Protein AF-A0AA88YFH2-F1 (afdb_monomer_lite)

Sequence (1171 aa):
MARSVYSRKFVILAFVIFAIILFFCYKTILQNSKHDLVVNEEIPFDSRKERIKQSVGRNDPLIPPPKRTNIILFHGIKWWENSLVKKYDPFKNCPVRCEIITDVKKSVTADVVIMQADMVTNRKLPIKQANQIWVLSEYESPHNMKDARRPLVLKDVLDQYKRKFNWTMGYRRDSDFVVTHGRFVLRDTMDNKYLNRLGLLMKTKKKTSTWFNSHCPTLSFREKYGNMLKKHTQLDIFGTCGKVLKECNPEVRHRESFGFSKDGHGRCMDFIDEQYKFFMSFENSLCWDYVTEKSLQRIMPHYIVPVVRTYANHTLFHPPGSIVDTSQFDSIESLGNFLSSIEEESYKAFYSWRKHYIHENLNNMWMENMCRICERSYHREKYTRVYEDIHKWIWAPNGRPVCKRIKDNTDYKNLLPLGSGSEDEDDFEEPQSNQENTTVSFSEILSNGKQYKSNGVGYKFSNSKKKEEKCCTPTRAALIFAVTLMCFGVGYMAGFFTPISIKQNRVDTKRLARKTAPWRTKISDYGTESCIRLVDIDGDGGQDIIIGLALGKDVSSMVTEESMGQFCRSLGMDVPCAGAVIALRGTDGKLLWKVRSYSEVFALNCHTIDINKDGTKDCIATGRLATIQAINPLNGEVFWEGSSDFLNFGWNIYSPSVIPDLDYDGVGEVLISHGGDPTVPAEIHVRHAGQLLVISGRTGRPIGRPVWMPNDRETYFSPIFHERRDGSLYVLYGCGGETVDGSFLAISLPDLYRYINNLPKDHHVPNLPGKYNQWGSKKPDSNGTIEIFKSKNKGVMVPPVLADVTKDGVKDILMSSFDGTMILYDGETLNVLWTVKFEDRESYSSPSPGHFNNDEIIDFMVHWSKGAWPFYNTTDTIVLDGKDGAVLWNLTSHRYDVTSDLTVKTTSWNRDMFMFRVQGRNGEDITHSGAIHGATGIQRVINRRGLDNEDTLLDGDDKEDGLILPESHLKSKRRVIDANYIECETDQTVFTAELFAIDRTTLRNPIKLWEKGSEKFYYKLTNSDRKLVDDVKKKYGENHTMTENEVPWSRGKREAGKPFCILTQPDERTTGAFGDVDGDGELDVIVNLVSVGVLRDEYANFVKMKFDTDIYKFSLSDALRHGAQTPINATVHRRLKYLDNENDIRTLKFLSMDKQSWGGYMGTFGDSIFS

InterPro domains:
  IPR028994 Integrin alpha, N-terminal [SSF69318] (533-1088)
  IPR031481 Fucosyltransferase, N-terminal [PF17039] (87-181)
  IPR038577 GT10-like, C-terminal domain superfamily [G3DSA:3.40.50.11660] (142-368)
  IPR045232 Protein FAM234 [PTHR21419] (437-923)
  IPR055270 Fucosyltransferase, C-terminal [PF00852] (203-393)
  IPR055409 FAM234A/B, beta-propeller [PF23727] (519-916)

Organism: Pinctada imbricata (NCBI:txid66713)

Foldseek 3Di:
DPDPPPVVVVVVVVVVVVVVVVVVVVVCVVVVPADDDDDDDDDDDDDDDDDPDDDDGDDDDDPPAPPDAAEEAEAEPPVCCVPFVVPDDLCPRFPGHYDYDDPQVCVVVHQEYEHELLDLLPDDHDDDDPRHAYEYEYADACCPRPCSVPLVSSQVSQVVCFQPHQFYEYLAPPGPAHFAQWAKDWDPAFDPPVVVVLVVLLVQAPAQEEEEDQDPDAQLNVVVLLVVLVVQAPYQYDYPSHHDDVQQDDDDPDGDDPDDDPDDRPRPLVVCLNYYAEYEQEDSFAFESNRHCSVQVRPQVGNHAYEYAHNYPCVRGDPPLQHHYQLLDLFSNRVSCCSHPDDPVLSVSNCSCVRTIDMGGSSVSVSVSVSVVSVCSSVVVVRVGTHRGVSCVNAPVVHHGRTDGDDPDPDCVSSGRPNNDDPDDDDDDDDDDDDDDDDDDPVVPPPDDDDDDDSGPRDDDDDDDDDDDDDDDDPVVVVVVVVVVVVVVVVVVVVPPDPDDDDDPPPDVVPLLDDAFWAKFWFWQKDALAFWFWDPQPPSQFTKIKTKIFRWDQCLQVLDPVSCVVVQVVLVHDPNFGMKIWIAFLRYRATDDMDGWNHTFNYKFFFDWDQPPPPGGWIWTFWAQGITWIARSNYRDTQDTADPVPARSQWGKAYWDWACDPPPPRITKIKIKTFDGLNDDPVPAQDAWIWIWIARSNYRHTQADTHTFPPRFTALEGWFWFAAPQQWIKIWGKTFAQFGKIFTKIATPVLVSCLRNVHAPPDDDPPGTDDLQAQAPFGADRSRMTTLDIDDTGIQHYAWFWDPQVVPPGTWTWGDTQQQKTFIADRRHRDTQEIDGDHQWGAPAYWEWAQFAPDQGIKTWDWTFHHGPQKGFWIKTFIADRRYRDTFKIFIARGDFHYYKYWFAFPDRSWIKIKDKGALRPPDDPDGIDGAPSPDDDADTDHSDGPPPSQPSDDHDDDDGFDWDFPVNCVVVVPDPDLQKDWWDDPQSRQKMWMWMDHLQQRFFTFTLDIDTKGIIITGQDPVLVVLQVVLCVVPHLPQQQDCNNPVDFPTDDDQPDWDDWIWGWHSSWAWEWARSSSVQAIKIKTKTKTKIFGHGNSRGGRHMIIMIMIIIDTPLVSLVPTGRHGGDMDGDPSSDNDPPDDDPSPTHTDTRVPAAIEDSRYNNDNSYGD

Secondary structure (DSSP, 8-state):
---SSHHHHHHHHHHHHHHHHHHHHHHHHHHSSS-------------------------S--PPP-S-PEEEEEE--HHHIIIIITT--TTTT-SS-EEEE--GGGGGG-SEEEEEHHHHHHS-PPPPPTT-EEEEEE-S-GGGSTTTTSHHHHHHHHHTTTTT--EEEESSTTSSEE--SEEEEE-SS---THHHHHHHHHTT--EEEEEE----S-TT-HHHHHHHHTTTS-EEEESTTSB--GGG-SS----SSS---TT--HHHHHHHHHHEEEEEEE-SS-BTT---IIIIIIITTTTSEEEEE-SS-GGGTS-TTS-EEGGG-SSHHHHHHHHHH--HHHHHGGGGGGGTEEEEEHHHHHHHHHHHHHHHHHTGGG-----S-HHHHHH-GGG--SBPPPP-SS-GGGGS-TTSS-S--S---------------TTSTTSS-------S-PPP-------------THHHHHHHHHHHHHHHHHHHHTTS------------------PPPEEEEEET-B--PPPEEE-SSSSSSPEEEEEEES-S-GGG--SHHHHHHHHHHHT-PSS-SEEEEEE-TTT--EEEEEEESS-EEEEEEEEE-SS-SSSPEEEEEESTT-EEEE-TTT--EEEE--TTTS-TTSEE---EEEPPSSSSSS-EEEEEEE--TTS-TT----PPPEEEEE-TTT--EEEEEEEPGGG----PPPEEEE-TT--EEEEEE---SSS-EEEEEEEHHHHHHHHTT--TT---TT--S--S-BTTBPP-TTSEEEEEEESSS---SPPEEE-SS-SSS-EEEEE-TTSEEEEE-TTT--EEEEEE-TTEE--PPPEEE--SSSSSPEEEEEEEEEETTEEEEEEEEEE-TTT--EEEEEE-SS---PPPEEE-BSSTT--EEEEEEESTT---SS--EEPTTSS----BS-S--TT-GGGSS-----SSS-EEEHHHHTTSTT---TTEE-----GGGG-EEEEEE-TTSTTSPEEEEEE--EEEEEE--HHHHHHHHHHHHHH-TT----TTT-TT--PPPPTTS-B--EEEE-S--EEEEE-SSSSSSPEEEEEEEEEEEEE-TT--EEEEEEEEEEEEEEHHHHHHHPPB-----EE-TT----TTSPPGGGPPBPPGGG----STTSSS-SSEE-

pLDDT: mean 74.93, std 20.39, range [24.03, 98.25]

Structure (mmCIF, N/CA/C/O backbone):
data_AF-A0AA88YFH2-F1
#
_entry.id   AF-A0AA88YFH2-F1
#
loop_
_atom_site.group_PDB
_atom_site.id
_atom_site.type_symbol
_atom_s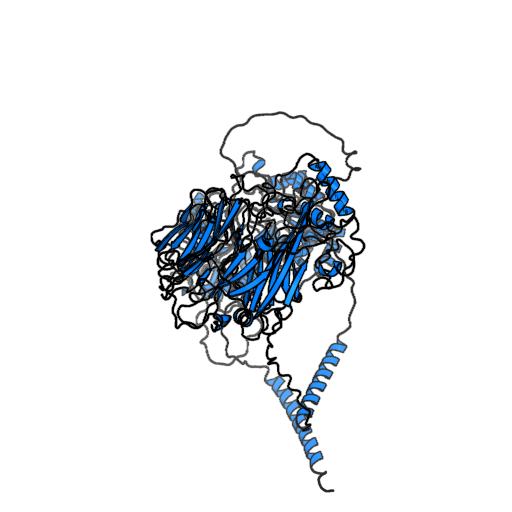ite.label_atom_id
_atom_site.label_alt_id
_atom_site.label_comp_id
_atom_site.label_asym_id
_atom_site.label_entity_id
_atom_site.label_seq_id
_atom_site.pdbx_PDB_ins_code
_atom_site.Cartn_x
_atom_site.Cartn_y
_atom_site.Cartn_z
_atom_site.occupancy
_atom_site.B_iso_or_equiv
_atom_site.auth_seq_id
_atom_site.auth_comp_id
_atom_site.auth_asym_id
_atom_site.auth_atom_id
_atom_site.pdbx_PDB_model_num
ATOM 1 N N . MET A 1 1 ? 20.585 -76.563 30.943 1.00 49.81 1 MET A N 1
ATOM 2 C CA . MET A 1 1 ? 21.744 -77.296 30.379 1.00 49.81 1 MET A CA 1
ATOM 3 C C . MET A 1 1 ? 21.420 -77.671 28.939 1.00 49.81 1 MET A C 1
ATOM 5 O O . MET A 1 1 ? 20.264 -77.947 28.669 1.00 49.81 1 MET A O 1
ATOM 9 N N . ALA A 1 2 ? 22.420 -77.632 28.051 1.00 45.50 2 ALA A N 1
ATOM 10 C CA . ALA A 1 2 ? 22.349 -77.873 26.599 1.00 45.50 2 ALA A CA 1
ATOM 11 C C . ALA A 1 2 ? 21.685 -76.777 25.732 1.00 45.50 2 ALA A C 1
ATOM 13 O O . ALA A 1 2 ? 20.613 -76.975 25.178 1.00 45.50 2 ALA A O 1
ATOM 14 N N . ARG A 1 3 ? 22.375 -75.633 25.562 1.00 35.94 3 ARG A N 1
ATOM 15 C CA . ARG A 1 3 ? 22.400 -74.857 24.290 1.00 35.94 3 ARG A CA 1
ATOM 16 C C . ARG A 1 3 ? 23.465 -73.737 24.234 1.00 35.94 3 ARG A C 1
ATOM 18 O O . ARG A 1 3 ? 23.407 -72.889 23.355 1.00 35.94 3 ARG A O 1
ATOM 25 N N . SER A 1 4 ? 24.479 -73.727 25.113 1.00 42.03 4 SER A N 1
ATOM 26 C CA . SER A 1 4 ? 25.458 -72.618 25.206 1.00 42.03 4 SER A CA 1
ATOM 27 C C . SER A 1 4 ? 26.801 -72.841 24.491 1.00 42.03 4 SER A C 1
ATOM 29 O O . SER A 1 4 ? 27.782 -72.175 24.814 1.00 42.03 4 SER A O 1
ATOM 31 N N . VAL A 1 5 ? 26.876 -73.759 23.523 1.00 44.75 5 VAL A N 1
ATOM 32 C CA . VAL A 1 5 ? 28.098 -73.951 22.707 1.00 44.75 5 VAL A CA 1
ATOM 33 C C . VAL A 1 5 ? 27.905 -73.471 21.262 1.00 44.75 5 VAL A C 1
ATOM 35 O O . VAL A 1 5 ? 28.879 -73.159 20.582 1.00 44.75 5 VAL A O 1
ATOM 38 N N . TYR A 1 6 ? 26.658 -73.280 20.817 1.00 43.72 6 TYR A N 1
ATOM 39 C CA . TYR A 1 6 ? 26.371 -72.790 19.467 1.00 43.72 6 TYR A CA 1
ATOM 40 C C . TYR A 1 6 ? 26.347 -71.258 19.335 1.00 43.72 6 TYR A C 1
ATOM 42 O O . TYR A 1 6 ? 26.550 -70.770 18.229 1.00 43.72 6 TYR A O 1
ATOM 50 N N . SER A 1 7 ? 26.204 -70.477 20.418 1.00 49.53 7 SER A N 1
ATOM 51 C CA . SER A 1 7 ? 26.126 -69.007 20.288 1.00 49.53 7 SER A CA 1
ATOM 52 C C . SER A 1 7 ? 27.491 -68.311 20.218 1.00 49.53 7 SER A C 1
ATOM 54 O O . SER A 1 7 ? 27.630 -67.336 19.489 1.00 49.53 7 SER A O 1
ATOM 56 N N . ARG A 1 8 ? 28.543 -68.825 20.877 1.00 46.94 8 ARG A N 1
ATOM 57 C CA . ARG A 1 8 ? 29.880 -68.191 20.825 1.00 46.94 8 ARG A CA 1
ATOM 58 C C . ARG A 1 8 ? 30.548 -68.322 19.459 1.00 46.94 8 ARG A C 1
ATOM 60 O O . ARG A 1 8 ? 31.172 -67.370 19.007 1.00 46.94 8 ARG A O 1
ATOM 67 N N . LYS A 1 9 ? 30.372 -69.456 18.772 1.00 50.53 9 LYS A N 1
ATOM 68 C CA . LYS A 1 9 ? 30.849 -69.604 17.389 1.00 50.53 9 LYS A CA 1
ATOM 69 C C . LYS A 1 9 ? 30.049 -68.728 16.426 1.00 50.53 9 LYS A C 1
ATOM 71 O O . LYS A 1 9 ? 30.652 -68.161 15.530 1.00 50.53 9 LYS A O 1
ATOM 76 N N . PHE A 1 10 ? 28.747 -68.537 16.657 1.00 52.31 10 PHE A N 1
ATOM 77 C CA . PHE A 1 10 ? 27.913 -67.651 15.838 1.00 52.31 10 PHE A CA 1
ATOM 78 C C . PHE A 1 10 ? 28.242 -66.168 16.040 1.00 52.31 10 PHE A C 1
ATOM 80 O O . PHE A 1 10 ? 28.272 -65.420 15.075 1.00 52.31 10 PHE A O 1
ATOM 87 N N . VAL A 1 11 ? 28.551 -65.748 17.270 1.00 56.03 11 VAL A N 1
ATOM 88 C CA . VAL A 1 11 ? 28.919 -64.356 17.578 1.00 56.03 11 VAL A CA 1
ATOM 89 C C . VAL A 1 11 ? 30.325 -64.026 17.078 1.00 56.03 11 VAL A C 1
ATOM 91 O O . VAL A 1 11 ? 30.526 -62.953 16.522 1.00 56.03 11 VAL A O 1
ATOM 94 N N . ILE A 1 12 ? 31.287 -64.949 17.201 1.00 62.19 12 ILE A N 1
ATOM 95 C CA . ILE A 1 12 ? 32.631 -64.760 16.629 1.00 62.19 12 ILE A CA 1
ATOM 96 C C . ILE A 1 12 ? 32.560 -64.780 15.099 1.00 62.19 12 ILE A C 1
ATOM 98 O O . ILE A 1 12 ? 33.183 -63.942 14.456 1.00 62.19 12 ILE A O 1
ATOM 102 N N . LEU A 1 13 ? 31.754 -65.670 14.509 1.00 60.09 13 LEU A N 1
ATOM 103 C CA . LEU A 1 13 ? 31.517 -65.690 13.067 1.00 60.09 13 LEU A CA 1
ATOM 104 C C . LEU A 1 13 ? 30.824 -64.402 12.601 1.00 60.09 13 LEU A C 1
ATOM 106 O O . LEU A 1 13 ? 31.241 -63.836 11.603 1.00 60.09 13 LEU A O 1
ATOM 110 N N . ALA A 1 14 ? 29.847 -63.882 13.350 1.00 59.88 14 ALA A N 1
ATOM 111 C CA . ALA A 1 14 ? 29.194 -62.608 13.056 1.00 59.88 14 ALA A CA 1
ATOM 112 C C . ALA A 1 14 ? 30.162 -61.422 13.171 1.00 59.88 14 ALA A C 1
ATOM 114 O O . ALA A 1 14 ? 30.130 -60.545 12.319 1.00 59.88 14 ALA A O 1
ATOM 115 N N . PHE A 1 15 ? 31.070 -61.415 14.153 1.00 64.50 15 PHE A N 1
ATOM 116 C CA . PHE A 1 15 ? 32.092 -60.370 14.289 1.00 64.50 15 PHE A CA 1
ATOM 117 C C . PHE A 1 15 ? 33.148 -60.432 13.184 1.00 64.50 15 PHE A C 1
ATOM 119 O O . PHE A 1 15 ? 33.554 -59.394 12.669 1.00 64.50 15 PHE A O 1
ATOM 126 N N . VAL A 1 16 ? 33.572 -61.633 12.788 1.00 70.69 16 VAL A N 1
ATOM 127 C CA . VAL A 1 16 ? 34.507 -61.825 11.671 1.00 70.69 16 VAL A CA 1
ATOM 128 C C . VAL A 1 16 ? 33.835 -61.449 10.352 1.00 70.69 16 VAL A C 1
ATOM 130 O O . VAL A 1 16 ? 34.432 -60.728 9.562 1.00 70.69 16 VAL A O 1
ATOM 133 N N . ILE A 1 17 ? 32.575 -61.837 10.141 1.00 69.38 17 ILE A N 1
ATOM 134 C CA . ILE A 1 17 ? 31.780 -61.424 8.978 1.00 69.38 17 ILE A CA 1
ATOM 135 C C . ILE A 1 17 ? 31.597 -59.902 8.975 1.00 69.38 17 ILE A C 1
ATOM 137 O O . ILE A 1 17 ? 31.799 -59.281 7.941 1.00 69.38 17 ILE A O 1
ATOM 141 N N . PHE A 1 18 ? 31.311 -59.274 10.116 1.00 63.69 18 PHE A N 1
ATOM 142 C CA . PHE A 1 18 ? 31.141 -57.823 10.218 1.00 63.69 18 PHE A CA 1
ATOM 143 C C . PHE A 1 18 ? 32.453 -57.056 9.996 1.00 63.69 18 PHE A C 1
ATOM 145 O O . PHE A 1 18 ? 32.456 -56.026 9.328 1.00 63.69 18 PHE A O 1
ATOM 152 N N . ALA A 1 19 ? 33.587 -57.577 10.473 1.00 67.38 19 ALA A N 1
ATOM 153 C CA . ALA A 1 19 ? 34.911 -57.007 10.218 1.00 67.38 19 ALA A CA 1
ATOM 154 C C . ALA A 1 19 ? 35.349 -57.185 8.753 1.00 67.38 19 ALA A C 1
ATOM 156 O O . ALA A 1 19 ? 35.943 -56.275 8.179 1.00 67.38 19 ALA A O 1
ATOM 157 N N . ILE A 1 20 ? 35.013 -58.318 8.124 1.00 69.06 20 ILE A N 1
ATOM 158 C CA . ILE A 1 20 ? 35.217 -58.551 6.688 1.00 69.06 20 ILE A CA 1
ATOM 159 C C . ILE A 1 20 ? 34.320 -57.610 5.877 1.00 69.06 20 ILE A C 1
ATOM 161 O O . ILE A 1 20 ? 34.807 -56.987 4.940 1.00 69.06 20 ILE A O 1
ATOM 165 N N . ILE A 1 21 ? 33.055 -57.430 6.267 1.00 68.50 21 ILE A N 1
ATOM 166 C CA . ILE A 1 21 ? 32.134 -56.473 5.640 1.00 68.50 21 ILE A CA 1
ATOM 167 C C . ILE A 1 21 ? 32.661 -55.049 5.798 1.00 68.50 21 ILE A C 1
ATOM 169 O O . ILE A 1 21 ? 32.677 -54.325 4.820 1.00 68.50 21 ILE A O 1
ATOM 173 N N . LEU A 1 22 ? 33.173 -54.644 6.962 1.00 58.38 22 LEU A N 1
ATOM 174 C CA . LEU A 1 22 ? 33.783 -53.322 7.149 1.00 58.38 22 LEU A CA 1
ATOM 175 C C . LEU A 1 22 ? 35.068 -53.148 6.338 1.00 58.38 22 LEU A C 1
ATOM 177 O O . LEU A 1 22 ? 35.281 -52.079 5.775 1.00 58.38 22 LEU A O 1
ATOM 181 N N . PHE A 1 23 ? 35.902 -54.183 6.226 1.00 66.56 23 PHE A N 1
ATOM 182 C CA . PHE A 1 23 ? 37.107 -54.151 5.398 1.00 66.56 23 PHE A CA 1
ATOM 183 C C . PHE A 1 23 ? 36.759 -54.050 3.908 1.00 66.56 23 PHE A C 1
ATOM 185 O O . PHE A 1 23 ? 37.356 -53.247 3.194 1.00 66.56 23 PHE A O 1
ATOM 192 N N . PHE A 1 24 ? 35.754 -54.797 3.441 1.00 56.47 24 PHE A N 1
ATOM 193 C CA . PHE A 1 24 ? 35.252 -54.695 2.073 1.00 56.47 24 PHE A CA 1
ATOM 194 C C . PHE A 1 24 ? 34.484 -53.397 1.837 1.00 56.47 24 PHE A C 1
ATOM 196 O O . PHE A 1 24 ? 34.689 -52.809 0.790 1.00 56.47 24 PHE A O 1
ATOM 203 N N . CYS A 1 25 ? 33.702 -52.877 2.782 1.00 53.03 25 CYS A N 1
ATOM 204 C CA . CYS A 1 25 ? 33.042 -51.573 2.684 1.00 53.03 25 CYS A CA 1
ATOM 205 C C . CYS A 1 25 ? 34.071 -50.446 2.657 1.00 53.03 25 CYS A C 1
ATOM 207 O O . CYS A 1 25 ? 33.975 -49.579 1.807 1.00 53.03 25 CYS A O 1
ATOM 209 N N . TYR A 1 26 ? 35.109 -50.482 3.493 1.00 55.50 26 TYR A N 1
ATOM 210 C CA . TYR A 1 26 ? 36.204 -49.510 3.463 1.00 55.50 26 TYR A CA 1
ATOM 211 C C . TYR A 1 26 ? 36.975 -49.568 2.136 1.00 55.50 26 TYR A C 1
ATOM 213 O O . TYR A 1 26 ? 37.256 -48.535 1.530 1.00 55.50 26 TYR A O 1
ATOM 221 N N . LYS A 1 27 ? 37.243 -50.777 1.625 1.00 50.66 27 LYS A N 1
ATOM 222 C CA . LYS A 1 27 ? 37.899 -50.983 0.325 1.00 50.66 27 LYS A CA 1
ATOM 223 C C . LYS A 1 27 ? 36.995 -50.601 -0.858 1.00 50.66 27 LYS A C 1
ATOM 225 O O . LYS A 1 27 ? 37.491 -50.053 -1.833 1.00 50.66 27 LYS A O 1
ATOM 230 N N . THR A 1 28 ? 35.682 -50.808 -0.739 1.00 44.78 28 THR A N 1
ATOM 231 C CA . THR A 1 28 ? 34.650 -50.454 -1.731 1.00 44.78 28 THR A CA 1
ATOM 232 C C . THR A 1 28 ? 34.366 -48.956 -1.716 1.00 44.78 28 THR A C 1
ATOM 234 O O . THR A 1 28 ? 34.212 -48.373 -2.773 1.00 44.78 28 THR A O 1
ATOM 237 N N . ILE A 1 29 ? 34.402 -48.287 -0.562 1.00 47.78 29 ILE A N 1
ATOM 238 C CA . ILE A 1 29 ? 34.308 -46.823 -0.439 1.00 47.78 29 ILE A CA 1
ATOM 239 C C . ILE A 1 29 ? 35.571 -46.159 -1.014 1.00 47.78 29 ILE A C 1
ATOM 241 O O . ILE A 1 29 ? 35.471 -45.134 -1.683 1.00 47.78 29 ILE A O 1
ATOM 245 N N . LEU A 1 30 ? 36.750 -46.778 -0.847 1.00 41.88 30 LEU A N 1
ATOM 246 C CA . LEU A 1 30 ? 37.994 -46.347 -1.503 1.00 41.88 30 LEU A CA 1
ATOM 247 C C . LEU A 1 30 ? 38.032 -46.641 -3.016 1.00 41.88 30 LEU A C 1
ATOM 249 O O . LEU A 1 30 ? 38.775 -45.973 -3.733 1.00 41.88 30 LEU A O 1
ATOM 253 N N . GLN A 1 31 ? 37.259 -47.616 -3.513 1.00 41.34 31 GLN A N 1
ATOM 254 C CA . GLN A 1 31 ? 37.208 -47.984 -4.939 1.00 41.34 31 GLN A CA 1
ATOM 255 C C . GLN A 1 31 ? 36.020 -47.370 -5.707 1.00 41.34 31 GLN A C 1
ATOM 257 O O . GLN A 1 31 ? 36.159 -47.139 -6.905 1.00 41.34 31 GLN A O 1
ATOM 262 N N . ASN A 1 32 ? 34.916 -47.021 -5.036 1.00 37.69 32 ASN A N 1
ATOM 263 C CA . ASN A 1 32 ? 33.695 -46.453 -5.629 1.00 37.69 32 ASN A CA 1
ATOM 264 C C . ASN A 1 32 ? 33.597 -44.925 -5.504 1.00 37.69 32 ASN A C 1
ATOM 266 O O . ASN A 1 32 ? 32.576 -44.349 -5.862 1.00 37.69 32 ASN A O 1
ATOM 270 N N . SER A 1 33 ? 34.658 -44.222 -5.089 1.00 37.12 33 SER A N 1
ATOM 271 C CA . SER A 1 33 ? 34.715 -42.752 -5.180 1.00 37.12 33 SER A CA 1
ATOM 272 C C . SER A 1 33 ? 34.913 -42.235 -6.626 1.00 37.12 33 SER A C 1
ATOM 274 O O . SER A 1 33 ? 35.453 -41.145 -6.830 1.00 37.12 33 SER A O 1
ATOM 276 N N . LYS A 1 34 ? 34.541 -43.022 -7.644 1.00 36.69 34 LYS A N 1
ATOM 277 C CA . LYS A 1 34 ? 34.538 -42.644 -9.061 1.00 36.69 34 LYS A CA 1
ATOM 278 C C . LYS A 1 34 ? 33.266 -43.175 -9.731 1.00 36.69 34 LYS A C 1
ATOM 280 O O . LYS A 1 34 ? 33.086 -44.386 -9.789 1.00 36.69 34 LYS A O 1
ATOM 285 N N . HIS A 1 35 ? 32.513 -42.236 -10.308 1.00 30.61 35 HIS A N 1
ATOM 286 C CA . HIS A 1 35 ? 31.359 -42.351 -11.212 1.00 30.61 35 HIS A CA 1
ATOM 287 C C . HIS A 1 35 ? 29.955 -42.097 -10.625 1.00 30.61 35 HIS A C 1
ATOM 289 O O . HIS A 1 35 ? 29.598 -42.589 -9.561 1.00 30.61 35 HIS A O 1
ATOM 295 N N . ASP A 1 36 ? 29.247 -41.224 -11.357 1.00 29.77 36 ASP A N 1
ATOM 296 C CA . ASP A 1 36 ? 28.099 -40.373 -11.017 1.00 29.77 36 ASP A CA 1
ATOM 297 C C . ASP A 1 36 ? 26.750 -41.105 -10.844 1.00 29.77 36 ASP A C 1
ATOM 299 O O . ASP A 1 36 ? 26.502 -42.135 -11.464 1.00 29.77 36 ASP A O 1
ATOM 303 N N . LEU A 1 37 ? 25.847 -40.476 -10.077 1.00 25.67 37 LEU A N 1
ATOM 304 C CA . LEU A 1 37 ? 24.386 -40.636 -10.107 1.00 25.67 37 LEU A CA 1
ATOM 305 C C . LEU A 1 37 ? 23.783 -39.321 -10.643 1.00 25.67 37 LEU A C 1
ATOM 307 O O . LEU A 1 37 ? 24.090 -38.252 -10.117 1.00 25.67 37 LEU A O 1
ATOM 311 N N . VAL A 1 38 ? 22.925 -39.404 -11.665 1.00 28.14 38 VAL A N 1
ATOM 312 C CA . VAL A 1 38 ? 22.018 -38.335 -12.135 1.00 28.14 38 VAL A CA 1
ATOM 313 C C . VAL A 1 38 ? 20.599 -38.900 -12.208 1.00 28.14 38 VAL A C 1
ATOM 315 O O . VAL A 1 38 ? 20.450 -40.072 -12.544 1.00 28.14 38 VAL A O 1
ATOM 318 N N . VAL A 1 39 ? 19.615 -38.034 -11.910 1.00 25.66 39 VAL A N 1
ATOM 319 C CA . VAL A 1 39 ? 18.184 -37.932 -12.321 1.00 25.66 39 VAL A CA 1
ATOM 320 C C . VAL A 1 39 ? 17.433 -37.358 -11.105 1.00 25.66 39 VAL A C 1
ATOM 322 O O . VAL A 1 39 ? 17.636 -37.864 -10.009 1.00 25.66 39 VAL A O 1
ATOM 325 N N . ASN A 1 40 ? 16.543 -36.362 -11.144 1.00 26.72 40 ASN A N 1
ATOM 326 C CA . ASN A 1 40 ? 16.070 -35.341 -12.093 1.00 26.72 40 ASN A CA 1
ATOM 327 C C . ASN A 1 40 ? 15.318 -34.316 -11.214 1.00 26.72 40 ASN A C 1
ATOM 329 O O . ASN A 1 40 ? 14.568 -34.758 -10.351 1.00 26.72 40 ASN A O 1
ATOM 333 N N . GLU A 1 41 ? 15.435 -33.008 -11.463 1.00 24.67 41 GLU A N 1
ATOM 334 C CA . GLU A 1 41 ? 14.446 -32.017 -11.001 1.00 24.67 41 GLU A CA 1
ATOM 335 C C . GLU A 1 41 ? 14.525 -30.720 -11.828 1.00 24.67 41 GLU A C 1
ATOM 337 O O . GLU A 1 41 ? 15.581 -30.346 -12.345 1.00 24.67 41 GLU A O 1
ATOM 342 N N . GLU A 1 42 ? 13.356 -30.109 -12.015 1.00 26.78 42 GLU A N 1
ATOM 343 C CA . GLU A 1 42 ? 13.034 -28.956 -12.860 1.00 26.78 42 GLU A CA 1
ATOM 344 C C . GLU A 1 42 ? 13.514 -27.629 -12.231 1.00 26.78 42 GLU A C 1
ATOM 346 O O . GLU A 1 42 ? 13.500 -27.474 -11.014 1.00 26.78 42 GLU A O 1
ATOM 351 N N . ILE A 1 43 ? 13.953 -26.659 -13.050 1.00 26.69 43 ILE A N 1
ATOM 352 C CA . ILE A 1 43 ? 14.637 -25.427 -12.595 1.00 26.69 43 ILE A CA 1
ATOM 353 C C . ILE A 1 43 ? 13.891 -24.154 -13.046 1.00 26.69 43 ILE A C 1
ATOM 355 O O . ILE A 1 43 ? 13.802 -23.912 -14.254 1.00 26.69 43 ILE A O 1
ATOM 359 N N . PRO A 1 44 ? 13.505 -23.261 -12.111 1.00 25.77 44 PRO A N 1
ATOM 360 C CA . PRO A 1 44 ? 13.525 -21.804 -12.263 1.00 25.77 44 PRO A CA 1
ATOM 361 C C . PRO A 1 44 ? 14.896 -21.231 -11.836 1.00 25.77 44 PRO A C 1
ATOM 363 O O . PRO A 1 44 ? 15.514 -21.690 -10.880 1.00 25.77 44 PRO A O 1
ATOM 366 N N . PHE A 1 45 ? 15.394 -20.240 -12.579 1.00 29.52 45 PHE A N 1
ATOM 367 C CA . PHE A 1 45 ? 16.781 -19.753 -12.545 1.00 29.52 45 PHE A CA 1
ATOM 368 C C . PHE A 1 45 ? 16.958 -18.567 -11.568 1.00 29.52 45 PHE A C 1
ATOM 370 O O . PHE A 1 45 ? 16.530 -17.457 -11.873 1.00 29.52 45 PHE A O 1
ATOM 377 N N . ASP A 1 46 ? 17.637 -18.786 -10.435 1.00 29.73 46 ASP A N 1
ATOM 378 C CA . ASP A 1 46 ? 18.283 -17.751 -9.605 1.00 29.73 46 ASP A CA 1
ATOM 379 C C . ASP A 1 46 ? 19.804 -17.787 -9.852 1.00 29.73 46 ASP A C 1
ATOM 381 O O . ASP A 1 46 ? 20.408 -18.848 -10.031 1.00 29.73 46 ASP A O 1
ATOM 385 N N . SER A 1 47 ? 20.442 -16.618 -9.883 1.00 33.25 47 SER A N 1
ATOM 386 C CA . SER A 1 47 ? 21.879 -16.462 -10.071 1.00 33.25 47 SER A CA 1
ATOM 387 C C . SER A 1 47 ? 22.540 -15.898 -8.815 1.00 33.25 47 SER A C 1
ATOM 389 O O . SER A 1 47 ? 22.658 -14.682 -8.655 1.00 33.25 47 SER A O 1
ATOM 391 N N . ARG A 1 48 ? 23.120 -16.772 -7.987 1.00 35.03 48 ARG A N 1
ATOM 392 C CA . ARG A 1 48 ? 24.314 -16.440 -7.199 1.00 35.03 48 ARG A CA 1
ATOM 393 C C . ARG A 1 48 ? 25.223 -17.661 -7.053 1.00 35.03 48 ARG A C 1
ATOM 395 O O . ARG A 1 48 ? 24.804 -18.770 -6.752 1.00 35.03 48 ARG A O 1
ATOM 402 N N . LYS A 1 49 ? 26.493 -17.440 -7.389 1.00 35.50 49 LYS A N 1
ATOM 403 C CA . LYS A 1 49 ? 27.541 -18.440 -7.597 1.00 35.50 49 LYS A CA 1
ATOM 404 C C . LYS A 1 49 ? 27.884 -19.215 -6.322 1.00 35.50 49 LYS A C 1
ATOM 406 O O . LYS A 1 49 ? 28.621 -18.698 -5.491 1.00 35.50 49 LYS A O 1
ATOM 411 N N . GLU A 1 50 ? 27.606 -20.513 -6.320 1.00 28.94 50 GLU A N 1
ATOM 412 C CA . GLU A 1 50 ? 28.537 -21.485 -5.750 1.00 28.94 50 GLU A CA 1
ATOM 413 C C . GLU A 1 50 ? 28.874 -22.612 -6.743 1.00 28.94 50 GLU A C 1
ATOM 415 O O . GLU A 1 50 ? 28.057 -23.435 -7.128 1.00 28.94 50 GLU A O 1
ATOM 420 N N . ARG A 1 51 ? 30.167 -22.626 -7.090 1.00 30.09 51 ARG A N 1
ATOM 421 C CA . ARG A 1 51 ? 31.012 -23.772 -7.464 1.00 30.09 51 ARG A CA 1
ATOM 422 C C . ARG A 1 51 ? 30.735 -24.506 -8.776 1.00 30.09 51 ARG A C 1
ATOM 424 O O . ARG A 1 51 ? 30.392 -25.681 -8.826 1.00 30.09 51 ARG A O 1
ATOM 431 N N . ILE A 1 52 ? 31.338 -23.916 -9.807 1.00 30.20 52 ILE A N 1
ATOM 432 C CA . ILE A 1 52 ? 32.227 -24.679 -10.688 1.00 30.20 52 ILE A CA 1
ATOM 433 C C . ILE A 1 52 ? 33.352 -25.313 -9.856 1.00 30.20 52 ILE A C 1
ATOM 435 O O . ILE A 1 52 ? 34.356 -24.664 -9.562 1.00 30.20 52 ILE A O 1
ATOM 439 N N . LYS A 1 53 ? 33.163 -26.570 -9.445 1.00 29.42 53 LYS A N 1
ATOM 440 C CA . LYS A 1 53 ? 34.224 -27.531 -9.100 1.00 29.42 53 LYS A CA 1
ATOM 441 C C . LYS A 1 53 ? 33.625 -28.938 -8.930 1.00 29.42 53 LYS A C 1
ATOM 443 O O . LYS A 1 53 ? 33.613 -29.452 -7.824 1.00 29.42 53 LYS A O 1
ATOM 448 N N . GLN A 1 54 ? 33.176 -29.562 -10.022 1.00 27.67 54 GLN A N 1
ATOM 449 C CA . GLN A 1 54 ? 33.206 -31.024 -10.229 1.00 27.67 54 GLN A CA 1
ATOM 450 C C . GLN A 1 54 ? 32.615 -31.375 -11.603 1.00 27.67 54 GLN A C 1
ATOM 452 O O . GLN A 1 54 ? 31.409 -31.360 -11.786 1.00 27.67 54 GLN A O 1
ATOM 457 N N . SER A 1 55 ? 33.472 -31.702 -12.573 1.00 26.44 55 SER A N 1
ATOM 458 C CA . SER A 1 55 ? 33.069 -32.499 -13.739 1.00 26.44 55 SER A CA 1
ATOM 459 C C . SER A 1 55 ? 34.302 -33.060 -14.454 1.00 26.44 55 SER A C 1
ATOM 461 O O . SER A 1 55 ? 34.747 -32.489 -15.443 1.00 26.44 55 SER A O 1
ATOM 463 N N . VAL A 1 56 ? 34.866 -34.175 -13.979 1.00 30.77 56 VAL A N 1
ATOM 464 C CA . VAL A 1 56 ? 35.448 -35.185 -14.886 1.00 30.77 56 VAL A CA 1
ATOM 465 C C . VAL A 1 56 ? 35.322 -36.570 -14.241 1.00 30.77 56 VAL A C 1
ATOM 467 O O . VAL A 1 56 ? 36.124 -36.936 -13.384 1.00 30.77 56 VAL A O 1
ATOM 470 N N . GLY A 1 57 ? 34.345 -37.343 -14.725 1.00 27.81 57 GLY A N 1
ATOM 471 C CA . GLY A 1 57 ? 34.221 -38.791 -14.538 1.00 27.81 57 GLY A CA 1
ATOM 472 C C . GLY A 1 57 ? 32.763 -39.235 -14.345 1.00 27.81 57 GLY A C 1
ATOM 473 O O . GLY A 1 57 ? 32.436 -39.563 -13.217 1.00 27.81 57 GLY A O 1
ATOM 474 N N . ARG A 1 58 ? 31.839 -39.144 -15.319 1.00 42.16 58 ARG A N 1
ATOM 475 C CA . ARG A 1 58 ? 31.520 -40.042 -16.481 1.00 42.16 58 ARG A CA 1
ATOM 476 C C . ARG A 1 58 ? 30.855 -41.398 -16.158 1.00 42.16 58 ARG A C 1
ATOM 478 O O . ARG A 1 58 ? 31.564 -42.370 -15.955 1.00 42.16 58 ARG A O 1
ATOM 485 N N . ASN A 1 59 ? 29.539 -41.510 -16.332 1.00 38.78 59 ASN A N 1
ATOM 486 C CA . ASN A 1 59 ? 28.913 -42.357 -17.369 1.00 38.78 59 ASN A CA 1
ATOM 487 C C . ASN A 1 59 ? 27.403 -42.478 -17.120 1.00 38.78 59 ASN A C 1
ATOM 489 O O . ASN A 1 59 ? 26.990 -43.317 -16.333 1.00 38.78 59 ASN A O 1
ATOM 493 N N . ASP A 1 60 ? 26.611 -41.697 -17.855 1.00 29.78 60 ASP A N 1
ATOM 494 C CA . ASP A 1 60 ? 25.338 -42.159 -18.420 1.00 29.78 60 ASP A CA 1
ATOM 495 C C . ASP A 1 60 ? 24.960 -41.280 -19.643 1.00 29.78 60 ASP A C 1
ATOM 497 O O . ASP A 1 60 ? 25.681 -40.317 -19.933 1.00 29.78 60 ASP A O 1
ATOM 501 N N . PRO A 1 61 ? 23.992 -41.685 -20.486 1.00 40.97 61 PRO A N 1
ATOM 502 C CA . PRO A 1 61 ? 24.169 -41.832 -21.932 1.00 40.97 61 PRO A CA 1
ATOM 503 C C . PRO A 1 61 ? 24.177 -40.527 -22.743 1.00 40.97 61 PRO A C 1
ATOM 505 O O . PRO A 1 61 ? 23.596 -39.509 -22.389 1.00 40.97 61 PRO A O 1
ATOM 508 N N . LEU A 1 62 ? 24.860 -40.617 -23.889 1.00 43.81 62 LEU A N 1
ATOM 509 C CA . LEU A 1 62 ? 25.148 -39.586 -24.889 1.00 43.81 62 LEU A CA 1
ATOM 510 C C . LEU A 1 62 ? 23.971 -38.637 -25.203 1.00 43.81 62 LEU A C 1
ATOM 512 O O . LEU A 1 62 ? 23.243 -38.842 -26.174 1.00 43.81 62 LEU A O 1
ATOM 516 N N . ILE A 1 63 ? 23.916 -37.490 -24.520 1.00 39.72 63 ILE A N 1
ATOM 517 C CA . ILE A 1 63 ? 23.645 -36.241 -25.239 1.00 39.72 63 ILE A CA 1
ATOM 518 C C . ILE A 1 63 ? 24.844 -36.073 -26.182 1.00 39.72 63 ILE A C 1
ATOM 520 O O . ILE A 1 63 ? 25.986 -36.033 -25.705 1.00 39.72 63 ILE A O 1
ATOM 524 N N . PRO A 1 64 ? 24.652 -36.049 -27.514 1.00 41.69 64 PRO A N 1
ATOM 525 C CA . PRO A 1 64 ? 25.766 -35.828 -28.418 1.00 41.69 64 PRO A CA 1
ATOM 526 C C . PRO A 1 64 ? 26.440 -34.512 -28.012 1.00 41.69 64 PRO A C 1
ATOM 528 O O . PRO A 1 64 ? 25.736 -33.531 -27.758 1.00 41.69 64 PRO A O 1
ATOM 531 N N . PRO A 1 65 ? 27.782 -34.471 -27.911 1.00 43.97 65 PRO A N 1
ATOM 532 C CA . PRO A 1 65 ? 28.479 -33.248 -27.541 1.00 43.97 65 PRO A CA 1
ATOM 533 C C . PRO A 1 65 ? 27.989 -32.119 -28.453 1.00 43.97 65 PRO A C 1
ATOM 535 O O . PRO A 1 65 ? 27.769 -32.388 -29.642 1.00 43.97 65 PRO A O 1
ATOM 538 N N . PRO A 1 66 ? 27.798 -30.888 -27.938 1.00 47.38 66 PRO A N 1
ATOM 539 C CA . PRO A 1 66 ? 27.358 -29.776 -28.766 1.00 47.38 66 PRO A CA 1
ATOM 540 C C . PRO A 1 66 ? 28.278 -29.724 -29.986 1.00 47.38 66 PRO A C 1
ATOM 542 O O . PRO A 1 66 ? 29.484 -29.523 -29.857 1.00 47.38 66 PRO A O 1
ATOM 545 N N . LYS A 1 67 ? 27.722 -30.002 -31.173 1.00 53.97 67 LYS A N 1
ATOM 546 C CA . LYS A 1 67 ? 28.497 -30.215 -32.410 1.00 53.97 67 LYS A CA 1
ATOM 547 C C . LYS A 1 67 ? 29.268 -28.966 -32.859 1.00 53.97 67 LYS A C 1
ATOM 549 O O . LYS A 1 67 ? 30.010 -29.034 -33.833 1.00 53.97 67 LYS A O 1
ATOM 554 N N . ARG A 1 68 ? 29.086 -27.830 -32.180 1.00 70.19 68 ARG A N 1
ATOM 555 C CA . ARG A 1 68 ? 29.593 -26.523 -32.578 1.00 70.19 68 ARG A CA 1
ATOM 556 C C . ARG A 1 68 ? 30.216 -25.789 -31.393 1.00 70.19 68 ARG A C 1
ATOM 558 O O . ARG A 1 68 ? 29.548 -25.556 -30.390 1.00 70.19 68 ARG A O 1
ATOM 565 N N . THR A 1 69 ? 31.483 -25.423 -31.547 1.00 80.12 69 THR A N 1
ATOM 566 C CA . THR A 1 69 ? 32.179 -24.441 -30.708 1.00 80.12 69 THR A CA 1
ATOM 567 C C . THR A 1 69 ? 31.971 -23.072 -31.338 1.00 80.12 69 THR A C 1
ATOM 569 O O . THR A 1 69 ? 32.248 -22.926 -32.528 1.00 80.12 69 THR A O 1
ATOM 572 N N . ASN A 1 70 ? 31.504 -22.086 -30.571 1.00 85.25 70 ASN A N 1
ATOM 573 C CA . ASN A 1 70 ? 31.377 -20.725 -31.087 1.00 85.25 70 ASN A CA 1
ATOM 574 C C . ASN A 1 70 ? 32.722 -19.990 -31.011 1.00 85.25 70 ASN A C 1
ATOM 576 O O . ASN A 1 70 ? 33.365 -19.936 -29.963 1.00 85.25 70 ASN A O 1
ATOM 580 N N . ILE A 1 71 ? 33.146 -19.398 -32.121 1.00 87.75 71 ILE A N 1
ATOM 581 C CA . ILE A 1 71 ? 34.387 -18.628 -32.205 1.00 87.75 71 ILE A CA 1
ATOM 582 C C . ILE A 1 71 ? 34.068 -17.155 -31.935 1.00 87.75 71 ILE A C 1
ATOM 584 O O . ILE A 1 71 ? 33.332 -16.515 -32.687 1.00 87.75 71 ILE A O 1
ATOM 588 N N . ILE A 1 72 ? 34.640 -16.600 -30.871 1.00 89.12 72 ILE A N 1
ATOM 589 C CA . ILE A 1 72 ? 34.493 -15.196 -30.485 1.00 89.12 72 ILE A CA 1
ATOM 590 C C . ILE A 1 72 ? 35.766 -14.449 -30.879 1.00 89.12 72 ILE A C 1
ATOM 592 O O . ILE A 1 72 ? 36.823 -14.616 -30.278 1.00 89.12 72 ILE A O 1
ATOM 596 N N . LEU A 1 73 ? 35.678 -13.590 -31.887 1.00 87.00 73 LEU A N 1
ATOM 597 C CA . LEU A 1 73 ? 36.738 -12.643 -32.197 1.00 87.00 73 LEU A CA 1
ATOM 598 C C . LEU A 1 73 ? 36.622 -11.437 -31.271 1.00 87.00 73 LEU A C 1
ATOM 600 O O . LEU A 1 73 ? 35.684 -10.651 -31.388 1.00 87.00 73 LEU A O 1
ATOM 604 N N . PHE A 1 74 ? 37.596 -11.268 -30.382 1.00 83.12 74 PHE A N 1
ATOM 605 C CA . PHE A 1 74 ? 37.753 -10.034 -29.623 1.00 83.12 74 PHE A CA 1
ATOM 606 C C . PHE A 1 74 ? 38.745 -9.127 -30.350 1.00 83.12 74 PHE A C 1
ATOM 608 O O . PHE A 1 74 ? 39.930 -9.446 -30.447 1.00 83.12 74 PHE A O 1
ATOM 615 N N . HIS A 1 75 ? 38.246 -8.009 -30.876 1.00 77.69 75 HIS A N 1
ATOM 616 C CA . HIS A 1 75 ? 39.035 -6.987 -31.545 1.00 77.69 75 HIS A CA 1
ATOM 617 C C . HIS A 1 75 ? 39.027 -5.691 -30.723 1.00 77.69 75 HIS A C 1
ATOM 619 O O . HIS A 1 75 ? 38.094 -4.891 -30.801 1.00 77.69 75 HIS A O 1
ATOM 625 N N . GLY A 1 76 ? 40.077 -5.482 -29.927 1.00 69.50 76 GLY A N 1
ATOM 626 C CA . GLY A 1 76 ? 40.180 -4.351 -29.000 1.00 69.50 76 GLY A CA 1
ATOM 627 C C . GLY A 1 76 ? 41.575 -3.732 -28.983 1.00 69.50 76 GLY A C 1
ATOM 628 O O . GLY A 1 76 ? 42.419 -4.012 -29.837 1.00 69.50 76 GLY A O 1
ATOM 629 N N . ILE A 1 77 ? 41.862 -2.863 -28.012 1.00 64.62 77 ILE A N 1
ATOM 630 C CA . ILE A 1 77 ? 43.209 -2.293 -27.884 1.00 64.62 77 ILE A CA 1
ATOM 631 C C . ILE A 1 77 ? 44.219 -3.391 -27.479 1.00 64.62 77 ILE A C 1
ATOM 633 O O . ILE A 1 77 ? 44.016 -4.130 -26.515 1.00 64.62 77 ILE A O 1
ATOM 637 N N . LYS A 1 78 ? 45.365 -3.450 -28.182 1.00 61.94 78 LYS A N 1
ATOM 638 C CA . LYS A 1 78 ? 46.425 -4.478 -28.040 1.00 61.94 78 LYS A CA 1
ATOM 639 C C . LYS A 1 78 ? 46.858 -4.787 -26.598 1.00 61.94 78 LYS A C 1
ATOM 641 O O . LYS A 1 78 ? 47.245 -5.917 -26.307 1.00 61.94 78 LYS A O 1
ATOM 646 N N . TRP A 1 79 ? 46.863 -3.803 -25.696 1.00 58.44 79 TRP A N 1
ATOM 647 C CA . TRP A 1 79 ? 47.264 -4.034 -24.302 1.00 58.44 79 TRP A CA 1
ATOM 648 C C . TRP A 1 79 ? 46.229 -4.877 -23.544 1.00 58.44 79 TRP A C 1
ATOM 650 O O . TRP A 1 79 ? 46.613 -5.714 -22.728 1.00 58.44 79 TRP A O 1
ATOM 660 N N . TRP A 1 80 ? 44.941 -4.723 -23.855 1.00 62.44 80 TRP A N 1
ATOM 661 C CA . TRP A 1 80 ? 43.847 -5.455 -23.223 1.00 62.44 80 TRP A CA 1
ATOM 662 C C . TRP A 1 80 ? 43.732 -6.881 -23.765 1.00 62.44 80 TRP A C 1
ATOM 664 O O . TRP A 1 80 ? 43.638 -7.833 -22.987 1.00 62.44 80 TRP A O 1
ATOM 674 N N . GLU A 1 81 ? 43.919 -7.039 -25.081 1.00 63.06 81 GLU A N 1
ATOM 675 C CA . GLU A 1 81 ? 44.098 -8.341 -25.743 1.00 63.06 81 GLU A CA 1
ATOM 676 C C . GLU A 1 81 ? 45.250 -9.145 -25.109 1.00 63.06 81 GLU A C 1
ATOM 678 O O . GLU A 1 81 ? 45.144 -10.349 -24.887 1.00 63.06 81 GLU A O 1
ATOM 683 N N . ASN A 1 82 ? 46.359 -8.485 -24.761 1.00 59.41 82 ASN A N 1
ATOM 684 C CA . ASN A 1 82 ? 47.503 -9.149 -24.133 1.00 59.41 82 ASN A CA 1
ATOM 685 C C . ASN A 1 82 ? 47.342 -9.384 -22.618 1.00 59.41 82 ASN A C 1
ATOM 687 O O . ASN A 1 82 ? 47.969 -10.303 -22.094 1.00 59.41 82 ASN A O 1
ATOM 691 N N . SER A 1 83 ? 46.541 -8.578 -21.910 1.00 63.19 83 SER A N 1
ATOM 692 C CA . SER A 1 83 ? 46.462 -8.603 -20.437 1.00 63.19 83 SER A CA 1
ATOM 693 C C . SER A 1 83 ? 45.311 -9.442 -19.880 1.00 63.19 83 SER A C 1
ATOM 695 O O . SER A 1 83 ? 45.484 -10.053 -18.825 1.00 63.19 83 SER A O 1
ATOM 697 N N . LEU A 1 84 ? 44.159 -9.478 -20.560 1.00 66.00 84 LEU A N 1
ATOM 698 C CA . LEU A 1 84 ? 42.987 -10.251 -20.132 1.00 66.00 84 LEU A CA 1
ATOM 699 C C . LEU A 1 84 ? 42.839 -11.541 -20.934 1.00 66.00 84 LEU A C 1
ATOM 701 O O . LEU A 1 84 ? 42.911 -12.622 -20.357 1.00 66.00 84 LEU A O 1
ATOM 705 N N . VAL A 1 85 ? 42.735 -11.427 -22.260 1.00 68.56 85 VAL A N 1
ATOM 706 C CA . VAL A 1 85 ? 42.418 -12.554 -23.156 1.00 68.56 85 VAL A CA 1
ATOM 707 C C . VAL A 1 85 ? 43.522 -13.618 -23.176 1.00 68.56 85 VAL A C 1
ATOM 709 O O . VAL A 1 85 ? 43.235 -14.807 -23.173 1.00 68.56 85 VAL A O 1
ATOM 712 N N . LYS A 1 86 ? 44.801 -13.216 -23.174 1.00 66.38 86 LYS A N 1
ATOM 713 C CA . LYS A 1 86 ? 45.932 -14.169 -23.179 1.00 66.38 86 LYS A CA 1
ATOM 714 C C . LYS A 1 86 ? 46.298 -14.726 -21.800 1.00 66.38 86 LYS A C 1
ATOM 716 O O . LYS A 1 86 ? 47.059 -15.687 -21.729 1.00 66.38 86 LYS A O 1
ATOM 721 N N . LYS A 1 87 ? 45.828 -14.103 -20.712 1.00 67.12 87 LYS A N 1
ATOM 722 C CA . LYS A 1 87 ? 46.211 -14.460 -19.333 1.00 67.12 87 LYS A CA 1
ATOM 723 C C . LYS A 1 87 ? 45.138 -15.279 -18.615 1.00 67.12 87 LYS A C 1
ATOM 725 O O . LYS A 1 87 ? 45.480 -16.060 -17.729 1.00 67.12 87 LYS A O 1
ATOM 730 N N . TYR A 1 88 ? 43.872 -15.108 -18.990 1.00 71.19 88 TYR A N 1
ATOM 731 C CA . TYR A 1 88 ? 42.736 -15.775 -18.367 1.00 71.19 88 TYR A CA 1
ATOM 732 C C . TYR A 1 88 ? 41.820 -16.382 -19.431 1.00 71.19 88 TYR A C 1
ATOM 734 O O . TYR A 1 88 ? 41.539 -15.746 -20.441 1.00 71.19 88 TYR A O 1
ATOM 742 N N . ASP A 1 89 ? 41.338 -17.598 -19.177 1.00 80.25 89 ASP A N 1
ATOM 743 C CA . ASP A 1 89 ? 40.320 -18.253 -20.001 1.00 80.25 89 ASP A CA 1
ATOM 744 C C . ASP A 1 89 ? 38.922 -17.983 -19.407 1.00 80.25 89 ASP A C 1
ATOM 746 O O . ASP A 1 89 ? 38.604 -18.551 -18.352 1.00 80.25 89 ASP A O 1
ATOM 750 N N . PRO A 1 90 ? 38.094 -17.110 -20.023 1.00 79.62 90 PRO A N 1
ATOM 751 C CA . PRO A 1 90 ? 36.751 -16.800 -19.532 1.00 79.62 90 PRO A CA 1
ATOM 752 C C . PRO A 1 90 ? 35.777 -17.967 -19.643 1.00 79.62 90 PRO A C 1
ATOM 754 O O . PRO A 1 90 ? 34.757 -17.944 -18.958 1.00 79.62 90 PRO A O 1
ATOM 757 N N . PHE A 1 91 ? 36.075 -18.988 -20.454 1.00 85.69 91 PHE A N 1
ATOM 758 C CA . PHE A 1 91 ? 35.139 -20.077 -20.730 1.00 85.69 91 PHE A CA 1
ATOM 759 C C . PHE A 1 91 ? 35.401 -21.350 -19.947 1.00 85.69 91 PHE A C 1
ATOM 761 O O . PHE A 1 91 ? 34.598 -22.278 -20.024 1.00 85.69 91 PHE A O 1
ATOM 768 N N . LYS A 1 92 ? 36.469 -21.382 -19.140 1.00 79.56 92 LYS A N 1
ATOM 769 C CA . LYS A 1 92 ? 36.866 -22.543 -18.327 1.00 79.56 92 LYS A CA 1
ATOM 770 C C . LYS A 1 92 ? 35.712 -23.154 -17.520 1.00 79.56 92 LYS A C 1
ATOM 772 O O . LYS A 1 92 ? 35.715 -24.347 -17.234 1.00 79.56 92 LYS A O 1
ATOM 777 N N . ASN A 1 93 ? 34.748 -22.315 -17.158 1.00 78.00 93 ASN A N 1
ATOM 778 C CA . ASN A 1 93 ? 33.646 -22.597 -16.256 1.00 78.00 93 ASN A CA 1
ATOM 779 C C . ASN A 1 93 ? 32.262 -22.364 -16.903 1.00 78.00 93 ASN A C 1
ATOM 781 O O . ASN A 1 93 ? 31.266 -22.281 -16.189 1.00 78.00 93 ASN A O 1
ATOM 785 N N . CYS A 1 94 ? 32.201 -22.198 -18.227 1.00 82.69 94 CYS A N 1
ATOM 786 C CA . CYS A 1 94 ? 30.964 -21.877 -18.936 1.00 82.69 94 CYS A CA 1
ATOM 787 C C . CYS A 1 94 ? 30.183 -23.128 -19.359 1.00 82.69 94 CYS A C 1
ATOM 789 O O . CYS A 1 94 ? 30.796 -24.138 -19.708 1.00 82.69 94 CYS A O 1
ATOM 791 N N . PRO A 1 95 ? 28.840 -23.051 -19.401 1.00 80.88 95 PRO A N 1
ATOM 792 C CA . PRO A 1 95 ? 27.984 -24.178 -19.784 1.00 80.88 95 PRO A CA 1
ATOM 793 C C . PRO A 1 95 ? 28.116 -24.567 -21.269 1.00 80.88 95 PRO A C 1
ATOM 795 O O . PRO A 1 95 ? 27.808 -25.695 -21.649 1.00 80.88 95 PRO A O 1
ATOM 798 N N . VAL A 1 96 ? 28.609 -23.658 -22.115 1.00 84.44 96 VAL A N 1
ATOM 799 C CA . VAL A 1 96 ? 28.785 -23.845 -23.563 1.00 84.44 96 VAL A CA 1
ATOM 800 C C . VAL A 1 96 ? 30.244 -23.640 -23.989 1.00 84.44 96 VAL A C 1
ATOM 802 O O . VAL A 1 96 ? 31.009 -22.933 -23.332 1.00 84.44 96 VAL A O 1
ATOM 805 N N . ARG A 1 97 ? 30.646 -24.260 -25.109 1.00 84.38 97 ARG A N 1
ATOM 806 C CA . ARG A 1 97 ? 32.021 -24.175 -25.630 1.00 84.38 97 ARG A CA 1
ATOM 807 C C . ARG A 1 97 ? 32.202 -22.965 -26.544 1.00 84.38 97 ARG A C 1
ATOM 809 O O . ARG A 1 97 ? 31.626 -22.929 -27.633 1.00 84.38 97 ARG A O 1
ATOM 816 N N . CYS A 1 98 ? 33.090 -22.058 -26.148 1.00 88.69 98 CYS A N 1
ATOM 817 C CA . CYS A 1 98 ? 33.603 -21.000 -27.013 1.00 88.69 98 CYS A CA 1
ATOM 818 C C . CYS A 1 98 ? 35.128 -20.946 -27.018 1.00 88.69 98 CYS A C 1
ATOM 820 O O . CYS A 1 98 ? 35.785 -21.374 -26.072 1.00 88.69 98 CYS A O 1
ATOM 822 N N . GLU A 1 99 ? 35.675 -20.376 -28.085 1.00 88.50 99 GLU A N 1
ATOM 823 C CA . GLU A 1 99 ? 37.092 -20.040 -28.214 1.00 88.50 99 GLU A CA 1
ATOM 824 C C . GLU A 1 99 ? 37.218 -18.545 -28.509 1.00 88.50 99 GLU A C 1
ATOM 826 O O . GLU A 1 99 ? 36.515 -18.037 -29.383 1.00 88.50 99 GLU A O 1
ATOM 831 N N . ILE A 1 100 ? 38.110 -17.833 -27.807 1.00 87.31 100 ILE A N 1
ATOM 832 C CA . ILE A 1 100 ? 38.458 -16.461 -28.193 1.00 87.31 100 ILE A CA 1
ATOM 833 C C . ILE A 1 100 ? 39.649 -16.474 -29.141 1.00 87.31 100 ILE A C 1
ATOM 835 O O . ILE A 1 100 ? 40.719 -16.987 -28.820 1.00 87.31 100 ILE A O 1
ATOM 839 N N . ILE A 1 101 ? 39.483 -15.794 -30.268 1.00 86.94 101 ILE A N 1
ATOM 840 C CA . ILE A 1 101 ? 40.561 -15.433 -31.184 1.00 86.94 101 ILE A CA 1
ATOM 841 C C . ILE A 1 101 ? 40.761 -13.913 -31.161 1.00 86.94 101 ILE A C 1
ATOM 843 O O . ILE A 1 101 ? 39.827 -13.154 -30.914 1.00 86.94 101 ILE A O 1
ATOM 847 N N . THR A 1 102 ? 41.982 -13.455 -31.434 1.00 83.06 102 THR A N 1
ATOM 848 C CA . THR A 1 102 ? 42.310 -12.018 -31.555 1.00 83.06 102 THR A CA 1
ATOM 849 C C . THR A 1 102 ? 42.866 -11.648 -32.933 1.00 83.06 102 THR A C 1
ATOM 851 O O . THR A 1 102 ? 43.067 -10.475 -33.242 1.00 83.06 102 THR A O 1
ATOM 854 N N . ASP A 1 103 ? 43.104 -12.638 -33.800 1.00 81.88 103 ASP A N 1
ATOM 855 C CA . ASP A 1 103 ? 43.552 -12.398 -35.171 1.00 81.88 103 ASP A CA 1
ATOM 856 C C . ASP A 1 103 ? 42.369 -11.995 -36.061 1.00 81.88 103 ASP A C 1
ATOM 858 O O . ASP A 1 103 ? 41.559 -12.826 -36.475 1.00 81.88 103 ASP A O 1
ATOM 862 N N . VAL A 1 104 ? 42.300 -10.707 -36.396 1.00 78.69 104 VAL A N 1
ATOM 863 C CA . VAL A 1 104 ? 41.256 -10.114 -37.248 1.00 78.69 104 VAL A CA 1
ATOM 864 C C . VAL A 1 104 ? 41.179 -10.777 -38.630 1.00 78.69 104 VAL A C 1
ATOM 866 O O . VAL A 1 104 ? 40.108 -10.788 -39.244 1.00 78.69 104 VAL A O 1
ATOM 869 N N . LYS A 1 105 ? 42.265 -11.395 -39.125 1.00 82.25 105 LYS A N 1
ATOM 870 C CA . LYS A 1 105 ? 42.247 -12.143 -40.396 1.00 82.25 105 LYS A CA 1
ATOM 871 C C . LYS A 1 105 ? 41.310 -13.354 -40.351 1.00 82.25 105 LYS A C 1
ATOM 873 O O . LYS A 1 105 ? 40.811 -13.768 -41.391 1.00 82.25 105 LYS A O 1
ATOM 878 N N . LYS A 1 106 ? 41.019 -13.879 -39.158 1.00 81.44 106 LYS A N 1
ATOM 879 C CA . LYS A 1 106 ? 40.073 -14.981 -38.915 1.00 81.44 106 LYS A CA 1
ATOM 880 C C . LYS A 1 106 ? 38.643 -14.501 -38.623 1.00 81.44 106 LYS A C 1
ATOM 882 O O . LYS A 1 106 ? 37.795 -15.286 -38.210 1.00 81.44 106 LYS A O 1
ATOM 887 N N . SER A 1 107 ? 38.343 -13.222 -38.858 1.00 83.38 107 SER A N 1
ATOM 888 C CA . SER A 1 107 ? 36.997 -12.660 -38.671 1.00 83.38 107 SER A CA 1
ATOM 889 C C . SER A 1 107 ? 35.918 -13.369 -39.484 1.00 83.38 107 SER A C 1
ATOM 891 O O . SER A 1 107 ? 34.805 -13.488 -38.999 1.00 83.38 107 SER A O 1
ATOM 893 N N . VAL A 1 108 ? 36.220 -13.897 -40.674 1.00 84.56 108 VAL A N 1
ATOM 894 C CA . VAL A 1 108 ? 35.231 -14.612 -41.507 1.00 84.56 108 VAL A CA 1
ATOM 895 C C . VAL A 1 108 ? 34.735 -15.900 -40.836 1.00 84.56 108 VAL A C 1
ATOM 897 O O . VAL A 1 108 ? 33.592 -16.296 -41.037 1.00 84.56 108 VAL A O 1
ATOM 900 N N . THR A 1 109 ? 35.573 -16.531 -40.011 1.00 84.06 109 THR A N 1
ATOM 901 C CA . THR A 1 109 ? 35.250 -17.776 -39.298 1.00 84.06 109 THR A CA 1
ATOM 902 C C . THR A 1 109 ? 34.666 -17.546 -37.902 1.00 84.06 109 THR A C 1
ATOM 904 O O . THR A 1 109 ? 34.341 -18.514 -37.228 1.00 84.06 109 THR A O 1
ATOM 907 N N . ALA A 1 110 ? 34.552 -16.294 -37.446 1.00 89.81 110 ALA A N 1
ATOM 908 C CA . ALA A 1 110 ? 34.027 -15.976 -36.121 1.00 89.81 110 ALA A CA 1
ATOM 909 C C . ALA A 1 110 ? 32.490 -15.953 -36.101 1.00 89.81 110 ALA A C 1
ATOM 911 O O . ALA A 1 110 ? 31.859 -15.371 -36.985 1.00 89.81 110 ALA A O 1
ATOM 912 N N . ASP A 1 111 ? 31.886 -16.510 -35.056 1.00 90.44 111 ASP A N 1
ATOM 913 C CA . ASP A 1 111 ? 30.445 -16.444 -34.797 1.00 90.44 111 ASP A CA 1
ATOM 914 C C . ASP A 1 111 ? 30.051 -15.122 -34.133 1.00 90.44 111 ASP A C 1
ATOM 916 O O . ASP A 1 111 ? 28.998 -14.558 -34.438 1.00 90.44 111 ASP A O 1
ATOM 920 N N . VAL A 1 112 ? 30.920 -14.600 -33.264 1.00 92.62 112 VAL A N 1
ATOM 921 C CA . VAL A 1 112 ? 30.756 -13.304 -32.595 1.00 92.62 112 VAL A CA 1
ATOM 922 C C . VAL A 1 112 ? 31.993 -12.452 -32.840 1.00 92.62 112 VAL A C 1
ATOM 924 O O . VAL A 1 112 ? 33.113 -12.934 -32.715 1.00 92.62 112 VAL A O 1
ATOM 927 N N . VAL A 1 113 ? 31.806 -11.175 -33.162 1.00 91.06 113 VAL A N 1
ATOM 928 C CA . VAL A 1 113 ? 32.878 -10.188 -33.317 1.00 91.06 113 VAL A CA 1
ATOM 929 C C . VAL A 1 113 ? 32.617 -9.042 -32.351 1.00 91.06 113 VAL A C 1
ATOM 931 O O . VAL A 1 113 ? 31.692 -8.255 -32.542 1.00 91.06 113 VAL A O 1
ATOM 934 N N . ILE A 1 114 ? 33.427 -8.961 -31.302 1.00 90.31 114 ILE A N 1
ATOM 935 C CA . ILE A 1 114 ? 33.401 -7.879 -30.319 1.00 90.31 114 ILE A CA 1
ATOM 936 C C . ILE A 1 114 ? 34.397 -6.818 -30.777 1.00 90.31 114 ILE A C 1
ATOM 938 O O . ILE A 1 114 ? 35.573 -7.124 -30.963 1.00 90.31 114 ILE A O 1
ATOM 942 N N . MET A 1 115 ? 33.936 -5.584 -30.968 1.00 85.56 115 MET A N 1
ATOM 943 C CA . MET A 1 115 ? 34.764 -4.470 -31.431 1.00 85.56 115 MET A CA 1
ATOM 944 C C . MET A 1 115 ? 34.676 -3.309 -30.464 1.00 85.56 115 MET A C 1
ATOM 946 O O . MET A 1 115 ? 33.580 -2.844 -30.158 1.00 85.56 115 MET A O 1
ATOM 950 N N . GLN A 1 116 ? 35.828 -2.809 -30.034 1.00 79.81 116 GLN A N 1
ATOM 951 C CA . GLN A 1 116 ? 35.872 -1.580 -29.257 1.00 79.81 116 GLN A CA 1
ATOM 952 C C . GLN A 1 116 ? 35.536 -0.367 -30.139 1.00 79.81 116 GLN A C 1
ATOM 954 O O . GLN A 1 116 ? 35.981 -0.304 -31.289 1.00 79.81 116 GLN A O 1
ATOM 959 N N . ALA A 1 117 ? 34.735 0.581 -29.645 1.00 75.19 117 ALA A N 1
ATOM 960 C CA . ALA A 1 117 ? 34.233 1.670 -30.487 1.00 75.19 117 ALA A CA 1
ATOM 961 C C . ALA A 1 117 ? 35.355 2.570 -31.040 1.00 75.19 117 ALA A C 1
ATOM 963 O O . ALA A 1 117 ? 35.272 3.007 -32.183 1.00 75.19 117 ALA A O 1
ATOM 964 N N . ASP A 1 118 ? 36.459 2.760 -30.313 1.00 68.19 118 ASP A N 1
ATOM 965 C CA . ASP A 1 118 ? 37.638 3.508 -30.778 1.00 68.19 118 ASP A CA 1
ATOM 966 C C . ASP A 1 118 ? 38.336 2.888 -32.011 1.00 68.19 118 ASP A C 1
ATOM 968 O O . ASP A 1 118 ? 38.988 3.590 -32.793 1.00 68.19 118 ASP A O 1
ATOM 972 N N . MET A 1 119 ? 38.191 1.576 -32.210 1.00 67.06 119 MET A N 1
ATOM 973 C CA . MET A 1 119 ? 38.714 0.839 -33.364 1.00 67.06 119 MET A CA 1
ATOM 974 C C . MET A 1 119 ? 37.787 0.925 -34.577 1.00 67.06 119 MET A C 1
ATOM 976 O O . MET A 1 119 ? 38.271 0.922 -35.710 1.00 67.06 119 MET A O 1
ATOM 980 N N . VAL A 1 120 ? 36.477 1.052 -34.342 1.00 68.94 120 VAL A N 1
ATOM 981 C CA . VAL A 1 120 ? 35.447 1.247 -35.379 1.00 68.94 120 VAL A CA 1
ATOM 982 C C . VAL A 1 120 ? 35.666 2.568 -36.121 1.00 68.94 120 VAL A C 1
ATOM 984 O O . VAL A 1 120 ? 35.395 2.644 -37.318 1.00 68.94 120 VAL A O 1
ATOM 987 N N . THR A 1 121 ? 36.213 3.585 -35.445 1.00 63.47 121 THR A N 1
ATOM 988 C CA . THR A 1 121 ? 36.414 4.917 -36.036 1.00 63.47 121 THR A CA 1
ATOM 989 C C . THR A 1 121 ? 37.738 5.077 -36.785 1.00 63.47 121 THR A C 1
ATOM 991 O O . THR A 1 121 ? 37.858 5.939 -37.648 1.00 63.47 121 THR A O 1
ATOM 994 N N . ASN A 1 122 ? 38.728 4.220 -36.504 1.00 59.59 122 ASN A N 1
ATOM 995 C CA . ASN A 1 122 ? 40.116 4.414 -36.940 1.00 59.59 122 ASN A CA 1
ATOM 996 C C . ASN A 1 122 ? 40.656 3.338 -37.899 1.00 59.59 122 ASN A C 1
ATOM 998 O O . ASN A 1 122 ? 41.809 3.428 -38.331 1.00 59.59 122 ASN A O 1
ATOM 1002 N N . ARG A 1 123 ? 39.893 2.277 -38.204 1.00 65.88 123 ARG A N 1
ATOM 1003 C CA . ARG A 1 123 ? 40.370 1.141 -39.016 1.00 65.88 123 ARG A CA 1
ATOM 1004 C C . ARG A 1 123 ? 39.301 0.598 -39.959 1.00 65.88 123 ARG A C 1
ATOM 1006 O O . ARG A 1 123 ? 38.109 0.678 -39.692 1.00 65.88 123 ARG A O 1
ATOM 1013 N N . LYS A 1 124 ? 39.750 -0.030 -41.052 1.00 65.25 124 LYS A N 1
ATOM 1014 C CA . LYS A 1 124 ? 38.881 -0.803 -41.948 1.00 65.25 124 LYS A CA 1
ATOM 1015 C C . LYS A 1 124 ? 38.415 -2.068 -41.220 1.00 65.25 124 LYS A C 1
ATOM 1017 O O . LYS A 1 124 ? 39.224 -2.962 -40.971 1.00 65.25 124 LYS A O 1
ATOM 1022 N N . LEU A 1 125 ? 37.133 -2.115 -40.863 1.00 71.75 125 LEU A N 1
ATOM 1023 C CA . LEU A 1 125 ? 36.522 -3.255 -40.180 1.00 71.75 125 LEU A CA 1
ATOM 1024 C C . LEU A 1 125 ? 36.361 -4.466 -41.113 1.00 71.75 125 LEU A C 1
ATOM 1026 O O . LEU A 1 125 ? 36.289 -4.301 -42.337 1.00 71.75 125 LEU A O 1
ATOM 1030 N N . PRO A 1 126 ? 36.303 -5.692 -40.559 1.00 75.88 126 PRO A N 1
ATOM 1031 C CA . PRO A 1 126 ? 36.010 -6.884 -41.344 1.00 75.88 126 PRO A CA 1
ATOM 1032 C C . PRO A 1 126 ? 34.594 -6.837 -41.939 1.00 75.88 126 PRO A C 1
ATOM 1034 O O . PRO A 1 126 ? 33.706 -6.156 -41.433 1.00 75.88 126 PRO A O 1
ATOM 1037 N N . ILE A 1 127 ? 34.361 -7.582 -43.021 1.00 81.56 127 ILE A N 1
ATOM 1038 C CA . ILE A 1 127 ? 33.034 -7.672 -43.646 1.00 81.56 127 ILE A CA 1
ATOM 1039 C C . ILE A 1 127 ? 32.143 -8.596 -42.803 1.00 81.56 127 ILE A C 1
ATOM 1041 O O . ILE A 1 127 ? 32.464 -9.777 -42.639 1.00 81.56 127 ILE A O 1
ATOM 1045 N N . LYS A 1 128 ? 31.013 -8.070 -42.303 1.00 87.19 128 LYS A N 1
ATOM 1046 C CA . LYS A 1 128 ? 30.030 -8.834 -41.515 1.00 87.19 128 LYS A CA 1
ATOM 1047 C C . LYS A 1 128 ? 29.430 -9.978 -42.337 1.00 87.19 128 LYS A C 1
ATOM 1049 O O . LYS A 1 128 ? 28.827 -9.732 -43.380 1.00 87.19 128 LYS A O 1
ATOM 1054 N N . GLN A 1 129 ? 29.541 -11.205 -41.832 1.00 87.44 129 GLN A N 1
ATOM 1055 C CA . GLN A 1 129 ? 28.922 -12.391 -42.434 1.00 87.44 129 GLN A CA 1
ATOM 1056 C C . GLN A 1 129 ? 27.442 -12.523 -42.032 1.00 87.44 129 GLN A C 1
ATOM 1058 O O . GLN A 1 129 ? 27.044 -12.060 -40.963 1.00 87.44 129 GLN A O 1
ATOM 1063 N N . ALA A 1 130 ? 26.627 -13.190 -42.859 1.00 78.25 130 ALA A N 1
ATOM 1064 C CA . ALA A 1 130 ? 25.162 -13.261 -42.707 1.00 78.25 130 ALA A CA 1
ATOM 1065 C C . ALA A 1 130 ? 24.667 -13.879 -41.378 1.00 78.25 130 ALA A C 1
ATOM 1067 O O . ALA A 1 130 ? 23.533 -13.643 -40.984 1.00 78.25 130 ALA A O 1
ATOM 1068 N N . ASN A 1 131 ? 25.525 -14.617 -40.665 1.00 79.75 131 ASN A N 1
ATOM 1069 C CA . ASN A 1 131 ? 25.205 -15.307 -39.409 1.00 79.75 131 ASN A CA 1
ATOM 1070 C C . ASN A 1 131 ? 26.118 -14.908 -38.238 1.00 79.75 131 ASN A C 1
ATOM 1072 O O . ASN A 1 131 ? 26.193 -15.627 -37.238 1.00 79.75 131 ASN A O 1
ATOM 1076 N N . GLN A 1 132 ? 26.843 -13.801 -38.393 1.00 88.56 132 GLN A N 1
ATOM 1077 C CA . GLN A 1 132 ? 27.809 -13.312 -37.422 1.00 88.56 132 GLN A CA 1
ATOM 1078 C C . GLN A 1 132 ? 27.188 -12.228 -36.541 1.00 88.56 132 GLN A C 1
ATOM 1080 O O . GLN A 1 132 ? 26.555 -11.295 -37.036 1.00 88.56 132 GLN A O 1
ATOM 1085 N N . ILE A 1 133 ? 27.403 -12.329 -35.235 1.00 91.81 133 ILE A N 1
ATOM 1086 C CA . ILE A 1 133 ? 26.918 -11.373 -34.241 1.00 91.81 133 ILE A CA 1
ATOM 1087 C C . ILE A 1 133 ? 27.995 -10.321 -34.019 1.00 91.81 133 ILE A C 1
ATOM 1089 O O . ILE A 1 133 ? 29.142 -10.660 -33.746 1.00 91.81 133 ILE A O 1
ATOM 1093 N N . TRP A 1 134 ? 27.654 -9.043 -34.139 1.00 92.38 134 TRP A N 1
ATOM 1094 C CA . TRP A 1 134 ? 28.589 -7.956 -33.836 1.00 92.38 134 TRP A CA 1
ATOM 1095 C C . TRP A 1 134 ? 28.237 -7.316 -32.501 1.00 92.38 134 TRP A C 1
ATOM 1097 O O . TRP A 1 134 ? 27.085 -6.943 -32.285 1.00 92.38 134 TRP A O 1
ATOM 1107 N N . VAL A 1 135 ? 29.223 -7.164 -31.624 1.00 92.50 135 VAL A N 1
ATOM 1108 C CA . VAL A 1 135 ? 29.065 -6.525 -30.315 1.00 92.50 135 VAL A CA 1
ATOM 1109 C C . VAL A 1 135 ? 29.898 -5.254 -30.300 1.00 92.50 135 VAL A C 1
ATOM 1111 O O . VAL A 1 135 ? 31.111 -5.318 -30.508 1.00 92.50 135 VAL A O 1
ATOM 1114 N N . LEU A 1 136 ? 29.264 -4.105 -30.074 1.00 90.00 136 LEU A N 1
ATOM 1115 C CA . LEU A 1 136 ? 29.999 -2.867 -29.837 1.00 90.00 136 LEU A CA 1
ATOM 1116 C C . LEU A 1 136 ? 30.423 -2.834 -28.374 1.00 90.00 136 LEU A C 1
ATOM 1118 O O . LEU A 1 136 ? 29.582 -2.963 -27.490 1.00 90.00 136 LEU A O 1
ATOM 1122 N N . SER A 1 137 ? 31.707 -2.632 -28.123 1.00 88.50 137 SER A N 1
ATOM 1123 C CA . SER A 1 137 ? 32.252 -2.549 -26.781 1.00 88.50 137 SER A CA 1
ATOM 1124 C C . SER A 1 137 ? 32.755 -1.139 -26.473 1.00 88.50 137 SER A C 1
ATOM 1126 O O . SER A 1 137 ? 33.563 -0.603 -27.228 1.00 88.50 137 SER A O 1
ATOM 1128 N N . GLU A 1 138 ? 32.285 -0.522 -25.388 1.00 83.25 138 GLU A N 1
ATOM 1129 C CA . GLU A 1 138 ? 32.716 0.824 -24.992 1.00 83.25 138 GLU A CA 1
ATOM 1130 C C . GLU A 1 138 ? 32.791 0.993 -23.468 1.00 83.25 138 GLU A C 1
ATOM 1132 O O . GLU A 1 138 ? 31.826 0.780 -22.737 1.00 83.25 138 GLU A O 1
ATOM 1137 N N . TYR A 1 139 ? 33.961 1.412 -22.999 1.00 83.44 139 TYR A N 1
ATOM 1138 C CA . TYR A 1 139 ? 34.296 1.613 -21.588 1.00 83.44 139 TYR A CA 1
ATOM 1139 C C . TYR A 1 139 ? 34.642 3.068 -21.268 1.00 83.44 139 TYR A C 1
ATOM 1141 O O . TYR A 1 139 ? 34.762 3.434 -20.101 1.00 83.44 139 TYR A O 1
ATOM 1149 N N . GLU A 1 140 ? 34.782 3.895 -22.298 1.00 83.69 140 GLU A N 1
ATOM 1150 C CA . GLU A 1 140 ? 35.074 5.315 -22.233 1.00 83.69 140 GLU A CA 1
ATOM 1151 C C . GLU A 1 140 ? 33.862 6.159 -22.619 1.00 83.69 140 GLU A C 1
ATOM 1153 O O . GLU A 1 140 ? 32.979 5.736 -23.364 1.00 83.69 140 GLU A O 1
ATOM 1158 N N . SER A 1 141 ? 33.809 7.387 -22.103 1.00 86.31 141 SER A N 1
ATOM 1159 C CA . SER A 1 141 ? 32.708 8.289 -22.427 1.00 86.31 141 SER A CA 1
ATOM 1160 C C . SER A 1 141 ? 32.710 8.632 -23.926 1.00 86.31 141 SER A C 1
ATOM 1162 O O . SER A 1 141 ? 33.782 8.748 -24.530 1.00 86.31 141 SER A O 1
ATOM 1164 N N . PRO A 1 142 ? 31.539 8.910 -24.531 1.00 82.06 142 PRO A N 1
ATOM 1165 C CA . PRO A 1 142 ? 31.461 9.406 -25.906 1.00 82.06 142 PRO A CA 1
ATOM 1166 C C . PRO A 1 142 ? 32.376 10.610 -26.152 1.00 82.06 142 PRO A C 1
ATOM 1168 O O . PRO A 1 142 ? 33.024 10.703 -27.185 1.00 82.06 142 PRO A O 1
ATOM 1171 N N . HIS A 1 143 ? 32.505 11.490 -25.157 1.00 78.69 143 HIS A N 1
ATOM 1172 C CA . HIS A 1 143 ? 33.380 12.662 -25.167 1.00 78.69 143 HIS A CA 1
ATOM 1173 C C . HIS A 1 143 ? 34.888 12.352 -25.204 1.00 78.69 143 HIS A C 1
ATOM 1175 O O . HIS A 1 143 ? 35.668 13.226 -25.585 1.00 78.69 143 HIS A O 1
ATOM 1181 N N . ASN A 1 144 ? 35.303 11.142 -24.828 1.00 74.62 144 ASN A N 1
ATOM 1182 C CA . ASN A 1 144 ? 36.703 10.721 -24.786 1.00 74.62 144 ASN A CA 1
ATOM 1183 C C . ASN A 1 144 ? 37.105 9.821 -25.976 1.00 74.62 144 ASN A C 1
ATOM 1185 O O . ASN A 1 144 ? 38.262 9.412 -26.083 1.00 74.62 144 ASN A O 1
ATOM 1189 N N . MET A 1 145 ? 36.189 9.545 -26.914 1.00 72.81 145 MET A N 1
ATOM 1190 C CA . MET A 1 145 ? 36.528 8.870 -28.174 1.00 72.81 145 MET A CA 1
ATOM 1191 C C . MET A 1 145 ? 37.447 9.766 -29.027 1.00 72.81 145 MET A C 1
ATOM 1193 O O . MET A 1 145 ? 37.293 10.986 -29.055 1.00 72.81 145 MET A O 1
ATOM 1197 N N . LYS A 1 146 ? 38.417 9.197 -29.759 1.00 59.31 146 LYS A N 1
ATOM 1198 C CA . LYS A 1 146 ? 39.437 9.989 -30.491 1.00 59.31 146 LYS A CA 1
ATOM 1199 C C . LYS A 1 146 ? 38.847 11.021 -31.468 1.00 59.31 146 LYS A C 1
ATOM 1201 O O . LYS A 1 146 ? 39.395 12.118 -31.575 1.00 59.31 146 LYS A O 1
ATOM 1206 N N . ASP A 1 147 ? 37.706 10.706 -32.080 1.00 57.16 147 ASP A N 1
ATOM 1207 C CA . ASP A 1 147 ? 36.980 11.573 -33.021 1.00 57.16 147 ASP A CA 1
ATOM 1208 C C . ASP A 1 147 ? 35.829 12.370 -32.376 1.00 57.16 147 ASP A C 1
ATOM 1210 O O . ASP A 1 147 ? 35.182 13.174 -33.040 1.00 57.16 147 ASP A O 1
ATOM 1214 N N . ALA A 1 148 ? 35.604 12.233 -31.063 1.00 53.78 148 ALA A N 1
ATOM 1215 C CA . ALA A 1 148 ? 34.570 12.937 -30.291 1.00 53.78 148 ALA A CA 1
ATOM 1216 C C . ALA A 1 148 ? 34.665 14.465 -30.364 1.00 53.78 148 ALA A C 1
ATOM 1218 O O . ALA A 1 148 ? 33.674 15.181 -30.241 1.00 53.78 148 ALA A O 1
ATOM 1219 N N . ARG A 1 149 ? 35.881 14.977 -30.584 1.00 52.88 149 ARG A N 1
ATOM 1220 C CA . ARG A 1 149 ? 36.146 16.408 -30.791 1.00 52.88 149 ARG A CA 1
ATOM 1221 C C . ARG A 1 149 ? 35.689 16.904 -32.169 1.00 52.88 149 ARG A C 1
ATOM 1223 O O . ARG A 1 149 ? 35.702 18.107 -32.410 1.00 52.88 149 ARG A O 1
ATOM 1230 N N . ARG A 1 150 ? 35.278 15.996 -33.063 1.00 59.41 150 ARG A N 1
ATOM 1231 C CA . ARG A 1 150 ? 34.699 16.257 -34.389 1.00 59.41 150 ARG A CA 1
ATOM 1232 C C . ARG A 1 150 ? 33.445 15.381 -34.592 1.00 59.41 150 ARG A C 1
ATOM 1234 O O . ARG A 1 150 ? 33.474 14.463 -35.410 1.00 59.41 150 ARG A O 1
ATOM 1241 N N . PRO A 1 151 ? 32.330 15.673 -33.890 1.00 59.94 151 PRO A N 1
ATOM 1242 C CA . PRO A 1 151 ? 31.133 14.820 -33.865 1.00 59.94 151 PRO A CA 1
ATOM 1243 C C . PRO A 1 151 ? 30.563 14.494 -35.251 1.00 59.94 151 PRO A C 1
ATOM 1245 O O . PRO A 1 151 ? 30.056 13.400 -35.472 1.00 59.94 151 PRO A O 1
ATOM 1248 N N . LEU A 1 152 ? 30.686 15.429 -36.199 1.00 57.19 152 LEU A N 1
ATOM 1249 C CA . LEU A 1 152 ? 30.232 15.251 -37.580 1.00 57.19 152 LEU A CA 1
ATOM 1250 C C . LEU A 1 152 ? 30.998 14.132 -38.305 1.00 57.19 152 LEU A C 1
ATOM 1252 O O . LEU A 1 152 ? 30.381 13.293 -38.946 1.00 57.19 152 LEU A O 1
ATOM 1256 N N . VAL A 1 153 ? 32.320 14.052 -38.120 1.00 59.97 153 VAL A N 1
ATOM 1257 C CA . VAL A 1 153 ? 33.163 13.008 -38.731 1.00 59.97 153 VAL A CA 1
ATOM 1258 C C . VAL A 1 153 ? 32.850 11.640 -38.125 1.00 59.97 153 VAL A C 1
ATOM 1260 O O . VAL A 1 153 ? 32.771 10.639 -38.830 1.00 59.97 153 VAL A O 1
ATOM 1263 N N . LEU A 1 154 ? 32.627 11.594 -36.810 1.00 66.12 154 LEU A N 1
ATOM 1264 C CA . LEU A 1 154 ? 32.286 10.359 -36.111 1.00 66.12 154 LEU A CA 1
ATOM 1265 C C . LEU A 1 154 ? 30.912 9.812 -36.528 1.00 66.12 154 LEU A C 1
ATOM 1267 O O . LEU A 1 154 ? 30.751 8.599 -36.671 1.00 66.12 154 LEU A O 1
ATOM 1271 N N . LYS A 1 155 ? 29.940 10.700 -36.759 1.00 69.81 155 LYS A N 1
ATOM 1272 C CA . LYS A 1 155 ? 28.625 10.342 -37.294 1.00 69.81 155 LYS A CA 1
ATOM 1273 C C . LYS A 1 155 ? 28.742 9.683 -38.664 1.00 69.81 155 LYS A C 1
ATOM 1275 O O . LYS A 1 155 ? 28.226 8.584 -38.835 1.00 69.81 155 LYS A O 1
ATOM 1280 N N . ASP A 1 156 ? 29.477 10.288 -39.593 1.00 70.62 156 ASP A N 1
ATOM 1281 C CA . ASP A 1 156 ? 29.647 9.748 -40.948 1.00 70.62 156 ASP A CA 1
ATOM 1282 C C . ASP A 1 156 ? 30.323 8.362 -40.934 1.00 70.62 156 ASP A C 1
ATOM 1284 O O . ASP A 1 156 ? 29.942 7.453 -41.675 1.00 70.62 156 ASP A O 1
ATOM 1288 N N . VAL A 1 157 ? 31.289 8.163 -40.029 1.00 72.50 157 VAL A N 1
ATOM 1289 C CA . VAL A 1 157 ? 32.016 6.893 -39.874 1.00 72.50 157 VAL A CA 1
ATOM 1290 C C . VAL A 1 157 ? 31.186 5.808 -39.184 1.00 72.50 157 VAL A C 1
ATOM 1292 O O . VAL A 1 157 ? 31.389 4.630 -39.467 1.00 72.50 157 VAL A O 1
ATOM 1295 N N . LEU A 1 158 ? 30.256 6.146 -38.290 1.00 75.81 158 LEU A N 1
ATOM 1296 C CA . LEU A 1 158 ? 29.379 5.162 -37.644 1.00 75.81 158 LEU A CA 1
ATOM 1297 C C . LEU A 1 158 ? 28.104 4.879 -38.451 1.00 75.81 158 LEU A C 1
ATOM 1299 O O . LEU A 1 158 ? 27.578 3.764 -38.386 1.00 75.81 158 LEU A O 1
ATOM 1303 N N . ASP A 1 159 ? 27.654 5.829 -39.272 1.00 77.12 159 ASP A N 1
ATOM 1304 C CA . ASP A 1 159 ? 26.492 5.685 -40.151 1.00 77.12 159 ASP A CA 1
ATOM 1305 C C . ASP A 1 159 ? 26.672 4.554 -41.176 1.00 77.12 159 ASP A C 1
ATOM 1307 O O . ASP A 1 159 ? 25.720 3.824 -41.463 1.00 77.12 159 ASP A O 1
ATOM 1311 N N . GLN A 1 160 ? 27.901 4.314 -41.653 1.00 77.94 160 GLN A N 1
ATOM 1312 C CA . GLN A 1 160 ? 28.213 3.176 -42.536 1.00 77.94 160 GLN A CA 1
ATOM 1313 C C . GLN A 1 160 ? 27.999 1.801 -41.863 1.00 77.94 160 GLN A C 1
ATOM 1315 O O . GLN A 1 160 ? 27.944 0.771 -42.540 1.00 77.94 160 GLN A O 1
ATOM 1320 N N . TYR A 1 161 ? 27.854 1.773 -40.534 1.00 80.31 161 TYR A N 1
ATOM 1321 C CA . TYR A 1 161 ? 27.612 0.573 -39.733 1.00 80.31 161 TYR A CA 1
ATOM 1322 C C . TYR A 1 161 ? 26.190 0.507 -39.150 1.00 80.31 161 TYR A C 1
ATOM 1324 O O . TYR A 1 161 ? 25.913 -0.324 -38.277 1.00 80.31 161 TYR A O 1
ATOM 1332 N N . LYS A 1 162 ? 25.255 1.323 -39.658 1.00 86.38 162 LYS A N 1
ATOM 1333 C CA . LYS A 1 162 ? 23.820 1.199 -39.355 1.00 86.38 162 LYS A CA 1
ATOM 1334 C C . LYS A 1 162 ? 23.324 -0.219 -39.622 1.00 86.38 162 LYS A C 1
ATOM 1336 O O . LYS A 1 162 ? 23.658 -0.835 -40.637 1.00 86.38 162 LYS A O 1
ATOM 1341 N N . ARG A 1 163 ? 22.525 -0.751 -38.694 1.00 88.44 163 ARG A N 1
ATOM 1342 C CA . ARG A 1 163 ? 22.015 -2.133 -38.730 1.00 88.44 163 ARG A CA 1
ATOM 1343 C C . ARG A 1 163 ? 23.114 -3.207 -38.833 1.00 88.44 163 ARG A C 1
ATOM 1345 O O . ARG A 1 163 ? 22.891 -4.277 -39.401 1.00 88.44 163 ARG A O 1
ATOM 1352 N N . LYS A 1 164 ? 24.319 -2.949 -38.301 1.00 88.94 164 LYS A N 1
ATOM 1353 C CA . LYS A 1 164 ? 25.402 -3.951 -38.228 1.00 88.94 164 LYS A CA 1
ATOM 1354 C C . LYS A 1 164 ? 25.621 -4.515 -36.831 1.00 88.94 164 LYS A C 1
ATOM 1356 O O . LYS A 1 164 ? 25.948 -5.692 -36.747 1.00 88.94 164 LYS A O 1
ATOM 1361 N N . PHE A 1 165 ? 25.429 -3.753 -35.760 1.00 91.31 165 PHE A N 1
ATOM 1362 C CA . PHE A 1 165 ? 25.663 -4.232 -34.392 1.00 91.31 165 PHE A CA 1
ATOM 1363 C C . PHE A 1 165 ? 24.429 -4.916 -33.810 1.00 91.31 165 PHE A C 1
ATOM 1365 O O . PHE A 1 165 ? 23.321 -4.410 -33.933 1.00 91.31 165 PHE A O 1
ATOM 1372 N N . ASN A 1 166 ? 24.619 -6.072 -33.187 1.00 93.31 166 ASN A N 1
ATOM 1373 C CA . ASN A 1 166 ? 23.570 -6.838 -32.523 1.00 93.31 166 ASN A CA 1
ATOM 1374 C C . ASN A 1 166 ? 23.462 -6.471 -31.046 1.00 93.31 166 ASN A C 1
ATOM 1376 O O . ASN A 1 166 ? 22.356 -6.238 -30.571 1.00 93.31 166 ASN A O 1
ATOM 1380 N N . TRP A 1 167 ? 24.602 -6.404 -30.354 1.00 94.69 167 TRP A N 1
ATOM 1381 C CA . TRP A 1 167 ? 24.670 -6.189 -28.908 1.00 94.69 167 TRP A CA 1
ATOM 1382 C C . TRP A 1 167 ? 25.640 -5.066 -28.543 1.00 94.69 167 TRP A C 1
ATOM 1384 O O . TRP A 1 167 ? 26.525 -4.714 -29.328 1.00 94.69 167 TRP A O 1
ATOM 1394 N N . THR A 1 168 ? 25.506 -4.544 -27.330 1.00 92.62 168 THR A N 1
ATOM 1395 C CA . THR A 1 168 ? 26.424 -3.569 -26.727 1.00 92.62 168 THR A CA 1
ATOM 1396 C C . THR A 1 168 ? 27.037 -4.111 -25.434 1.00 92.62 168 THR A C 1
ATOM 1398 O O . THR A 1 168 ? 26.393 -4.829 -24.676 1.00 92.62 168 THR A O 1
ATOM 1401 N N . MET A 1 169 ? 28.301 -3.793 -25.164 1.00 92.31 169 MET A N 1
ATOM 1402 C CA . MET A 1 169 ? 29.000 -4.191 -23.941 1.00 92.31 169 MET A CA 1
ATOM 1403 C C . MET A 1 169 ? 29.780 -3.009 -23.370 1.00 92.31 169 MET A C 1
ATOM 1405 O O . MET A 1 169 ? 30.701 -2.518 -24.018 1.00 92.31 169 MET A O 1
ATOM 1409 N N . GLY A 1 170 ? 29.457 -2.554 -22.163 1.00 89.62 170 GLY A N 1
ATOM 1410 C CA . GLY A 1 170 ? 30.069 -1.331 -21.650 1.00 89.62 170 GLY A CA 1
ATOM 1411 C C . GLY A 1 170 ? 29.590 -0.877 -20.282 1.00 89.62 170 GLY A C 1
ATOM 1412 O O . GLY A 1 170 ? 28.837 -1.577 -19.609 1.00 89.62 170 GLY A O 1
ATOM 1413 N N . TYR A 1 171 ? 30.037 0.312 -19.876 1.00 88.56 171 TYR A N 1
ATOM 1414 C CA . TYR A 1 171 ? 29.761 0.863 -18.544 1.00 88.56 171 TYR A CA 1
ATOM 1415 C C . TYR A 1 171 ? 28.303 1.313 -18.348 1.00 88.56 171 TYR A C 1
ATOM 1417 O O . TYR A 1 171 ? 27.835 1.384 -17.214 1.00 88.56 171 TYR A O 1
ATOM 1425 N N . ARG A 1 172 ? 27.586 1.635 -19.431 1.00 89.19 172 ARG A N 1
ATOM 1426 C CA . ARG A 1 172 ? 26.193 2.088 -19.358 1.00 89.19 172 ARG A CA 1
ATOM 1427 C C . ARG A 1 172 ? 25.270 0.945 -18.977 1.00 89.19 172 ARG A C 1
ATOM 1429 O O . ARG A 1 172 ? 25.386 -0.145 -19.544 1.00 89.19 172 ARG A O 1
ATOM 1436 N N . ARG A 1 173 ? 24.316 1.211 -18.083 1.00 89.31 173 ARG A N 1
ATOM 1437 C CA . ARG A 1 173 ? 23.391 0.186 -17.580 1.00 89.31 173 ARG A CA 1
ATOM 1438 C C . ARG A 1 173 ? 22.387 -0.293 -18.627 1.00 89.31 173 ARG A C 1
ATOM 1440 O O . ARG A 1 173 ? 21.862 -1.388 -18.487 1.00 89.31 173 ARG A O 1
ATOM 1447 N N . ASP A 1 174 ? 22.177 0.474 -19.697 1.00 88.31 174 ASP A N 1
ATOM 1448 C CA . ASP A 1 174 ? 21.350 0.092 -20.848 1.00 88.31 174 ASP A CA 1
ATOM 1449 C C . ASP A 1 174 ? 22.119 -0.686 -21.940 1.00 88.31 174 ASP A C 1
ATOM 1451 O O . ASP A 1 174 ? 21.634 -0.827 -23.064 1.00 88.31 174 ASP A O 1
ATOM 1455 N N . SER A 1 175 ? 23.322 -1.187 -21.631 1.00 90.69 175 SER A N 1
ATOM 1456 C CA . SER A 1 175 ? 24.069 -2.091 -22.516 1.00 90.69 175 SER A CA 1
ATOM 1457 C C . SER A 1 175 ? 23.553 -3.529 -22.406 1.00 90.69 175 SER A C 1
ATOM 1459 O O . SER A 1 175 ? 23.214 -3.979 -21.314 1.00 90.69 175 SER A O 1
ATOM 1461 N N . ASP A 1 176 ? 23.594 -4.304 -23.495 1.00 92.75 176 ASP A N 1
ATOM 1462 C CA . ASP A 1 176 ? 23.249 -5.739 -23.459 1.00 92.75 176 ASP A CA 1
ATOM 1463 C C . ASP A 1 176 ? 24.114 -6.537 -22.465 1.00 92.75 176 ASP A C 1
ATOM 1465 O O . ASP A 1 176 ? 23.658 -7.521 -21.879 1.00 92.75 176 ASP A O 1
ATOM 1469 N N . PHE A 1 177 ? 25.366 -6.111 -22.283 1.00 93.62 177 PHE A N 1
ATOM 1470 C CA . PHE A 1 177 ? 26.320 -6.680 -21.337 1.00 93.62 177 PHE A CA 1
ATOM 1471 C C . PHE A 1 177 ? 26.979 -5.562 -20.526 1.00 93.62 177 PHE A C 1
ATOM 1473 O O . PHE A 1 177 ? 27.952 -4.938 -20.957 1.00 93.62 177 PHE A O 1
ATOM 1480 N N . VAL A 1 178 ? 26.434 -5.293 -19.340 1.00 91.38 178 VAL A N 1
ATOM 1481 C CA . VAL A 1 178 ? 26.944 -4.240 -18.457 1.00 91.38 178 VAL A CA 1
ATOM 1482 C C . VAL A 1 178 ? 28.258 -4.682 -17.818 1.00 91.38 178 VAL A C 1
ATOM 1484 O O . VAL A 1 178 ? 28.337 -5.696 -17.119 1.00 91.38 178 VAL A O 1
ATOM 1487 N N . VAL A 1 179 ? 29.300 -3.893 -18.054 1.00 88.50 179 VAL A N 1
ATOM 1488 C CA . VAL A 1 179 ? 30.637 -4.087 -17.505 1.00 88.50 179 VAL A CA 1
ATOM 1489 C C . VAL A 1 179 ? 31.156 -2.728 -17.030 1.00 88.50 179 VAL A C 1
ATOM 1491 O O . VAL A 1 179 ? 31.700 -1.938 -17.801 1.00 88.50 179 VAL A O 1
ATOM 1494 N N . THR A 1 180 ? 30.971 -2.451 -15.742 1.00 88.25 180 THR A N 1
ATOM 1495 C CA . THR A 1 180 ? 31.531 -1.278 -15.060 1.00 88.25 180 THR A CA 1
ATOM 1496 C C . THR A 1 180 ? 32.962 -1.560 -14.594 1.00 88.25 180 THR A C 1
ATOM 1498 O O . THR A 1 180 ? 33.433 -2.697 -14.604 1.00 88.25 180 THR A O 1
ATOM 1501 N N . HIS A 1 181 ? 33.675 -0.526 -14.143 1.00 85.69 181 HIS A N 1
ATOM 1502 C CA . HIS A 1 181 ? 35.054 -0.665 -13.657 1.00 85.69 181 HIS A CA 1
ATOM 1503 C C . HIS A 1 181 ? 35.177 -1.385 -12.293 1.00 85.69 181 HIS A C 1
ATOM 1505 O O . HIS A 1 181 ? 36.278 -1.740 -11.866 1.00 85.69 181 HIS A O 1
ATOM 1511 N N . GLY A 1 182 ? 34.051 -1.651 -11.631 1.00 87.81 182 GLY A N 1
ATOM 1512 C CA . GLY A 1 182 ? 33.935 -2.455 -10.417 1.00 87.81 182 GLY A CA 1
ATOM 1513 C C . GLY A 1 182 ? 32.479 -2.537 -9.956 1.00 87.81 182 GLY A C 1
ATOM 1514 O O . GLY A 1 182 ? 31.638 -1.755 -10.411 1.00 87.81 182 GLY A O 1
ATOM 1515 N N . ARG A 1 183 ? 32.181 -3.482 -9.063 1.00 89.19 183 ARG A N 1
ATOM 1516 C CA . ARG A 1 183 ? 30.868 -3.627 -8.415 1.00 89.19 183 ARG A CA 1
ATOM 1517 C C . ARG A 1 183 ? 31.006 -4.090 -6.971 1.00 89.19 183 ARG A C 1
ATOM 1519 O O . ARG A 1 183 ? 32.075 -4.529 -6.547 1.00 89.19 183 ARG A O 1
ATOM 1526 N N . PHE A 1 184 ? 29.906 -4.033 -6.234 1.00 90.44 184 PHE A N 1
ATOM 1527 C CA . PHE A 1 184 ? 29.829 -4.495 -4.854 1.00 90.44 184 PHE A CA 1
ATOM 1528 C C . PHE A 1 184 ? 28.814 -5.624 -4.757 1.00 90.44 184 PHE A C 1
ATOM 1530 O O . PHE A 1 184 ? 27.686 -5.483 -5.218 1.00 90.44 184 PHE A O 1
ATOM 1537 N N . VAL A 1 185 ? 29.228 -6.744 -4.173 1.00 86.44 185 VAL A N 1
ATOM 1538 C CA . VAL A 1 185 ? 28.368 -7.905 -3.920 1.00 86.44 185 VAL A CA 1
ATOM 1539 C C . VAL A 1 185 ? 28.216 -8.097 -2.422 1.00 86.44 185 VAL A C 1
ATOM 1541 O O . VAL A 1 185 ? 29.145 -7.814 -1.663 1.00 86.44 185 VAL A O 1
ATOM 1544 N N . LEU A 1 186 ? 27.045 -8.551 -1.988 1.00 82.69 186 LEU A N 1
ATOM 1545 C CA . LEU A 1 186 ? 26.811 -8.854 -0.581 1.00 82.69 186 LEU A CA 1
ATOM 1546 C C . LEU A 1 186 ? 27.686 -10.029 -0.136 1.00 82.69 186 LEU A C 1
ATOM 1548 O O . LEU A 1 186 ? 27.924 -10.970 -0.890 1.00 82.69 186 LEU A O 1
ATOM 1552 N N . ARG A 1 187 ? 28.176 -9.944 1.096 1.00 82.62 187 ARG A N 1
ATOM 1553 C CA . ARG A 1 187 ? 28.870 -11.031 1.780 1.00 82.62 187 ARG A CA 1
ATOM 1554 C C . ARG A 1 187 ? 27.860 -12.012 2.350 1.00 82.62 187 ARG A C 1
ATOM 1556 O O . ARG A 1 187 ? 26.900 -11.584 2.979 1.00 82.62 187 ARG A O 1
ATOM 1563 N N . ASP A 1 188 ? 28.184 -13.296 2.272 1.00 77.31 188 ASP A N 1
ATOM 1564 C CA . ASP A 1 188 ? 27.417 -14.345 2.955 1.00 77.31 188 ASP A CA 1
ATOM 1565 C C . ASP A 1 188 ? 27.546 -14.237 4.485 1.00 77.31 188 ASP A C 1
ATOM 1567 O O . ASP A 1 188 ? 26.640 -14.592 5.231 1.00 77.31 188 ASP A O 1
ATOM 1571 N N . THR A 1 189 ? 28.673 -13.703 4.974 1.00 76.69 189 THR A N 1
ATOM 1572 C CA . THR A 1 189 ? 28.931 -13.489 6.407 1.00 76.69 189 THR A CA 1
ATOM 1573 C C . THR A 1 189 ? 29.557 -12.122 6.670 1.00 76.69 189 THR A C 1
ATOM 1575 O O . THR A 1 189 ? 30.511 -11.732 5.989 1.00 76.69 189 THR A O 1
ATOM 1578 N N . MET A 1 190 ? 29.080 -11.425 7.706 1.00 81.19 190 MET A N 1
ATOM 1579 C CA . MET A 1 190 ? 29.618 -10.122 8.118 1.00 81.19 190 MET A CA 1
ATOM 1580 C C . MET A 1 190 ? 31.103 -10.203 8.518 1.00 81.19 190 MET A C 1
ATOM 1582 O O . MET A 1 190 ? 31.511 -11.120 9.230 1.00 81.19 190 MET A O 1
ATOM 1586 N N . ASP A 1 191 ? 31.910 -9.218 8.102 1.00 79.88 191 ASP A N 1
ATOM 1587 C CA . ASP A 1 191 ? 33.362 -9.198 8.344 1.00 79.88 191 ASP A CA 1
ATOM 1588 C C . ASP A 1 191 ? 33.853 -7.857 8.911 1.00 79.88 191 ASP A C 1
ATOM 1590 O O . ASP A 1 191 ? 33.874 -6.838 8.225 1.00 79.88 191 ASP A O 1
ATOM 1594 N N . ASN A 1 192 ? 34.325 -7.871 10.159 1.00 85.69 192 ASN A N 1
ATOM 1595 C CA . ASN A 1 192 ? 34.860 -6.688 10.840 1.00 85.69 192 ASN A CA 1
ATOM 1596 C C . ASN A 1 192 ? 36.396 -6.579 10.772 1.00 85.69 192 ASN A C 1
ATOM 1598 O O . ASN A 1 192 ? 36.969 -5.655 11.353 1.00 85.69 192 ASN A O 1
ATOM 1602 N N . LYS A 1 193 ? 37.099 -7.481 10.063 1.00 83.69 193 LYS A N 1
ATOM 1603 C CA . LYS A 1 193 ? 38.579 -7.493 10.004 1.00 83.69 193 LYS A CA 1
ATOM 1604 C C . LYS A 1 193 ? 39.175 -6.188 9.476 1.00 83.69 193 LYS A C 1
ATOM 1606 O O . LYS A 1 193 ? 40.324 -5.868 9.784 1.00 83.69 193 LYS A O 1
ATOM 1611 N N . TYR A 1 194 ? 38.404 -5.417 8.707 1.00 84.75 194 TYR A N 1
ATOM 1612 C CA . TYR A 1 194 ? 38.858 -4.152 8.141 1.00 84.75 194 TYR A CA 1
ATOM 1613 C C . TYR A 1 194 ? 39.163 -3.080 9.204 1.00 84.75 194 TYR A C 1
ATOM 1615 O O . TYR A 1 194 ? 40.011 -2.224 8.943 1.00 84.75 194 TYR A O 1
ATOM 1623 N N . LEU A 1 195 ? 38.526 -3.139 10.384 1.00 85.44 195 LEU A N 1
ATOM 1624 C CA . LEU A 1 195 ? 38.685 -2.153 11.462 1.00 85.44 195 LEU A CA 1
ATOM 1625 C C . LEU A 1 195 ? 40.111 -2.125 12.027 1.00 85.44 195 LEU A C 1
ATOM 1627 O O . LEU A 1 195 ? 40.630 -1.052 12.326 1.00 85.44 195 LEU A O 1
ATOM 1631 N N . ASN A 1 196 ? 40.776 -3.283 12.100 1.00 86.31 196 ASN A N 1
ATOM 1632 C CA . ASN A 1 196 ? 42.147 -3.388 12.611 1.00 86.31 196 ASN A CA 1
ATOM 1633 C C . ASN A 1 196 ? 43.132 -2.601 11.740 1.00 86.31 196 ASN A C 1
ATOM 1635 O O . ASN A 1 196 ? 43.940 -1.821 12.243 1.00 86.31 196 ASN A O 1
ATOM 1639 N N . ARG A 1 197 ? 43.039 -2.777 10.416 1.00 85.69 197 ARG A N 1
ATOM 1640 C CA . ARG A 1 197 ? 43.891 -2.058 9.462 1.00 85.69 197 ARG A CA 1
ATOM 1641 C C . ARG A 1 197 ? 43.546 -0.570 9.417 1.00 85.69 197 ARG A C 1
ATOM 1643 O O . ARG A 1 197 ? 44.459 0.249 9.423 1.00 85.69 197 ARG A O 1
ATOM 1650 N N . LEU A 1 198 ? 42.258 -0.218 9.449 1.00 88.56 198 LEU A N 1
ATOM 1651 C CA . LEU A 1 198 ? 41.816 1.178 9.489 1.00 88.56 198 LEU A CA 1
ATOM 1652 C C . LEU A 1 198 ? 42.366 1.912 10.722 1.00 88.56 198 LEU A C 1
ATOM 1654 O O . LEU A 1 198 ? 42.925 2.994 10.582 1.00 88.56 198 LEU A O 1
ATOM 1658 N N . GLY A 1 199 ? 42.282 1.307 11.911 1.00 87.75 199 GLY A N 1
ATOM 1659 C CA . GLY A 1 199 ? 42.787 1.905 13.152 1.00 87.75 199 GLY A CA 1
ATOM 1660 C C . GLY A 1 199 ? 44.300 2.160 13.157 1.00 87.75 199 GLY A C 1
ATOM 1661 O O . GLY A 1 199 ? 44.751 3.135 13.755 1.00 87.75 199 GLY A O 1
ATOM 1662 N N . LEU A 1 200 ? 45.092 1.325 12.471 1.00 87.62 200 LEU A N 1
ATOM 1663 C CA . LEU A 1 200 ? 46.530 1.559 12.285 1.00 87.62 200 LEU A CA 1
ATOM 1664 C C . LEU A 1 200 ? 46.792 2.742 11.344 1.00 87.62 200 LEU A C 1
ATOM 1666 O O . LEU A 1 200 ? 47.584 3.620 11.679 1.00 87.62 200 LEU A O 1
ATOM 1670 N N . LEU A 1 201 ? 46.089 2.791 10.209 1.00 88.00 201 LEU A N 1
ATOM 1671 C CA . LEU A 1 201 ? 46.248 3.844 9.200 1.00 88.00 201 LEU A CA 1
ATOM 1672 C C . LEU A 1 201 ? 45.784 5.220 9.699 1.00 88.00 201 LEU A C 1
ATOM 1674 O O . LEU A 1 201 ? 46.370 6.234 9.330 1.00 88.00 201 LEU A O 1
ATOM 1678 N N . MET A 1 202 ? 44.784 5.289 10.587 1.00 89.06 202 MET A N 1
ATOM 1679 C CA . MET A 1 202 ? 44.350 6.572 11.163 1.00 89.06 202 MET A CA 1
ATOM 1680 C C . MET A 1 202 ? 45.476 7.311 11.897 1.00 89.06 202 MET A C 1
ATOM 1682 O O . MET A 1 202 ? 45.500 8.537 11.884 1.00 89.06 202 MET A O 1
ATOM 1686 N N . LYS A 1 203 ? 46.453 6.591 12.466 1.00 87.75 203 LYS A N 1
ATOM 1687 C CA . LYS A 1 203 ? 47.602 7.198 13.161 1.00 87.75 203 LYS A CA 1
ATOM 1688 C C . LYS A 1 203 ? 48.605 7.851 12.210 1.00 87.75 203 LYS A C 1
ATOM 1690 O O . LYS A 1 203 ? 49.367 8.723 12.624 1.00 87.75 203 LYS A O 1
ATOM 1695 N N . THR A 1 204 ? 48.645 7.408 10.955 1.00 89.06 204 THR A N 1
ATOM 1696 C CA . THR A 1 204 ? 49.607 7.883 9.953 1.00 89.06 204 THR A CA 1
ATOM 1697 C C . THR A 1 204 ? 49.008 8.930 9.014 1.00 89.06 204 THR A C 1
ATOM 1699 O O . THR A 1 204 ? 49.766 9.727 8.459 1.00 89.06 204 THR A O 1
ATOM 1702 N N . LYS A 1 205 ? 47.673 8.973 8.867 1.00 91.44 205 LYS A N 1
ATOM 1703 C CA . LYS A 1 205 ? 46.963 9.891 7.962 1.00 91.44 205 LYS A CA 1
ATOM 1704 C C . LYS A 1 205 ? 47.051 11.339 8.445 1.00 91.44 205 LYS A C 1
ATOM 1706 O O . LYS A 1 205 ? 46.256 11.787 9.267 1.00 91.44 205 LYS A O 1
ATOM 1711 N N . LYS A 1 206 ? 48.016 12.086 7.903 1.00 87.31 206 LYS A N 1
ATOM 1712 C CA . LYS A 1 206 ? 48.282 13.498 8.246 1.00 87.31 206 LYS A CA 1
ATOM 1713 C C . LYS A 1 206 ? 47.780 14.499 7.210 1.00 87.31 206 LYS A C 1
ATOM 1715 O O . LYS A 1 206 ? 47.723 15.689 7.501 1.00 87.31 206 LYS A O 1
ATOM 1720 N N . LYS A 1 207 ? 47.470 14.044 5.998 1.00 93.62 207 LYS A N 1
ATOM 1721 C CA . LYS A 1 207 ? 47.082 14.896 4.874 1.00 93.62 207 LYS A CA 1
ATOM 1722 C C . LYS A 1 207 ? 45.601 14.745 4.546 1.00 93.62 207 LYS A C 1
ATOM 1724 O O . LYS A 1 207 ? 45.026 13.663 4.663 1.00 93.62 207 LYS A O 1
ATOM 1729 N N . THR A 1 208 ? 44.991 15.836 4.097 1.00 94.56 208 THR A N 1
ATOM 1730 C CA . THR A 1 208 ? 43.550 15.896 3.834 1.00 94.56 208 THR A CA 1
ATOM 1731 C C . THR A 1 208 ? 43.198 15.157 2.554 1.00 94.56 208 THR A C 1
ATOM 1733 O O . THR A 1 208 ? 42.563 14.105 2.610 1.00 94.56 208 THR A O 1
ATOM 1736 N N . SER A 1 209 ? 43.641 15.657 1.398 1.00 95.38 209 SER A N 1
ATOM 1737 C CA . SER A 1 209 ? 43.229 15.090 0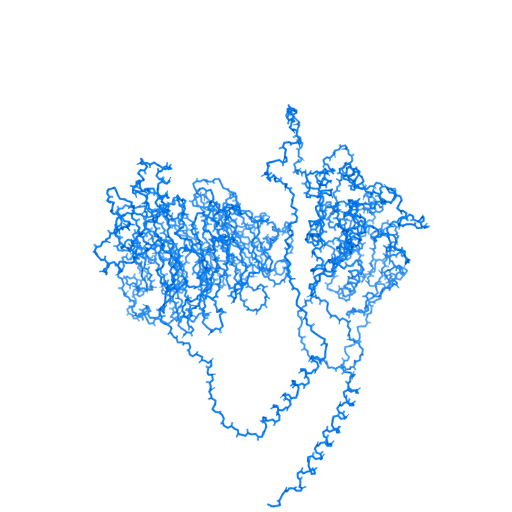.118 1.00 95.38 209 SER A CA 1
ATOM 1738 C C . SER A 1 209 ? 44.316 15.080 -0.954 1.00 95.38 209 SER A C 1
ATOM 1740 O O . SER A 1 209 ? 45.237 15.902 -0.956 1.00 95.38 209 SER A O 1
ATOM 1742 N N . THR A 1 210 ? 44.209 14.126 -1.878 1.00 93.69 210 THR A N 1
ATOM 1743 C CA . THR A 1 210 ? 45.096 14.007 -3.040 1.00 93.69 210 THR A CA 1
ATOM 1744 C C . THR A 1 210 ? 44.322 13.748 -4.328 1.00 93.69 210 THR A C 1
ATOM 1746 O O . THR A 1 210 ? 43.186 13.269 -4.310 1.00 93.69 210 THR A O 1
ATOM 1749 N N . TRP A 1 211 ? 44.941 14.069 -5.463 1.00 91.38 211 TRP A N 1
ATOM 1750 C CA . TRP A 1 211 ? 44.394 13.813 -6.784 1.00 91.38 211 TRP A CA 1
ATOM 1751 C C . TRP A 1 211 ? 45.484 13.423 -7.784 1.00 91.38 211 TRP A C 1
ATOM 1753 O O . TRP A 1 211 ? 46.393 14.209 -8.056 1.00 91.38 211 TRP A O 1
ATOM 1763 N N . PHE A 1 212 ? 45.368 12.237 -8.388 1.00 84.88 212 PHE A N 1
ATOM 1764 C CA . PHE A 1 212 ? 46.180 11.864 -9.549 1.00 84.88 212 PHE A CA 1
ATOM 1765 C C . PHE A 1 212 ? 45.491 12.297 -10.841 1.00 84.88 212 PHE A C 1
ATOM 1767 O O . PHE A 1 212 ? 44.504 11.695 -11.265 1.00 84.88 212 PHE A O 1
ATOM 1774 N N . ASN A 1 213 ? 46.044 13.319 -11.489 1.00 81.31 213 ASN A N 1
ATOM 1775 C CA . ASN A 1 213 ? 45.508 13.877 -12.719 1.00 81.31 213 ASN A CA 1
ATOM 1776 C C . ASN A 1 213 ? 46.554 13.829 -13.843 1.00 81.31 213 ASN A C 1
ATOM 1778 O O . ASN A 1 213 ? 47.624 14.437 -13.764 1.00 81.31 213 ASN A O 1
ATOM 1782 N N . SER A 1 214 ? 46.241 13.075 -14.895 1.00 72.75 214 SER A N 1
ATOM 1783 C CA . SER A 1 214 ? 47.130 12.834 -16.041 1.00 72.75 214 SER A CA 1
ATOM 1784 C C . SER A 1 214 ? 46.513 13.204 -17.390 1.00 72.75 214 SER A C 1
ATOM 1786 O O . SER A 1 214 ? 47.211 13.170 -18.400 1.00 72.75 214 SER A O 1
ATOM 1788 N N . HIS A 1 215 ? 45.233 13.588 -17.415 1.00 75.69 215 HIS A N 1
ATOM 1789 C CA . HIS A 1 215 ? 44.530 13.982 -18.632 1.00 75.69 215 HIS A CA 1
ATOM 1790 C C . HIS A 1 215 ? 43.953 15.382 -18.441 1.00 75.69 215 HIS A C 1
ATOM 1792 O O . HIS A 1 215 ? 42.992 15.546 -17.685 1.00 75.69 215 HIS A O 1
ATOM 1798 N N . CYS A 1 216 ? 44.587 16.365 -19.086 1.00 79.06 216 CYS A N 1
ATOM 1799 C CA . CYS A 1 216 ? 44.207 17.776 -19.091 1.00 79.06 216 CYS A CA 1
ATOM 1800 C C . CYS A 1 216 ? 44.569 18.398 -20.451 1.00 79.06 216 CYS A C 1
ATOM 1802 O O . CYS A 1 216 ? 45.644 18.081 -20.971 1.00 79.06 216 CYS A O 1
ATOM 1804 N N . PRO A 1 217 ? 43.747 19.304 -21.007 1.00 82.00 217 PRO A N 1
ATOM 1805 C CA . PRO A 1 217 ? 42.427 19.733 -20.520 1.00 82.00 217 PRO A CA 1
ATOM 1806 C C . PRO A 1 217 ? 41.356 18.638 -20.667 1.00 82.00 217 PRO A C 1
ATOM 1808 O O . PRO A 1 217 ? 41.544 17.685 -21.423 1.00 82.00 217 PRO A O 1
ATOM 1811 N N . THR A 1 218 ? 40.238 18.764 -19.943 1.00 83.69 218 THR A N 1
ATOM 1812 C CA . THR A 1 218 ? 39.101 17.827 -20.037 1.00 83.69 218 THR A CA 1
ATOM 1813 C C . THR A 1 218 ? 37.795 18.538 -20.367 1.00 83.69 218 THR A C 1
ATOM 1815 O O . THR A 1 218 ? 37.605 19.700 -20.024 1.00 83.69 218 THR A O 1
ATOM 1818 N N . LEU A 1 219 ? 36.848 17.819 -20.977 1.00 79.31 219 LEU A N 1
ATOM 1819 C CA . LEU A 1 219 ? 35.514 18.361 -21.268 1.00 79.31 219 LEU A CA 1
ATOM 1820 C C . LEU A 1 219 ? 34.643 18.536 -20.012 1.00 79.31 219 LEU A C 1
ATOM 1822 O O . LEU A 1 219 ? 33.639 19.240 -20.060 1.00 79.31 219 LEU A O 1
ATOM 1826 N N . SER A 1 220 ? 35.015 17.920 -18.884 1.00 83.81 220 SER A N 1
ATOM 1827 C CA . SER A 1 220 ? 34.357 18.137 -17.589 1.00 83.81 220 SER A CA 1
ATOM 1828 C C . SER A 1 220 ? 34.886 19.351 -16.817 1.00 83.81 220 SER A C 1
ATOM 1830 O O . SER A 1 220 ? 34.373 19.623 -15.726 1.00 83.81 220 SER A O 1
ATOM 1832 N N . PHE A 1 221 ? 35.922 20.034 -17.330 1.00 86.12 221 PHE A N 1
ATOM 1833 C CA . PHE A 1 221 ? 36.657 21.113 -16.657 1.00 86.12 221 PHE A CA 1
ATOM 1834 C C . PHE A 1 221 ? 37.082 20.771 -15.225 1.00 86.12 221 PHE A C 1
ATOM 1836 O O . PHE A 1 221 ? 37.235 21.651 -14.371 1.00 86.12 221 PHE A O 1
ATOM 1843 N N . ARG A 1 222 ? 37.292 19.483 -14.930 1.00 88.75 222 ARG A N 1
ATOM 1844 C CA . ARG A 1 222 ? 37.639 19.030 -13.577 1.00 88.75 222 ARG A CA 1
ATOM 1845 C C . ARG A 1 222 ? 38.936 19.661 -13.072 1.00 88.75 222 ARG A C 1
ATOM 1847 O O . ARG A 1 222 ? 39.112 19.807 -11.871 1.00 88.75 222 ARG A O 1
ATOM 1854 N N . GLU A 1 223 ? 39.846 20.043 -13.967 1.00 88.31 223 GLU A N 1
ATOM 1855 C CA . GLU A 1 223 ? 41.078 20.758 -13.639 1.00 88.31 223 GLU A CA 1
ATOM 1856 C C . GLU A 1 223 ? 40.805 22.154 -13.074 1.00 88.31 223 GLU A C 1
ATOM 1858 O O . GLU A 1 223 ? 41.452 22.544 -12.103 1.00 88.31 223 GLU A O 1
ATOM 1863 N N . LYS A 1 224 ? 39.807 22.875 -13.605 1.00 87.50 224 LYS A N 1
ATOM 1864 C CA . LYS A 1 224 ? 39.361 24.158 -13.044 1.00 87.50 224 LYS A CA 1
ATOM 1865 C C . LYS A 1 224 ? 38.718 23.928 -11.674 1.00 87.50 224 LYS A C 1
ATOM 1867 O O . LYS A 1 224 ? 39.127 24.569 -10.709 1.00 87.50 224 LYS A O 1
ATOM 1872 N N . TYR A 1 225 ? 37.818 22.944 -11.570 1.00 88.69 225 TYR A N 1
ATOM 1873 C CA . TYR A 1 225 ? 37.158 22.569 -10.311 1.00 88.69 225 TYR A CA 1
ATOM 1874 C C . TYR A 1 225 ? 38.164 22.206 -9.204 1.00 88.69 225 TYR A C 1
ATOM 1876 O O . TYR A 1 225 ? 38.120 22.752 -8.105 1.00 88.69 225 TYR A O 1
ATOM 1884 N N . GLY A 1 226 ? 39.135 21.334 -9.497 1.00 90.56 226 GLY A N 1
ATOM 1885 C CA . GLY A 1 226 ? 40.165 20.935 -8.537 1.00 90.56 226 GLY A CA 1
ATOM 1886 C C . GLY A 1 226 ? 41.095 22.084 -8.137 1.00 90.56 226 GLY A C 1
ATOM 1887 O O . GLY A 1 226 ? 41.451 22.202 -6.967 1.00 90.56 226 GLY A O 1
ATOM 1888 N N . ASN A 1 227 ? 41.446 22.980 -9.067 1.00 89.38 227 ASN A N 1
ATOM 1889 C CA . ASN A 1 227 ? 42.229 24.178 -8.743 1.00 89.38 227 ASN A CA 1
ATOM 1890 C C . ASN A 1 227 ? 41.462 25.164 -7.849 1.00 89.38 227 ASN A C 1
ATOM 1892 O O . ASN A 1 227 ? 42.088 25.842 -7.036 1.00 89.38 227 ASN A O 1
ATOM 1896 N N . MET A 1 228 ? 40.133 25.239 -7.970 1.00 89.06 228 MET A N 1
ATOM 1897 C CA . MET A 1 228 ? 39.288 26.004 -7.048 1.00 89.06 228 MET A CA 1
ATOM 1898 C C . MET A 1 228 ? 39.226 25.335 -5.675 1.00 89.06 228 MET A C 1
ATOM 1900 O O . MET A 1 228 ? 39.500 25.992 -4.677 1.00 89.06 228 MET A O 1
ATOM 1904 N N . LEU A 1 229 ? 38.974 24.023 -5.614 1.00 91.94 229 LEU A N 1
ATOM 1905 C CA . LEU A 1 229 ? 38.919 23.274 -4.353 1.00 91.94 229 LEU A CA 1
ATOM 1906 C C . LEU A 1 229 ? 40.226 23.373 -3.558 1.00 91.94 229 LEU A C 1
ATOM 1908 O O . LEU A 1 229 ? 40.205 23.542 -2.341 1.00 91.94 229 LEU A O 1
ATOM 1912 N N . LYS A 1 230 ? 41.370 23.370 -4.249 1.00 93.81 230 LYS A N 1
ATOM 1913 C CA . LYS A 1 230 ? 42.698 23.557 -3.647 1.00 93.81 230 LYS A CA 1
ATOM 1914 C C . LYS A 1 230 ? 42.851 24.871 -2.863 1.00 93.81 230 LYS A C 1
ATOM 1916 O O . LYS A 1 230 ? 43.743 24.966 -2.026 1.00 93.81 230 LYS A O 1
ATOM 1921 N N . LYS A 1 231 ? 42.018 25.885 -3.127 1.00 93.25 231 LYS A N 1
ATOM 1922 C CA . LYS A 1 231 ? 42.015 27.147 -2.368 1.00 93.25 231 LYS A CA 1
ATOM 1923 C C . LYS A 1 231 ? 41.349 27.011 -0.994 1.00 93.25 231 LYS A C 1
ATOM 1925 O O . LYS A 1 231 ? 41.671 27.791 -0.109 1.00 93.25 231 LYS A O 1
ATOM 1930 N N . HIS A 1 232 ? 40.463 26.028 -0.822 1.00 92.94 232 HIS A N 1
ATOM 1931 C CA . HIS A 1 232 ? 39.644 25.841 0.383 1.00 92.94 232 HIS A CA 1
ATOM 1932 C C . HIS A 1 232 ? 40.028 24.596 1.198 1.00 92.94 232 HIS A C 1
ATOM 1934 O O . HIS A 1 232 ? 39.590 24.435 2.330 1.00 92.94 232 HIS A O 1
ATOM 1940 N N . THR A 1 233 ? 40.849 23.694 0.651 1.00 94.25 233 THR A N 1
ATOM 1941 C CA . THR A 1 233 ? 41.387 22.540 1.386 1.00 94.25 233 THR A CA 1
ATOM 1942 C C . THR A 1 233 ? 42.764 22.133 0.868 1.00 94.25 233 THR A C 1
ATOM 1944 O O . THR A 1 233 ? 43.134 22.422 -0.274 1.00 94.25 233 THR A O 1
ATOM 1947 N N . GLN A 1 234 ? 43.535 21.419 1.693 1.00 96.12 234 GLN A N 1
ATOM 1948 C CA . GLN A 1 234 ? 44.797 20.824 1.262 1.00 96.12 234 GLN A CA 1
ATOM 1949 C C . GLN A 1 234 ? 44.529 19.745 0.201 1.00 96.12 234 GLN A C 1
ATOM 1951 O O . GLN A 1 234 ? 44.083 18.638 0.522 1.00 96.12 234 GLN A O 1
ATOM 1956 N N . LEU A 1 235 ? 44.867 20.069 -1.049 1.00 95.44 235 LEU A N 1
ATOM 1957 C CA . LEU A 1 235 ? 44.782 19.175 -2.201 1.00 95.44 235 LEU A CA 1
ATOM 1958 C C . LEU A 1 235 ? 46.140 19.047 -2.908 1.00 95.44 235 LEU A C 1
ATOM 1960 O O . LEU A 1 235 ? 46.585 19.953 -3.625 1.00 95.44 235 LEU A O 1
ATOM 1964 N N . ASP A 1 236 ? 46.780 17.890 -2.733 1.00 93.12 236 ASP A N 1
ATOM 1965 C CA . ASP A 1 236 ? 48.024 17.542 -3.423 1.00 93.12 236 ASP A CA 1
ATOM 1966 C C . ASP A 1 236 ? 47.721 16.899 -4.786 1.00 93.12 236 ASP A C 1
ATOM 1968 O O . ASP A 1 236 ? 47.210 15.779 -4.858 1.00 93.12 236 ASP A O 1
ATOM 1972 N N . ILE A 1 237 ? 48.048 17.611 -5.870 1.00 89.44 237 ILE A N 1
ATOM 1973 C CA . ILE A 1 237 ? 47.822 17.165 -7.253 1.00 89.44 237 ILE A CA 1
ATOM 1974 C C . ILE A 1 237 ? 49.111 16.570 -7.825 1.00 89.44 237 ILE A C 1
ATOM 1976 O O . ILE A 1 237 ? 50.142 17.250 -7.905 1.00 89.44 237 ILE A O 1
ATOM 1980 N N . PHE A 1 238 ? 49.031 15.322 -8.275 1.00 84.50 238 PHE A N 1
ATOM 1981 C CA . PHE A 1 238 ? 50.146 14.548 -8.811 1.00 84.50 238 PHE A CA 1
ATOM 1982 C C . PHE A 1 238 ? 49.856 14.029 -10.227 1.00 84.50 238 PHE A C 1
ATOM 1984 O O . PHE A 1 238 ? 48.701 13.890 -10.627 1.00 84.50 238 PHE A O 1
ATOM 1991 N N . GLY A 1 239 ? 50.906 13.697 -10.980 1.00 75.12 239 GLY A N 1
ATOM 1992 C CA . GLY A 1 239 ? 50.807 13.195 -12.358 1.00 75.12 239 GLY A CA 1
ATOM 1993 C C . GLY A 1 239 ? 51.152 14.257 -13.402 1.00 75.12 239 GLY A C 1
ATOM 1994 O O . GLY A 1 239 ? 51.757 15.275 -13.079 1.00 75.12 239 GLY A O 1
ATOM 1995 N N . THR A 1 240 ? 50.787 14.026 -14.665 1.00 72.31 240 THR A N 1
ATOM 1996 C CA . THR A 1 240 ? 51.145 14.911 -15.793 1.00 72.31 240 THR A CA 1
ATOM 1997 C C . THR A 1 240 ? 50.599 16.333 -15.639 1.00 72.31 240 THR A C 1
ATOM 1999 O O . THR A 1 240 ? 51.213 17.269 -16.141 1.00 72.31 240 THR A O 1
ATOM 2002 N N . CYS A 1 241 ? 49.486 16.509 -14.918 1.00 80.56 241 CYS A N 1
ATOM 2003 C CA . CYS A 1 241 ? 48.901 17.820 -14.633 1.00 80.56 241 CYS A CA 1
ATOM 2004 C C . CYS A 1 241 ? 49.319 18.401 -13.266 1.00 80.56 241 CYS A C 1
ATOM 2006 O O . CYS A 1 241 ? 48.725 19.374 -12.808 1.00 80.56 241 CYS A O 1
ATOM 2008 N N . GLY A 1 242 ? 50.287 17.789 -12.576 1.00 80.69 242 GLY A N 1
ATOM 2009 C CA . GLY A 1 242 ? 50.674 18.144 -11.213 1.00 80.69 242 GLY A CA 1
ATOM 2010 C C . GLY A 1 242 ? 52.149 17.874 -10.923 1.00 80.69 242 GLY A C 1
ATOM 2011 O O . GLY A 1 242 ? 53.000 17.929 -11.807 1.00 80.69 242 GLY A O 1
ATOM 2012 N N . LYS A 1 243 ? 52.472 17.608 -9.654 1.00 81.88 243 LYS A N 1
ATOM 2013 C CA . LYS A 1 243 ? 53.844 17.289 -9.233 1.00 81.88 243 LYS A CA 1
ATOM 2014 C C . LYS A 1 243 ? 54.163 15.807 -9.460 1.00 81.88 243 LYS A C 1
ATOM 2016 O O . LYS A 1 243 ? 53.280 14.950 -9.461 1.00 81.88 243 LYS A O 1
ATOM 2021 N N . VAL A 1 244 ? 55.448 15.490 -9.597 1.00 71.81 244 VAL A N 1
ATOM 2022 C CA . VAL A 1 244 ? 55.925 14.099 -9.584 1.00 71.81 244 VAL A CA 1
ATOM 2023 C C . VAL A 1 244 ? 56.023 13.624 -8.134 1.00 71.81 244 VAL A C 1
ATOM 2025 O O . VAL A 1 244 ? 56.666 14.285 -7.319 1.00 71.81 244 VAL A O 1
ATOM 2028 N N . LEU A 1 245 ? 55.402 12.485 -7.820 1.00 73.19 245 LEU A N 1
ATOM 2029 C CA . LEU A 1 245 ? 55.492 11.840 -6.509 1.00 73.19 245 LEU A CA 1
ATOM 2030 C C . LEU A 1 245 ? 56.615 10.791 -6.532 1.00 73.19 245 LEU A C 1
ATOM 2032 O O . LEU A 1 245 ? 56.548 9.833 -7.305 1.00 73.19 245 LEU A O 1
ATOM 2036 N N . LYS A 1 246 ? 57.665 10.995 -5.727 1.00 68.62 246 LYS A N 1
ATOM 2037 C CA . LYS A 1 246 ? 58.892 10.173 -5.750 1.00 68.62 246 LYS A CA 1
ATOM 2038 C C . LYS A 1 246 ? 58.643 8.756 -5.228 1.00 68.62 246 LYS A C 1
ATOM 2040 O O . LYS A 1 246 ? 59.181 7.797 -5.758 1.00 68.62 246 LYS A O 1
ATOM 2045 N N . GLU A 1 247 ? 57.757 8.619 -4.252 1.00 69.88 247 GLU A N 1
ATOM 2046 C CA . GLU A 1 247 ? 57.308 7.363 -3.641 1.00 69.88 247 GLU A CA 1
ATOM 2047 C C . GLU A 1 247 ? 56.588 6.456 -4.651 1.00 69.88 247 GLU A C 1
ATOM 2049 O O . GLU A 1 247 ? 56.509 5.240 -4.473 1.00 69.88 247 GLU A O 1
ATOM 2054 N N . CYS A 1 248 ? 56.112 7.044 -5.750 1.00 66.31 248 CYS A N 1
ATOM 2055 C CA . CYS A 1 248 ? 55.470 6.345 -6.850 1.00 66.31 248 CYS A CA 1
ATOM 2056 C C . CYS A 1 248 ? 56.400 6.113 -8.055 1.00 66.31 248 CYS A C 1
ATOM 2058 O O . CYS A 1 248 ? 55.926 5.579 -9.058 1.00 66.31 248 CYS A O 1
ATOM 2060 N N . ASN A 1 249 ? 57.698 6.472 -7.991 1.00 57.22 249 ASN A N 1
ATOM 2061 C CA . ASN A 1 249 ? 58.612 6.349 -9.133 1.00 57.22 249 ASN A CA 1
ATOM 2062 C C . ASN A 1 249 ? 60.080 6.051 -8.765 1.00 57.22 249 ASN A C 1
ATOM 2064 O O . ASN A 1 249 ? 60.714 6.876 -8.108 1.00 57.22 249 ASN A O 1
ATOM 2068 N N . PRO A 1 250 ? 60.670 4.967 -9.308 1.00 49.47 250 PRO A N 1
ATOM 2069 C CA . PRO A 1 250 ? 62.116 4.956 -9.527 1.00 49.47 250 PRO A CA 1
ATOM 2070 C C . PRO A 1 250 ? 62.535 5.320 -10.964 1.00 49.47 250 PRO A C 1
ATOM 2072 O O . PRO A 1 250 ? 63.372 6.201 -11.098 1.00 49.47 250 PRO A O 1
ATOM 2075 N N . GLU A 1 251 ? 61.990 4.738 -12.047 1.00 45.91 251 GLU A N 1
ATOM 2076 C CA . GLU A 1 251 ? 62.627 4.886 -13.385 1.00 45.91 251 GLU A CA 1
ATOM 2077 C C . GLU A 1 251 ? 61.714 4.888 -14.637 1.00 45.91 251 GLU A C 1
ATOM 2079 O O . GLU A 1 251 ? 62.220 4.936 -15.759 1.00 45.91 251 GLU A O 1
ATOM 2084 N N . VAL A 1 252 ? 60.379 4.910 -14.539 1.00 45.41 252 VAL A N 1
ATOM 2085 C CA . VAL A 1 252 ? 59.531 4.752 -15.746 1.00 45.41 252 VAL A CA 1
ATOM 2086 C C . VAL A 1 252 ? 59.005 6.095 -16.265 1.00 45.41 252 VAL A C 1
ATOM 2088 O O . VAL A 1 252 ? 57.954 6.586 -15.871 1.00 45.41 252 VAL A O 1
ATOM 2091 N N . ARG A 1 253 ? 59.738 6.681 -17.222 1.00 38.34 253 ARG A N 1
ATOM 2092 C CA . ARG A 1 253 ? 59.353 7.853 -18.043 1.00 38.34 253 ARG A CA 1
ATOM 2093 C C . ARG A 1 253 ? 58.314 7.546 -19.141 1.00 38.34 253 ARG A C 1
ATOM 2095 O O . ARG A 1 253 ? 58.277 8.247 -20.152 1.00 38.34 253 ARG A O 1
ATOM 2102 N N . HIS A 1 254 ? 57.454 6.542 -18.985 1.00 38.22 254 HIS A N 1
ATOM 2103 C CA . HIS A 1 254 ? 56.378 6.332 -19.956 1.00 38.22 254 HIS A CA 1
ATOM 2104 C C . HIS A 1 254 ? 55.102 7.045 -19.522 1.00 38.22 254 HIS A C 1
ATOM 2106 O O . HIS A 1 254 ? 54.499 6.760 -18.494 1.00 38.22 254 HIS A O 1
ATOM 2112 N N . ARG A 1 255 ? 54.756 8.035 -20.349 1.00 39.97 255 ARG A N 1
ATOM 2113 C CA . ARG A 1 255 ? 53.458 8.692 -20.429 1.00 39.97 255 ARG A CA 1
ATOM 2114 C C . ARG A 1 255 ? 52.336 7.649 -20.409 1.00 39.97 255 ARG A C 1
ATOM 2116 O O . ARG A 1 255 ? 52.475 6.591 -21.009 1.00 39.97 255 ARG A O 1
ATOM 2123 N N . GLU A 1 256 ? 51.222 8.070 -19.824 1.00 35.44 256 GLU A N 1
ATOM 2124 C CA . GLU A 1 256 ? 49.902 7.435 -19.834 1.00 35.44 256 GLU A CA 1
ATOM 2125 C C . GLU A 1 256 ? 49.638 6.402 -18.731 1.00 35.44 256 GLU A C 1
ATOM 2127 O O . GLU A 1 256 ? 50.142 5.283 -18.722 1.00 35.44 256 GLU A O 1
ATOM 2132 N N . SER A 1 257 ? 48.678 6.795 -17.890 1.00 39.78 257 SER A N 1
ATOM 2133 C CA . SER A 1 257 ? 47.855 5.932 -17.047 1.00 39.78 257 SER A CA 1
ATOM 2134 C C . SER A 1 257 ? 48.530 5.402 -15.788 1.00 39.78 257 SER A C 1
ATOM 2136 O O . SER A 1 257 ? 49.741 5.242 -15.701 1.00 39.78 257 SER A O 1
ATOM 2138 N N . PHE A 1 258 ? 47.710 5.085 -14.790 1.00 44.72 258 PHE A N 1
ATOM 2139 C CA . PHE A 1 258 ? 48.075 4.104 -13.779 1.00 44.72 258 PHE A CA 1
ATOM 2140 C C . PHE A 1 258 ? 48.345 2.766 -14.502 1.00 44.72 258 PHE A C 1
ATOM 2142 O O . PHE A 1 258 ? 47.455 1.927 -14.648 1.00 44.72 258 PHE A O 1
ATOM 2149 N N . GLY A 1 259 ? 49.539 2.622 -15.071 1.00 36.78 259 GLY A N 1
ATOM 2150 C CA . GLY A 1 259 ? 49.926 1.499 -15.904 1.00 36.78 259 GLY A CA 1
ATOM 2151 C C . GLY A 1 259 ? 50.359 0.323 -15.043 1.00 36.78 259 GLY A C 1
ATOM 2152 O O . GLY A 1 259 ? 51.259 0.439 -14.216 1.00 36.78 259 GLY A O 1
ATOM 2153 N N . PHE A 1 260 ? 49.715 -0.818 -15.267 1.00 45.38 260 PHE A N 1
ATOM 2154 C CA . PHE A 1 260 ? 50.111 -2.132 -14.777 1.00 45.38 260 PHE A CA 1
ATOM 2155 C C . PHE A 1 260 ? 51.604 -2.396 -15.043 1.00 45.38 260 PHE A C 1
ATOM 2157 O O . PHE A 1 260 ? 51.982 -2.776 -16.150 1.00 45.38 260 PHE A O 1
ATOM 2164 N N . SER A 1 261 ? 52.450 -2.250 -14.024 1.00 36.47 261 SER A N 1
ATOM 2165 C CA . SER A 1 261 ? 53.782 -2.856 -13.992 1.00 36.47 261 SER A CA 1
ATOM 2166 C C . SER A 1 261 ? 53.749 -4.028 -13.011 1.00 36.47 261 SER A C 1
ATOM 2168 O O . SER A 1 261 ? 53.136 -3.953 -11.943 1.00 36.47 261 SER A O 1
ATOM 2170 N N . LYS A 1 262 ? 54.330 -5.151 -13.442 1.00 38.84 262 LYS A N 1
ATOM 2171 C CA . LYS A 1 262 ? 54.166 -6.479 -12.845 1.00 38.84 262 LYS A CA 1
ATOM 2172 C C . LYS A 1 262 ? 54.792 -6.633 -11.455 1.00 38.84 262 LYS A C 1
ATOM 2174 O O . LYS A 1 262 ? 54.407 -7.577 -10.781 1.00 38.84 262 LYS A O 1
ATOM 2179 N N . ASP A 1 263 ? 55.652 -5.717 -10.994 1.00 38.09 263 ASP A N 1
ATOM 2180 C CA . ASP A 1 263 ? 56.581 -6.051 -9.903 1.00 38.09 263 ASP A CA 1
ATOM 2181 C C . ASP A 1 263 ? 56.840 -4.949 -8.838 1.00 38.09 263 ASP A C 1
ATOM 2183 O O . ASP A 1 263 ? 57.839 -5.045 -8.127 1.00 38.09 263 ASP A O 1
ATOM 2187 N N . GLY A 1 264 ? 56.002 -3.906 -8.633 1.00 44.47 264 GLY A N 1
ATOM 2188 C CA . GLY A 1 264 ? 56.396 -2.923 -7.590 1.00 44.47 264 GLY A CA 1
ATOM 2189 C C . GLY A 1 264 ? 55.561 -1.702 -7.178 1.00 44.47 264 GLY A C 1
ATOM 2190 O O . GLY A 1 264 ? 56.172 -0.759 -6.678 1.00 44.47 264 GLY A O 1
ATOM 2191 N N . HIS A 1 265 ? 54.226 -1.667 -7.304 1.00 51.94 265 HIS A N 1
ATOM 2192 C CA . HIS A 1 265 ? 53.437 -0.463 -6.943 1.00 51.94 265 HIS A CA 1
ATOM 2193 C C . HIS A 1 265 ? 52.635 -0.498 -5.630 1.00 51.94 265 HIS A C 1
ATOM 2195 O O . HIS A 1 265 ? 52.009 0.515 -5.318 1.00 51.94 265 HIS A O 1
ATOM 2201 N N . GLY A 1 266 ? 52.710 -1.568 -4.820 1.00 55.25 266 GLY A N 1
ATOM 2202 C CA . GLY A 1 266 ? 52.122 -1.571 -3.464 1.00 55.25 266 GLY A CA 1
ATOM 2203 C C . GLY A 1 266 ? 52.514 -0.313 -2.681 1.00 55.25 266 GLY A C 1
ATOM 2204 O O . GLY A 1 266 ? 51.653 0.449 -2.267 1.00 55.25 266 GLY A O 1
ATOM 2205 N N . ARG A 1 267 ? 53.809 0.037 -2.711 1.00 63.69 267 ARG A N 1
ATOM 2206 C CA . ARG A 1 267 ? 54.376 1.212 -2.025 1.00 63.69 267 ARG A CA 1
ATOM 2207 C C . ARG A 1 267 ? 53.703 2.557 -2.331 1.00 63.69 267 ARG A C 1
ATOM 2209 O O . ARG A 1 267 ? 53.662 3.403 -1.449 1.00 63.69 267 ARG A O 1
ATOM 2216 N N . CYS A 1 268 ? 53.189 2.777 -3.544 1.00 75.69 268 CYS A N 1
ATOM 2217 C CA . CYS A 1 268 ? 52.568 4.056 -3.909 1.00 75.69 268 CYS A CA 1
ATOM 2218 C C . CYS A 1 268 ? 51.166 4.187 -3.304 1.00 75.69 268 CYS A C 1
ATOM 2220 O O . CYS A 1 268 ? 50.873 5.173 -2.637 1.00 75.69 268 CYS A O 1
ATOM 2222 N N . MET A 1 269 ? 50.307 3.183 -3.504 1.00 79.62 269 MET A N 1
ATOM 2223 C CA . MET A 1 269 ? 48.962 3.203 -2.924 1.00 79.62 269 MET A CA 1
ATOM 2224 C C . MET A 1 269 ? 48.988 2.980 -1.413 1.00 79.62 269 MET A C 1
ATOM 2226 O O . MET A 1 269 ? 48.176 3.584 -0.727 1.00 79.62 269 MET A O 1
ATOM 2230 N N . ASP A 1 270 ? 49.948 2.210 -0.893 1.00 80.69 270 ASP A N 1
ATOM 2231 C CA . ASP A 1 270 ? 50.196 2.087 0.545 1.00 80.69 270 ASP A CA 1
ATOM 2232 C C . ASP A 1 270 ? 50.583 3.451 1.137 1.00 80.69 270 ASP A C 1
ATOM 2234 O O . ASP A 1 270 ? 50.001 3.868 2.130 1.00 80.69 270 ASP A O 1
ATOM 2238 N N . PHE A 1 271 ? 51.465 4.217 0.478 1.00 84.62 271 PHE A N 1
ATOM 2239 C CA . PHE A 1 271 ? 51.772 5.592 0.892 1.00 84.62 271 PHE A CA 1
ATOM 2240 C C . PHE A 1 271 ? 50.528 6.494 0.873 1.00 84.62 271 PHE A C 1
ATOM 2242 O O . PHE A 1 271 ? 50.311 7.272 1.801 1.00 84.62 271 PHE A O 1
ATOM 2249 N N . ILE A 1 272 ? 49.684 6.399 -0.158 1.00 87.38 272 ILE A N 1
ATOM 2250 C CA . ILE A 1 272 ? 48.445 7.186 -0.229 1.00 87.38 272 ILE A CA 1
ATOM 2251 C C . ILE A 1 272 ? 47.458 6.782 0.880 1.00 87.38 272 ILE A C 1
ATOM 2253 O O . ILE A 1 272 ? 46.924 7.661 1.561 1.00 87.38 272 ILE A O 1
ATOM 2257 N N . ASP A 1 273 ? 47.279 5.481 1.115 1.00 86.44 273 ASP A N 1
ATOM 2258 C CA . ASP A 1 273 ? 46.480 4.919 2.209 1.00 86.44 273 ASP A CA 1
ATOM 2259 C C . ASP A 1 273 ? 47.016 5.317 3.583 1.00 86.44 273 ASP A C 1
ATOM 2261 O O . ASP A 1 273 ? 46.245 5.536 4.512 1.00 86.44 273 ASP A O 1
ATOM 2265 N N . GLU A 1 274 ? 48.324 5.442 3.741 1.00 88.50 274 GLU A N 1
ATOM 2266 C CA . GLU A 1 274 ? 48.922 5.840 5.006 1.00 88.50 274 GLU A CA 1
ATOM 2267 C C . GLU A 1 274 ? 48.826 7.342 5.244 1.00 88.50 274 GLU A C 1
ATOM 2269 O O . GLU A 1 274 ? 48.687 7.738 6.395 1.00 88.50 274 GLU A O 1
ATOM 2274 N N . GLN A 1 275 ? 48.901 8.180 4.205 1.00 90.56 275 GLN A N 1
ATOM 2275 C CA . GLN A 1 275 ? 49.061 9.627 4.372 1.00 90.56 275 GLN A CA 1
ATOM 2276 C C . GLN A 1 275 ? 47.775 10.438 4.202 1.00 90.56 275 GLN A C 1
ATOM 2278 O O . GLN A 1 275 ? 47.631 11.445 4.895 1.00 90.56 275 GLN A O 1
ATOM 2283 N N . TYR A 1 276 ? 46.855 10.049 3.312 1.00 94.50 276 TYR A N 1
ATOM 2284 C CA . TYR A 1 276 ? 45.723 10.896 2.904 1.00 94.50 276 TYR A CA 1
ATOM 2285 C C . TYR A 1 276 ? 44.366 10.366 3.372 1.00 94.50 276 TYR A C 1
ATOM 2287 O O . TYR A 1 276 ? 44.119 9.162 3.349 1.00 94.50 276 TYR A O 1
ATOM 2295 N N . LYS A 1 277 ? 43.445 11.261 3.751 1.00 94.69 277 LYS A N 1
ATOM 2296 C CA . LYS A 1 277 ? 42.055 10.896 4.085 1.00 94.69 277 LYS A CA 1
ATOM 2297 C C . LYS A 1 277 ? 41.181 10.704 2.838 1.00 94.69 277 LYS A C 1
ATOM 2299 O O . LYS A 1 277 ? 40.412 9.742 2.778 1.00 94.69 277 LYS A O 1
ATOM 2304 N N . PHE A 1 278 ? 41.324 11.581 1.848 1.00 96.88 278 PHE A N 1
ATOM 2305 C CA . PHE A 1 278 ? 40.425 11.664 0.695 1.00 96.88 278 PHE A CA 1
ATOM 2306 C C . PHE A 1 278 ? 41.148 11.595 -0.652 1.00 96.88 278 PHE A C 1
ATOM 2308 O O . PHE A 1 278 ? 42.244 12.138 -0.814 1.00 96.88 278 PHE A O 1
ATOM 2315 N N . PHE A 1 279 ? 40.502 10.984 -1.644 1.00 95.31 279 PHE A N 1
ATOM 2316 C CA . PHE A 1 279 ? 41.002 10.909 -3.016 1.00 95.31 279 PHE A CA 1
ATOM 2317 C C . PHE A 1 279 ? 40.007 11.496 -4.018 1.00 95.31 279 PHE A C 1
ATOM 2319 O O . PHE A 1 279 ? 38.875 11.026 -4.113 1.00 95.31 279 PHE A O 1
ATOM 2326 N N . MET A 1 280 ? 40.430 12.466 -4.829 1.00 95.06 280 MET A N 1
ATOM 2327 C CA . MET A 1 280 ? 39.562 13.062 -5.850 1.00 95.06 280 MET A CA 1
ATOM 2328 C C . MET A 1 280 ? 39.368 12.107 -7.032 1.00 95.06 280 MET A C 1
ATOM 2330 O O . MET A 1 280 ? 40.256 11.911 -7.865 1.00 95.06 280 MET A O 1
ATOM 2334 N N . SER A 1 281 ? 38.171 11.538 -7.129 1.00 93.50 281 SER A N 1
ATOM 2335 C CA . SER A 1 281 ? 37.730 10.646 -8.203 1.00 93.50 281 SER A CA 1
ATOM 2336 C C . SER A 1 281 ? 36.893 11.419 -9.226 1.00 93.50 281 SER A C 1
ATOM 2338 O O . SER A 1 281 ? 35.734 11.104 -9.480 1.00 93.50 281 SER A O 1
ATOM 2340 N N . PHE A 1 282 ? 37.465 12.492 -9.780 1.00 92.69 282 PHE A N 1
ATOM 2341 C CA . PHE A 1 282 ? 36.764 13.375 -10.717 1.00 92.69 282 PHE A CA 1
ATOM 2342 C C . PHE A 1 282 ? 36.807 12.839 -12.146 1.00 92.69 282 PHE A C 1
ATOM 2344 O O . PHE A 1 282 ? 37.888 12.596 -12.701 1.00 92.69 282 PHE A O 1
ATOM 2351 N N . GLU A 1 283 ? 35.639 12.713 -12.774 1.00 91.56 283 GLU A N 1
ATOM 2352 C CA . GLU A 1 283 ? 35.544 12.077 -14.081 1.00 91.56 283 GLU A CA 1
ATOM 2353 C C . GLU A 1 283 ? 36.008 12.954 -15.242 1.00 91.56 283 GLU A C 1
ATOM 2355 O O . GLU A 1 283 ? 35.884 14.180 -15.226 1.00 91.56 283 GLU A O 1
ATOM 2360 N N . ASN A 1 284 ? 36.566 12.307 -16.274 1.00 87.12 284 ASN A N 1
ATOM 2361 C CA . ASN A 1 284 ? 37.018 12.976 -17.505 1.00 87.12 284 ASN A CA 1
ATOM 2362 C C . ASN A 1 284 ? 35.852 13.655 -18.246 1.00 87.12 284 ASN A C 1
ATOM 2364 O O . ASN A 1 284 ? 36.043 14.590 -19.024 1.00 87.12 284 ASN A O 1
ATOM 2368 N N . SER A 1 285 ? 34.638 13.148 -18.046 1.00 88.12 285 SER A N 1
ATOM 2369 C CA . SER A 1 285 ? 33.403 13.619 -18.662 1.00 88.12 285 SER A CA 1
ATOM 2370 C C . SER A 1 285 ? 32.252 13.418 -17.687 1.00 88.12 285 SER A C 1
ATOM 2372 O O . SER A 1 285 ? 32.253 12.468 -16.912 1.00 88.12 285 SER A O 1
ATOM 2374 N N . LEU A 1 286 ? 31.272 14.313 -17.728 1.00 89.00 286 LEU A N 1
ATOM 2375 C CA . LEU A 1 286 ? 30.070 14.232 -16.907 1.00 89.00 286 LEU A CA 1
ATOM 2376 C C . LEU A 1 286 ? 28.965 13.563 -17.724 1.00 89.00 286 LEU A C 1
ATOM 2378 O O . LEU A 1 286 ? 28.241 14.240 -18.447 1.00 89.00 286 LEU A O 1
ATOM 2382 N N . CYS A 1 287 ? 28.890 12.235 -17.670 1.00 88.38 287 CYS A N 1
ATOM 2383 C CA . CYS A 1 287 ? 27.952 11.447 -18.469 1.00 88.38 287 CYS A CA 1
ATOM 2384 C C . CYS A 1 287 ? 27.116 10.509 -17.603 1.00 88.38 287 CYS A C 1
ATOM 2386 O O . CYS A 1 287 ? 27.547 10.126 -16.514 1.00 88.38 287 CYS A O 1
ATOM 2388 N N . TRP A 1 288 ? 25.946 10.118 -18.111 1.00 85.69 288 TRP A N 1
ATOM 2389 C CA . TRP A 1 288 ? 25.105 9.101 -17.482 1.00 85.69 288 TRP A CA 1
ATOM 2390 C C . TRP A 1 288 ? 25.891 7.819 -17.258 1.00 85.69 288 TRP A C 1
ATOM 2392 O O . TRP A 1 288 ? 26.630 7.385 -18.143 1.00 85.69 288 TRP A O 1
ATOM 2402 N N . ASP A 1 289 ? 25.727 7.234 -16.074 1.00 90.12 289 ASP A N 1
ATOM 2403 C CA . ASP A 1 289 ? 26.339 5.969 -15.659 1.00 90.12 289 ASP A CA 1
ATOM 2404 C C . ASP A 1 289 ? 27.883 5.904 -15.761 1.00 90.12 289 ASP A C 1
ATOM 2406 O O . ASP A 1 289 ? 28.477 4.864 -15.480 1.00 90.12 289 ASP A O 1
ATOM 2410 N N . TYR A 1 290 ? 28.571 6.993 -16.132 1.00 91.12 290 TYR A N 1
ATOM 2411 C CA . TYR A 1 290 ? 30.022 7.006 -16.318 1.00 91.12 290 TYR A CA 1
ATOM 2412 C C . TYR A 1 290 ? 30.728 7.158 -14.968 1.00 91.12 290 TYR A C 1
ATOM 2414 O O . TYR A 1 290 ? 31.036 8.260 -14.506 1.00 91.12 290 TYR A O 1
ATOM 2422 N N . VAL A 1 291 ? 30.958 6.009 -14.335 1.00 91.62 291 VAL A N 1
ATOM 2423 C CA . VAL A 1 291 ? 31.775 5.845 -13.131 1.00 91.62 291 VAL A CA 1
ATOM 2424 C C . VAL A 1 291 ? 32.914 4.889 -13.461 1.00 91.62 291 VAL A C 1
ATOM 2426 O O . VAL A 1 291 ? 32.706 3.757 -13.909 1.00 91.62 291 VAL A O 1
ATOM 2429 N N . THR A 1 292 ? 34.139 5.368 -13.294 1.00 88.44 292 THR A N 1
ATOM 2430 C CA . THR A 1 292 ? 35.309 4.726 -13.889 1.00 88.44 292 THR A CA 1
ATOM 2431 C C . THR A 1 292 ? 36.183 4.007 -12.873 1.00 88.44 292 THR A C 1
ATOM 2433 O O . THR A 1 292 ? 35.838 3.809 -11.706 1.00 88.44 292 THR A O 1
ATOM 2436 N N . GLU A 1 293 ? 37.368 3.612 -13.324 1.00 86.25 293 GLU A N 1
ATOM 2437 C CA . GLU A 1 293 ? 38.387 2.984 -12.514 1.00 86.25 293 GLU A CA 1
ATOM 2438 C C . GLU A 1 293 ? 38.839 3.869 -11.350 1.00 86.25 293 GLU A C 1
ATOM 2440 O O . GLU A 1 293 ? 39.394 3.350 -10.389 1.00 86.25 293 GLU A O 1
ATOM 2445 N N . LYS A 1 294 ? 38.606 5.188 -11.420 1.00 87.38 294 LYS A N 1
ATOM 2446 C CA . LYS A 1 294 ? 39.014 6.155 -10.394 1.00 87.38 294 LYS A CA 1
ATOM 2447 C C . LYS A 1 294 ? 38.406 5.820 -9.038 1.00 87.38 294 LYS A C 1
ATOM 2449 O O . LYS A 1 294 ? 39.167 5.494 -8.137 1.00 87.38 294 LYS A O 1
ATOM 2454 N N . SER A 1 295 ? 37.080 5.837 -8.891 1.00 90.88 295 SER A N 1
ATOM 2455 C CA . SER A 1 295 ? 36.457 5.454 -7.620 1.00 90.88 295 SER A CA 1
ATOM 2456 C C . SER A 1 295 ? 36.378 3.933 -7.487 1.00 90.88 295 SER A C 1
ATOM 2458 O O . SER A 1 295 ? 36.949 3.378 -6.550 1.00 90.88 295 SER A O 1
ATOM 2460 N N . LEU A 1 296 ? 35.751 3.251 -8.452 1.00 89.06 296 LEU A N 1
ATOM 2461 C CA . LEU A 1 296 ? 35.393 1.834 -8.340 1.00 89.06 296 LEU A CA 1
ATOM 2462 C C . LEU A 1 296 ? 36.624 0.932 -8.267 1.00 89.06 296 LEU A C 1
ATOM 2464 O O . LEU A 1 296 ? 36.823 0.223 -7.290 1.00 89.06 296 LEU A O 1
ATOM 2468 N N . GLN A 1 297 ? 37.502 0.978 -9.266 1.00 84.31 297 GLN A N 1
ATOM 2469 C CA . GLN A 1 297 ? 38.584 -0.004 -9.352 1.00 84.31 297 GLN A CA 1
ATOM 2470 C C . GLN A 1 297 ? 39.796 0.334 -8.479 1.00 84.31 297 GLN A C 1
ATOM 2472 O O . GLN A 1 297 ? 40.459 -0.576 -7.985 1.00 84.31 297 GLN A O 1
ATOM 2477 N N . ARG A 1 298 ? 40.144 1.618 -8.350 1.00 79.75 298 ARG A N 1
ATOM 2478 C CA . ARG A 1 298 ? 41.425 2.061 -7.781 1.00 79.75 298 ARG A CA 1
ATOM 2479 C C . ARG A 1 298 ? 41.331 2.508 -6.337 1.00 79.75 298 ARG A C 1
ATOM 2481 O O . ARG A 1 298 ? 42.308 2.334 -5.626 1.00 79.75 298 ARG A O 1
ATOM 2488 N N . ILE A 1 299 ? 40.210 3.084 -5.909 1.00 88.19 299 ILE A N 1
ATOM 2489 C CA . ILE A 1 299 ? 40.097 3.670 -4.567 1.00 88.19 299 ILE A CA 1
ATOM 2490 C C . ILE A 1 299 ? 39.268 2.805 -3.632 1.00 88.19 299 ILE A C 1
ATOM 2492 O O . ILE A 1 299 ? 39.674 2.566 -2.501 1.00 88.19 299 ILE A O 1
ATOM 2496 N N . MET A 1 300 ? 38.163 2.240 -4.102 1.00 89.44 300 MET A N 1
ATOM 2497 C CA . MET A 1 300 ? 37.314 1.405 -3.253 1.00 89.44 300 MET A CA 1
ATOM 2498 C C . MET A 1 300 ? 37.980 0.124 -2.704 1.00 89.44 300 MET A C 1
ATOM 2500 O O . MET A 1 300 ? 37.554 -0.344 -1.647 1.00 89.44 300 MET A O 1
ATOM 2504 N N . PRO A 1 301 ? 39.051 -0.455 -3.289 1.00 86.69 301 PRO A N 1
ATOM 2505 C CA . PRO A 1 301 ? 39.832 -1.503 -2.616 1.00 86.69 301 PRO A CA 1
ATOM 2506 C C . PRO A 1 301 ? 40.689 -1.016 -1.435 1.00 86.69 301 PRO A C 1
ATOM 2508 O O . PRO A 1 301 ? 41.121 -1.837 -0.628 1.00 86.69 301 PRO A O 1
ATOM 2511 N N . HIS A 1 302 ? 40.912 0.291 -1.328 1.00 87.62 302 HIS A N 1
ATOM 2512 C CA . HIS A 1 302 ? 41.878 0.941 -0.447 1.00 87.62 302 HIS A CA 1
ATOM 2513 C C . HIS A 1 302 ? 41.213 1.634 0.758 1.00 87.62 302 HIS A C 1
ATOM 2515 O O . HIS A 1 302 ? 39.986 1.747 0.846 1.00 87.62 302 HIS A O 1
ATOM 2521 N N . TYR A 1 303 ? 42.014 2.060 1.734 1.00 90.56 303 TYR A N 1
ATOM 2522 C CA . TYR A 1 303 ? 41.541 2.761 2.935 1.00 90.56 303 TYR A CA 1
ATOM 2523 C C . TYR A 1 303 ? 41.648 4.272 2.752 1.00 90.56 303 TYR A C 1
ATOM 2525 O O . TYR A 1 303 ? 42.196 4.979 3.598 1.00 90.56 303 TYR A O 1
ATOM 2533 N N . ILE A 1 304 ? 41.111 4.769 1.644 1.00 91.88 304 ILE A N 1
ATOM 2534 C CA . ILE A 1 304 ? 40.989 6.191 1.344 1.00 91.88 304 ILE A CA 1
ATOM 2535 C C . ILE A 1 304 ? 39.594 6.455 0.769 1.00 91.88 304 ILE A C 1
ATOM 2537 O O . ILE A 1 304 ? 39.107 5.683 -0.054 1.00 91.88 304 ILE A O 1
ATOM 2541 N N . VAL A 1 305 ? 38.925 7.517 1.226 1.00 95.19 305 VAL A N 1
ATOM 2542 C CA . VAL A 1 305 ? 37.532 7.795 0.842 1.00 95.19 305 VAL A CA 1
ATOM 2543 C C . VAL A 1 305 ? 37.518 8.547 -0.493 1.00 95.19 305 VAL A C 1
ATOM 2545 O O . VAL A 1 305 ? 38.164 9.598 -0.597 1.00 95.19 305 VAL A O 1
ATOM 2548 N N . PRO A 1 306 ? 36.819 8.056 -1.531 1.00 96.06 306 PRO A N 1
ATOM 2549 C CA . PRO A 1 306 ? 36.733 8.762 -2.798 1.00 96.06 306 PRO A CA 1
ATOM 2550 C C . PRO A 1 306 ? 35.783 9.961 -2.685 1.00 96.06 306 PRO A C 1
ATOM 2552 O O . PRO A 1 306 ? 34.654 9.843 -2.209 1.00 96.06 306 PRO A O 1
ATOM 2555 N N . VAL A 1 307 ? 36.237 11.108 -3.183 1.00 96.38 307 VAL A N 1
ATOM 2556 C CA . VAL A 1 307 ? 35.408 12.290 -3.433 1.00 96.38 307 VAL A CA 1
ATOM 2557 C C . VAL A 1 307 ? 35.036 12.280 -4.907 1.00 96.38 307 VAL A C 1
ATOM 2559 O O . VAL A 1 307 ? 35.909 12.427 -5.768 1.00 96.38 307 VAL A O 1
ATOM 2562 N N . VAL A 1 308 ? 33.768 12.035 -5.215 1.00 93.75 308 VAL A N 1
ATOM 2563 C CA . VAL A 1 308 ? 33.307 11.795 -6.585 1.00 93.75 308 VAL A CA 1
ATOM 2564 C C . VAL A 1 308 ? 32.721 13.059 -7.199 1.00 93.75 308 VAL A C 1
ATOM 2566 O O . VAL A 1 308 ? 31.966 13.788 -6.564 1.00 93.75 308 VAL A O 1
ATOM 2569 N N . ARG A 1 309 ? 33.069 13.303 -8.466 1.00 90.75 309 ARG A N 1
ATOM 2570 C CA . ARG A 1 309 ? 32.425 14.317 -9.309 1.00 90.75 309 ARG A CA 1
ATOM 2571 C C . ARG A 1 309 ? 32.066 13.674 -10.636 1.00 90.75 309 ARG A C 1
ATOM 2573 O O . ARG A 1 309 ? 32.927 13.522 -11.508 1.00 90.75 309 ARG A O 1
ATOM 2580 N N . THR A 1 310 ? 30.808 13.278 -10.754 1.00 87.56 310 THR A N 1
ATOM 2581 C CA . THR A 1 310 ? 30.233 12.594 -11.915 1.00 87.56 310 THR A CA 1
ATOM 2582 C C . THR A 1 310 ? 28.788 13.055 -12.119 1.00 87.56 310 THR A C 1
ATOM 2584 O O . THR A 1 310 ? 28.199 13.653 -11.228 1.00 87.56 310 THR A O 1
ATOM 2587 N N . TYR A 1 311 ? 28.233 12.804 -13.303 1.00 85.62 311 TYR A N 1
ATOM 2588 C CA . TYR A 1 311 ? 26.803 12.986 -13.585 1.00 85.62 311 TYR A CA 1
ATOM 2589 C C . TYR A 1 311 ? 26.003 11.688 -13.388 1.00 85.62 311 TYR A C 1
ATOM 2591 O O . TYR A 1 311 ? 24.786 11.666 -13.536 1.00 85.62 311 TYR A O 1
ATOM 2599 N N . ALA A 1 312 ? 26.690 10.587 -13.076 1.00 84.69 312 ALA A N 1
ATOM 2600 C CA . ALA A 1 312 ? 26.060 9.329 -12.721 1.00 84.69 312 ALA A CA 1
ATOM 2601 C C . ALA A 1 312 ? 25.476 9.395 -11.303 1.00 84.69 312 ALA A C 1
ATOM 2603 O O . ALA A 1 312 ? 26.112 9.919 -10.390 1.00 84.69 312 ALA A O 1
ATOM 2604 N N . ASN A 1 313 ? 24.301 8.797 -11.096 1.00 81.94 313 ASN A N 1
ATOM 2605 C CA . ASN A 1 313 ? 23.739 8.644 -9.757 1.00 81.94 313 ASN A CA 1
ATOM 2606 C C . ASN A 1 313 ? 24.585 7.637 -8.958 1.00 81.94 313 ASN A C 1
ATOM 2608 O O . ASN A 1 313 ? 24.544 6.431 -9.204 1.00 81.94 313 ASN A O 1
ATOM 2612 N N . HIS A 1 314 ? 25.369 8.140 -8.004 1.00 79.19 314 HIS A N 1
ATOM 2613 C CA . HIS A 1 314 ? 26.375 7.360 -7.291 1.00 79.19 314 HIS A CA 1
ATOM 2614 C C . HIS A 1 314 ? 25.796 6.246 -6.404 1.00 79.19 314 HIS A C 1
ATOM 2616 O O . HIS A 1 314 ? 26.517 5.279 -6.148 1.00 79.19 314 HIS A O 1
ATOM 2622 N N . THR A 1 315 ? 24.527 6.352 -5.982 1.00 77.50 315 THR A N 1
ATOM 2623 C CA . THR A 1 315 ? 23.835 5.358 -5.129 1.00 77.50 315 THR A CA 1
ATOM 2624 C C . THR A 1 315 ? 23.694 3.992 -5.801 1.00 77.50 315 THR A C 1
ATOM 2626 O O . THR A 1 315 ? 23.583 2.972 -5.129 1.00 77.50 315 THR A O 1
ATOM 2629 N N . LEU A 1 316 ? 23.772 3.958 -7.133 1.00 82.19 316 LEU A N 1
ATOM 2630 C CA . LEU A 1 316 ? 23.721 2.737 -7.935 1.00 82.19 316 LEU A CA 1
ATOM 2631 C C . LEU A 1 316 ? 25.084 2.046 -8.073 1.00 82.19 316 LEU A C 1
ATOM 2633 O O . LEU A 1 316 ? 25.147 0.878 -8.446 1.00 82.19 316 LEU A O 1
ATOM 2637 N N . PHE A 1 317 ? 26.180 2.771 -7.827 1.00 87.44 317 PHE A N 1
ATOM 2638 C CA . PHE A 1 317 ? 27.542 2.299 -8.096 1.00 87.44 317 PHE A CA 1
ATOM 2639 C C . PHE A 1 317 ? 28.373 2.101 -6.828 1.00 87.44 317 PHE A C 1
ATOM 2641 O O . PHE A 1 317 ? 29.329 1.328 -6.858 1.00 87.44 317 PHE A O 1
ATOM 2648 N N . HIS A 1 318 ? 28.034 2.771 -5.725 1.00 92.12 318 HIS A N 1
ATOM 2649 C CA . HIS A 1 318 ? 28.789 2.719 -4.476 1.00 92.12 318 HIS A CA 1
ATOM 2650 C C . HIS A 1 318 ? 27.884 2.333 -3.299 1.00 92.12 318 HIS A C 1
ATOM 2652 O O . HIS A 1 318 ? 26.733 2.766 -3.255 1.00 92.12 318 HIS A O 1
ATOM 2658 N N . PRO A 1 319 ? 28.387 1.575 -2.306 1.00 90.56 319 PRO A N 1
ATOM 2659 C CA . PRO A 1 319 ? 27.637 1.295 -1.091 1.00 90.56 319 PRO A CA 1
ATOM 2660 C C . PRO A 1 319 ? 27.262 2.584 -0.338 1.00 90.56 319 PRO A C 1
ATOM 2662 O O . PRO A 1 319 ? 28.045 3.545 -0.360 1.00 90.56 319 PRO A O 1
ATOM 2665 N N . PRO A 1 320 ? 26.128 2.614 0.383 1.00 82.31 320 PRO A N 1
ATOM 2666 C CA . PRO A 1 320 ? 25.759 3.757 1.214 1.00 82.31 320 PRO A CA 1
ATOM 2667 C C . PRO A 1 320 ? 26.871 4.102 2.206 1.00 82.31 320 PRO A C 1
ATOM 2669 O O . PRO A 1 320 ? 27.486 3.208 2.792 1.00 82.31 320 PRO A O 1
ATOM 2672 N N . GLY A 1 321 ? 27.160 5.391 2.388 1.00 86.62 321 GLY A N 1
ATOM 2673 C CA . GLY A 1 321 ? 28.193 5.802 3.338 1.00 86.62 321 GLY A CA 1
ATOM 2674 C C . GLY A 1 321 ? 29.613 5.524 2.901 1.00 86.62 321 GLY A C 1
ATOM 2675 O O . GLY A 1 321 ? 30.477 5.535 3.756 1.00 86.62 321 GLY A O 1
ATOM 2676 N N . SER A 1 322 ? 29.894 5.256 1.625 1.00 92.19 322 SER A N 1
ATOM 2677 C CA . SER A 1 322 ? 31.255 4.893 1.199 1.00 92.19 322 SER A CA 1
ATOM 2678 C C . SER A 1 322 ? 32.038 5.988 0.474 1.00 92.19 322 SER A C 1
ATOM 2680 O O . SER A 1 322 ? 33.245 5.837 0.275 1.00 92.19 322 SER A O 1
ATOM 2682 N N . ILE A 1 323 ? 31.382 7.085 0.091 1.00 95.12 323 ILE A N 1
ATOM 2683 C CA . ILE A 1 323 ? 31.958 8.154 -0.733 1.00 95.12 323 ILE A CA 1
ATOM 2684 C C . ILE A 1 323 ? 31.530 9.534 -0.231 1.00 95.12 323 ILE A C 1
ATOM 2686 O O . ILE A 1 323 ? 30.551 9.657 0.503 1.00 95.12 323 ILE A O 1
ATOM 2690 N N . VAL A 1 324 ? 32.213 10.571 -0.712 1.00 94.38 324 VAL A N 1
ATOM 2691 C CA . VAL A 1 324 ? 31.762 11.967 -0.620 1.00 94.38 324 VAL A CA 1
ATOM 2692 C C . VAL A 1 324 ? 31.348 12.414 -2.020 1.00 94.38 324 VAL A C 1
ATOM 2694 O O . VAL A 1 324 ? 32.203 12.481 -2.905 1.00 94.38 324 VAL A O 1
ATOM 2697 N N . ASP A 1 325 ? 30.069 12.709 -2.252 1.00 90.50 325 ASP A N 1
ATOM 2698 C CA . ASP A 1 325 ? 29.635 13.264 -3.538 1.00 90.50 325 ASP A CA 1
ATOM 2699 C C . ASP A 1 325 ? 29.723 14.787 -3.505 1.00 90.50 325 ASP A C 1
ATOM 2701 O O . ASP A 1 325 ? 29.148 15.440 -2.637 1.00 90.50 325 ASP A O 1
ATOM 2705 N N . THR A 1 326 ? 30.438 15.361 -4.472 1.00 89.88 326 THR A N 1
ATOM 2706 C CA . THR A 1 326 ? 30.488 16.813 -4.634 1.00 89.88 326 THR A CA 1
ATOM 2707 C C . THR A 1 326 ? 29.095 17.435 -4.747 1.00 89.88 326 THR A C 1
ATOM 2709 O O . THR A 1 326 ? 28.907 18.503 -4.186 1.00 89.88 326 THR A O 1
ATOM 2712 N N . SER A 1 327 ? 28.106 16.791 -5.382 1.00 82.56 327 SER A N 1
ATOM 2713 C CA . SER A 1 327 ? 26.769 17.384 -5.574 1.00 82.56 327 SER A CA 1
ATOM 2714 C C . SER A 1 327 ? 25.989 17.647 -4.280 1.00 82.56 327 SER A C 1
ATOM 2716 O O . SER A 1 327 ? 24.975 18.329 -4.335 1.00 82.56 327 SER A O 1
ATOM 2718 N N . GLN A 1 328 ? 26.439 17.114 -3.140 1.00 82.38 328 GLN A N 1
ATOM 2719 C CA . GLN A 1 328 ? 25.820 17.299 -1.820 1.00 82.38 328 GLN A CA 1
ATOM 2720 C C . GLN A 1 328 ? 26.229 18.609 -1.130 1.00 82.38 328 GLN A C 1
ATOM 2722 O O . GLN A 1 328 ? 25.882 18.829 0.028 1.00 82.38 328 GLN A O 1
ATOM 2727 N N . PHE A 1 329 ? 27.017 19.444 -1.805 1.00 84.94 329 PHE A N 1
ATOM 2728 C CA . PHE A 1 329 ? 27.566 20.677 -1.262 1.00 84.94 329 PHE A CA 1
ATOM 2729 C C . PHE A 1 329 ? 27.079 21.867 -2.082 1.00 84.94 329 PHE A C 1
ATOM 2731 O O . PHE A 1 329 ? 27.137 21.843 -3.310 1.00 84.94 329 PHE A O 1
ATOM 2738 N N . ASP A 1 330 ? 26.676 22.938 -1.406 1.00 78.94 330 ASP A N 1
ATOM 2739 C CA . ASP A 1 330 ? 26.186 24.155 -2.067 1.00 78.94 330 ASP A CA 1
ATOM 2740 C C . ASP A 1 330 ? 27.322 24.946 -2.733 1.00 78.94 330 ASP A C 1
ATOM 2742 O O . ASP A 1 330 ? 27.116 25.732 -3.657 1.00 78.94 330 ASP A O 1
ATOM 2746 N N . SER A 1 331 ? 28.559 24.749 -2.267 1.00 84.62 331 SER A N 1
ATOM 2747 C CA . SER A 1 331 ? 29.732 25.437 -2.798 1.00 84.62 331 SER A CA 1
ATOM 2748 C C . SER A 1 331 ? 31.014 24.621 -2.660 1.00 84.62 331 SER A C 1
ATOM 2750 O O . SER A 1 331 ? 31.165 23.780 -1.771 1.00 84.62 331 SER A O 1
ATOM 2752 N N . ILE A 1 332 ? 31.998 24.925 -3.511 1.00 86.25 332 ILE A N 1
ATOM 2753 C CA . ILE A 1 332 ? 33.347 24.344 -3.420 1.00 86.25 332 ILE A CA 1
ATOM 2754 C C . ILE A 1 332 ? 34.002 24.654 -2.061 1.00 86.25 332 ILE A C 1
ATOM 2756 O O . ILE A 1 332 ? 34.763 23.835 -1.545 1.00 86.25 332 ILE A O 1
ATOM 2760 N N . GLU A 1 333 ? 33.694 25.809 -1.470 1.00 87.62 333 GLU A N 1
ATOM 2761 C CA . GLU A 1 333 ? 34.172 26.190 -0.140 1.00 87.62 333 GLU A CA 1
ATOM 2762 C C . GLU A 1 333 ? 33.594 25.284 0.951 1.00 87.62 333 GLU A C 1
ATOM 2764 O O . GLU A 1 333 ? 34.352 24.760 1.766 1.00 87.62 333 GLU A O 1
ATOM 2769 N N . SER A 1 334 ? 32.282 25.024 0.926 1.00 88.12 334 SER A N 1
ATOM 2770 C CA . SER A 1 334 ? 31.636 24.125 1.892 1.00 88.12 334 SER A CA 1
ATOM 2771 C C . SER A 1 334 ? 32.196 22.697 1.815 1.00 88.12 334 SER A C 1
ATOM 2773 O O . SER A 1 334 ? 32.489 22.094 2.850 1.00 88.12 334 SER A O 1
ATOM 2775 N N . LEU A 1 335 ? 32.476 22.199 0.603 1.00 93.31 335 LEU A N 1
ATOM 2776 C CA . LEU A 1 335 ? 33.184 20.935 0.393 1.00 93.31 335 LEU A CA 1
ATOM 2777 C C . LEU A 1 335 ? 34.604 20.979 0.982 1.00 93.31 335 LEU A C 1
ATOM 2779 O O . LEU A 1 335 ? 35.015 20.054 1.679 1.00 93.31 335 LEU A O 1
ATOM 2783 N N . GLY A 1 336 ? 35.365 22.046 0.726 1.00 93.56 336 GLY A N 1
ATOM 2784 C CA . GLY A 1 336 ? 36.722 22.205 1.258 1.00 93.56 336 GLY A CA 1
ATOM 2785 C C . GLY A 1 336 ? 36.768 22.230 2.791 1.00 93.56 336 GLY A C 1
ATOM 2786 O O . GLY A 1 336 ? 37.614 21.567 3.403 1.00 93.56 336 GLY A O 1
ATOM 2787 N N . ASN A 1 337 ? 35.810 22.919 3.410 1.00 91.06 337 ASN A N 1
ATOM 2788 C CA . ASN A 1 337 ? 35.655 22.983 4.860 1.00 91.06 337 ASN A CA 1
ATOM 2789 C C . ASN A 1 337 ? 35.298 21.613 5.442 1.00 91.06 337 ASN A C 1
ATOM 2791 O O . ASN A 1 337 ? 35.932 21.183 6.407 1.00 91.06 337 ASN A O 1
ATOM 2795 N N . PHE A 1 338 ? 34.367 20.882 4.824 1.00 94.31 338 PHE A N 1
ATOM 2796 C CA . PHE A 1 338 ? 34.016 19.519 5.231 1.00 94.31 338 PHE A CA 1
ATOM 2797 C C . PHE A 1 338 ? 35.225 18.574 5.197 1.00 94.31 338 PHE A C 1
ATOM 2799 O O . PHE A 1 338 ? 35.524 17.905 6.188 1.00 94.31 338 PHE A O 1
ATOM 2806 N N . LEU A 1 339 ? 35.978 18.564 4.090 1.00 95.19 339 LEU A N 1
ATOM 2807 C CA . LEU A 1 339 ? 37.145 17.688 3.945 1.00 95.19 339 LEU A CA 1
ATOM 2808 C C . LEU A 1 339 ? 38.219 17.979 5.005 1.00 95.19 339 LEU A C 1
ATOM 2810 O O . LEU A 1 339 ? 38.897 17.060 5.466 1.00 95.19 339 LEU A O 1
ATOM 2814 N N . SER A 1 340 ? 38.360 19.243 5.407 1.00 92.88 340 SER A N 1
ATOM 2815 C CA . SER A 1 340 ? 39.384 19.686 6.361 1.00 92.88 340 SER A CA 1
ATOM 2816 C C . SER A 1 340 ? 38.974 19.501 7.828 1.00 92.88 340 SER A C 1
ATOM 2818 O O . SER A 1 340 ? 39.845 19.295 8.672 1.00 92.88 340 SER A O 1
ATOM 2820 N N . SER A 1 341 ? 37.675 19.562 8.138 1.00 87.88 341 SER A N 1
ATOM 2821 C CA . SER A 1 341 ? 37.148 19.584 9.515 1.00 87.88 341 SER A CA 1
ATOM 2822 C C . SER A 1 341 ? 36.590 18.248 10.010 1.00 87.88 341 SER A C 1
ATOM 2824 O O . SER A 1 341 ? 36.232 18.140 11.180 1.00 87.88 341 SER A O 1
ATOM 2826 N N . ILE A 1 342 ? 36.536 17.214 9.163 1.00 88.31 342 ILE A N 1
ATOM 2827 C CA . ILE A 1 342 ? 35.954 15.928 9.553 1.00 88.31 342 ILE A CA 1
ATOM 2828 C C . ILE A 1 342 ? 36.706 15.244 10.711 1.00 88.31 342 ILE A C 1
ATOM 2830 O O . ILE A 1 342 ? 37.924 15.001 10.657 1.00 88.31 342 ILE A O 1
ATOM 2834 N N . GLU A 1 343 ? 35.941 14.873 11.738 1.00 84.81 343 GLU A N 1
ATOM 2835 C CA . GLU A 1 343 ? 36.418 14.129 12.903 1.00 84.81 343 GLU A CA 1
ATOM 2836 C C . GLU A 1 343 ? 36.800 12.682 12.559 1.00 84.81 343 GLU A C 1
ATOM 2838 O O . GLU A 1 343 ? 36.298 12.078 11.610 1.00 84.81 343 GLU A O 1
ATOM 2843 N N . GLU A 1 344 ? 37.698 12.098 13.357 1.00 83.94 344 GLU A N 1
ATOM 2844 C CA . GLU A 1 344 ? 38.206 10.740 13.137 1.00 83.94 344 GLU A CA 1
ATOM 2845 C C . GLU A 1 344 ? 37.090 9.681 13.124 1.00 83.94 344 GLU A C 1
ATOM 2847 O O . GLU A 1 344 ? 37.119 8.773 12.291 1.00 83.94 344 GLU A O 1
ATOM 2852 N N . GLU A 1 345 ? 36.099 9.795 14.008 1.00 80.44 345 GLU A N 1
ATOM 2853 C CA . GLU A 1 345 ? 35.030 8.798 14.115 1.00 80.44 345 GLU A CA 1
ATOM 2854 C C . GLU A 1 345 ? 34.059 8.876 12.928 1.00 80.44 345 GLU A C 1
ATOM 2856 O O . GLU A 1 345 ? 33.774 7.863 12.284 1.00 80.44 345 GLU A O 1
ATOM 2861 N N . SER A 1 346 ? 33.679 10.098 12.545 1.00 81.31 346 SER A N 1
ATOM 2862 C CA . SER A 1 346 ? 32.906 10.400 11.332 1.00 81.31 346 SER A CA 1
ATOM 2863 C C . SER A 1 346 ? 33.657 10.074 10.040 1.00 81.31 346 SER A C 1
ATOM 2865 O O . SER A 1 346 ? 33.042 9.946 8.986 1.00 81.31 346 SER A O 1
ATOM 2867 N N . TYR A 1 347 ? 34.980 9.905 10.091 1.00 89.50 347 TYR A N 1
ATOM 2868 C CA . TYR A 1 347 ? 35.756 9.384 8.970 1.00 89.50 347 TYR A CA 1
ATOM 2869 C C . TYR A 1 347 ? 35.749 7.844 8.919 1.00 89.50 347 TYR A C 1
ATOM 2871 O O . TYR A 1 347 ? 35.617 7.262 7.843 1.00 89.50 347 TYR A O 1
ATOM 2879 N N . LYS A 1 348 ? 35.866 7.153 10.064 1.00 88.94 348 LYS A N 1
ATOM 2880 C CA . LYS A 1 348 ? 35.882 5.672 10.124 1.00 88.94 348 LYS A CA 1
ATOM 2881 C C . LYS A 1 348 ? 34.573 5.042 9.651 1.00 88.94 348 LYS A C 1
ATOM 2883 O O . LYS A 1 348 ? 34.582 4.031 8.948 1.00 88.94 348 LYS A O 1
ATOM 2888 N N . ALA A 1 349 ? 33.476 5.681 10.022 1.00 87.25 349 ALA A N 1
ATOM 2889 C CA . ALA A 1 349 ? 32.164 5.653 9.395 1.00 87.25 349 ALA A CA 1
ATOM 2890 C C . ALA A 1 349 ? 32.140 5.261 7.901 1.00 87.25 349 ALA A C 1
ATOM 2892 O O . ALA A 1 349 ? 31.418 4.333 7.519 1.00 87.25 349 ALA A O 1
ATOM 2893 N N . PHE A 1 350 ? 32.994 5.882 7.072 1.00 91.81 350 PHE A N 1
ATOM 2894 C CA . PHE A 1 350 ? 33.000 5.659 5.622 1.00 91.81 350 PHE A CA 1
ATOM 2895 C C . PHE A 1 350 ? 33.385 4.239 5.181 1.00 91.81 350 PHE A C 1
ATOM 2897 O O . PHE A 1 350 ? 33.276 3.885 4.009 1.00 91.81 350 PHE A O 1
ATOM 2904 N N . TYR A 1 351 ? 33.864 3.403 6.104 1.00 93.38 351 TYR A N 1
ATOM 2905 C CA . TYR A 1 351 ? 34.300 2.035 5.827 1.00 93.38 351 TYR A CA 1
ATOM 2906 C C . TYR A 1 351 ? 33.331 0.971 6.347 1.00 93.38 351 TYR A C 1
ATOM 2908 O O . TYR A 1 351 ? 33.589 -0.217 6.158 1.00 93.38 351 TYR A O 1
ATOM 2916 N N . SER A 1 352 ? 32.218 1.372 6.968 1.00 88.00 352 SER A N 1
ATOM 2917 C CA . SER A 1 352 ? 31.178 0.470 7.492 1.00 88.00 352 SER A CA 1
ATOM 2918 C C . SER A 1 352 ? 30.633 -0.504 6.444 1.00 88.00 352 SER A C 1
ATOM 2920 O O . SER A 1 352 ? 30.391 -1.671 6.748 1.00 88.00 352 SER A O 1
ATOM 2922 N N . TRP A 1 353 ? 30.541 -0.075 5.184 1.00 90.81 353 TRP A N 1
ATOM 2923 C CA . TRP A 1 353 ? 30.112 -0.917 4.068 1.00 90.81 353 TRP A CA 1
ATOM 2924 C C . TRP A 1 353 ? 30.962 -2.186 3.899 1.00 90.81 353 TRP A C 1
ATOM 2926 O O . TRP A 1 353 ? 30.453 -3.217 3.461 1.00 90.81 353 TRP A O 1
ATOM 2936 N N . ARG A 1 354 ? 32.245 -2.173 4.290 1.00 91.38 354 ARG A N 1
ATOM 2937 C CA . ARG A 1 354 ? 33.132 -3.346 4.168 1.00 91.38 354 ARG A CA 1
ATOM 2938 C C . ARG A 1 354 ? 32.679 -4.531 5.027 1.00 91.38 354 ARG A C 1
ATOM 2940 O O . ARG A 1 354 ? 33.101 -5.654 4.751 1.00 91.38 354 ARG A O 1
ATOM 2947 N N . LYS A 1 355 ? 31.804 -4.287 6.011 1.00 88.62 355 LYS A N 1
ATOM 2948 C CA . LYS A 1 355 ? 31.134 -5.313 6.817 1.00 88.62 355 LYS A CA 1
ATOM 2949 C C . LYS A 1 355 ? 30.181 -6.174 5.991 1.00 88.62 355 LYS A C 1
ATOM 2951 O O . LYS A 1 355 ? 30.109 -7.376 6.225 1.00 88.62 355 LYS A O 1
ATOM 2956 N N . HIS A 1 356 ? 29.484 -5.563 5.035 1.00 85.56 356 HIS A N 1
ATOM 2957 C CA . HIS A 1 356 ? 28.378 -6.178 4.299 1.00 85.56 356 HIS A CA 1
ATOM 2958 C C . HIS A 1 356 ? 28.718 -6.487 2.844 1.00 85.56 356 HIS A C 1
ATOM 2960 O O . HIS A 1 356 ? 28.110 -7.379 2.266 1.00 85.56 356 HIS A O 1
ATOM 2966 N N . TYR A 1 357 ? 29.700 -5.798 2.259 1.00 88.00 357 TYR A N 1
ATOM 2967 C CA . TYR A 1 357 ? 30.002 -5.922 0.836 1.00 88.00 357 TYR A CA 1
ATOM 2968 C C . TYR A 1 357 ? 31.440 -6.386 0.565 1.00 88.00 357 TYR A C 1
ATOM 2970 O O . TYR A 1 357 ? 32.386 -6.096 1.309 1.00 88.00 357 TYR A O 1
ATOM 2978 N N . ILE A 1 358 ? 31.610 -7.101 -0.545 1.00 88.12 358 ILE A N 1
ATOM 2979 C CA . ILE A 1 358 ? 32.890 -7.378 -1.199 1.00 88.12 358 ILE A CA 1
ATOM 2980 C C . ILE A 1 358 ? 32.942 -6.553 -2.477 1.00 88.12 358 ILE A C 1
ATOM 2982 O O . ILE A 1 358 ? 31.995 -6.528 -3.257 1.00 88.12 358 ILE A O 1
ATOM 2986 N N . HIS A 1 359 ? 34.070 -5.883 -2.693 1.00 89.00 359 HIS A N 1
ATOM 2987 C CA . HIS A 1 359 ? 34.344 -5.222 -3.958 1.00 89.00 359 HIS A CA 1
ATOM 2988 C C . HIS A 1 359 ? 34.866 -6.241 -4.978 1.00 89.00 359 HIS A C 1
ATOM 2990 O O . HIS A 1 359 ? 35.893 -6.887 -4.750 1.00 89.00 359 HIS A O 1
ATOM 2996 N N . GLU A 1 360 ? 34.191 -6.344 -6.116 1.00 85.81 360 GLU A N 1
ATOM 2997 C CA . GLU A 1 360 ? 34.625 -7.122 -7.269 1.00 85.81 360 GLU A CA 1
ATOM 2998 C C . GLU A 1 360 ? 35.136 -6.197 -8.373 1.00 85.81 360 GLU A C 1
ATOM 3000 O O . GLU A 1 360 ? 34.524 -5.183 -8.702 1.00 85.81 360 GLU A O 1
ATOM 3005 N N . ASN A 1 361 ? 36.276 -6.554 -8.962 1.00 80.56 361 ASN A N 1
ATOM 3006 C CA . ASN A 1 361 ? 36.924 -5.729 -9.976 1.00 80.56 361 ASN A CA 1
ATOM 3007 C C . ASN A 1 361 ? 36.356 -5.966 -11.389 1.00 80.56 361 ASN A C 1
ATOM 3009 O O . ASN A 1 361 ? 35.711 -6.979 -11.668 1.00 80.56 361 ASN A O 1
ATOM 3013 N N . LEU A 1 362 ? 36.698 -5.052 -12.303 1.00 82.75 362 LEU A N 1
ATOM 3014 C CA . LEU A 1 362 ? 36.401 -5.128 -13.737 1.00 82.75 362 LEU A CA 1
ATOM 3015 C C . LEU A 1 362 ? 36.692 -6.503 -14.365 1.00 82.75 362 LEU A C 1
ATOM 3017 O O . LEU A 1 362 ? 35.932 -6.965 -15.211 1.00 82.75 362 LEU A O 1
ATOM 3021 N N . ASN A 1 363 ? 37.776 -7.176 -13.961 1.00 80.25 363 ASN A N 1
ATOM 3022 C CA . ASN A 1 363 ? 38.178 -8.443 -14.576 1.00 80.25 363 ASN A CA 1
ATOM 3023 C C . ASN A 1 363 ? 37.147 -9.543 -14.307 1.00 80.25 363 ASN A C 1
ATOM 3025 O O . ASN A 1 363 ? 36.792 -10.272 -15.227 1.00 80.25 363 ASN A O 1
ATOM 3029 N N . ASN A 1 364 ? 36.639 -9.645 -13.076 1.00 81.19 364 ASN A N 1
ATOM 3030 C CA . ASN A 1 364 ? 35.614 -10.633 -12.732 1.00 81.19 364 ASN A CA 1
ATOM 3031 C C . ASN A 1 364 ? 34.337 -10.403 -13.550 1.00 81.19 364 ASN A C 1
ATOM 3033 O O . ASN A 1 364 ? 33.801 -11.341 -14.141 1.00 81.19 364 ASN A O 1
ATOM 3037 N N . MET A 1 365 ? 33.905 -9.144 -13.647 1.00 85.19 365 MET A N 1
ATOM 3038 C CA . MET A 1 365 ? 32.719 -8.757 -14.412 1.00 85.19 365 MET A CA 1
ATOM 3039 C C . MET A 1 365 ? 32.884 -9.020 -15.910 1.00 85.19 365 MET A C 1
ATOM 3041 O O . MET A 1 365 ? 31.957 -9.494 -16.566 1.00 85.19 365 MET A O 1
ATOM 3045 N N . TRP A 1 366 ? 34.063 -8.732 -16.462 1.00 85.69 366 TRP A N 1
ATOM 3046 C CA . TRP A 1 366 ? 34.364 -8.995 -17.865 1.00 85.69 366 TRP A CA 1
ATOM 3047 C C . TRP A 1 366 ? 34.315 -10.496 -18.167 1.00 85.69 366 TRP A C 1
ATOM 3049 O O . TRP A 1 366 ? 33.662 -10.907 -19.120 1.00 85.69 366 TRP A O 1
ATOM 3059 N N . MET A 1 367 ? 34.925 -11.327 -17.318 1.00 84.31 367 MET A N 1
ATOM 3060 C CA . MET A 1 367 ? 34.936 -12.786 -17.489 1.00 84.31 367 MET A CA 1
ATOM 3061 C C . MET A 1 367 ? 33.520 -13.380 -17.449 1.00 84.31 367 MET A C 1
ATOM 3063 O O . MET A 1 367 ? 33.172 -14.205 -18.291 1.00 84.31 367 MET A O 1
ATOM 3067 N N . GLU A 1 368 ? 32.680 -12.922 -16.516 1.00 86.94 368 GLU A N 1
ATOM 3068 C CA . GLU A 1 368 ? 31.264 -13.308 -16.456 1.00 86.94 368 GLU A CA 1
ATOM 3069 C C . GLU A 1 368 ? 30.504 -12.918 -17.722 1.00 86.94 368 GLU A C 1
ATOM 3071 O O . GLU A 1 368 ? 29.789 -13.738 -18.295 1.00 86.94 368 GLU A O 1
ATOM 3076 N N . ASN A 1 369 ? 30.670 -11.682 -18.194 1.00 89.69 369 ASN A N 1
ATOM 3077 C CA . ASN A 1 369 ? 29.964 -11.219 -19.383 1.00 89.69 369 ASN A CA 1
ATOM 3078 C C . ASN A 1 369 ? 30.456 -11.906 -20.660 1.00 89.69 369 ASN A C 1
ATOM 3080 O O . ASN A 1 369 ? 29.643 -12.188 -21.534 1.00 89.69 369 ASN A O 1
ATOM 3084 N N . MET A 1 370 ? 31.734 -12.280 -20.753 1.00 88.94 370 MET A N 1
ATOM 3085 C CA . MET A 1 370 ? 32.224 -13.115 -21.853 1.00 88.94 370 MET A CA 1
ATOM 3086 C C . MET A 1 370 ? 31.542 -14.486 -21.863 1.00 88.94 370 MET A C 1
ATOM 3088 O O . MET A 1 370 ? 31.125 -14.952 -22.924 1.00 88.94 370 MET A O 1
ATOM 3092 N N . CYS A 1 371 ? 31.350 -15.098 -20.693 1.00 89.44 371 CYS A N 1
ATOM 3093 C CA . CYS A 1 371 ? 30.585 -16.337 -20.563 1.00 89.44 371 CYS A CA 1
ATOM 3094 C C . CYS A 1 371 ? 29.135 -16.174 -21.044 1.00 89.44 371 CYS A C 1
ATOM 3096 O O . CYS A 1 371 ? 28.642 -16.979 -21.833 1.00 89.44 371 CYS A O 1
ATOM 3098 N N . ARG A 1 372 ? 28.481 -15.075 -20.650 1.00 91.88 372 ARG A N 1
ATOM 3099 C CA . ARG A 1 372 ? 27.112 -14.747 -21.077 1.00 91.88 372 ARG A CA 1
ATOM 3100 C C . ARG A 1 372 ? 27.018 -14.481 -22.577 1.00 91.88 372 ARG A C 1
ATOM 3102 O O . ARG A 1 372 ? 26.059 -14.908 -23.207 1.00 91.88 372 ARG A O 1
ATOM 3109 N N . ILE A 1 373 ? 28.005 -13.810 -23.175 1.00 92.12 373 ILE A N 1
ATOM 3110 C CA . ILE A 1 373 ? 28.086 -13.620 -24.633 1.00 92.12 373 ILE A CA 1
ATOM 3111 C C . ILE A 1 373 ? 28.202 -14.976 -25.328 1.00 92.12 373 ILE A C 1
ATOM 3113 O O . ILE A 1 373 ? 27.515 -15.214 -26.321 1.00 92.12 373 ILE A O 1
ATOM 3117 N N . CYS A 1 374 ? 29.040 -15.871 -24.804 1.00 90.31 374 CYS A N 1
ATOM 3118 C CA . CYS A 1 374 ? 29.195 -17.221 -25.330 1.00 90.31 374 CYS A CA 1
ATOM 3119 C C . CYS A 1 374 ? 27.861 -17.983 -25.317 1.00 90.31 374 CYS A C 1
ATOM 3121 O O . CYS A 1 374 ? 27.414 -18.445 -26.366 1.00 90.31 374 CYS A O 1
ATOM 3123 N N . GLU A 1 375 ? 27.169 -18.011 -24.180 1.00 89.75 375 GLU A N 1
ATOM 3124 C CA . GLU A 1 375 ? 25.856 -18.648 -24.026 1.00 89.75 375 GLU A CA 1
ATOM 3125 C C . GLU A 1 375 ? 24.779 -18.019 -24.921 1.00 89.75 375 GLU A C 1
ATOM 3127 O O . GLU A 1 375 ? 24.115 -18.714 -25.693 1.00 89.75 375 GLU A O 1
ATOM 3132 N N . ARG A 1 376 ? 24.668 -16.686 -24.917 1.00 91.25 376 ARG A N 1
ATOM 3133 C CA . ARG A 1 376 ? 23.702 -15.956 -25.750 1.00 91.25 376 ARG A CA 1
ATOM 3134 C C . ARG A 1 376 ? 23.961 -16.171 -27.243 1.00 91.25 376 ARG A C 1
ATOM 3136 O O . ARG A 1 376 ? 23.022 -16.250 -28.029 1.00 91.25 376 ARG A O 1
ATOM 3143 N N . SER A 1 377 ? 25.227 -16.290 -27.647 1.00 89.25 377 SER A N 1
ATOM 3144 C CA . SER A 1 377 ? 25.607 -16.571 -29.039 1.00 89.25 377 SER A CA 1
ATOM 3145 C C . SER A 1 377 ? 25.339 -18.010 -29.455 1.00 89.25 377 SER A C 1
ATOM 3147 O O . SER A 1 377 ? 25.113 -18.279 -30.636 1.00 89.25 377 SER A O 1
ATOM 3149 N N . TYR A 1 378 ? 25.369 -18.939 -28.501 1.00 85.94 378 TYR A N 1
ATOM 3150 C CA . TYR A 1 378 ? 25.026 -20.332 -28.741 1.00 85.94 378 TYR A CA 1
ATOM 3151 C C . TYR A 1 378 ? 23.533 -20.459 -29.069 1.00 85.94 378 TYR A C 1
ATOM 3153 O O . TYR A 1 378 ? 23.177 -21.142 -30.024 1.00 85.94 378 TYR A O 1
ATOM 3161 N N . HIS A 1 379 ? 22.695 -19.688 -28.369 1.00 83.62 379 HIS A N 1
ATOM 3162 C CA . HIS A 1 379 ? 21.245 -19.595 -28.574 1.00 83.62 379 HIS A CA 1
ATOM 3163 C C . HIS A 1 379 ? 20.816 -18.423 -29.470 1.00 83.62 379 HIS A C 1
ATOM 3165 O O . HIS A 1 379 ? 19.816 -17.750 -29.212 1.00 83.62 379 HIS A O 1
ATOM 3171 N N . ARG A 1 380 ? 21.591 -18.124 -30.517 1.00 76.69 380 ARG A N 1
ATOM 3172 C CA . ARG A 1 380 ? 21.411 -16.923 -31.355 1.00 76.69 380 ARG A CA 1
ATOM 3173 C C . ARG A 1 380 ? 20.034 -16.800 -32.010 1.00 76.69 380 ARG A C 1
ATOM 3175 O O . ARG A 1 380 ? 19.593 -15.688 -32.282 1.00 76.69 380 ARG A O 1
ATOM 3182 N N . GLU A 1 381 ? 19.351 -17.914 -32.248 1.00 79.38 381 GLU A N 1
ATOM 3183 C CA . GLU A 1 381 ? 17.976 -17.959 -32.751 1.00 79.38 381 GLU A CA 1
ATOM 3184 C C . GLU A 1 381 ? 16.984 -17.237 -31.830 1.00 79.38 381 GLU A C 1
ATOM 3186 O O . GLU A 1 381 ? 16.001 -16.683 -32.314 1.00 79.38 381 GLU A O 1
ATOM 3191 N N . LYS A 1 382 ? 17.277 -17.161 -30.526 1.00 74.62 382 LYS A N 1
ATOM 3192 C CA . LYS A 1 382 ? 16.478 -16.423 -29.538 1.00 74.62 382 LYS A CA 1
ATOM 3193 C C . LYS A 1 382 ? 16.829 -14.930 -29.475 1.00 74.62 382 LYS A C 1
ATOM 3195 O O . LYS A 1 382 ? 16.120 -14.161 -28.834 1.00 74.62 382 LYS A O 1
ATOM 3200 N N . TYR A 1 383 ? 17.915 -14.499 -30.124 1.00 75.69 383 TYR A N 1
ATOM 3201 C CA . TYR A 1 383 ? 18.500 -13.163 -29.954 1.00 75.69 383 TYR A CA 1
ATOM 3202 C C . TYR A 1 383 ? 18.836 -12.500 -31.297 1.00 75.69 383 TYR A C 1
ATOM 3204 O O . TYR A 1 383 ? 19.992 -12.206 -31.601 1.00 75.69 383 TYR A O 1
ATOM 3212 N N . THR A 1 384 ? 17.801 -12.224 -32.092 1.00 76.12 384 THR A N 1
ATOM 3213 C CA . THR A 1 384 ? 17.913 -11.725 -33.478 1.00 76.12 384 THR A CA 1
ATOM 3214 C C . THR A 1 384 ? 17.981 -10.199 -33.619 1.00 76.12 384 THR A C 1
ATOM 3216 O O . THR A 1 384 ? 18.139 -9.692 -34.731 1.00 76.12 384 THR A O 1
ATOM 3219 N N . ARG A 1 385 ? 17.896 -9.443 -32.514 1.00 83.44 385 ARG A N 1
ATOM 3220 C CA . ARG A 1 385 ? 17.903 -7.969 -32.518 1.00 83.44 385 ARG A CA 1
ATOM 3221 C C . ARG A 1 385 ? 19.186 -7.387 -33.136 1.00 83.44 385 ARG A C 1
ATOM 3223 O O . ARG A 1 385 ? 20.288 -7.910 -32.954 1.00 83.44 385 ARG A O 1
ATOM 3230 N N . VAL A 1 386 ? 19.021 -6.256 -33.829 1.00 89.06 386 VAL A N 1
ATOM 3231 C CA . VAL A 1 386 ? 20.090 -5.420 -34.392 1.00 89.06 386 VAL A CA 1
ATOM 3232 C C . VAL A 1 386 ? 19.814 -3.952 -34.046 1.00 89.06 386 VAL A C 1
ATOM 3234 O O . VAL A 1 386 ? 18.680 -3.496 -34.164 1.00 89.06 386 VAL A O 1
ATOM 3237 N N . TYR A 1 387 ? 20.837 -3.203 -33.635 1.00 89.25 387 TYR A N 1
ATOM 3238 C CA . TYR A 1 387 ? 20.757 -1.757 -33.426 1.00 89.25 387 TYR A CA 1
ATOM 3239 C C . TYR A 1 387 ? 20.632 -1.036 -34.766 1.00 89.25 387 TYR A C 1
ATOM 3241 O O . TYR A 1 387 ? 21.482 -1.181 -35.648 1.00 89.25 387 TYR A O 1
ATOM 3249 N N . GLU A 1 388 ? 19.577 -0.236 -34.905 1.00 88.75 388 GLU A N 1
ATOM 3250 C CA . GLU A 1 388 ? 19.322 0.537 -36.118 1.00 88.75 388 GLU A CA 1
ATOM 3251 C C . GLU A 1 388 ? 20.424 1.573 -36.363 1.00 88.75 388 GLU A C 1
ATOM 3253 O O . GLU A 1 388 ? 21.034 1.595 -37.433 1.00 88.75 388 GLU A O 1
ATOM 3258 N N . ASP A 1 389 ? 20.729 2.363 -35.334 1.00 87.81 389 ASP A N 1
ATOM 3259 C CA . ASP A 1 389 ? 21.714 3.436 -35.367 1.00 87.81 389 ASP A CA 1
ATOM 3260 C C . ASP A 1 389 ? 22.551 3.410 -34.081 1.00 87.81 389 ASP A C 1
ATOM 3262 O O . ASP A 1 389 ? 22.129 3.860 -33.011 1.00 87.81 389 ASP A O 1
ATOM 3266 N N . ILE A 1 390 ? 23.753 2.841 -34.189 1.00 85.62 390 ILE A N 1
ATOM 3267 C CA . ILE A 1 390 ? 24.663 2.717 -33.050 1.00 85.62 390 ILE A CA 1
ATOM 3268 C C . ILE A 1 390 ? 25.260 4.072 -32.645 1.00 85.62 390 ILE A C 1
ATOM 3270 O O . ILE A 1 390 ? 25.570 4.274 -31.474 1.00 85.62 390 ILE A O 1
ATOM 3274 N N . HIS A 1 391 ? 25.364 5.030 -33.575 1.00 83.19 391 HIS A N 1
ATOM 3275 C CA . HIS A 1 391 ? 25.823 6.385 -33.274 1.00 83.19 391 HIS A CA 1
ATOM 3276 C C . HIS A 1 391 ? 24.822 7.107 -32.370 1.00 83.19 391 HIS A C 1
ATOM 3278 O O . HIS A 1 391 ? 25.221 7.694 -31.362 1.00 83.19 391 HIS A O 1
ATOM 3284 N N . LYS A 1 392 ? 23.520 7.019 -32.684 1.00 85.81 392 LYS A N 1
ATOM 3285 C CA . LYS A 1 392 ? 22.461 7.534 -31.802 1.00 85.81 392 LYS A CA 1
ATOM 3286 C C . LYS A 1 392 ? 22.546 6.902 -30.422 1.00 85.81 392 LYS A C 1
ATOM 3288 O O . LYS A 1 392 ? 22.510 7.640 -29.446 1.00 85.81 392 LYS A O 1
ATOM 3293 N N . TRP A 1 393 ? 22.715 5.578 -30.333 1.00 87.00 393 TRP A N 1
ATOM 3294 C CA . TRP A 1 393 ? 22.858 4.918 -29.034 1.00 87.00 393 TRP A CA 1
ATOM 3295 C C . TRP A 1 393 ? 24.035 5.492 -28.240 1.00 87.00 393 TRP A C 1
ATOM 3297 O O . TRP A 1 393 ? 23.825 5.860 -27.092 1.00 87.00 393 TRP A O 1
ATOM 3307 N N . ILE A 1 394 ? 25.221 5.652 -28.841 1.00 83.62 394 ILE A N 1
ATOM 3308 C CA . ILE A 1 394 ? 26.421 6.179 -28.166 1.00 83.62 394 ILE A CA 1
ATOM 3309 C C . ILE A 1 394 ? 26.225 7.614 -27.653 1.00 83.62 394 ILE A C 1
ATOM 3311 O O . ILE A 1 394 ? 26.589 7.904 -26.516 1.00 83.62 394 ILE A O 1
ATOM 3315 N N . TRP A 1 395 ? 25.686 8.512 -28.481 1.00 80.88 395 TRP A N 1
ATOM 3316 C CA . TRP A 1 395 ? 25.739 9.959 -28.230 1.00 80.88 395 TRP A CA 1
ATOM 3317 C C . TRP A 1 395 ? 24.462 10.554 -27.662 1.00 80.88 395 TRP A C 1
ATOM 3319 O O . TRP A 1 395 ? 24.522 11.424 -26.789 1.00 80.88 395 TRP A O 1
ATOM 3329 N N . ALA A 1 396 ? 23.321 10.134 -28.201 1.00 80.50 396 ALA A N 1
ATOM 3330 C CA . ALA A 1 396 ? 22.034 10.726 -27.891 1.00 80.50 396 ALA A CA 1
ATOM 3331 C C . ALA A 1 396 ? 20.892 9.716 -28.085 1.00 80.50 396 ALA A C 1
ATOM 3333 O O . ALA A 1 396 ? 20.096 9.860 -29.025 1.00 80.50 396 ALA A O 1
ATOM 3334 N N . PRO A 1 397 ? 20.811 8.664 -27.246 1.00 72.56 397 PRO A N 1
ATOM 3335 C CA . PRO A 1 397 ? 19.695 7.735 -27.297 1.00 72.56 397 PRO A CA 1
ATOM 3336 C C . PRO A 1 397 ? 18.409 8.544 -27.091 1.00 72.56 397 PRO A C 1
ATOM 3338 O O . PRO A 1 397 ? 18.313 9.363 -26.178 1.00 72.56 397 PRO A O 1
ATOM 3341 N N . ASN A 1 398 ? 17.447 8.379 -27.999 1.00 70.44 398 ASN A N 1
ATOM 3342 C CA . ASN A 1 398 ? 16.179 9.120 -27.998 1.00 70.44 398 ASN A CA 1
ATOM 3343 C C . ASN A 1 398 ? 16.333 10.657 -28.021 1.00 70.44 398 ASN A C 1
ATOM 3345 O O . ASN A 1 398 ? 15.462 11.378 -27.548 1.00 70.44 398 ASN A O 1
ATOM 3349 N N . GLY A 1 399 ? 17.443 11.173 -28.560 1.00 71.50 399 GLY A N 1
ATOM 3350 C CA . GLY A 1 399 ? 17.671 12.613 -28.714 1.00 71.50 399 GLY A CA 1
ATOM 3351 C C . GLY A 1 399 ? 18.197 13.334 -27.467 1.00 71.50 399 GLY A C 1
ATOM 3352 O O . GLY A 1 399 ? 18.480 14.526 -27.555 1.00 71.50 399 GLY A O 1
ATOM 3353 N N . ARG A 1 400 ? 18.399 12.643 -26.334 1.00 73.38 400 ARG A N 1
ATOM 3354 C CA . ARG A 1 400 ? 19.025 13.226 -25.133 1.00 73.38 400 ARG A CA 1
ATOM 3355 C C . ARG A 1 400 ? 20.535 12.980 -25.109 1.00 73.38 400 ARG A C 1
ATOM 3357 O O . ARG A 1 400 ? 20.928 11.817 -25.127 1.00 73.38 400 ARG A O 1
ATOM 3364 N N . PRO A 1 401 ? 21.386 14.018 -25.013 1.00 81.19 401 PRO A N 1
ATOM 3365 C CA . PRO A 1 401 ? 22.830 13.837 -24.911 1.00 81.19 401 PRO A CA 1
ATOM 3366 C C . PRO A 1 401 ? 23.214 12.999 -23.687 1.00 81.19 401 PRO A C 1
ATOM 3368 O O . PRO A 1 401 ? 22.845 13.330 -22.564 1.00 81.19 401 PRO A O 1
ATOM 3371 N N . VAL A 1 402 ? 24.021 11.957 -23.891 1.00 84.50 402 VAL A N 1
ATOM 3372 C CA . VAL A 1 402 ? 24.515 11.083 -22.804 1.00 84.50 402 VAL A CA 1
ATOM 3373 C C . VAL A 1 402 ? 25.422 11.840 -21.828 1.00 84.50 402 VAL A C 1
ATOM 3375 O O . VAL A 1 402 ? 25.574 11.451 -20.671 1.00 84.50 402 VAL A O 1
ATOM 3378 N N . CYS A 1 403 ? 26.047 12.920 -22.294 1.00 86.31 403 CYS A N 1
ATOM 3379 C CA . CYS A 1 403 ? 27.011 13.701 -21.537 1.00 86.31 403 CYS A CA 1
ATOM 3380 C C . CYS A 1 403 ? 26.609 15.174 -21.442 1.00 86.31 403 CYS A C 1
ATOM 3382 O O . CYS A 1 403 ? 26.318 15.809 -22.458 1.00 86.31 403 CYS A O 1
ATOM 3384 N N . LYS A 1 404 ? 26.696 15.743 -20.235 1.00 81.75 404 LYS A N 1
ATOM 3385 C CA . LYS A 1 404 ? 26.522 17.178 -19.984 1.00 81.75 404 LYS A CA 1
ATOM 3386 C C . LYS A 1 404 ? 27.685 17.947 -20.617 1.00 81.75 404 LYS A C 1
ATOM 3388 O O . LYS A 1 404 ? 28.855 17.614 -20.406 1.00 81.75 404 LYS A O 1
ATOM 3393 N N . ARG A 1 405 ? 27.368 18.973 -21.412 1.00 72.19 405 ARG A N 1
ATOM 3394 C CA . ARG A 1 405 ? 28.356 19.851 -22.054 1.00 72.19 405 ARG A CA 1
ATOM 3395 C C . ARG A 1 405 ? 28.490 21.131 -21.240 1.00 72.19 405 ARG A C 1
ATOM 3397 O O . ARG A 1 405 ? 27.526 21.870 -21.100 1.00 72.19 405 ARG A O 1
ATOM 3404 N N . ILE A 1 406 ? 29.686 21.397 -20.733 1.00 70.81 406 ILE A N 1
ATOM 3405 C CA . ILE A 1 406 ? 29.996 22.653 -20.046 1.00 70.81 406 ILE A CA 1
ATOM 3406 C C . ILE A 1 406 ? 30.466 23.654 -21.113 1.00 70.81 406 ILE A C 1
ATOM 3408 O O . ILE A 1 406 ? 31.371 23.340 -21.891 1.00 70.81 406 ILE A O 1
ATOM 3412 N N . LYS A 1 407 ? 29.822 24.825 -21.210 1.00 61.75 407 LYS A N 1
ATOM 3413 C CA . LYS A 1 407 ? 30.244 25.903 -22.122 1.00 61.75 407 LYS A CA 1
ATOM 3414 C C . LYS A 1 407 ? 31.437 26.640 -21.499 1.00 61.75 407 LYS A C 1
ATOM 3416 O O . LYS A 1 407 ? 31.387 27.015 -20.333 1.00 61.75 407 LYS A O 1
ATOM 3421 N N . ASP A 1 408 ? 32.513 26.834 -22.263 1.00 55.72 408 ASP A N 1
ATOM 3422 C CA . ASP A 1 408 ? 33.677 27.607 -21.811 1.00 55.72 408 ASP A CA 1
ATOM 3423 C C . ASP A 1 408 ? 33.431 29.092 -22.095 1.00 55.72 408 ASP A C 1
ATOM 3425 O O . ASP A 1 408 ? 33.738 29.577 -23.179 1.00 55.72 408 ASP A O 1
ATOM 3429 N N . ASN A 1 409 ? 32.789 29.792 -21.162 1.00 46.12 409 ASN A N 1
ATOM 3430 C CA . ASN A 1 409 ? 32.741 31.254 -21.146 1.00 46.12 409 ASN A CA 1
ATOM 3431 C C . ASN A 1 409 ? 32.411 31.707 -19.723 1.00 46.12 409 ASN A C 1
ATOM 3433 O O . ASN A 1 409 ? 31.254 31.652 -19.342 1.00 46.12 409 ASN A O 1
ATOM 3437 N N . THR A 1 410 ? 33.440 32.068 -18.944 1.00 48.41 410 THR A N 1
ATOM 3438 C CA . THR A 1 410 ? 33.425 32.881 -17.696 1.00 48.41 410 THR A CA 1
ATOM 3439 C C . THR A 1 410 ? 32.406 32.599 -16.575 1.00 48.41 410 THR A C 1
ATOM 3441 O O . THR A 1 410 ? 32.493 33.235 -15.528 1.00 48.41 410 THR A O 1
ATOM 3444 N N . ASP A 1 411 ? 31.502 31.640 -16.717 1.00 49.75 411 ASP A N 1
ATOM 3445 C CA . ASP A 1 411 ? 30.381 31.440 -15.814 1.00 49.75 411 ASP A CA 1
ATOM 3446 C C . ASP A 1 411 ? 30.724 30.400 -14.742 1.00 49.75 411 ASP A C 1
ATOM 3448 O O . ASP A 1 411 ? 30.756 29.184 -14.962 1.00 49.75 411 ASP A O 1
ATOM 3452 N N . TYR A 1 412 ? 31.051 30.914 -13.561 1.00 54.34 412 TYR A N 1
ATOM 3453 C CA . TYR A 1 412 ? 31.451 30.147 -12.387 1.00 54.34 412 TYR A CA 1
ATOM 3454 C C . TYR A 1 412 ? 30.329 29.234 -11.866 1.00 54.34 412 TYR A C 1
ATOM 3456 O O . TYR A 1 412 ? 30.638 28.246 -11.196 1.00 54.34 412 TYR A O 1
ATOM 3464 N N . LYS A 1 413 ? 29.057 29.502 -12.209 1.00 53.03 413 LYS A N 1
ATOM 3465 C CA . LYS A 1 413 ? 27.898 28.690 -11.802 1.00 53.03 413 LYS A CA 1
ATOM 3466 C C . LYS A 1 413 ? 27.970 27.261 -12.343 1.00 53.03 413 LYS A C 1
ATOM 3468 O O . LYS A 1 413 ? 27.704 26.307 -11.621 1.00 53.03 413 LYS A O 1
ATOM 3473 N N . ASN A 1 414 ? 28.475 27.088 -13.566 1.00 52.84 414 ASN A N 1
ATOM 3474 C CA . ASN A 1 414 ? 28.684 25.777 -14.193 1.00 52.84 414 ASN A CA 1
ATOM 3475 C C . ASN A 1 414 ? 29.843 24.956 -13.578 1.00 52.84 414 ASN A C 1
ATOM 3477 O O . ASN A 1 414 ? 30.032 23.780 -13.911 1.00 52.84 414 ASN A O 1
ATOM 3481 N N . LEU A 1 415 ? 30.641 25.573 -12.698 1.00 58.75 415 LEU A N 1
ATOM 3482 C CA . LEU A 1 415 ? 31.721 24.939 -11.940 1.00 58.75 415 LEU A CA 1
ATOM 3483 C C . LEU A 1 415 ? 31.349 24.697 -10.474 1.00 58.75 415 LEU A C 1
ATOM 3485 O O . LEU A 1 415 ? 32.163 24.122 -9.757 1.00 58.75 415 LEU A O 1
ATOM 3489 N N . LEU A 1 416 ? 30.156 25.089 -10.023 1.00 64.94 416 LEU A N 1
ATOM 3490 C CA . LEU A 1 416 ? 29.679 24.727 -8.695 1.00 64.94 416 LEU A CA 1
ATOM 3491 C C . LEU A 1 416 ? 29.424 23.210 -8.600 1.00 64.94 416 LEU A C 1
ATOM 3493 O O . LEU A 1 416 ? 29.417 22.505 -9.624 1.00 64.94 416 LEU A O 1
ATOM 3497 N N . PRO A 1 417 ? 29.299 22.658 -7.382 1.00 61.41 417 PRO A N 1
ATOM 3498 C CA . PRO A 1 417 ? 28.987 21.251 -7.248 1.00 61.41 417 PRO A CA 1
ATOM 3499 C C . PRO A 1 417 ? 27.648 20.940 -7.930 1.00 61.41 417 PRO A C 1
ATOM 3501 O O . PRO A 1 417 ? 26.753 21.775 -7.985 1.00 61.41 417 PRO A O 1
ATOM 3504 N N . LEU A 1 418 ? 27.538 19.758 -8.542 1.00 56.59 418 LEU A N 1
ATOM 3505 C CA . LEU A 1 418 ? 26.558 19.482 -9.608 1.00 56.59 418 LEU A CA 1
ATOM 3506 C C . LEU A 1 418 ? 25.071 19.551 -9.189 1.00 56.59 418 LEU A C 1
ATOM 3508 O O . LEU A 1 418 ? 24.220 19.326 -10.045 1.00 56.59 418 LEU A O 1
ATOM 3512 N N . GLY A 1 419 ? 24.774 19.869 -7.924 1.00 49.16 419 GLY A N 1
ATOM 3513 C CA . GLY A 1 419 ? 23.434 20.041 -7.357 1.00 49.16 419 GLY A CA 1
ATOM 3514 C C . GLY A 1 419 ? 23.082 21.466 -6.898 1.00 49.16 419 GLY A C 1
ATOM 3515 O O . GLY A 1 419 ? 22.019 21.643 -6.322 1.00 49.16 419 GLY A O 1
ATOM 3516 N N . SER A 1 420 ? 23.926 22.480 -7.129 1.00 39.78 420 SER A N 1
ATOM 3517 C CA . SER A 1 420 ? 23.735 23.831 -6.560 1.00 39.78 420 SER A CA 1
ATOM 3518 C C . SER A 1 420 ? 23.173 24.881 -7.539 1.00 39.78 420 SER A C 1
ATOM 3520 O O . SER A 1 420 ? 23.367 26.079 -7.332 1.00 39.78 420 SER A O 1
ATOM 3522 N N . GLY A 1 421 ? 22.563 24.468 -8.650 1.00 34.94 421 GLY A N 1
ATOM 3523 C CA . GLY A 1 421 ? 21.995 25.372 -9.653 1.00 34.94 421 GLY A CA 1
ATOM 3524 C C . GLY A 1 421 ? 20.543 25.018 -9.933 1.00 34.94 421 GLY A C 1
ATOM 3525 O O . GLY A 1 421 ? 20.266 23.896 -10.349 1.00 34.94 421 GLY A O 1
ATOM 3526 N N . SER A 1 422 ? 19.649 25.977 -9.694 1.00 36.50 422 SER A N 1
ATOM 3527 C CA . SER A 1 422 ? 18.279 26.004 -10.203 1.00 36.50 422 SER A CA 1
ATOM 3528 C C . SER A 1 422 ? 18.286 25.750 -11.710 1.00 36.50 422 SER A C 1
ATOM 3530 O O . SER A 1 422 ? 18.944 26.480 -12.451 1.00 36.50 422 SER A O 1
ATOM 3532 N N . GLU A 1 423 ? 17.561 24.738 -12.176 1.00 33.81 423 GLU A N 1
ATOM 3533 C CA . GLU A 1 423 ? 17.204 24.628 -13.592 1.00 33.81 423 GLU A CA 1
ATOM 3534 C C . GLU A 1 423 ? 15.996 25.536 -13.865 1.00 33.81 423 GLU A C 1
ATOM 3536 O O . GLU A 1 423 ? 14.915 25.060 -14.170 1.00 33.81 423 GLU A O 1
ATOM 3541 N N . ASP A 1 424 ? 16.220 26.844 -13.729 1.00 36.78 424 ASP A N 1
ATOM 3542 C CA . ASP A 1 424 ? 15.468 27.891 -14.416 1.00 36.78 424 ASP A CA 1
ATOM 3543 C C . ASP A 1 424 ? 16.510 28.703 -15.193 1.00 36.78 424 ASP A C 1
ATOM 3545 O O . ASP A 1 424 ? 17.281 29.461 -14.606 1.00 36.78 424 ASP A O 1
ATOM 3549 N N . GLU A 1 425 ? 16.569 28.515 -16.507 1.00 34.75 425 GLU A N 1
ATOM 3550 C CA . GLU A 1 425 ? 17.142 29.500 -17.427 1.00 34.75 425 GLU A CA 1
ATOM 3551 C C . GLU A 1 425 ? 16.253 29.542 -18.672 1.00 34.75 425 GLU A C 1
ATOM 3553 O O . GLU A 1 425 ? 16.526 28.872 -19.666 1.00 34.75 425 GLU A O 1
ATOM 3558 N N . ASP A 1 426 ? 15.188 30.338 -18.586 1.00 30.48 426 ASP A N 1
ATOM 3559 C CA . ASP A 1 426 ? 14.777 31.194 -19.695 1.00 30.48 426 ASP A CA 1
ATOM 3560 C C . ASP A 1 426 ? 15.121 32.640 -19.293 1.00 30.48 426 ASP A C 1
ATOM 3562 O O . ASP A 1 426 ? 14.860 33.072 -18.168 1.00 30.48 426 ASP A O 1
ATOM 3566 N N . ASP A 1 427 ? 15.796 33.339 -20.208 1.00 37.31 427 ASP A N 1
ATOM 3567 C CA . ASP A 1 427 ? 16.335 34.698 -20.099 1.00 37.31 427 ASP A CA 1
ATOM 3568 C C . ASP A 1 427 ? 15.353 35.699 -19.467 1.00 37.31 427 ASP A C 1
ATOM 3570 O O . ASP A 1 427 ? 14.259 35.828 -19.992 1.00 37.31 427 ASP A O 1
ATOM 3574 N N . PHE A 1 428 ? 15.750 36.481 -18.450 1.00 27.50 428 PHE A N 1
ATOM 3575 C CA . PHE A 1 428 ? 15.340 37.891 -18.281 1.00 27.50 428 PHE A CA 1
ATOM 3576 C C . PHE A 1 428 ? 16.208 38.621 -17.231 1.00 27.50 428 PHE A C 1
ATOM 3578 O O . PHE A 1 428 ? 16.738 38.030 -16.294 1.00 27.50 428 PHE A O 1
ATOM 3585 N N . GLU A 1 429 ? 16.397 39.918 -17.476 1.00 28.05 429 GLU A N 1
ATOM 3586 C CA . GLU A 1 429 ? 17.418 40.825 -16.935 1.00 28.05 429 GLU A CA 1
ATOM 3587 C C . GLU A 1 429 ? 17.325 41.176 -15.430 1.00 28.05 429 GLU A C 1
ATOM 3589 O O . GLU A 1 429 ? 16.281 41.099 -14.788 1.00 28.05 429 GLU A O 1
ATOM 3594 N N . GLU A 1 430 ? 18.480 41.619 -14.916 1.00 30.62 430 GLU A N 1
ATOM 3595 C CA . GLU A 1 430 ? 18.811 42.184 -13.592 1.00 30.62 430 GLU A CA 1
ATOM 3596 C C . GLU A 1 430 ? 17.865 43.308 -13.087 1.00 30.62 430 GLU A C 1
ATOM 3598 O O . GLU A 1 430 ? 17.272 44.021 -13.898 1.00 30.62 430 GLU A O 1
ATOM 3603 N N . PRO A 1 431 ? 17.792 43.569 -11.754 1.00 32.41 431 PRO A N 1
ATOM 3604 C CA . PRO A 1 431 ? 18.648 44.642 -11.213 1.00 32.41 431 PRO A CA 1
ATOM 3605 C C . PRO A 1 431 ? 19.167 44.508 -9.754 1.00 32.41 431 PRO A C 1
ATOM 3607 O O . PRO A 1 431 ? 18.465 44.124 -8.824 1.00 32.41 431 PRO A O 1
ATOM 3610 N N . GLN A 1 432 ? 20.432 44.923 -9.607 1.00 25.84 432 GLN A N 1
ATOM 3611 C CA . GLN A 1 432 ? 21.114 45.741 -8.578 1.00 25.84 432 GLN A CA 1
ATOM 3612 C C . GLN A 1 432 ? 20.678 45.823 -7.086 1.00 25.84 432 GLN A C 1
ATOM 3614 O O . GLN A 1 432 ? 19.632 46.348 -6.726 1.00 25.84 432 GLN A O 1
ATOM 3619 N N . SER A 1 433 ? 21.676 45.492 -6.244 1.00 27.52 433 SER A N 1
ATOM 3620 C CA . SER A 1 433 ? 22.222 46.179 -5.043 1.00 27.52 433 SER A CA 1
ATOM 3621 C C . SER A 1 433 ? 21.317 46.666 -3.894 1.00 27.52 433 SER A C 1
ATOM 3623 O O . SER A 1 433 ? 20.593 47.646 -4.033 1.00 27.52 433 SER A O 1
ATOM 3625 N N . ASN A 1 434 ? 21.587 46.185 -2.671 1.00 25.02 434 ASN A N 1
ATOM 3626 C CA . ASN A 1 434 ? 22.438 46.917 -1.714 1.00 25.02 434 ASN A CA 1
ATOM 3627 C C . ASN A 1 434 ? 22.822 46.061 -0.493 1.00 25.02 434 ASN A C 1
ATOM 3629 O O . ASN A 1 434 ? 22.020 45.308 0.050 1.00 25.02 434 ASN A O 1
ATOM 3633 N N . GLN A 1 435 ? 24.091 46.191 -0.102 1.00 30.42 435 GLN A N 1
ATOM 3634 C CA . GLN A 1 435 ? 24.706 45.625 1.099 1.00 30.42 435 GLN A CA 1
ATOM 3635 C C . GLN A 1 435 ? 24.270 46.390 2.352 1.00 30.42 435 GLN A C 1
ATOM 3637 O O . GLN A 1 435 ? 24.161 47.609 2.295 1.00 30.42 435 GLN A O 1
ATOM 3642 N N . GLU A 1 436 ? 24.250 45.714 3.503 1.00 25.08 436 GLU A N 1
ATOM 3643 C CA . GLU A 1 436 ? 24.921 46.260 4.687 1.00 25.08 436 GLU A CA 1
ATOM 3644 C C . GLU A 1 436 ? 25.440 45.147 5.611 1.00 25.08 436 GLU A C 1
ATOM 3646 O O . GLU A 1 436 ? 24.739 44.204 5.976 1.00 25.08 436 GLU A O 1
ATOM 3651 N N . ASN A 1 437 ? 26.730 45.261 5.929 1.00 27.56 437 ASN A N 1
ATOM 3652 C CA . ASN A 1 437 ? 27.504 44.379 6.790 1.00 27.56 437 ASN A CA 1
ATOM 3653 C C . ASN A 1 437 ? 27.244 44.706 8.265 1.00 27.56 437 ASN A C 1
ATOM 3655 O O . ASN A 1 437 ? 27.383 45.857 8.670 1.00 27.56 437 ASN A O 1
ATOM 3659 N N . THR A 1 438 ? 27.061 43.683 9.099 1.00 24.03 438 THR A N 1
ATOM 3660 C CA . THR A 1 438 ? 27.431 43.756 10.520 1.00 24.03 438 THR A CA 1
ATOM 3661 C C . THR A 1 438 ? 28.347 42.587 10.869 1.00 24.03 438 THR A C 1
ATOM 3663 O O . THR A 1 438 ? 27.956 41.426 10.931 1.00 24.03 438 THR A O 1
ATOM 3666 N N . THR A 1 439 ? 29.621 42.919 11.054 1.00 28.77 439 THR A N 1
ATOM 3667 C CA . THR A 1 439 ? 30.668 42.058 11.603 1.00 28.77 439 THR A CA 1
ATOM 3668 C C . THR A 1 439 ? 30.489 41.912 13.112 1.00 28.77 439 THR A C 1
ATOM 3670 O O . THR A 1 439 ? 30.531 42.916 13.823 1.00 28.77 439 THR A O 1
ATOM 3673 N N . VAL A 1 440 ? 30.386 40.675 13.605 1.00 26.19 440 VAL A N 1
ATOM 3674 C CA . VAL A 1 440 ? 30.590 40.337 15.023 1.00 26.19 440 VAL A CA 1
ATOM 3675 C C . VAL A 1 440 ? 31.735 39.328 15.141 1.00 26.19 440 VAL A C 1
ATOM 3677 O O . VAL A 1 440 ? 31.875 38.406 14.340 1.00 26.19 440 VAL A O 1
ATOM 3680 N N . SER A 1 441 ? 32.596 39.595 16.121 1.00 25.61 441 SER A N 1
ATOM 3681 C CA . SER A 1 441 ? 33.903 38.996 16.393 1.00 25.61 441 SER A CA 1
ATOM 3682 C C . SER A 1 441 ? 33.838 37.544 16.900 1.00 25.61 441 SER A C 1
ATOM 3684 O O . SER A 1 441 ? 32.957 37.156 17.664 1.00 25.61 441 SER A O 1
ATOM 3686 N N . PHE A 1 442 ? 34.851 36.763 16.513 1.00 29.39 442 PHE A N 1
ATOM 3687 C CA . PHE A 1 442 ? 34.999 35.311 16.688 1.00 29.39 442 PHE A CA 1
ATOM 3688 C C . PHE A 1 442 ? 35.220 34.836 18.143 1.00 29.39 442 PHE A C 1
ATOM 3690 O O . PHE A 1 442 ? 35.356 33.638 18.383 1.00 29.39 442 PHE A O 1
ATOM 3697 N N . SER A 1 443 ? 35.266 35.737 19.131 1.00 30.17 443 SER A N 1
ATOM 3698 C CA . SER A 1 443 ? 35.534 35.385 20.536 1.00 30.17 443 SER A CA 1
ATOM 3699 C C . SER A 1 443 ? 34.295 35.307 21.437 1.00 30.17 443 SER A C 1
ATOM 3701 O O . SER A 1 443 ? 34.388 34.730 22.516 1.00 30.17 443 SER A O 1
ATOM 3703 N N . GLU A 1 444 ? 33.129 35.806 21.010 1.00 29.19 444 GLU A N 1
ATOM 3704 C CA . GLU A 1 444 ? 31.858 35.652 21.756 1.00 29.19 444 GLU A CA 1
ATOM 3705 C C . GLU A 1 444 ? 31.071 34.380 21.377 1.00 29.19 444 GLU A C 1
ATOM 3707 O O . GLU A 1 444 ? 30.067 34.050 22.003 1.00 29.19 444 GLU A O 1
ATOM 3712 N N . ILE A 1 445 ? 31.554 33.607 20.397 1.00 33.81 445 ILE A N 1
ATOM 3713 C CA . ILE A 1 445 ? 30.877 32.406 19.871 1.00 33.81 445 ILE A CA 1
ATOM 3714 C C . ILE A 1 445 ? 31.150 31.144 20.717 1.00 33.81 445 ILE A C 1
ATOM 3716 O O . ILE A 1 445 ? 30.445 30.146 20.590 1.00 33.81 445 ILE A O 1
ATOM 3720 N N . LEU A 1 446 ? 32.128 31.162 21.627 1.00 30.69 446 LEU A N 1
ATOM 3721 C CA . LEU A 1 446 ? 32.552 29.950 22.347 1.00 30.69 446 LEU A CA 1
ATOM 3722 C C . LEU A 1 446 ? 31.861 29.698 23.700 1.00 30.69 446 LEU A C 1
ATOM 3724 O O . LEU A 1 446 ? 32.146 28.676 24.319 1.00 30.69 446 LEU A O 1
ATOM 3728 N N . SER A 1 447 ? 30.950 30.559 24.168 1.00 28.34 447 SER A N 1
ATOM 3729 C CA . SER A 1 447 ? 30.323 30.394 25.496 1.00 28.34 447 SER A CA 1
ATOM 3730 C C . SER A 1 447 ? 28.824 30.083 25.499 1.00 28.34 447 SER A C 1
ATOM 3732 O O . SER A 1 447 ? 28.313 29.688 26.543 1.00 28.34 447 SER A O 1
ATOM 3734 N N . ASN A 1 448 ? 28.116 30.164 24.368 1.00 27.27 448 ASN A N 1
ATOM 3735 C CA . ASN A 1 448 ? 26.688 29.838 24.314 1.00 27.27 448 ASN A CA 1
ATOM 3736 C C . ASN A 1 448 ? 26.398 28.761 23.267 1.00 27.27 448 ASN A C 1
ATOM 3738 O O . ASN A 1 448 ? 26.290 29.021 22.070 1.00 27.27 448 ASN A O 1
ATOM 3742 N N . GLY A 1 449 ? 26.256 27.528 23.756 1.00 35.31 449 GLY A N 1
ATOM 3743 C CA . GLY A 1 449 ? 25.925 26.340 22.979 1.00 35.31 449 GLY A CA 1
ATOM 3744 C C . GLY A 1 449 ? 24.521 26.399 22.379 1.00 35.31 449 GLY A C 1
ATOM 3745 O O . GLY A 1 449 ? 23.562 25.909 22.971 1.00 35.31 449 GLY A O 1
ATOM 3746 N N . LYS A 1 450 ? 24.419 26.945 21.166 1.00 28.56 450 LYS A N 1
ATOM 3747 C CA . LYS A 1 450 ? 23.316 26.684 20.238 1.00 28.56 450 LYS A CA 1
ATOM 3748 C C . LYS A 1 450 ? 23.872 26.022 18.981 1.00 28.56 450 LYS A C 1
ATOM 3750 O O . LYS A 1 450 ? 24.631 26.628 18.232 1.00 28.56 450 LYS A O 1
ATOM 3755 N N . GLN A 1 451 ? 23.470 24.769 18.767 1.00 29.41 451 GLN A N 1
ATOM 3756 C CA . GLN A 1 451 ? 23.560 24.087 17.478 1.00 29.41 451 GLN A CA 1
ATOM 3757 C C . GLN A 1 451 ? 22.849 24.938 16.421 1.00 29.41 451 GLN A C 1
ATOM 3759 O O . GLN A 1 451 ? 21.642 25.149 16.522 1.00 29.41 451 GLN A O 1
ATOM 3764 N N . TYR A 1 452 ? 23.580 25.390 15.402 1.00 24.92 452 TYR A N 1
ATOM 3765 C CA . TYR A 1 452 ? 22.973 25.761 14.130 1.00 24.92 452 TYR A CA 1
ATOM 3766 C C . TYR A 1 452 ? 23.263 24.700 13.074 1.00 24.92 452 TYR A C 1
ATOM 3768 O O . TYR A 1 452 ? 24.367 24.165 12.970 1.00 24.92 452 TYR A O 1
ATOM 3776 N N . LYS A 1 453 ? 22.186 24.407 12.343 1.00 37.28 453 LYS A N 1
ATOM 3777 C CA . LYS A 1 453 ? 22.022 23.468 11.239 1.00 37.28 453 LYS A CA 1
ATOM 3778 C C . LYS A 1 453 ? 23.118 23.640 10.184 1.00 37.28 453 LYS A C 1
ATOM 3780 O O . LYS A 1 453 ? 23.197 24.681 9.541 1.00 37.28 453 LYS A O 1
ATOM 3785 N N . SER A 1 454 ? 23.897 22.588 9.950 1.00 27.69 454 SER A N 1
ATOM 3786 C CA . SER A 1 454 ? 24.546 22.370 8.660 1.00 27.69 454 SER A CA 1
ATOM 3787 C C . SER A 1 454 ? 23.598 21.528 7.803 1.00 27.69 454 SER A C 1
ATOM 3789 O O . SER A 1 454 ? 23.395 20.350 8.103 1.00 27.69 454 SER A O 1
ATOM 3791 N N . ASN A 1 455 ? 23.018 22.117 6.756 1.00 31.12 455 ASN A N 1
ATOM 3792 C CA . ASN A 1 455 ? 22.315 21.403 5.683 1.00 31.12 455 ASN A CA 1
ATOM 3793 C C . ASN A 1 455 ? 23.321 20.627 4.812 1.00 31.12 455 ASN A C 1
ATOM 3795 O O . ASN A 1 455 ? 23.546 20.931 3.651 1.00 31.12 455 ASN A O 1
ATOM 3799 N N . GLY A 1 456 ? 23.953 19.622 5.404 1.00 27.39 456 GLY A N 1
ATOM 3800 C CA . GLY A 1 456 ? 24.725 18.606 4.708 1.00 27.39 456 GLY A CA 1
ATOM 3801 C C . GLY A 1 456 ? 24.410 17.285 5.383 1.00 27.39 456 GLY A C 1
ATOM 3802 O O . GLY A 1 456 ? 24.604 17.155 6.593 1.00 27.39 456 GLY A O 1
ATOM 3803 N N . VAL A 1 457 ? 23.877 16.329 4.626 1.00 33.50 457 VAL A N 1
ATOM 3804 C CA . VAL A 1 457 ? 23.540 14.981 5.101 1.00 33.50 457 VAL A CA 1
ATOM 3805 C C . VAL A 1 457 ? 24.845 14.247 5.437 1.00 33.50 457 VAL A C 1
ATOM 3807 O O . VAL A 1 457 ? 25.408 13.510 4.633 1.00 33.50 457 VAL A O 1
ATOM 3810 N N . GLY A 1 458 ? 25.395 14.524 6.619 1.00 25.67 458 GLY A N 1
ATOM 3811 C CA . GLY A 1 458 ? 26.579 13.873 7.164 1.00 25.67 458 GLY A CA 1
ATOM 3812 C C . GLY A 1 458 ? 26.186 12.603 7.910 1.00 25.67 458 GLY A C 1
ATOM 3813 O O . GLY A 1 458 ? 25.443 12.656 8.889 1.00 25.67 458 GLY A O 1
ATOM 3814 N N . TYR A 1 459 ? 26.695 11.462 7.447 1.00 31.12 459 TYR A N 1
ATOM 3815 C CA . TYR A 1 459 ? 26.466 10.140 8.029 1.00 31.12 459 TYR A CA 1
ATOM 3816 C C . TYR A 1 459 ? 26.701 10.104 9.555 1.00 31.12 459 TYR A C 1
ATOM 3818 O O . TYR A 1 459 ? 27.818 10.329 10.022 1.00 31.12 459 TYR A O 1
ATOM 3826 N N . LYS A 1 460 ? 25.669 9.755 10.338 1.00 27.34 460 LYS A N 1
ATOM 3827 C CA . LYS A 1 460 ? 25.786 9.458 11.777 1.00 27.34 460 LYS A CA 1
ATOM 3828 C C . LYS A 1 460 ? 26.035 7.961 11.984 1.00 27.34 460 LYS A C 1
ATOM 3830 O O . LYS A 1 460 ? 25.164 7.147 11.698 1.00 27.34 460 LYS A O 1
ATOM 3835 N N . PHE A 1 461 ? 27.195 7.594 12.532 1.00 28.81 461 PHE A N 1
ATOM 3836 C CA . PHE A 1 461 ? 27.494 6.221 12.956 1.00 28.81 461 PHE A CA 1
ATOM 3837 C C . PHE A 1 461 ? 27.458 6.118 14.484 1.00 28.81 461 PHE A C 1
ATOM 3839 O O . PHE A 1 461 ? 28.230 6.785 15.169 1.00 28.81 461 PHE A O 1
ATOM 3846 N N . SER A 1 462 ? 26.558 5.288 15.025 1.00 29.00 462 SER A N 1
ATOM 3847 C CA . SER A 1 462 ? 26.476 5.017 16.467 1.00 29.00 462 SER A CA 1
ATOM 3848 C C . SER A 1 462 ? 27.396 3.847 16.853 1.00 29.00 462 SER A C 1
ATOM 3850 O O . SER A 1 462 ? 27.365 2.787 16.226 1.00 29.00 462 SER A O 1
ATOM 3852 N N . ASN A 1 463 ? 28.232 4.048 17.874 1.00 25.95 463 ASN A N 1
ATOM 3853 C CA . ASN A 1 463 ? 29.179 3.066 18.407 1.00 25.95 463 ASN A CA 1
ATOM 3854 C C . ASN A 1 463 ? 28.594 2.373 19.645 1.00 25.95 463 ASN A C 1
ATOM 3856 O O . ASN A 1 463 ? 28.371 3.030 20.661 1.00 25.95 463 ASN A O 1
ATOM 3860 N N . SER A 1 464 ? 28.463 1.042 19.630 1.00 29.17 464 SER A N 1
ATOM 3861 C CA . SER A 1 464 ? 28.215 0.260 20.851 1.00 29.17 464 SER A CA 1
ATOM 3862 C C . SER A 1 464 ? 29.234 -0.875 21.000 1.00 29.17 464 SER A C 1
ATOM 3864 O O . SER A 1 464 ? 29.305 -1.779 20.166 1.00 29.17 464 SER A O 1
ATOM 3866 N N . LYS A 1 465 ? 30.025 -0.827 22.078 1.00 28.30 465 LYS A N 1
ATOM 3867 C CA . LYS A 1 465 ? 30.984 -1.863 22.497 1.00 28.30 465 LYS A CA 1
ATOM 3868 C C . LYS A 1 465 ? 30.249 -3.068 23.103 1.00 28.30 465 LYS A C 1
ATOM 3870 O O . LYS A 1 465 ? 29.415 -2.877 23.983 1.00 28.30 465 LYS A O 1
ATOM 3875 N N . LYS A 1 466 ? 30.637 -4.301 22.746 1.00 30.77 466 LYS A N 1
ATOM 3876 C CA . LYS A 1 466 ? 30.288 -5.523 23.502 1.00 30.77 466 LYS A CA 1
ATOM 3877 C C . LYS A 1 466 ? 31.519 -6.393 23.791 1.00 30.77 466 LYS A C 1
ATOM 3879 O O . LYS A 1 466 ? 32.429 -6.488 22.974 1.00 30.77 466 LYS A O 1
ATOM 3884 N N . LYS A 1 467 ? 31.511 -6.952 25.009 1.00 26.55 467 LYS A N 1
ATOM 3885 C CA . LYS A 1 467 ? 32.508 -7.803 25.685 1.00 26.55 467 LYS A CA 1
ATOM 3886 C C . LYS A 1 467 ? 32.749 -9.135 24.955 1.00 26.55 467 LYS A C 1
ATOM 3888 O O . LYS A 1 467 ? 31.797 -9.751 24.492 1.00 26.55 467 LYS A O 1
ATOM 3893 N N . GLU A 1 468 ? 34.003 -9.591 24.946 1.00 28.27 468 GLU A N 1
ATOM 3894 C CA . GLU A 1 468 ? 34.425 -10.932 24.511 1.00 28.27 468 GLU A CA 1
ATOM 3895 C C . GLU A 1 468 ? 34.387 -11.939 25.676 1.00 28.27 468 GLU A C 1
ATOM 3897 O O . GLU A 1 468 ? 35.026 -11.715 26.705 1.00 28.27 468 GLU A O 1
ATOM 3902 N N . GLU A 1 469 ? 33.737 -13.088 25.474 1.00 28.89 469 GLU A N 1
ATOM 3903 C CA . GLU A 1 469 ? 34.028 -14.339 26.190 1.00 28.89 469 GLU A CA 1
ATOM 3904 C C . GLU A 1 469 ? 34.551 -15.382 25.189 1.00 28.89 469 GLU A C 1
ATOM 3906 O O . GLU A 1 469 ? 33.998 -15.572 24.106 1.00 28.89 469 GLU A O 1
ATOM 3911 N N . LYS A 1 470 ? 35.671 -16.027 25.536 1.00 33.94 470 LYS A N 1
ATOM 3912 C CA . LYS A 1 470 ? 36.399 -17.000 24.705 1.00 33.94 470 LYS A CA 1
ATOM 3913 C C . LYS A 1 470 ? 35.863 -18.417 24.907 1.00 33.94 470 LYS A C 1
ATOM 3915 O O . LYS A 1 470 ? 35.652 -18.833 26.043 1.00 33.94 470 LYS A O 1
ATOM 3920 N N . CYS A 1 471 ? 35.809 -19.207 23.831 1.00 26.50 471 CYS A N 1
ATOM 3921 C CA . CYS A 1 471 ? 35.697 -20.665 23.912 1.00 26.50 471 CYS A CA 1
ATOM 3922 C C . CYS A 1 471 ? 36.791 -21.405 23.118 1.00 26.50 471 CYS A C 1
ATOM 3924 O O . CYS A 1 471 ? 37.514 -20.826 22.310 1.00 26.50 471 CYS A O 1
ATOM 3926 N N . CYS A 1 472 ? 36.918 -22.687 23.463 1.00 33.53 472 CYS A N 1
ATOM 3927 C CA . CYS A 1 472 ? 38.088 -23.564 23.421 1.00 33.53 472 CYS A CA 1
ATOM 3928 C C . CYS A 1 472 ? 38.291 -24.382 22.123 1.00 33.53 472 CYS A C 1
ATOM 3930 O O . CYS A 1 472 ? 37.473 -24.386 21.212 1.00 33.53 472 CYS A O 1
ATOM 3932 N N . THR A 1 473 ? 39.419 -25.102 22.092 1.00 47.19 473 THR A N 1
ATOM 3933 C CA . THR A 1 473 ? 40.072 -25.829 20.988 1.00 47.19 473 THR A CA 1
ATOM 3934 C C . THR A 1 473 ? 39.422 -27.160 20.530 1.00 47.19 473 THR A C 1
ATOM 3936 O O . THR A 1 473 ? 38.604 -27.744 21.246 1.00 47.19 473 THR A O 1
ATOM 3939 N N . PRO A 1 474 ? 39.809 -27.679 19.335 1.00 42.06 474 PRO A N 1
ATOM 3940 C CA . PRO A 1 474 ? 39.055 -28.647 18.510 1.00 42.06 474 PRO A CA 1
ATOM 3941 C C . PRO A 1 474 ? 38.890 -30.073 19.058 1.00 42.06 474 PRO A C 1
ATOM 3943 O O . PRO A 1 474 ? 38.237 -30.906 18.433 1.00 42.06 474 PRO A O 1
ATOM 3946 N N . THR A 1 475 ? 39.467 -30.396 20.211 1.00 45.50 475 THR A N 1
ATOM 3947 C CA . THR A 1 475 ? 39.478 -31.763 20.751 1.00 45.50 475 THR A CA 1
ATOM 3948 C C . THR A 1 475 ? 38.150 -32.184 21.387 1.00 45.50 475 THR A C 1
ATOM 3950 O O . THR A 1 475 ? 37.879 -33.379 21.474 1.00 45.50 475 THR A O 1
ATOM 3953 N N . ARG A 1 476 ? 37.273 -31.243 21.770 1.00 37.88 476 ARG A N 1
ATOM 3954 C CA . ARG A 1 476 ? 35.942 -31.575 22.324 1.00 37.88 476 ARG A CA 1
ATOM 3955 C C . ARG A 1 476 ? 34.885 -31.900 21.260 1.00 37.88 476 ARG A C 1
ATOM 3957 O O . ARG A 1 476 ? 34.026 -32.735 21.523 1.00 37.88 476 ARG A O 1
ATOM 3964 N N . ALA A 1 477 ? 34.971 -31.330 20.055 1.00 49.34 477 ALA A N 1
ATOM 3965 C CA . ALA A 1 477 ? 33.994 -31.577 18.985 1.00 49.34 477 ALA A CA 1
ATOM 3966 C C . ALA A 1 477 ? 34.062 -33.019 18.446 1.00 49.34 477 ALA A C 1
ATOM 3968 O O . ALA A 1 477 ? 33.032 -33.651 18.223 1.00 49.34 477 ALA A O 1
ATOM 3969 N N . ALA A 1 478 ? 35.271 -33.577 18.326 1.00 49.12 478 ALA A N 1
ATOM 3970 C CA . ALA A 1 478 ? 35.463 -34.966 17.910 1.00 49.12 478 ALA A CA 1
ATOM 3971 C C . ALA A 1 478 ? 34.938 -35.971 18.954 1.00 49.12 478 ALA A C 1
ATOM 3973 O O . ALA A 1 478 ? 34.385 -37.010 18.593 1.00 49.12 478 ALA A O 1
ATOM 3974 N N . LEU A 1 479 ? 35.057 -35.642 20.247 1.00 45.12 479 LEU A N 1
ATOM 3975 C CA . LEU A 1 479 ? 34.561 -36.487 21.335 1.00 45.12 479 LEU A CA 1
ATOM 3976 C C . LEU A 1 479 ? 33.024 -36.518 21.367 1.00 45.12 479 LEU A C 1
ATOM 3978 O O . LEU A 1 479 ? 32.432 -37.579 21.535 1.00 45.12 479 LEU A O 1
ATOM 3982 N N . ILE A 1 480 ? 32.378 -35.369 21.141 1.00 52.41 480 ILE A N 1
ATOM 3983 C CA . ILE A 1 480 ? 30.913 -35.262 21.091 1.00 52.41 480 ILE A CA 1
ATOM 3984 C C . ILE A 1 480 ? 30.361 -36.045 19.893 1.00 52.41 480 ILE A C 1
ATOM 3986 O O . ILE A 1 480 ? 29.390 -36.786 20.042 1.00 52.41 480 ILE A O 1
ATOM 3990 N N . PHE A 1 481 ? 31.013 -35.975 18.730 1.00 54.19 481 PHE A N 1
ATOM 3991 C CA . PHE A 1 481 ? 30.558 -36.693 17.536 1.00 54.19 481 PHE A CA 1
ATOM 3992 C C . PHE A 1 481 ? 30.656 -38.222 17.693 1.00 54.19 481 PHE A C 1
ATOM 3994 O O . PHE A 1 481 ? 29.734 -38.950 17.324 1.00 54.19 481 PHE A O 1
ATOM 4001 N N . ALA A 1 482 ? 31.734 -38.714 18.314 1.00 54.88 482 ALA A N 1
ATOM 4002 C CA . ALA A 1 482 ? 31.926 -40.142 18.571 1.00 54.88 482 ALA A CA 1
ATOM 4003 C C . ALA A 1 482 ? 30.939 -40.700 19.614 1.00 54.88 482 ALA A C 1
ATOM 4005 O O . ALA A 1 482 ? 30.397 -41.791 19.427 1.00 54.88 482 ALA A O 1
ATOM 4006 N N . VAL A 1 483 ? 30.655 -39.941 20.680 1.00 58.78 483 VAL A N 1
ATOM 4007 C CA . VAL A 1 483 ? 29.663 -40.332 21.698 1.00 58.78 483 VAL A CA 1
ATOM 4008 C C . VAL A 1 483 ? 28.251 -40.344 21.107 1.00 58.78 483 VAL A C 1
ATOM 4010 O O . VAL A 1 483 ? 27.481 -41.260 21.380 1.00 58.78 483 VAL A O 1
ATOM 4013 N N . THR A 1 484 ? 27.934 -39.396 20.222 1.00 56.72 484 THR A N 1
ATOM 4014 C CA . THR A 1 484 ? 26.619 -39.326 19.567 1.00 56.72 484 THR A CA 1
ATOM 4015 C C . THR A 1 484 ? 26.386 -40.534 18.651 1.00 56.72 484 THR A C 1
ATOM 4017 O O . THR A 1 484 ? 25.326 -41.155 18.710 1.00 56.72 484 THR A O 1
ATOM 4020 N N . LEU A 1 485 ? 27.400 -40.955 17.886 1.00 58.12 485 LEU A N 1
ATOM 4021 C CA . LEU A 1 485 ? 27.339 -42.172 17.063 1.00 58.12 485 LEU A CA 1
ATOM 4022 C C . LEU A 1 485 ? 27.211 -43.458 17.897 1.00 58.12 485 LEU A C 1
ATOM 4024 O O . LEU A 1 485 ? 26.475 -44.365 17.507 1.00 58.12 485 LEU A O 1
ATOM 4028 N N . MET A 1 486 ? 27.866 -43.531 19.063 1.00 55.03 486 MET A N 1
ATOM 4029 C CA . MET A 1 486 ? 27.686 -44.648 20.000 1.00 55.03 486 MET A CA 1
ATOM 4030 C C . MET A 1 486 ? 26.262 -44.699 20.570 1.00 55.03 486 MET A C 1
ATOM 4032 O O . MET A 1 486 ? 25.676 -45.778 20.624 1.00 55.03 486 MET A O 1
ATOM 4036 N N . CYS A 1 487 ? 25.677 -43.556 20.941 1.00 52.31 487 CYS A N 1
ATOM 4037 C CA . CYS A 1 487 ? 24.308 -43.496 21.460 1.00 52.31 487 CYS A CA 1
ATOM 4038 C C . CYS A 1 487 ? 23.269 -43.912 20.408 1.00 52.31 487 CYS A C 1
ATOM 4040 O O . CYS A 1 487 ? 22.352 -44.670 20.725 1.00 52.31 487 CYS A O 1
ATOM 4042 N N . PHE A 1 488 ? 23.445 -43.502 19.147 1.00 55.19 488 PHE A N 1
ATOM 4043 C CA . PHE A 1 488 ? 22.577 -43.941 18.049 1.00 55.19 488 PHE A CA 1
ATOM 4044 C C . PHE A 1 488 ? 22.737 -45.434 17.740 1.00 55.19 488 PHE A C 1
ATOM 4046 O O . PHE A 1 488 ? 21.740 -46.123 17.534 1.00 55.19 488 PHE A O 1
ATOM 4053 N N . GLY A 1 489 ? 23.964 -45.966 17.778 1.00 54.34 489 GLY A N 1
ATOM 4054 C CA . GLY A 1 489 ? 24.221 -47.392 17.550 1.00 54.34 489 GLY A CA 1
ATOM 4055 C C . GLY A 1 489 ? 23.633 -48.301 18.637 1.00 54.34 489 GLY A C 1
ATOM 4056 O O . GLY A 1 489 ? 23.074 -49.355 18.332 1.00 54.34 489 GLY A O 1
ATOM 4057 N N . VAL A 1 490 ? 23.700 -47.878 19.903 1.00 53.28 490 VAL A N 1
ATOM 4058 C CA . VAL A 1 490 ? 23.099 -48.616 21.028 1.00 53.28 490 VAL A CA 1
ATOM 4059 C C . VAL A 1 490 ? 21.569 -48.496 21.012 1.00 53.28 490 VAL A C 1
ATOM 4061 O O . VAL A 1 490 ? 20.886 -49.492 21.249 1.00 53.28 490 VAL A O 1
ATOM 4064 N N . GLY A 1 491 ? 21.021 -47.329 20.649 1.00 47.97 491 GLY A N 1
ATOM 4065 C CA . GLY A 1 491 ? 19.576 -47.125 20.487 1.00 47.97 491 GLY A CA 1
ATOM 4066 C C . GLY A 1 491 ? 18.966 -47.961 19.357 1.00 47.97 491 GLY A C 1
ATOM 4067 O O . GLY A 1 491 ? 17.889 -48.529 19.522 1.00 47.97 491 GLY A O 1
ATOM 4068 N N . TYR A 1 492 ? 19.690 -48.122 18.245 1.00 52.84 492 TYR A N 1
ATOM 4069 C CA . TYR A 1 492 ? 19.234 -48.917 17.102 1.00 52.84 492 TYR A CA 1
ATOM 4070 C C . TYR A 1 492 ? 19.207 -50.426 17.404 1.00 52.84 492 TYR A C 1
ATOM 4072 O O . TYR A 1 492 ? 18.313 -51.139 16.955 1.00 52.84 492 TYR A O 1
ATOM 4080 N N . MET A 1 493 ? 20.146 -50.917 18.223 1.00 46.44 493 MET A N 1
ATOM 4081 C CA . MET A 1 493 ? 20.216 -52.333 18.617 1.00 46.44 493 MET A CA 1
ATOM 4082 C C . MET A 1 493 ? 19.270 -52.692 19.775 1.00 46.44 493 MET A C 1
ATOM 4084 O O . MET A 1 493 ? 18.839 -53.841 19.873 1.00 46.44 493 MET A O 1
ATOM 4088 N N . ALA A 1 494 ? 18.907 -51.730 20.630 1.00 45.28 494 ALA A N 1
ATOM 4089 C CA . ALA A 1 494 ? 17.931 -51.934 21.703 1.00 45.28 494 ALA A CA 1
ATOM 4090 C C . ALA A 1 494 ? 16.480 -52.028 21.186 1.00 45.28 494 ALA A C 1
ATOM 4092 O O . ALA A 1 494 ? 15.654 -52.685 21.815 1.00 45.28 494 ALA A O 1
ATOM 4093 N N . GLY A 1 495 ? 16.178 -51.432 20.025 1.00 45.22 495 GLY A N 1
ATOM 4094 C CA . GLY A 1 495 ? 14.826 -51.388 19.454 1.00 45.22 495 GLY A CA 1
ATOM 4095 C C . GLY A 1 495 ? 14.298 -52.705 18.870 1.00 45.22 495 GLY A C 1
ATOM 4096 O O . GLY A 1 495 ? 13.101 -52.808 18.624 1.00 45.22 495 GLY A O 1
ATOM 4097 N N . PHE A 1 496 ? 15.148 -53.720 18.662 1.00 47.22 496 PHE A N 1
ATOM 4098 C CA . PHE A 1 496 ? 14.748 -54.956 17.970 1.00 47.22 496 PHE A CA 1
ATOM 4099 C C . PHE A 1 496 ? 14.477 -56.169 18.877 1.00 47.22 496 PHE A C 1
ATOM 4101 O O . PHE A 1 496 ? 13.935 -57.159 18.391 1.00 47.22 496 PHE A O 1
ATOM 4108 N N . PHE A 1 497 ? 14.813 -56.131 20.177 1.00 42.16 497 PHE A N 1
ATOM 4109 C CA . PHE A 1 497 ? 14.740 -57.336 21.030 1.00 42.16 497 PHE A CA 1
ATOM 4110 C C . PHE A 1 497 ? 14.119 -57.172 22.425 1.00 42.16 497 PHE A C 1
ATOM 4112 O O . PHE A 1 497 ? 14.258 -58.072 23.254 1.00 42.16 497 PHE A O 1
ATOM 4119 N N . THR A 1 498 ? 13.357 -56.110 22.695 1.00 37.34 498 THR A N 1
ATOM 4120 C CA . THR A 1 498 ? 12.545 -56.037 23.922 1.00 37.34 498 THR A CA 1
ATOM 4121 C C . THR A 1 498 ? 11.086 -55.669 23.616 1.00 37.34 498 THR A C 1
ATOM 4123 O O . THR A 1 498 ? 10.783 -54.523 23.294 1.00 37.34 498 THR A O 1
ATOM 4126 N N . PRO A 1 499 ? 10.133 -56.616 23.732 1.00 46.19 499 PRO A N 1
ATOM 4127 C CA . PRO A 1 499 ? 8.720 -56.281 23.755 1.00 46.19 499 PRO A CA 1
ATOM 4128 C C . PRO A 1 499 ? 8.405 -55.738 25.151 1.00 46.19 499 PRO A C 1
ATOM 4130 O O . PRO A 1 499 ? 8.152 -56.500 26.084 1.00 46.19 499 PRO A O 1
ATOM 4133 N N . ILE A 1 500 ? 8.474 -54.418 25.321 1.00 34.50 500 ILE A N 1
ATOM 4134 C CA . ILE A 1 500 ? 8.036 -53.756 26.552 1.00 34.50 500 ILE A CA 1
ATOM 4135 C C . ILE A 1 500 ? 6.782 -52.955 26.228 1.00 34.50 500 ILE A C 1
ATOM 4137 O O . ILE A 1 500 ? 6.813 -51.921 25.567 1.00 34.50 500 ILE A O 1
ATOM 4141 N N . SER A 1 501 ? 5.667 -53.486 26.718 1.00 43.56 501 SER A N 1
ATOM 4142 C CA . SER A 1 501 ? 4.374 -52.827 26.823 1.00 43.56 501 SER A CA 1
ATOM 4143 C C . SER A 1 501 ? 4.508 -51.580 27.702 1.00 43.56 501 SER A C 1
ATOM 4145 O O . SER A 1 501 ? 4.458 -51.668 28.928 1.00 43.56 501 SER A O 1
ATOM 4147 N N . ILE A 1 502 ? 4.680 -50.416 27.076 1.00 32.75 502 ILE A N 1
ATOM 4148 C CA . ILE A 1 502 ? 4.606 -49.104 27.723 1.00 32.75 502 ILE A CA 1
ATOM 4149 C C . ILE A 1 502 ? 3.337 -48.434 27.206 1.00 32.75 502 ILE A C 1
ATOM 4151 O O . ILE A 1 502 ? 3.151 -48.300 25.999 1.00 32.75 502 ILE A O 1
ATOM 4155 N N . LYS A 1 503 ? 2.446 -48.060 28.132 1.00 38.44 503 LYS A N 1
ATOM 4156 C CA . LYS A 1 503 ? 1.218 -47.302 27.870 1.00 38.44 503 LYS A CA 1
ATOM 4157 C C . LYS A 1 503 ? 1.514 -46.157 26.898 1.00 38.44 503 LYS A C 1
ATOM 4159 O O . LYS A 1 503 ? 2.159 -45.182 27.276 1.00 38.44 503 LYS A O 1
ATOM 4164 N N . GLN A 1 504 ? 1.003 -46.259 25.675 1.00 29.19 504 GLN A N 1
ATOM 4165 C CA . GLN A 1 504 ? 0.801 -45.084 24.844 1.00 29.19 504 GLN A CA 1
ATOM 4166 C C . GLN A 1 504 ? -0.234 -44.211 25.555 1.00 29.19 504 GLN A C 1
ATOM 4168 O O . GLN A 1 504 ? -1.433 -44.469 25.482 1.00 29.19 504 GLN A O 1
ATOM 4173 N N . ASN A 1 505 ? 0.227 -43.150 26.212 1.00 31.64 505 ASN A N 1
ATOM 4174 C CA . ASN A 1 505 ? -0.535 -41.918 26.132 1.00 31.64 505 ASN A CA 1
ATOM 4175 C C . ASN A 1 505 ? -0.474 -41.509 24.660 1.00 31.64 505 ASN A C 1
ATOM 4177 O O . ASN A 1 505 ? 0.537 -40.983 24.198 1.00 31.64 505 ASN A O 1
ATOM 4181 N N . ARG A 1 506 ? -1.540 -41.821 23.914 1.00 28.95 506 ARG A N 1
ATOM 4182 C CA . ARG A 1 506 ? -1.885 -41.051 22.722 1.00 28.95 506 ARG A CA 1
ATOM 4183 C C . ARG A 1 506 ? -1.852 -39.587 23.142 1.00 28.95 506 ARG A C 1
ATOM 4185 O O . ARG A 1 506 ? -2.668 -39.177 23.963 1.00 28.95 506 ARG A O 1
ATOM 4192 N N . VAL A 1 507 ? -0.922 -38.814 22.604 1.00 36.38 507 VAL A N 1
ATOM 4193 C CA . VAL A 1 507 ? -1.200 -37.396 22.430 1.00 36.38 507 VAL A CA 1
ATOM 4194 C C . VAL A 1 507 ? -1.974 -37.328 21.121 1.00 36.38 507 VAL A C 1
ATOM 4196 O O . VAL A 1 507 ? -1.399 -37.341 20.037 1.00 36.38 507 VAL A O 1
ATOM 4199 N N . ASP A 1 508 ? -3.299 -37.392 21.248 1.00 35.31 508 ASP A N 1
ATOM 4200 C CA . ASP A 1 508 ? -4.202 -36.841 20.247 1.00 35.31 508 ASP A CA 1
ATOM 4201 C C . ASP A 1 508 ? -3.855 -35.352 20.095 1.00 35.31 508 ASP A C 1
ATOM 4203 O O . ASP A 1 508 ? -4.052 -34.574 21.025 1.00 35.31 508 ASP A O 1
ATOM 4207 N N . THR A 1 509 ? -3.368 -34.936 18.929 1.00 38.88 509 THR A N 1
ATOM 4208 C CA . THR A 1 509 ? -3.516 -33.548 18.459 1.00 38.88 509 THR A CA 1
ATOM 4209 C C . THR A 1 509 ? -4.379 -33.504 17.200 1.00 38.88 509 THR A C 1
ATOM 4211 O O . THR A 1 509 ? -4.120 -32.771 16.261 1.00 38.88 509 THR A O 1
ATOM 4214 N N . LYS A 1 510 ? -5.496 -34.237 17.203 1.00 39.66 510 LYS A N 1
ATOM 4215 C CA . LYS A 1 510 ? -6.755 -33.504 17.067 1.00 39.66 510 LYS A CA 1
ATOM 4216 C C . LYS A 1 510 ? -7.101 -33.063 18.475 1.00 39.66 510 LYS A C 1
ATOM 4218 O O . LYS A 1 510 ? -7.815 -33.766 19.189 1.00 39.66 510 LYS A O 1
ATOM 4223 N N . ARG A 1 511 ? -6.567 -31.918 18.909 1.00 42.75 511 ARG A N 1
ATOM 4224 C CA . ARG A 1 511 ? -7.290 -31.174 19.933 1.00 42.75 511 ARG A CA 1
ATOM 4225 C C . ARG A 1 511 ? -8.623 -30.921 19.237 1.00 42.75 511 ARG A C 1
ATOM 4227 O O . ARG A 1 511 ? -8.634 -30.279 18.196 1.00 42.75 511 ARG A O 1
ATOM 4234 N N . LEU A 1 512 ? -9.703 -31.577 19.673 1.00 45.66 512 LEU A N 1
ATOM 4235 C CA . LEU A 1 512 ? -11.023 -31.097 19.289 1.00 45.66 512 LEU A CA 1
ATOM 4236 C C . LEU A 1 512 ? -10.995 -29.636 19.721 1.00 45.66 512 LEU A C 1
ATOM 4238 O O . LEU A 1 512 ? -10.942 -29.381 20.928 1.00 45.66 512 LEU A O 1
ATOM 4242 N N . ALA A 1 513 ? -10.905 -28.723 18.760 1.00 54.84 513 ALA A N 1
ATOM 4243 C CA . ALA A 1 513 ? -11.171 -27.331 19.011 1.00 54.84 513 ALA A CA 1
ATOM 4244 C C . ALA A 1 513 ? -12.525 -27.289 19.717 1.00 54.84 513 ALA A C 1
ATOM 4246 O O . ALA A 1 513 ? -13.491 -27.952 19.322 1.00 54.84 513 ALA A O 1
ATOM 4247 N N . ARG A 1 514 ? -12.514 -26.704 20.907 1.00 64.12 514 ARG A N 1
ATOM 4248 C CA . ARG A 1 514 ? -13.692 -26.630 21.755 1.00 64.12 514 ARG A CA 1
ATOM 4249 C C . ARG A 1 514 ? -14.129 -25.195 21.686 1.00 64.12 514 ARG A C 1
ATOM 4251 O O . ARG A 1 514 ? -13.381 -24.350 22.169 1.00 64.12 514 ARG A O 1
ATOM 4258 N N . LYS A 1 515 ? -15.349 -24.997 21.195 1.00 78.62 515 LYS A N 1
ATOM 4259 C CA . LYS A 1 515 ? -16.121 -23.774 21.347 1.00 78.62 515 LYS A CA 1
ATOM 4260 C C . LYS A 1 515 ? -15.767 -23.064 22.648 1.00 78.62 515 LYS A C 1
ATOM 4262 O O . LYS A 1 515 ? -15.974 -23.608 23.743 1.00 78.62 515 LYS A O 1
ATOM 4267 N N . THR A 1 516 ? -15.177 -21.888 22.518 1.00 83.94 516 THR A N 1
ATOM 4268 C CA . THR A 1 516 ? -14.743 -21.068 23.646 1.00 83.94 516 THR A CA 1
ATOM 4269 C C . THR A 1 516 ? -15.893 -20.197 24.130 1.00 83.94 516 THR A C 1
ATOM 4271 O O . THR A 1 516 ? -16.817 -19.861 23.386 1.00 83.94 516 THR A O 1
ATOM 4274 N N . ALA A 1 517 ? -15.875 -19.852 25.418 1.00 87.31 517 ALA A N 1
ATOM 4275 C CA . ALA A 1 517 ? -16.842 -18.902 25.949 1.00 87.31 517 ALA A CA 1
ATOM 4276 C C . ALA A 1 517 ? -16.607 -17.512 25.326 1.00 87.31 517 ALA A C 1
ATOM 4278 O O . ALA A 1 517 ? -15.456 -17.174 25.038 1.00 87.31 517 ALA A O 1
ATOM 4279 N N . PRO A 1 518 ? -17.659 -16.686 25.165 1.00 91.56 518 PRO A N 1
ATOM 4280 C CA . PRO A 1 518 ? -17.488 -15.292 24.788 1.00 91.56 518 PRO A CA 1
ATOM 4281 C C . PRO A 1 518 ? -16.506 -14.581 25.719 1.00 91.56 518 PRO A C 1
ATOM 4283 O O . PRO A 1 518 ? -16.554 -14.771 26.939 1.00 91.56 518 PRO A O 1
ATOM 4286 N N . TRP A 1 519 ? -15.642 -13.746 25.153 1.00 92.75 519 TRP A N 1
ATOM 4287 C CA . TRP A 1 519 ? -14.637 -13.005 25.907 1.00 92.75 519 TRP A CA 1
ATOM 4288 C C . TRP A 1 519 ? -14.561 -11.545 25.455 1.00 92.75 519 TRP A C 1
ATOM 4290 O O . TRP A 1 519 ? -15.080 -11.158 24.404 1.00 92.75 519 TRP A O 1
ATOM 4300 N N . ARG A 1 520 ? -13.939 -10.722 26.304 1.00 91.31 520 ARG A N 1
ATOM 4301 C CA . ARG A 1 520 ? -13.698 -9.299 26.068 1.00 91.31 520 ARG A CA 1
ATOM 4302 C C . ARG A 1 520 ? -12.272 -8.944 26.477 1.00 91.31 520 ARG A C 1
ATOM 4304 O O . ARG A 1 520 ? -11.895 -9.213 27.615 1.00 91.31 520 ARG A O 1
ATOM 4311 N N . THR A 1 521 ? -11.550 -8.261 25.596 1.00 89.44 521 THR A N 1
ATOM 4312 C CA . THR A 1 521 ? -10.264 -7.620 25.905 1.00 89.44 521 THR A CA 1
ATOM 4313 C C . THR A 1 521 ? -10.448 -6.108 25.892 1.00 89.44 521 THR A C 1
ATOM 4315 O O . THR A 1 521 ? -10.911 -5.551 24.898 1.00 89.44 521 THR A O 1
ATOM 4318 N N . LYS A 1 522 ? -10.098 -5.442 26.998 1.00 85.00 522 LYS A N 1
ATOM 4319 C CA . LYS A 1 522 ? -10.145 -3.980 27.127 1.00 85.00 522 LYS A CA 1
ATOM 4320 C C . LYS A 1 522 ? -8.733 -3.404 27.058 1.00 85.00 522 LYS A C 1
ATOM 4322 O O . LYS A 1 522 ? -7.888 -3.732 27.883 1.00 85.00 522 LYS A O 1
ATOM 4327 N N . ILE A 1 523 ? -8.508 -2.480 26.133 1.00 83.12 523 ILE A N 1
ATOM 4328 C CA . ILE A 1 523 ? -7.245 -1.769 25.939 1.00 83.12 523 ILE A CA 1
ATOM 4329 C C . ILE A 1 523 ? -7.472 -0.310 26.329 1.00 83.12 523 ILE A C 1
ATOM 4331 O O . ILE A 1 523 ? -8.128 0.456 25.621 1.00 83.12 523 ILE A O 1
ATOM 4335 N N . SER A 1 524 ? -6.967 0.064 27.500 1.00 76.50 524 SER A N 1
ATOM 4336 C CA . SER A 1 524 ? -7.224 1.385 28.078 1.00 76.50 524 SER A CA 1
ATOM 4337 C C . SER A 1 524 ? -6.299 2.454 27.507 1.00 76.50 524 SER A C 1
ATOM 4339 O O . SER A 1 524 ? -5.115 2.200 27.333 1.00 76.50 524 SER A O 1
ATOM 4341 N N . ASP A 1 525 ? -6.821 3.665 27.301 1.00 72.94 525 ASP A N 1
ATOM 4342 C CA . ASP A 1 525 ? -6.102 4.847 26.782 1.00 72.94 525 ASP A CA 1
ATOM 4343 C C . ASP A 1 525 ? -5.668 4.774 25.302 1.00 72.94 525 ASP A C 1
ATOM 4345 O O . ASP A 1 525 ? -5.039 5.712 24.804 1.00 72.94 525 ASP A O 1
ATOM 4349 N N . TYR A 1 526 ? -6.067 3.721 24.582 1.00 79.06 526 TYR A N 1
ATOM 4350 C CA . TYR A 1 526 ? -5.885 3.594 23.136 1.00 79.06 526 TYR A CA 1
ATOM 4351 C C . TYR A 1 526 ? -7.236 3.646 22.429 1.00 79.06 526 TYR A C 1
ATOM 4353 O O . TYR A 1 526 ? -8.195 2.989 22.840 1.00 79.06 526 TYR A O 1
ATOM 4361 N N . GLY A 1 527 ? -7.292 4.419 21.348 1.00 80.88 527 GLY A N 1
ATOM 4362 C CA . GLY A 1 527 ? -8.359 4.353 20.355 1.00 80.88 527 GLY A CA 1
ATOM 4363 C C . GLY A 1 527 ? -7.882 3.608 19.112 1.00 80.88 527 GLY A C 1
ATOM 4364 O O . GLY A 1 527 ? -6.686 3.369 18.940 1.00 80.88 527 GLY A O 1
ATOM 4365 N N . THR A 1 528 ? -8.809 3.263 18.231 1.00 82.25 528 THR A N 1
ATOM 4366 C CA . THR A 1 528 ? -8.485 2.657 16.942 1.00 82.25 528 THR A CA 1
ATOM 4367 C C . THR A 1 528 ? -9.550 2.981 15.901 1.00 82.25 528 THR A C 1
ATOM 4369 O O . THR A 1 528 ? -10.743 2.884 16.164 1.00 82.25 528 THR A O 1
ATOM 4372 N N . GLU A 1 529 ? -9.111 3.368 14.709 1.00 78.56 529 GLU A N 1
ATOM 4373 C CA . GLU A 1 529 ? -9.929 3.378 13.488 1.00 78.56 529 GLU A CA 1
ATOM 4374 C C . GLU A 1 529 ? -9.540 2.203 12.566 1.00 78.56 529 GLU A C 1
ATOM 4376 O O . GLU A 1 529 ? -9.916 2.156 11.400 1.00 78.56 529 GLU A O 1
ATOM 4381 N N . SER A 1 530 ? -8.749 1.256 13.082 1.00 84.25 530 SER A N 1
ATOM 4382 C CA . SER A 1 530 ? -8.166 0.156 12.322 1.00 84.25 530 SER A CA 1
ATOM 4383 C C . SER A 1 530 ? -9.169 -0.948 12.028 1.00 84.25 530 SER A C 1
ATOM 4385 O O . SER A 1 530 ? -9.934 -1.380 12.895 1.00 84.25 530 SER A O 1
ATOM 4387 N N . CYS A 1 531 ? -9.120 -1.463 10.806 1.00 81.94 531 CYS A N 1
ATOM 4388 C CA . CYS A 1 531 ? -9.763 -2.718 10.445 1.00 81.94 531 CYS A CA 1
ATOM 4389 C C . CYS A 1 531 ? -9.135 -3.910 11.192 1.00 81.94 531 CYS A C 1
ATOM 4391 O O . CYS A 1 531 ? -7.945 -3.900 11.506 1.00 81.94 531 CYS A O 1
ATOM 4393 N N . ILE A 1 532 ? -9.918 -4.964 11.423 1.00 87.00 532 ILE A N 1
ATOM 4394 C CA . ILE A 1 532 ? -9.432 -6.213 12.022 1.00 87.00 532 ILE A CA 1
ATOM 4395 C C . ILE A 1 532 ? -8.974 -7.173 10.917 1.00 87.00 532 ILE A C 1
ATOM 4397 O O . ILE A 1 532 ? -9.642 -7.314 9.888 1.00 87.00 532 ILE A O 1
ATOM 4401 N N . ARG A 1 533 ? -7.843 -7.853 11.128 1.00 88.50 533 ARG A N 1
ATOM 4402 C CA . ARG A 1 533 ? -7.384 -8.967 10.283 1.00 88.50 533 ARG A CA 1
ATOM 4403 C C . ARG A 1 533 ? -7.321 -10.251 11.086 1.00 88.50 533 ARG A C 1
ATOM 4405 O O . ARG A 1 533 ? -6.941 -10.215 12.253 1.00 88.50 533 ARG A O 1
ATOM 4412 N N . LEU A 1 534 ? -7.715 -11.353 10.451 1.00 89.00 534 LEU A N 1
ATOM 4413 C CA . LEU A 1 534 ? -7.725 -12.677 11.062 1.00 89.00 534 LEU A CA 1
ATOM 4414 C C . LEU A 1 534 ? -6.657 -13.556 10.404 1.00 89.00 534 LEU A C 1
ATOM 4416 O O . LEU A 1 534 ? -6.728 -13.813 9.202 1.00 89.00 534 LEU A O 1
ATOM 4420 N N . VAL A 1 535 ? -5.663 -13.990 11.177 1.00 89.00 535 VAL A N 1
ATOM 4421 C CA . VAL A 1 535 ? -4.506 -14.780 10.716 1.00 89.00 535 VAL A CA 1
ATOM 4422 C C . VAL A 1 535 ? -4.194 -15.825 11.780 1.00 89.00 535 VAL A C 1
ATOM 4424 O O . VAL A 1 535 ? -4.171 -15.473 12.945 1.00 89.00 535 VAL A O 1
ATOM 4427 N N . ASP A 1 536 ? -3.961 -17.084 11.415 1.00 88.50 536 ASP A N 1
ATOM 4428 C CA . ASP A 1 536 ? -3.477 -18.105 12.363 1.00 88.50 536 ASP A CA 1
ATOM 4429 C C . ASP A 1 536 ? -2.001 -17.811 12.696 1.00 88.50 536 ASP A C 1
ATOM 4431 O O . ASP A 1 536 ? -1.119 -18.023 11.859 1.00 88.50 536 ASP A O 1
ATOM 4435 N N . ILE A 1 537 ? -1.745 -17.211 13.864 1.00 90.12 537 ILE A N 1
ATOM 4436 C CA . ILE A 1 537 ? -0.420 -16.708 14.261 1.00 90.12 537 ILE A CA 1
ATOM 4437 C C . ILE A 1 537 ? 0.355 -17.784 15.014 1.00 90.12 537 ILE A C 1
ATOM 4439 O O . ILE A 1 537 ? 1.567 -17.918 14.819 1.00 90.12 537 ILE A O 1
ATOM 4443 N N . ASP A 1 538 ? -0.314 -18.530 15.895 1.00 85.19 538 ASP A N 1
ATOM 4444 C CA . ASP A 1 538 ? 0.330 -19.532 16.748 1.00 85.19 538 ASP A CA 1
ATOM 4445 C C . ASP A 1 538 ? 0.266 -20.973 16.200 1.00 85.19 538 ASP A C 1
ATOM 4447 O O . ASP A 1 538 ? 0.894 -21.879 16.766 1.00 85.19 538 ASP A O 1
ATOM 4451 N N . GLY A 1 539 ? -0.375 -21.171 15.043 1.00 84.12 539 GLY A N 1
ATOM 4452 C CA . GLY A 1 539 ? -0.442 -22.440 14.324 1.00 84.12 539 GLY A CA 1
ATOM 4453 C C . GLY A 1 539 ? -1.365 -23.456 14.992 1.00 84.12 539 GLY A C 1
ATOM 4454 O O . GLY A 1 539 ? -1.181 -24.666 14.799 1.00 84.12 539 GLY A O 1
ATOM 4455 N N . ASP A 1 540 ? -2.303 -23.002 15.829 1.00 81.38 540 ASP A N 1
ATOM 4456 C CA . ASP A 1 540 ? -3.258 -23.867 16.518 1.00 81.38 540 ASP A CA 1
ATOM 4457 C C . ASP A 1 540 ? -4.461 -24.273 15.645 1.00 81.38 540 ASP A C 1
ATOM 4459 O O . ASP A 1 540 ? -5.220 -25.177 16.025 1.00 81.38 540 ASP A O 1
ATOM 4463 N N . GLY A 1 541 ? -4.559 -23.702 14.439 1.00 78.94 541 GLY A N 1
ATOM 4464 C CA . GLY A 1 541 ? -5.599 -23.962 13.450 1.00 78.94 541 GLY A CA 1
ATOM 4465 C C . GLY A 1 541 ? -6.843 -23.082 13.597 1.00 78.94 541 GLY A C 1
ATOM 4466 O O . GLY A 1 541 ? -7.730 -23.185 12.747 1.00 78.94 541 GLY A O 1
ATOM 4467 N N . GLY A 1 542 ? -6.925 -22.249 14.639 1.00 84.88 542 GLY A N 1
ATOM 4468 C CA . GLY A 1 542 ? -7.870 -21.142 14.758 1.00 84.88 542 GLY A CA 1
ATOM 4469 C C . GLY A 1 542 ? -7.256 -19.834 14.251 1.00 84.88 542 GLY A C 1
ATOM 4470 O O . GLY A 1 542 ? -6.044 -19.694 14.136 1.00 84.88 542 GLY A O 1
ATOM 4471 N N . GLN A 1 543 ? -8.092 -18.860 13.895 1.00 89.31 543 GLN A N 1
ATOM 4472 C CA . GLN A 1 543 ? -7.600 -17.543 13.486 1.00 89.31 543 GLN A CA 1
ATOM 4473 C C . GLN A 1 543 ? -7.366 -16.617 14.693 1.00 89.31 543 GLN A C 1
ATOM 4475 O O . GLN A 1 543 ? -8.211 -16.501 15.576 1.00 89.31 543 GLN A O 1
ATOM 4480 N N . ASP A 1 544 ? -6.275 -15.857 14.680 1.00 92.56 544 ASP A N 1
ATOM 4481 C CA . ASP A 1 544 ? -5.952 -14.816 15.659 1.00 92.56 544 ASP A CA 1
ATOM 4482 C C . ASP A 1 544 ? -6.200 -13.410 15.107 1.00 92.56 544 ASP A C 1
ATOM 4484 O O . ASP A 1 544 ? -6.337 -13.200 13.905 1.00 92.56 544 ASP A O 1
ATOM 4488 N N . ILE A 1 545 ? -6.269 -12.419 15.992 1.00 93.31 545 ILE A N 1
ATOM 4489 C CA . ILE A 1 545 ? -6.708 -11.053 15.687 1.00 93.31 545 ILE A CA 1
ATOM 4490 C C . ILE A 1 545 ? -5.500 -10.123 15.575 1.00 93.31 545 ILE A C 1
ATOM 4492 O O . ILE A 1 545 ? -4.760 -9.962 16.540 1.00 93.31 545 ILE A O 1
ATOM 4496 N N . ILE A 1 546 ? -5.355 -9.420 14.450 1.00 94.06 546 ILE A N 1
ATOM 4497 C CA . ILE A 1 546 ? -4.395 -8.319 14.268 1.00 94.06 546 ILE A CA 1
ATOM 4498 C C . ILE A 1 546 ? -5.155 -6.999 14.125 1.00 94.06 546 ILE A C 1
ATOM 4500 O O . ILE A 1 546 ? -6.103 -6.901 13.340 1.00 94.06 546 ILE A O 1
ATOM 4504 N N . ILE A 1 547 ? -4.736 -5.976 14.877 1.00 92.31 547 ILE A N 1
ATOM 4505 C CA . ILE A 1 547 ? -5.379 -4.654 14.894 1.00 92.31 547 ILE A CA 1
ATOM 4506 C C . ILE A 1 547 ? -4.371 -3.525 15.172 1.00 92.31 547 ILE A C 1
ATOM 4508 O O . ILE A 1 547 ? -3.424 -3.685 15.947 1.00 92.31 547 ILE A O 1
ATOM 4512 N N . GLY A 1 548 ? -4.571 -2.367 14.535 1.00 91.19 548 GLY A N 1
ATOM 4513 C CA . GLY A 1 548 ? -3.835 -1.131 14.814 1.00 91.19 548 GLY A CA 1
ATOM 4514 C C . GLY A 1 548 ? -4.434 -0.330 15.975 1.00 91.19 548 GLY A C 1
ATOM 4515 O O . GLY A 1 548 ? -5.633 -0.387 16.228 1.00 91.19 548 GLY A O 1
ATOM 4516 N N . LEU A 1 549 ? -3.610 0.441 16.679 1.00 87.38 549 LEU A N 1
ATOM 4517 C CA . LEU A 1 549 ? -3.964 1.258 17.841 1.00 87.38 549 LEU A CA 1
ATOM 4518 C C . LEU A 1 549 ? -3.333 2.654 17.751 1.00 87.38 549 LEU A C 1
ATOM 4520 O O . LEU A 1 549 ? -2.293 2.840 17.115 1.00 87.38 549 LEU A O 1
ATOM 4524 N N . ALA A 1 550 ? -3.924 3.615 18.462 1.00 83.81 550 ALA A N 1
ATOM 4525 C CA . ALA A 1 550 ? -3.459 4.996 18.551 1.00 83.81 550 ALA A CA 1
ATOM 4526 C C . ALA A 1 550 ? -3.555 5.570 19.974 1.00 83.81 550 ALA A C 1
ATOM 4528 O O . ALA A 1 550 ? -4.571 5.413 20.658 1.00 83.81 550 ALA A O 1
ATOM 4529 N N . LEU A 1 551 ? -2.518 6.300 20.392 1.00 74.81 551 LEU A N 1
ATOM 4530 C CA . LEU A 1 551 ? -2.474 7.076 21.635 1.00 74.81 551 LEU A CA 1
ATOM 4531 C C . LEU A 1 551 ? -2.994 8.500 21.423 1.00 74.81 551 LEU A C 1
ATOM 4533 O O . LEU A 1 551 ? -2.218 9.441 21.253 1.00 74.81 551 LEU A O 1
ATOM 4537 N N . GLY A 1 552 ? -4.316 8.668 21.497 1.00 61.56 552 GLY A N 1
ATOM 4538 C CA . GLY A 1 552 ? -4.979 9.963 21.297 1.00 61.56 552 GLY A CA 1
ATOM 4539 C C . GLY A 1 552 ? -4.862 10.485 19.856 1.00 61.56 552 GLY A C 1
ATOM 4540 O O . GLY A 1 552 ? -3.948 10.125 19.122 1.00 61.56 552 GLY A O 1
ATOM 4541 N N . LYS A 1 553 ? -5.804 11.329 19.408 1.00 53.91 553 LYS A N 1
ATOM 4542 C CA . LYS A 1 553 ? -5.893 11.708 17.982 1.00 53.91 553 LYS A CA 1
ATOM 4543 C C . LYS A 1 553 ? -5.345 13.098 17.623 1.00 53.91 553 LYS A C 1
ATOM 4545 O O . LYS A 1 553 ? -5.553 13.523 16.491 1.00 53.91 553 LYS A O 1
ATOM 4550 N N . ASP A 1 554 ? -4.626 13.820 18.493 1.00 57.22 554 ASP A N 1
ATOM 4551 C CA . ASP A 1 554 ? -4.044 15.133 18.113 1.00 57.22 554 ASP A CA 1
ATOM 4552 C C . ASP A 1 554 ? -2.710 15.025 17.357 1.00 57.22 554 ASP A C 1
ATOM 4554 O O . ASP A 1 554 ? -1.672 15.570 17.743 1.00 57.22 554 ASP A O 1
ATOM 4558 N N . VAL A 1 555 ? -2.758 14.305 16.240 1.00 60.97 555 VAL A N 1
ATOM 4559 C CA . VAL A 1 555 ? -1.626 14.084 15.335 1.00 60.97 555 VAL A CA 1
ATOM 4560 C C . VAL A 1 555 ? -1.164 15.367 14.632 1.00 60.97 555 VAL A C 1
ATOM 4562 O O . VAL A 1 555 ? -0.009 15.450 14.223 1.00 60.97 555 VAL A O 1
ATOM 4565 N N . SER A 1 556 ? -2.022 16.395 14.550 1.00 57.91 556 SER A N 1
ATOM 4566 C CA . SER A 1 556 ? -1.731 17.676 13.881 1.00 57.91 556 SER A CA 1
ATOM 4567 C C . SER A 1 556 ? -0.553 18.430 14.509 1.00 57.91 556 SER A C 1
ATOM 4569 O O . SER A 1 556 ? 0.147 19.191 13.843 1.00 57.91 556 SER A O 1
ATOM 4571 N N . SER A 1 557 ? -0.294 18.172 15.793 1.00 64.00 557 SER A N 1
ATOM 4572 C CA . SER A 1 557 ? 0.810 18.766 16.543 1.00 64.00 557 SER A CA 1
ATOM 4573 C C . SER A 1 557 ? 2.109 17.952 16.488 1.00 64.00 557 SER A C 1
ATOM 4575 O O . SER A 1 557 ? 3.130 18.435 16.970 1.00 64.00 557 SER A O 1
ATOM 4577 N N . MET A 1 558 ? 2.093 16.741 15.908 1.00 73.62 558 MET A N 1
ATOM 4578 C CA . MET A 1 558 ? 3.180 15.748 15.988 1.00 73.62 558 MET A CA 1
ATOM 4579 C C . MET A 1 558 ? 3.840 15.434 14.636 1.00 73.62 558 MET A C 1
ATOM 4581 O O . MET A 1 558 ? 4.453 14.384 14.471 1.00 73.62 558 MET A O 1
ATOM 4585 N N . VAL A 1 559 ? 3.738 16.351 13.678 1.00 75.69 559 VAL A N 1
ATOM 4586 C CA . VAL A 1 559 ? 4.156 16.170 12.274 1.00 75.69 559 VAL A CA 1
ATOM 4587 C C . VAL A 1 559 ? 5.675 16.014 12.107 1.00 75.69 559 VAL A C 1
ATOM 4589 O O . VAL A 1 559 ? 6.154 15.486 11.107 1.00 75.69 559 VAL A O 1
ATOM 4592 N N . THR A 1 560 ? 6.457 16.487 13.080 1.00 79.50 560 THR A N 1
ATOM 4593 C CA . THR A 1 560 ? 7.925 16.404 13.062 1.00 79.50 560 THR A CA 1
ATOM 4594 C C . THR A 1 560 ? 8.447 15.425 14.110 1.00 79.50 560 THR A C 1
ATOM 4596 O O . THR A 1 560 ? 7.864 15.270 15.187 1.00 79.50 560 THR A O 1
ATOM 4599 N N . GLU A 1 561 ? 9.616 14.830 13.855 1.00 80.69 561 GLU A N 1
ATOM 4600 C CA . GLU A 1 561 ? 10.316 13.988 14.837 1.00 80.69 561 GLU A CA 1
ATOM 4601 C C . GLU A 1 561 ? 10.556 14.710 16.172 1.00 80.69 561 GLU A C 1
ATOM 4603 O O . GLU A 1 561 ? 10.463 14.102 17.239 1.00 80.69 561 GLU A O 1
ATOM 4608 N N . GLU A 1 562 ? 10.830 16.020 16.139 1.00 84.25 562 GLU A N 1
ATOM 4609 C CA . GLU A 1 562 ? 11.009 16.813 17.354 1.00 84.25 562 GLU A CA 1
ATOM 4610 C C . GLU A 1 562 ? 9.707 16.898 18.154 1.00 84.25 562 GLU A C 1
ATOM 4612 O O . GLU A 1 562 ? 9.714 16.612 19.355 1.00 84.25 562 GLU A O 1
ATOM 4617 N N . SER A 1 563 ? 8.600 17.246 17.493 1.00 81.38 563 SER A N 1
ATOM 4618 C CA . SER A 1 563 ? 7.286 17.337 18.132 1.00 81.38 563 SER A CA 1
ATOM 4619 C C . SER A 1 563 ? 6.804 15.989 18.670 1.00 81.38 563 SER A C 1
ATOM 4621 O O . SER A 1 563 ? 6.358 15.923 19.814 1.00 81.38 563 SER A O 1
ATOM 4623 N N . MET A 1 564 ? 6.991 14.900 17.914 1.00 83.25 564 MET A N 1
ATOM 4624 C CA . MET A 1 564 ? 6.706 13.537 18.373 1.00 83.25 564 MET A CA 1
ATOM 4625 C C . MET A 1 564 ? 7.569 13.184 19.591 1.00 83.25 564 MET A C 1
ATOM 4627 O O . MET A 1 564 ? 7.085 12.673 20.600 1.00 83.25 564 MET A O 1
ATOM 4631 N N . GLY A 1 565 ? 8.856 13.536 19.550 1.00 84.19 565 GLY A N 1
ATOM 4632 C CA . GLY A 1 565 ? 9.762 13.343 20.672 1.00 84.19 565 GLY A CA 1
ATOM 4633 C C . GLY A 1 565 ? 9.346 14.115 21.923 1.00 84.19 565 GLY A C 1
ATOM 4634 O O . GLY A 1 565 ? 9.445 13.588 23.030 1.00 84.19 565 GLY A O 1
ATOM 4635 N N . GLN A 1 566 ? 8.885 15.359 21.774 1.00 82.12 566 GLN A N 1
ATOM 4636 C CA . GLN A 1 566 ? 8.365 16.160 22.884 1.00 82.12 566 GLN A CA 1
ATOM 4637 C C . GLN A 1 566 ? 7.078 15.548 23.451 1.00 82.12 566 GLN A C 1
ATOM 4639 O O . GLN A 1 566 ? 6.961 15.435 24.673 1.00 82.12 566 GLN A O 1
ATOM 4644 N N . PHE A 1 567 ? 6.171 15.092 22.582 1.00 79.81 567 PHE A N 1
ATOM 4645 C CA . PHE A 1 567 ? 4.944 14.401 22.969 1.00 79.81 567 PHE A CA 1
ATOM 4646 C C . PHE A 1 567 ? 5.243 13.137 23.789 1.00 79.81 567 PHE A C 1
ATOM 4648 O O . PHE A 1 567 ? 4.839 13.064 24.951 1.00 79.81 567 PHE A O 1
ATOM 4655 N N . CYS A 1 568 ? 6.046 12.203 23.272 1.00 80.31 568 CYS A N 1
ATOM 4656 C CA . CYS A 1 568 ? 6.367 10.965 23.992 1.00 80.31 568 CYS A CA 1
ATOM 4657 C C . CYS A 1 568 ? 7.125 11.222 25.304 1.00 80.31 568 CYS A C 1
ATOM 4659 O O . CYS A 1 568 ? 6.798 10.628 26.332 1.00 80.31 568 CYS A O 1
ATOM 4661 N N . ARG A 1 569 ? 8.067 12.182 25.333 1.00 81.62 569 ARG A N 1
ATOM 4662 C CA . ARG A 1 569 ? 8.753 12.582 26.579 1.00 81.62 569 ARG A CA 1
ATOM 4663 C C . ARG A 1 569 ? 7.796 13.160 27.617 1.00 81.62 569 ARG A C 1
ATOM 4665 O O . ARG A 1 569 ? 7.992 12.919 28.805 1.00 81.62 569 ARG A O 1
ATOM 4672 N N . SER A 1 570 ? 6.768 13.897 27.193 1.00 72.88 570 SER A N 1
ATOM 4673 C CA . SER A 1 570 ? 5.749 14.434 28.105 1.00 72.88 570 SER A CA 1
ATOM 4674 C C . SER A 1 570 ? 4.918 13.331 28.777 1.00 72.88 570 SER A C 1
ATOM 4676 O O . SER A 1 570 ? 4.465 13.507 29.910 1.00 72.88 570 SER A O 1
ATOM 4678 N N . LEU A 1 571 ? 4.789 12.178 28.110 1.00 72.19 571 LEU A N 1
ATOM 4679 C CA . LEU A 1 571 ? 4.122 10.978 28.615 1.00 72.19 571 LEU A CA 1
ATOM 4680 C C . LEU A 1 571 ? 5.069 10.022 29.359 1.00 72.19 571 LEU A C 1
ATOM 4682 O O . LEU A 1 571 ? 4.598 9.115 30.038 1.00 72.19 571 LEU A O 1
ATOM 4686 N N . GLY A 1 572 ? 6.387 10.237 29.277 1.00 72.25 572 GLY A N 1
ATOM 4687 C CA . GLY A 1 572 ? 7.395 9.336 29.841 1.00 72.25 572 GLY A CA 1
ATOM 4688 C C . GLY A 1 572 ? 7.582 8.045 29.035 1.00 72.25 572 GLY A C 1
ATOM 4689 O O . GLY A 1 572 ? 7.933 7.023 29.616 1.00 72.25 572 GLY A O 1
ATOM 4690 N N . MET A 1 573 ? 7.326 8.087 27.725 1.00 78.25 573 MET A N 1
ATOM 4691 C CA . MET A 1 573 ? 7.389 6.942 26.811 1.00 78.25 573 MET A CA 1
ATOM 4692 C C . MET A 1 573 ? 8.532 7.079 25.798 1.00 78.25 573 MET A C 1
ATOM 4694 O O . MET A 1 573 ? 8.982 8.187 25.491 1.00 78.25 573 MET A O 1
ATOM 4698 N N . ASP A 1 574 ? 8.970 5.946 25.249 1.00 82.25 574 ASP A N 1
ATOM 4699 C CA . ASP A 1 574 ? 9.942 5.902 24.154 1.00 82.25 574 ASP A CA 1
ATOM 4700 C C . ASP A 1 574 ? 9.338 6.408 22.838 1.00 82.25 574 ASP A C 1
ATOM 4702 O O . ASP A 1 574 ? 8.140 6.287 22.598 1.00 82.25 574 ASP A O 1
ATOM 4706 N N . VAL A 1 575 ? 10.184 6.935 21.954 1.00 83.56 575 VAL A N 1
ATOM 4707 C CA . VAL A 1 575 ? 9.786 7.387 20.613 1.00 83.56 575 VAL A CA 1
ATOM 4708 C C . VAL A 1 575 ? 10.002 6.253 19.597 1.00 83.56 575 VAL A C 1
ATOM 4710 O O . VAL A 1 575 ? 11.085 5.662 19.625 1.00 83.56 575 VAL A O 1
ATOM 4713 N N . PRO A 1 576 ? 9.058 5.987 18.669 1.00 84.19 576 PRO A N 1
ATOM 4714 C CA . PRO A 1 576 ? 7.708 6.555 18.587 1.00 84.19 576 PRO A CA 1
ATOM 4715 C C . PRO A 1 576 ? 6.739 5.890 19.579 1.00 84.19 576 PRO A C 1
ATOM 4717 O O . PRO A 1 576 ? 6.857 4.702 19.875 1.00 84.19 576 PRO A O 1
ATOM 4720 N N . CYS A 1 577 ? 5.770 6.663 20.078 1.00 81.00 577 CYS A N 1
ATOM 4721 C CA . CYS A 1 577 ? 4.751 6.179 21.015 1.00 81.00 577 CYS A CA 1
ATOM 4722 C C . CYS A 1 577 ? 3.318 6.305 20.488 1.00 81.00 577 CYS A C 1
ATOM 4724 O O . CYS A 1 577 ? 2.424 5.698 21.064 1.00 81.00 577 CYS A O 1
ATOM 4726 N N . ALA A 1 578 ? 3.073 7.095 19.438 1.00 82.44 578 ALA A N 1
ATOM 4727 C CA . ALA A 1 578 ? 1.719 7.520 19.090 1.00 82.44 578 ALA A CA 1
ATOM 4728 C C . ALA A 1 578 ? 0.836 6.410 18.495 1.00 82.44 578 ALA A C 1
ATOM 4730 O O . ALA A 1 578 ? -0.385 6.533 18.555 1.00 82.44 578 ALA A O 1
ATOM 4731 N N . GLY A 1 579 ? 1.410 5.329 17.960 1.00 88.19 579 GLY A N 1
ATOM 4732 C CA . GLY A 1 579 ? 0.641 4.185 17.476 1.00 88.19 579 GLY A CA 1
ATOM 4733 C C . GLY A 1 579 ? 1.308 2.837 17.733 1.00 88.19 579 GLY A C 1
ATOM 4734 O O . GLY A 1 579 ? 2.477 2.750 18.125 1.00 88.19 579 GLY A O 1
ATOM 4735 N N . ALA A 1 580 ? 0.532 1.774 17.535 1.00 91.19 580 ALA A N 1
ATOM 4736 C CA . ALA A 1 580 ? 1.013 0.400 17.593 1.00 91.19 580 ALA A CA 1
ATOM 4737 C C . ALA A 1 580 ? 0.178 -0.536 16.708 1.00 91.19 580 ALA A C 1
ATOM 4739 O O . ALA A 1 580 ? -0.979 -0.250 16.417 1.00 91.19 580 ALA A O 1
ATOM 4740 N N . VAL A 1 581 ? 0.742 -1.685 16.346 1.00 95.12 581 VAL A N 1
ATOM 4741 C CA . VAL A 1 581 ? 0.025 -2.855 15.821 1.00 95.12 581 VAL A CA 1
ATOM 4742 C C . VAL A 1 581 ? 0.179 -3.981 16.833 1.00 95.12 581 VAL A C 1
ATOM 4744 O O . VAL A 1 581 ? 1.280 -4.210 17.340 1.00 95.12 581 VAL A O 1
ATOM 4747 N N . ILE A 1 582 ? -0.914 -4.664 17.156 1.00 94.75 582 ILE A N 1
ATOM 4748 C CA . ILE A 1 582 ? -0.916 -5.778 18.107 1.00 94.75 582 ILE A CA 1
ATOM 4749 C C . ILE A 1 582 ? -1.551 -7.021 17.498 1.00 94.75 582 ILE A C 1
ATOM 4751 O O . ILE A 1 582 ? -2.437 -6.917 16.648 1.00 94.75 582 ILE A O 1
ATOM 4755 N N . ALA A 1 583 ? -1.129 -8.178 18.002 1.00 95.50 583 ALA A N 1
ATOM 4756 C CA . ALA A 1 583 ? -1.781 -9.457 17.775 1.00 95.50 583 ALA A CA 1
ATOM 4757 C C . ALA A 1 583 ? -2.380 -10.001 19.074 1.00 95.50 583 ALA A C 1
ATOM 4759 O O . ALA A 1 583 ? -1.705 -10.026 20.105 1.00 95.50 583 ALA A O 1
ATOM 4760 N N . LEU A 1 584 ? -3.627 -10.459 19.020 1.00 93.88 584 LEU A N 1
ATOM 4761 C CA . LEU A 1 584 ? -4.352 -11.084 20.121 1.00 93.88 584 LEU A CA 1
ATOM 4762 C C . LEU A 1 584 ? -4.774 -12.495 19.728 1.00 93.88 584 LEU A C 1
ATOM 4764 O O . LEU A 1 584 ? -5.309 -12.694 18.642 1.00 93.88 584 LEU A O 1
ATOM 4768 N N . ARG A 1 585 ? -4.615 -13.451 20.639 1.00 92.19 585 ARG A N 1
ATOM 4769 C CA . ARG A 1 585 ? -5.037 -14.828 20.406 1.00 92.19 585 ARG A CA 1
ATOM 4770 C C . ARG A 1 585 ? -6.558 -14.943 20.318 1.00 92.19 585 ARG A C 1
ATOM 4772 O O . ARG A 1 585 ? -7.255 -14.453 21.210 1.00 92.19 585 ARG A O 1
ATOM 4779 N N . GLY A 1 586 ? -7.074 -15.639 19.311 1.00 90.81 586 GLY A N 1
ATOM 4780 C CA . GLY A 1 586 ? -8.511 -15.762 19.044 1.00 90.81 586 GLY A CA 1
ATOM 4781 C C . GLY A 1 586 ? -9.309 -16.458 20.157 1.00 90.81 586 GLY A C 1
ATOM 4782 O O . GLY A 1 586 ? -10.440 -16.075 20.469 1.00 90.81 586 GLY A O 1
ATOM 4783 N N . THR A 1 587 ? -8.695 -17.428 20.839 1.00 89.62 587 THR A N 1
ATOM 4784 C CA . THR A 1 587 ? -9.366 -18.256 21.859 1.00 89.62 587 THR A CA 1
ATOM 4785 C C . THR A 1 587 ? -9.613 -17.561 23.202 1.00 89.62 587 THR A C 1
ATOM 4787 O O . THR A 1 587 ? -10.553 -17.929 23.909 1.00 89.62 587 THR A O 1
ATOM 4790 N N . ASP A 1 588 ? -8.780 -16.590 23.596 1.00 88.69 588 ASP A N 1
ATOM 4791 C CA . ASP A 1 588 ? -8.885 -15.929 24.909 1.00 88.69 588 ASP A CA 1
ATOM 4792 C C . ASP A 1 588 ? -8.484 -14.446 24.942 1.00 88.69 588 ASP A C 1
ATOM 4794 O O . ASP A 1 588 ? -8.421 -13.855 26.022 1.00 88.69 588 ASP A O 1
ATOM 4798 N N . GLY A 1 589 ? -8.210 -13.837 23.787 1.00 90.12 589 GLY A N 1
ATOM 4799 C CA . GLY A 1 589 ? -7.938 -12.408 23.664 1.00 90.12 589 GLY A CA 1
ATOM 4800 C C . GLY A 1 589 ? -6.604 -11.948 24.256 1.00 90.12 589 GLY A C 1
ATOM 4801 O O . GLY A 1 589 ? -6.418 -10.745 24.454 1.00 90.12 589 GLY A O 1
ATOM 4802 N N . LYS A 1 590 ? -5.679 -12.869 24.569 1.00 89.81 590 LYS A N 1
ATOM 4803 C CA . LYS A 1 590 ? -4.358 -12.525 25.124 1.00 89.81 590 LYS A CA 1
ATOM 4804 C C . LYS A 1 590 ? -3.419 -11.959 24.068 1.00 89.81 590 LYS A C 1
ATOM 4806 O O . LYS A 1 590 ? -3.379 -12.461 22.952 1.00 89.81 590 LYS A O 1
ATOM 4811 N N . LEU A 1 591 ? -2.606 -10.977 24.456 1.00 91.12 591 LEU A N 1
ATOM 4812 C CA . LEU A 1 591 ? -1.565 -10.417 23.594 1.00 91.12 591 LEU A CA 1
ATOM 4813 C C . LEU A 1 591 ? -0.517 -11.477 23.224 1.00 91.12 591 LEU A C 1
ATOM 4815 O O . LEU A 1 591 ? 0.056 -12.115 24.106 1.00 91.12 591 LEU A O 1
ATOM 4819 N N . LEU A 1 592 ? -0.259 -11.617 21.924 1.00 91.75 592 LEU A N 1
ATOM 4820 C CA . LEU A 1 592 ? 0.789 -12.461 21.351 1.00 91.75 592 LEU A CA 1
ATOM 4821 C C . LEU A 1 592 ? 2.066 -11.651 21.097 1.00 91.75 592 LEU A C 1
ATOM 4823 O O . LEU A 1 592 ? 3.137 -12.007 21.583 1.00 91.75 592 LEU A O 1
ATOM 4827 N N . TRP A 1 593 ? 1.952 -10.532 20.379 1.00 94.25 593 TRP A N 1
ATOM 4828 C CA . TRP A 1 593 ? 3.059 -9.611 20.118 1.00 94.25 593 TRP A CA 1
ATOM 4829 C C . TRP A 1 593 ? 2.558 -8.186 19.862 1.00 94.25 593 TRP A C 1
ATOM 4831 O O . TRP A 1 593 ? 1.365 -7.938 19.671 1.00 94.25 593 TRP A O 1
ATOM 4841 N N . LYS A 1 594 ? 3.497 -7.234 19.873 1.00 91.81 594 LYS A N 1
ATOM 4842 C CA . LYS A 1 594 ? 3.247 -5.806 19.660 1.00 91.81 594 LYS A CA 1
ATOM 4843 C C . LYS A 1 594 ? 4.393 -5.154 18.890 1.00 91.81 594 LYS A C 1
ATOM 4845 O O . LYS A 1 594 ? 5.557 -5.325 19.245 1.00 91.81 594 LYS A O 1
ATOM 4850 N N . VAL A 1 595 ? 4.039 -4.305 17.932 1.00 93.50 595 VAL A N 1
ATOM 4851 C CA . VAL A 1 595 ? 4.950 -3.462 17.150 1.00 93.50 595 VAL A CA 1
ATOM 4852 C C . VAL A 1 595 ? 4.562 -2.001 17.348 1.00 93.50 595 VAL A C 1
ATOM 4854 O O . VAL A 1 595 ? 3.388 -1.657 17.264 1.00 93.50 595 VAL A O 1
ATOM 4857 N N . ARG A 1 596 ? 5.526 -1.123 17.645 1.00 91.50 596 ARG A N 1
ATOM 4858 C CA . ARG A 1 596 ? 5.274 0.327 17.721 1.00 91.50 596 ARG A CA 1
ATOM 4859 C C . ARG A 1 596 ? 5.269 0.912 16.306 1.00 91.50 596 ARG A C 1
ATOM 4861 O O . ARG A 1 596 ? 6.134 0.570 15.504 1.00 91.50 596 ARG A O 1
ATOM 4868 N N . SER A 1 597 ? 4.338 1.817 16.030 1.00 90.56 597 SER A N 1
ATOM 4869 C CA . SER A 1 597 ? 4.250 2.550 14.765 1.00 90.56 597 SER A CA 1
ATOM 4870 C C . SER A 1 597 ? 4.474 4.043 14.995 1.00 90.56 597 SER A C 1
ATOM 4872 O O . SER A 1 597 ? 4.343 4.546 16.116 1.00 90.56 597 SER A O 1
ATOM 4874 N N . TYR A 1 598 ? 4.843 4.769 13.935 1.00 87.06 598 TYR A N 1
ATOM 4875 C CA . TYR A 1 598 ? 5.096 6.210 14.028 1.00 87.06 598 TYR A CA 1
ATOM 4876 C C . TYR A 1 598 ? 3.861 6.973 14.530 1.00 87.06 598 TYR A C 1
ATOM 4878 O O . TYR A 1 598 ? 3.962 7.776 15.457 1.00 87.06 598 TYR A O 1
ATOM 4886 N N . SER A 1 599 ? 2.692 6.676 13.959 1.00 87.50 599 SER A N 1
ATOM 4887 C CA . SER A 1 599 ? 1.387 7.201 14.358 1.00 87.50 599 SER A CA 1
ATOM 4888 C C . SER A 1 599 ? 0.294 6.135 14.190 1.00 87.50 599 SER A C 1
ATOM 4890 O O . SER A 1 599 ? 0.589 4.951 14.016 1.00 87.50 599 SER A O 1
ATOM 4892 N N . GLU A 1 600 ? -0.968 6.550 14.285 1.00 85.88 600 GLU A N 1
ATOM 4893 C CA . GLU A 1 600 ? -2.156 5.703 14.156 1.00 85.88 600 GLU A CA 1
ATOM 4894 C C . GLU A 1 600 ? -2.141 4.860 12.876 1.00 85.88 600 GLU A C 1
ATOM 4896 O O . GLU A 1 600 ? -1.991 5.393 11.776 1.00 85.88 600 GLU A O 1
ATOM 4901 N N . VAL A 1 601 ? -2.375 3.554 13.034 1.00 89.44 601 VAL A N 1
ATOM 4902 C CA . VAL A 1 601 ? -2.594 2.598 11.942 1.00 89.44 601 VAL A CA 1
ATOM 4903 C C . VAL A 1 601 ? -4.092 2.368 11.797 1.00 89.44 601 VAL A C 1
ATOM 4905 O O . VAL A 1 601 ? -4.699 1.713 12.643 1.00 89.44 601 VAL A O 1
ATOM 4908 N N . PHE A 1 602 ? -4.688 2.874 10.721 1.00 83.88 602 PHE A N 1
ATOM 4909 C CA . PHE A 1 602 ? -6.117 2.696 10.441 1.00 83.88 602 PHE A CA 1
ATOM 4910 C C . PHE A 1 602 ? -6.388 1.700 9.301 1.00 83.88 602 PHE A C 1
ATOM 4912 O O . PHE A 1 602 ? -7.545 1.375 9.043 1.00 83.88 602 PHE A O 1
ATOM 4919 N N . ALA A 1 603 ? -5.354 1.201 8.616 1.00 86.88 603 ALA A N 1
ATOM 4920 C CA . ALA A 1 603 ? -5.489 0.178 7.583 1.00 86.88 603 ALA A CA 1
ATOM 4921 C C . ALA A 1 603 ? -4.420 -0.916 7.724 1.00 86.88 603 ALA A C 1
ATOM 4923 O O . ALA A 1 603 ? -3.254 -0.651 8.016 1.00 86.88 603 ALA A O 1
ATOM 4924 N N . LEU A 1 604 ? -4.844 -2.161 7.512 1.00 89.00 604 LEU A N 1
ATOM 4925 C CA . LEU A 1 604 ? -4.020 -3.366 7.565 1.00 89.00 604 LEU A CA 1
ATOM 4926 C C . LEU A 1 604 ? -4.338 -4.245 6.352 1.00 89.00 604 LEU A C 1
ATOM 4928 O O . LEU A 1 604 ? -5.505 -4.438 6.004 1.00 89.00 604 LEU A O 1
ATOM 4932 N N . ASN A 1 605 ? -3.319 -4.828 5.733 1.00 88.62 605 ASN A N 1
ATOM 4933 C CA . ASN A 1 605 ? -3.475 -5.843 4.694 1.00 88.62 605 ASN A CA 1
ATOM 4934 C C . ASN A 1 605 ? -2.522 -7.006 4.978 1.00 88.62 605 ASN A C 1
ATOM 4936 O O . ASN A 1 605 ? -1.319 -6.822 4.860 1.00 88.62 605 ASN A O 1
ATOM 4940 N N . CYS A 1 606 ? -3.069 -8.170 5.345 1.00 89.56 606 CYS A N 1
ATOM 4941 C CA . CYS A 1 606 ? -2.315 -9.358 5.765 1.00 89.56 606 CYS A CA 1
ATOM 4942 C C . CYS A 1 606 ? -2.541 -10.580 4.856 1.00 89.56 606 CYS A C 1
ATOM 4944 O O . CYS A 1 606 ? -2.331 -11.712 5.282 1.00 89.56 606 CYS A O 1
ATOM 4946 N N . HIS A 1 607 ? -3.041 -10.382 3.629 1.00 85.12 607 HIS A N 1
ATOM 4947 C CA . HIS A 1 607 ? -3.493 -11.495 2.775 1.00 85.12 607 HIS A CA 1
ATOM 4948 C C . HIS A 1 607 ? -2.904 -11.485 1.361 1.00 85.12 607 HIS A C 1
ATOM 4950 O O . HIS A 1 607 ? -2.950 -12.501 0.666 1.00 85.12 607 HIS A O 1
ATOM 4956 N N . THR A 1 608 ? -2.329 -10.369 0.911 1.00 84.69 608 THR A N 1
ATOM 4957 C CA . THR A 1 608 ? -1.924 -10.224 -0.494 1.00 84.69 608 THR A CA 1
ATOM 4958 C C . THR A 1 608 ? -0.446 -10.532 -0.733 1.00 84.69 608 THR A C 1
ATOM 4960 O O . THR A 1 608 ? -0.111 -11.217 -1.704 1.00 84.69 608 THR A O 1
ATOM 4963 N N . ILE A 1 609 ? 0.449 -10.090 0.153 1.00 90.69 609 ILE A N 1
ATOM 4964 C CA . ILE A 1 609 ? 1.904 -10.134 -0.062 1.00 90.69 609 ILE A CA 1
ATOM 4965 C C . ILE A 1 609 ? 2.583 -11.205 0.793 1.00 90.69 609 ILE A C 1
ATOM 4967 O O . ILE A 1 609 ? 2.134 -11.489 1.891 1.00 90.69 609 ILE A O 1
ATOM 4971 N N . ASP A 1 610 ? 3.640 -11.810 0.262 1.00 92.56 610 ASP A N 1
ATOM 4972 C CA . ASP A 1 610 ? 4.580 -12.675 0.986 1.00 92.56 610 ASP A CA 1
ATOM 4973 C C . ASP A 1 610 ? 5.981 -12.134 0.660 1.00 92.56 610 ASP A C 1
ATOM 4975 O O . ASP A 1 610 ? 6.472 -12.258 -0.469 1.00 92.56 610 ASP A O 1
ATOM 4979 N N . ILE A 1 611 ? 6.547 -11.390 1.605 1.00 94.06 611 ILE A N 1
ATOM 4980 C CA . ILE A 1 611 ? 7.770 -10.596 1.462 1.00 94.06 611 ILE A CA 1
ATOM 4981 C C . ILE A 1 611 ? 8.996 -11.490 1.603 1.00 94.06 611 ILE A C 1
ATOM 4983 O O . ILE A 1 611 ? 9.955 -11.361 0.832 1.00 94.06 611 ILE A O 1
ATOM 4987 N N . ASN A 1 612 ? 8.984 -12.383 2.592 1.00 88.69 612 ASN A N 1
ATOM 4988 C CA . ASN A 1 612 ? 10.114 -13.255 2.906 1.00 88.69 612 ASN A CA 1
ATOM 4989 C C . ASN A 1 612 ? 10.075 -14.600 2.148 1.00 88.69 612 ASN A C 1
ATOM 4991 O O . ASN A 1 612 ? 11.079 -15.318 2.152 1.00 88.69 612 ASN A O 1
ATOM 4995 N N . LYS A 1 613 ? 8.977 -14.889 1.436 1.00 89.62 613 LYS A N 1
ATOM 4996 C CA . LYS A 1 613 ? 8.721 -16.106 0.653 1.00 89.62 613 LYS A CA 1
ATOM 4997 C C . LYS A 1 613 ? 8.674 -17.373 1.497 1.00 89.62 613 LYS A C 1
ATOM 4999 O O . LYS A 1 613 ? 9.117 -18.431 1.038 1.00 89.62 613 LYS A O 1
ATOM 5004 N N . ASP A 1 614 ? 8.176 -17.271 2.725 1.00 86.00 614 ASP A N 1
ATOM 5005 C CA . ASP A 1 614 ? 8.014 -18.420 3.616 1.00 86.00 614 ASP A CA 1
ATOM 5006 C C . ASP A 1 614 ? 6.692 -19.183 3.399 1.00 86.00 614 ASP A C 1
ATOM 5008 O O . ASP A 1 614 ? 6.514 -20.271 3.951 1.00 86.00 614 ASP A O 1
ATOM 5012 N N . GLY A 1 615 ? 5.812 -18.671 2.529 1.00 85.00 615 GLY A N 1
ATOM 5013 C CA . GLY A 1 615 ? 4.506 -19.248 2.219 1.00 85.00 615 GLY A CA 1
ATOM 5014 C C . GLY A 1 615 ? 3.362 -18.692 3.071 1.00 85.00 615 GLY A C 1
ATOM 5015 O O . GLY A 1 615 ? 2.200 -18.962 2.757 1.00 85.00 615 GLY A O 1
ATOM 5016 N N . THR A 1 616 ? 3.664 -17.900 4.100 1.00 86.06 616 THR A N 1
ATOM 5017 C CA . THR A 1 616 ? 2.705 -17.145 4.914 1.00 86.06 616 THR A CA 1
ATOM 5018 C C . THR A 1 616 ? 2.550 -15.742 4.336 1.00 86.06 616 THR A C 1
ATOM 5020 O O . THR A 1 616 ? 3.491 -15.152 3.816 1.00 86.06 616 THR A O 1
ATOM 5023 N N . LYS A 1 617 ? 1.336 -15.190 4.378 1.00 91.00 617 LYS A N 1
ATOM 5024 C CA . LYS A 1 617 ? 1.104 -13.810 3.940 1.00 91.00 617 LYS A CA 1
ATOM 5025 C C . LYS A 1 617 ? 1.520 -12.834 5.032 1.00 91.00 617 LYS A C 1
ATOM 5027 O O . LYS A 1 617 ? 1.154 -13.031 6.181 1.00 91.00 617 LYS A O 1
ATOM 5032 N N . ASP A 1 618 ? 2.236 -11.782 4.656 1.00 94.44 618 ASP A N 1
ATOM 5033 C CA . ASP A 1 618 ? 2.716 -10.732 5.549 1.00 94.44 618 ASP A CA 1
ATOM 5034 C C . ASP A 1 618 ? 1.743 -9.552 5.638 1.00 94.44 618 ASP A C 1
ATOM 5036 O O . ASP A 1 618 ? 0.920 -9.328 4.746 1.00 94.44 618 ASP A O 1
ATOM 5040 N N . CYS A 1 619 ? 1.867 -8.761 6.707 1.00 94.12 619 CYS A N 1
ATOM 5041 C CA . CYS A 1 619 ? 1.028 -7.596 6.959 1.00 94.12 619 CYS A CA 1
ATOM 5042 C C . CYS A 1 619 ? 1.684 -6.289 6.500 1.00 94.12 619 CYS A C 1
ATOM 5044 O O . CYS A 1 619 ? 2.781 -5.954 6.938 1.00 94.12 619 CYS A O 1
ATOM 5046 N N . ILE A 1 620 ? 0.974 -5.478 5.716 1.00 94.56 620 ILE A N 1
ATOM 5047 C CA . ILE A 1 620 ? 1.293 -4.061 5.501 1.00 94.56 620 ILE A CA 1
ATOM 5048 C C . ILE A 1 620 ? 0.343 -3.215 6.351 1.00 94.56 620 ILE A C 1
ATOM 5050 O O . ILE A 1 620 ? -0.871 -3.235 6.146 1.00 94.56 620 ILE A O 1
ATOM 5054 N N . ALA A 1 621 ? 0.901 -2.471 7.300 1.00 94.56 621 ALA A N 1
ATOM 5055 C CA . ALA A 1 621 ? 0.187 -1.533 8.158 1.00 94.56 621 ALA A CA 1
ATOM 5056 C C . ALA A 1 621 ? 0.357 -0.110 7.627 1.00 94.56 621 ALA A C 1
ATOM 5058 O O . ALA A 1 621 ? 1.494 0.319 7.446 1.00 94.56 621 ALA A O 1
ATOM 5059 N N . THR A 1 622 ? -0.735 0.628 7.403 1.00 93.56 622 THR A N 1
ATOM 5060 C CA . THR A 1 622 ? -0.707 2.036 6.972 1.00 93.56 622 THR A CA 1
ATOM 5061 C C . THR A 1 622 ? -1.611 2.930 7.819 1.00 93.56 622 THR A C 1
ATOM 5063 O O . THR A 1 622 ? -2.568 2.476 8.458 1.00 93.56 622 THR A O 1
ATOM 5066 N N . GLY A 1 623 ? -1.309 4.229 7.850 1.00 90.69 623 GLY A N 1
ATOM 5067 C CA . GLY A 1 623 ? -2.194 5.187 8.496 1.00 90.69 623 GLY A CA 1
ATOM 5068 C C . GLY A 1 623 ? -1.721 6.639 8.493 1.00 90.69 623 GLY A C 1
ATOM 5069 O O . GLY A 1 623 ? -1.248 7.161 7.481 1.00 90.69 623 GLY A O 1
ATOM 5070 N N . ARG A 1 624 ? -1.911 7.332 9.621 1.00 87.25 624 ARG A N 1
ATOM 5071 C CA . ARG A 1 624 ? -1.692 8.786 9.728 1.00 87.25 624 ARG A CA 1
ATOM 5072 C C . ARG A 1 624 ? -0.211 9.152 9.741 1.00 87.25 624 ARG A C 1
ATOM 5074 O O . ARG A 1 624 ? 0.628 8.327 10.097 1.00 87.25 624 ARG A O 1
ATOM 5081 N N . LEU A 1 625 ? 0.109 10.397 9.385 1.00 86.75 625 LEU A N 1
ATOM 5082 C CA . LEU A 1 625 ? 1.476 10.946 9.410 1.00 86.75 625 LEU A CA 1
ATOM 5083 C C . LEU A 1 625 ? 2.505 10.044 8.703 1.00 86.75 625 LEU A C 1
ATOM 5085 O O . LEU A 1 625 ? 3.544 9.698 9.260 1.00 86.75 625 LEU A O 1
ATOM 5089 N N . ALA A 1 626 ? 2.169 9.607 7.491 1.00 90.06 626 ALA A N 1
ATOM 5090 C CA . ALA A 1 626 ? 2.962 8.715 6.656 1.00 90.06 626 ALA A CA 1
ATOM 5091 C C . ALA A 1 626 ? 3.333 7.372 7.305 1.00 90.06 626 ALA A C 1
ATOM 5093 O O . ALA A 1 626 ? 4.330 6.754 6.928 1.00 90.06 626 ALA A O 1
ATOM 5094 N N . THR A 1 627 ? 2.534 6.898 8.263 1.00 91.88 627 THR A N 1
ATOM 5095 C CA . THR A 1 627 ? 2.759 5.589 8.878 1.00 91.88 627 THR A CA 1
ATOM 5096 C C . THR A 1 627 ? 2.601 4.503 7.818 1.00 91.88 627 THR A C 1
ATOM 5098 O O . THR A 1 627 ? 1.520 4.344 7.253 1.00 91.88 627 THR A O 1
ATOM 5101 N N . ILE A 1 628 ? 3.682 3.765 7.552 1.00 95.31 628 ILE A N 1
ATOM 5102 C CA . ILE A 1 628 ? 3.688 2.538 6.754 1.00 95.31 628 ILE A CA 1
ATOM 5103 C C . ILE A 1 628 ? 4.774 1.582 7.264 1.00 95.31 628 ILE A C 1
ATOM 5105 O O . ILE A 1 628 ? 5.923 1.995 7.435 1.00 95.31 628 ILE A O 1
ATOM 5109 N N . GLN A 1 629 ? 4.426 0.320 7.520 1.00 96.19 629 GLN A N 1
ATOM 5110 C CA . GLN A 1 629 ? 5.353 -0.725 7.975 1.00 96.19 629 GLN A CA 1
ATOM 5111 C C . GLN A 1 629 ? 4.948 -2.087 7.399 1.00 96.19 629 GLN A C 1
ATOM 5113 O O . GLN A 1 629 ? 3.758 -2.399 7.330 1.00 96.19 629 GLN A O 1
ATOM 5118 N N . ALA A 1 630 ? 5.930 -2.903 7.025 1.00 97.00 630 ALA A N 1
ATOM 5119 C CA . ALA A 1 630 ? 5.732 -4.308 6.684 1.00 97.00 630 ALA A CA 1
ATOM 5120 C C . ALA A 1 630 ? 6.119 -5.200 7.864 1.00 97.00 630 ALA A C 1
ATOM 5122 O O . ALA A 1 630 ? 7.234 -5.094 8.375 1.00 97.00 630 ALA A O 1
ATOM 5123 N N . ILE A 1 631 ? 5.206 -6.068 8.289 1.00 97.12 631 ILE A N 1
ATOM 5124 C CA . ILE A 1 631 ? 5.272 -6.819 9.541 1.00 97.12 631 ILE A CA 1
ATOM 5125 C C . ILE A 1 631 ? 5.018 -8.300 9.256 1.00 97.12 631 ILE A C 1
ATOM 5127 O O . ILE A 1 631 ? 4.023 -8.652 8.622 1.00 97.12 631 ILE A O 1
ATOM 5131 N N . ASN A 1 632 ? 5.882 -9.163 9.780 1.00 95.50 632 ASN A N 1
ATOM 5132 C CA . ASN A 1 632 ? 5.649 -10.597 9.851 1.00 95.50 632 ASN A CA 1
ATOM 5133 C C . ASN A 1 632 ? 4.548 -10.880 10.893 1.00 95.50 632 ASN A C 1
ATOM 5135 O O . ASN A 1 632 ? 4.755 -10.604 12.083 1.00 95.50 632 ASN A O 1
ATOM 5139 N N . PRO A 1 633 ? 3.388 -11.434 10.502 1.00 93.50 633 PRO A N 1
ATOM 5140 C CA . PRO A 1 633 ? 2.276 -11.651 11.422 1.00 93.50 633 PRO A CA 1
ATOM 5141 C C . PRO A 1 633 ? 2.558 -12.710 12.488 1.00 93.50 633 PRO A C 1
ATOM 5143 O O . PRO A 1 633 ? 1.896 -12.703 13.519 1.00 93.50 633 PRO A O 1
ATOM 5146 N N . LEU A 1 634 ? 3.528 -13.606 12.282 1.00 92.00 634 LEU A N 1
ATOM 5147 C CA . LEU A 1 634 ? 3.806 -14.707 13.208 1.00 92.00 634 LEU A CA 1
ATOM 5148 C C . LEU A 1 634 ? 4.504 -14.232 14.488 1.00 92.00 634 LEU A C 1
ATOM 5150 O O . LEU A 1 634 ? 4.336 -14.812 15.558 1.00 92.00 634 LEU A O 1
ATOM 5154 N N . ASN A 1 635 ? 5.322 -13.185 14.391 1.00 92.06 635 ASN A N 1
ATOM 5155 C CA . ASN A 1 635 ? 6.199 -12.764 15.485 1.00 92.06 635 ASN A CA 1
ATOM 5156 C C . ASN A 1 635 ? 6.308 -11.240 15.671 1.00 92.06 635 ASN A C 1
ATOM 5158 O O . ASN A 1 635 ? 6.970 -10.798 16.613 1.00 92.06 635 ASN A O 1
ATOM 5162 N N . GLY A 1 636 ? 5.693 -10.439 14.798 1.00 94.31 636 GLY A N 1
ATOM 5163 C CA . GLY A 1 636 ? 5.797 -8.982 14.820 1.00 94.31 636 GLY A CA 1
ATOM 5164 C C . GLY A 1 636 ? 7.142 -8.435 14.320 1.00 94.31 636 GLY A C 1
ATOM 5165 O O . GLY A 1 636 ? 7.467 -7.282 14.594 1.00 94.31 636 GLY A O 1
ATOM 5166 N N . GLU A 1 637 ? 7.964 -9.226 13.623 1.00 95.62 637 GLU A N 1
ATOM 5167 C CA . GLU A 1 637 ? 9.205 -8.732 13.014 1.00 95.62 637 GLU A CA 1
ATOM 5168 C C . GLU A 1 637 ? 8.890 -7.719 11.909 1.00 95.62 637 GLU A C 1
ATOM 5170 O O . GLU A 1 637 ? 8.101 -7.988 11.009 1.00 95.62 637 GLU A O 1
ATOM 5175 N N . VAL A 1 638 ? 9.527 -6.549 11.959 1.00 96.25 638 VAL A N 1
ATOM 5176 C CA . VAL A 1 638 ? 9.350 -5.507 10.944 1.00 96.25 638 VAL A CA 1
ATOM 5177 C C . VAL A 1 638 ? 10.385 -5.687 9.836 1.00 96.25 638 VAL A C 1
ATOM 5179 O O . VAL A 1 638 ? 11.586 -5.581 10.088 1.00 96.25 638 VAL A O 1
ATOM 5182 N N . PHE A 1 639 ? 9.933 -5.918 8.602 1.00 95.62 639 PHE A N 1
ATOM 5183 C CA . PHE A 1 639 ? 10.812 -6.047 7.435 1.00 95.62 639 PHE A CA 1
ATOM 5184 C C . PHE A 1 639 ? 11.354 -4.696 6.970 1.00 95.62 639 PHE A C 1
ATOM 5186 O O . PHE A 1 639 ? 12.546 -4.558 6.682 1.00 95.62 639 PHE A O 1
ATOM 5193 N N . TRP A 1 640 ? 10.475 -3.698 6.881 1.00 95.81 640 TRP A N 1
ATOM 5194 C CA . TRP A 1 640 ? 10.809 -2.334 6.486 1.00 95.81 640 TRP A CA 1
ATOM 5195 C C . TRP A 1 640 ? 9.738 -1.347 6.961 1.00 95.81 640 TRP A C 1
ATOM 5197 O O . TRP A 1 640 ? 8.601 -1.721 7.249 1.00 95.81 640 TRP A O 1
ATOM 5207 N N . GLU A 1 641 ? 10.115 -0.071 7.024 1.00 94.31 641 GLU A N 1
ATOM 5208 C CA . GLU A 1 641 ? 9.267 1.045 7.453 1.00 94.31 641 GLU A CA 1
ATOM 5209 C C . GLU A 1 641 ? 9.397 2.210 6.466 1.00 94.31 641 GLU A C 1
ATOM 5211 O O . GLU A 1 641 ? 10.412 2.343 5.775 1.00 94.31 641 GLU A O 1
ATOM 5216 N N . GLY A 1 642 ? 8.374 3.062 6.402 1.00 87.75 642 GLY A N 1
ATOM 5217 C CA . GLY A 1 642 ? 8.389 4.275 5.589 1.00 87.75 642 GLY A CA 1
ATOM 5218 C C . GLY A 1 642 ? 9.490 5.257 5.997 1.00 87.75 642 GLY A C 1
ATOM 5219 O O . GLY A 1 642 ? 9.794 5.415 7.178 1.00 87.75 642 GLY A O 1
ATOM 5220 N N . SER A 1 643 ? 10.068 5.952 5.012 1.00 83.25 643 SER A N 1
ATOM 5221 C CA . SER A 1 643 ? 11.094 6.980 5.237 1.00 83.25 643 SER A CA 1
ATOM 5222 C C . SER A 1 643 ? 10.577 8.373 4.884 1.00 83.25 643 SER A C 1
ATOM 5224 O O . SER A 1 643 ? 9.886 8.559 3.879 1.00 83.25 643 SER A O 1
ATOM 5226 N N . SER A 1 644 ? 11.000 9.373 5.659 1.00 83.56 644 SER A N 1
ATOM 5227 C CA . SER A 1 644 ? 10.795 10.795 5.357 1.00 83.56 644 SER A CA 1
ATOM 5228 C C . SER A 1 644 ? 11.546 11.264 4.104 1.00 83.56 644 SER A C 1
ATOM 5230 O O . SER A 1 644 ? 11.297 12.366 3.625 1.00 83.56 644 SER A O 1
ATOM 5232 N N . ASP A 1 645 ? 12.424 10.431 3.529 1.00 82.81 645 ASP A N 1
ATOM 5233 C CA . ASP A 1 645 ? 13.125 10.729 2.272 1.00 82.81 645 ASP A CA 1
ATOM 5234 C C . ASP A 1 645 ? 12.173 10.876 1.071 1.00 82.81 645 ASP A C 1
ATOM 5236 O O . ASP A 1 645 ? 12.509 11.541 0.091 1.00 82.81 645 ASP A O 1
ATOM 5240 N N . PHE A 1 646 ? 11.007 10.223 1.114 1.00 86.06 646 PHE A N 1
ATOM 5241 C CA . PHE A 1 646 ? 10.035 10.213 0.012 1.00 86.06 646 PHE A CA 1
ATOM 5242 C C . PHE A 1 646 ? 8.576 10.343 0.461 1.00 86.06 646 PHE A C 1
ATOM 5244 O O . PHE A 1 646 ? 7.699 10.547 -0.379 1.00 86.06 646 PHE A O 1
ATOM 5251 N N . LEU A 1 647 ? 8.309 10.238 1.764 1.00 89.81 647 LEU A N 1
ATOM 5252 C CA . LEU A 1 647 ? 6.989 10.449 2.343 1.00 89.81 647 LEU A CA 1
ATOM 5253 C C . LEU A 1 647 ? 6.921 11.804 3.042 1.00 89.81 647 LEU A C 1
ATOM 5255 O O . LEU A 1 647 ? 7.838 12.209 3.755 1.00 89.81 647 LEU A O 1
ATOM 5259 N N . ASN A 1 648 ? 5.792 12.483 2.888 1.00 87.00 648 ASN A N 1
ATOM 5260 C CA . ASN A 1 648 ? 5.464 13.669 3.655 1.00 87.00 648 ASN A CA 1
ATOM 5261 C C . ASN A 1 648 ? 4.818 13.247 4.980 1.00 87.00 648 ASN A C 1
ATOM 5263 O O . ASN A 1 648 ? 3.675 12.798 5.001 1.00 87.00 648 ASN A O 1
ATOM 5267 N N . PHE A 1 649 ? 5.529 13.426 6.094 1.00 81.50 649 PHE A N 1
ATOM 5268 C CA . PHE A 1 649 ? 5.051 13.046 7.433 1.00 81.50 649 PHE A CA 1
ATOM 5269 C C . PHE A 1 649 ? 3.866 13.886 7.930 1.00 81.50 649 PHE A C 1
ATOM 5271 O O . PHE A 1 649 ? 3.288 13.570 8.963 1.00 81.50 649 PHE A O 1
ATOM 5278 N N . GLY A 1 650 ? 3.461 14.923 7.194 1.00 80.69 650 GLY A N 1
ATOM 5279 C CA . GLY A 1 650 ? 2.182 15.590 7.397 1.00 80.69 650 GLY A CA 1
ATOM 5280 C C . GLY A 1 650 ? 0.999 14.835 6.803 1.00 80.69 650 GLY A C 1
ATOM 5281 O O . GLY A 1 650 ? -0.106 15.030 7.270 1.00 80.69 650 GLY A O 1
ATOM 5282 N N . TRP A 1 651 ? 1.175 13.972 5.802 1.00 89.25 651 TRP A N 1
ATOM 5283 C CA . TRP A 1 651 ? 0.058 13.383 5.050 1.00 89.25 651 TRP A CA 1
ATOM 5284 C C . TRP A 1 651 ? -0.279 11.968 5.505 1.00 89.25 651 TRP A C 1
ATOM 5286 O O . TRP A 1 651 ? 0.536 11.289 6.119 1.00 89.25 651 TRP A O 1
ATOM 5296 N N . ASN A 1 652 ? -1.471 11.485 5.170 1.00 90.19 652 ASN A N 1
ATOM 5297 C CA . ASN A 1 652 ? -1.898 10.124 5.483 1.00 90.19 652 ASN A CA 1
ATOM 5298 C C . ASN A 1 652 ? -1.503 9.138 4.374 1.00 90.19 652 ASN A C 1
ATOM 5300 O O . ASN A 1 652 ? -1.219 9.527 3.236 1.00 90.19 652 ASN A O 1
ATOM 5304 N N . ILE A 1 653 ? -1.486 7.851 4.716 1.00 92.88 653 ILE A N 1
ATOM 5305 C CA . ILE A 1 653 ? -1.386 6.734 3.777 1.00 92.88 653 ILE A CA 1
ATOM 5306 C C . ILE A 1 653 ? -2.615 5.849 3.972 1.00 92.88 653 ILE A C 1
ATOM 5308 O O . ILE A 1 653 ? -2.870 5.372 5.075 1.00 92.88 653 ILE A O 1
ATOM 5312 N N . TYR A 1 654 ? -3.377 5.646 2.899 1.00 89.69 654 TYR A N 1
ATOM 5313 C CA . TYR A 1 654 ? -4.607 4.847 2.919 1.00 89.69 654 TYR A CA 1
ATOM 5314 C C . TYR A 1 654 ? -4.320 3.353 2.689 1.00 89.69 654 TYR A C 1
ATOM 5316 O O . TYR A 1 654 ? -3.156 2.942 2.685 1.00 89.69 654 TYR A O 1
ATOM 5324 N N . SER A 1 655 ? -5.354 2.515 2.558 1.00 87.94 655 SER A N 1
ATOM 5325 C CA . SER A 1 655 ? -5.162 1.062 2.459 1.00 87.94 655 SER A CA 1
ATOM 5326 C C . SER A 1 655 ? -4.302 0.702 1.236 1.00 87.94 655 SER A C 1
ATOM 5328 O O . SER A 1 655 ? -4.606 1.168 0.132 1.00 87.94 655 SER A O 1
ATOM 5330 N N . PRO A 1 656 ? -3.225 -0.086 1.409 1.00 89.88 656 PRO A N 1
ATOM 5331 C CA . PRO A 1 656 ? -2.308 -0.429 0.335 1.00 89.88 656 PRO A CA 1
ATOM 5332 C C . PRO A 1 656 ? -2.875 -1.531 -0.563 1.00 89.88 656 PRO A C 1
ATOM 5334 O O . PRO A 1 656 ? -3.551 -2.455 -0.105 1.00 89.88 656 PRO A O 1
ATOM 5337 N N . SER A 1 657 ? -2.498 -1.473 -1.834 1.00 88.62 657 SER A N 1
ATOM 5338 C CA . SER A 1 657 ? -2.858 -2.441 -2.867 1.00 88.62 657 SER A CA 1
ATOM 5339 C C . SER A 1 657 ? -1.597 -3.086 -3.435 1.00 88.62 657 SER A C 1
ATOM 5341 O O . SER A 1 657 ? -0.637 -2.380 -3.722 1.00 88.62 657 SER A O 1
ATOM 5343 N N . VAL A 1 658 ? -1.565 -4.409 -3.611 1.00 90.19 658 VAL A N 1
ATOM 5344 C CA . VAL A 1 658 ? -0.369 -5.101 -4.129 1.00 90.19 658 VAL A CA 1
ATOM 5345 C C . VAL A 1 658 ? -0.476 -5.311 -5.639 1.00 90.19 658 VAL A C 1
ATOM 5347 O O . VAL A 1 658 ? -1.410 -5.959 -6.103 1.00 90.19 658 VAL A O 1
ATOM 5350 N N . ILE A 1 659 ? 0.479 -4.773 -6.402 1.00 89.62 659 ILE A N 1
ATOM 5351 C CA . ILE A 1 659 ? 0.622 -4.980 -7.850 1.00 89.62 659 ILE A CA 1
ATOM 5352 C C . ILE A 1 659 ? 1.587 -6.122 -8.172 1.00 89.62 659 ILE A C 1
ATOM 5354 O O . ILE A 1 659 ? 2.438 -6.468 -7.350 1.00 89.62 659 ILE A O 1
ATOM 5358 N N . PRO A 1 660 ? 1.507 -6.685 -9.394 1.00 89.38 660 PRO A N 1
ATOM 5359 C CA . PRO A 1 660 ? 2.559 -7.539 -9.924 1.00 89.38 660 PRO A CA 1
ATOM 5360 C C . PRO A 1 660 ? 3.946 -6.912 -9.763 1.00 89.38 660 PRO A C 1
ATOM 5362 O O . PRO A 1 660 ? 4.095 -5.697 -9.855 1.00 89.38 660 PRO A O 1
ATOM 5365 N N . ASP A 1 661 ? 4.938 -7.769 -9.555 1.00 88.38 661 ASP A N 1
ATOM 5366 C CA . ASP A 1 661 ? 6.353 -7.419 -9.434 1.00 88.38 661 ASP A CA 1
ATOM 5367 C C . ASP A 1 661 ? 6.828 -6.601 -10.653 1.00 88.38 661 ASP A C 1
ATOM 5369 O O . ASP A 1 661 ? 6.769 -7.068 -11.798 1.00 88.38 661 ASP A O 1
ATOM 5373 N N . LEU A 1 662 ? 7.245 -5.356 -10.406 1.00 83.81 662 LEU A N 1
ATOM 5374 C CA . LEU A 1 662 ? 7.667 -4.398 -11.429 1.00 83.81 662 LEU A CA 1
ATOM 5375 C C . LEU A 1 662 ? 9.184 -4.191 -11.441 1.00 83.81 662 LEU A C 1
ATOM 5377 O O . LEU A 1 662 ? 9.722 -3.763 -12.473 1.00 83.81 662 LEU A O 1
ATOM 5381 N N . ASP A 1 663 ? 9.863 -4.447 -10.322 1.00 81.56 663 ASP A N 1
ATOM 5382 C CA . ASP A 1 663 ? 11.315 -4.340 -10.178 1.00 81.56 663 ASP A CA 1
ATOM 5383 C C . ASP A 1 663 ? 12.063 -5.676 -10.369 1.00 81.56 663 ASP A C 1
ATOM 5385 O O . ASP A 1 663 ? 13.293 -5.688 -10.502 1.00 81.56 663 ASP A O 1
ATOM 5389 N N . TYR A 1 664 ? 11.311 -6.763 -10.553 1.00 82.06 664 TYR A N 1
ATOM 5390 C CA . TYR A 1 664 ? 11.760 -8.131 -10.806 1.00 82.06 664 TYR A CA 1
ATOM 5391 C C . TYR A 1 664 ? 12.564 -8.737 -9.655 1.00 82.06 664 TYR A C 1
ATOM 5393 O O . TYR A 1 664 ? 13.420 -9.604 -9.882 1.00 82.06 664 TYR A O 1
ATOM 5401 N N . ASP A 1 665 ? 12.324 -8.300 -8.418 1.00 82.44 665 ASP A N 1
ATOM 5402 C CA . ASP A 1 665 ? 12.926 -8.928 -7.249 1.00 82.44 665 ASP A CA 1
ATOM 5403 C C . ASP A 1 665 ? 12.194 -10.213 -6.817 1.00 82.44 665 ASP A C 1
ATOM 5405 O O . ASP A 1 665 ? 12.735 -11.036 -6.067 1.00 82.44 665 ASP A O 1
ATOM 5409 N N . GLY A 1 666 ? 11.002 -10.454 -7.358 1.00 85.38 666 GLY A N 1
ATOM 5410 C CA . GLY A 1 666 ? 10.155 -11.609 -7.124 1.00 85.38 666 GLY A CA 1
ATOM 5411 C C . GLY A 1 666 ? 9.128 -11.424 -6.007 1.00 85.38 666 GLY A C 1
ATOM 5412 O O . GLY A 1 666 ? 8.562 -12.437 -5.595 1.00 85.38 666 GLY A O 1
ATOM 5413 N N . VAL A 1 667 ? 8.934 -10.217 -5.479 1.00 90.69 667 VAL A N 1
ATOM 5414 C CA . VAL A 1 667 ? 7.845 -9.831 -4.565 1.00 90.69 667 VAL A CA 1
ATOM 5415 C C . VAL A 1 667 ? 6.985 -8.789 -5.289 1.00 90.69 667 VAL A C 1
ATOM 5417 O O . VAL A 1 667 ? 7.512 -7.955 -6.009 1.00 90.69 667 VAL A O 1
ATOM 5420 N N . GLY A 1 668 ? 5.658 -8.854 -5.152 1.00 90.81 668 GLY A N 1
ATOM 5421 C CA . GLY A 1 668 ? 4.772 -7.843 -5.748 1.00 90.81 668 GLY A CA 1
ATOM 5422 C C . GLY A 1 668 ? 4.949 -6.468 -5.097 1.00 90.81 668 GLY A C 1
ATOM 5423 O O . GLY A 1 668 ? 5.267 -6.392 -3.911 1.00 90.81 668 GLY A O 1
ATOM 5424 N N . GLU A 1 669 ? 4.708 -5.384 -5.835 1.00 93.62 669 GLU A N 1
ATOM 5425 C CA . GLU A 1 669 ? 4.901 -4.029 -5.299 1.00 93.62 669 GLU A CA 1
ATOM 5426 C C . GLU A 1 669 ? 3.684 -3.529 -4.542 1.00 93.62 669 GLU A C 1
ATOM 5428 O O . GLU A 1 669 ? 2.559 -3.956 -4.771 1.00 93.62 669 GLU A O 1
ATOM 5433 N N . VAL A 1 670 ? 3.895 -2.560 -3.667 1.00 95.00 670 VAL A N 1
ATOM 5434 C CA . VAL A 1 670 ? 2.860 -1.920 -2.866 1.00 95.00 670 VAL A CA 1
ATOM 5435 C C . VAL A 1 670 ? 2.506 -0.568 -3.485 1.00 95.00 670 VAL A C 1
ATOM 5437 O O . VAL A 1 670 ? 3.318 0.353 -3.526 1.00 95.00 670 VAL A O 1
ATOM 5440 N N . LEU A 1 671 ? 1.276 -0.433 -3.962 1.00 95.19 671 LEU A N 1
ATOM 5441 C CA . LEU A 1 671 ? 0.680 0.809 -4.438 1.00 95.19 671 LEU A CA 1
ATOM 5442 C C . LEU A 1 671 ? -0.105 1.472 -3.301 1.00 95.19 671 LEU A C 1
ATOM 5444 O O . LEU A 1 671 ? -1.015 0.869 -2.731 1.00 95.19 671 LEU A O 1
ATOM 5448 N N . ILE A 1 672 ? 0.216 2.730 -3.005 1.00 94.62 672 ILE A N 1
ATOM 5449 C CA . ILE A 1 672 ? -0.458 3.520 -1.968 1.00 94.62 672 ILE A CA 1
ATOM 5450 C C . ILE A 1 672 ? -0.980 4.850 -2.507 1.00 94.62 672 ILE A C 1
ATOM 5452 O O . ILE A 1 672 ? -0.383 5.438 -3.410 1.00 94.62 672 ILE A O 1
ATOM 5456 N N . SER A 1 673 ? -2.043 5.357 -1.883 1.00 94.50 673 SER A N 1
ATOM 5457 C CA . SER A 1 673 ? -2.415 6.773 -1.947 1.00 94.50 673 SER A CA 1
ATOM 5458 C C . SER A 1 673 ? -1.800 7.511 -0.766 1.00 94.50 673 SER A C 1
ATOM 5460 O O . SER A 1 673 ? -1.965 7.092 0.381 1.00 94.50 673 SER A O 1
ATOM 5462 N N . HIS A 1 674 ? -1.124 8.619 -1.048 1.00 94.88 674 HIS A N 1
ATOM 5463 C CA . HIS A 1 674 ? -0.495 9.483 -0.063 1.00 94.88 674 HIS A CA 1
ATOM 5464 C C . HIS A 1 674 ? -1.029 10.912 -0.210 1.00 94.88 674 HIS A C 1
ATOM 5466 O O . HIS A 1 674 ? -0.855 11.547 -1.251 1.00 94.88 674 HIS A O 1
ATOM 5472 N N . GLY A 1 675 ? -1.721 11.407 0.813 1.00 91.00 675 GLY A N 1
ATOM 5473 C CA . GLY A 1 675 ? -2.432 12.686 0.766 1.00 91.00 675 GLY A CA 1
ATOM 5474 C C . GLY A 1 675 ? -3.304 12.911 2.000 1.00 91.00 675 GLY A C 1
ATOM 5475 O O . GLY A 1 675 ? -3.187 12.174 2.978 1.00 91.00 675 GLY A O 1
ATOM 5476 N N . GLY A 1 676 ? -4.164 13.930 1.955 1.00 83.25 676 GLY A N 1
ATOM 5477 C CA . GLY A 1 676 ? -5.059 14.282 3.058 1.00 83.25 676 GLY A CA 1
ATOM 5478 C C . GLY A 1 676 ? -4.286 14.895 4.221 1.00 83.25 676 GLY A C 1
ATOM 5479 O O . GLY A 1 676 ? -3.940 14.197 5.172 1.00 83.25 676 GLY A O 1
ATOM 5480 N N . ASP A 1 677 ? -3.998 16.194 4.135 1.00 80.00 677 ASP A N 1
ATOM 5481 C CA . ASP A 1 677 ? -3.240 16.919 5.156 1.00 80.00 677 ASP A CA 1
ATOM 5482 C C . ASP A 1 677 ? -4.138 17.212 6.383 1.00 80.00 677 ASP A C 1
ATOM 5484 O O . ASP A 1 677 ? -5.070 18.020 6.284 1.00 80.00 677 ASP A O 1
ATOM 5488 N N . PRO A 1 678 ? -3.903 16.568 7.547 1.00 72.75 678 PRO A N 1
ATOM 5489 C CA . PRO A 1 678 ? -4.665 16.778 8.770 1.00 72.75 678 PRO A CA 1
ATOM 5490 C C . PRO A 1 678 ? -4.219 18.038 9.530 1.00 72.75 678 PRO A C 1
ATOM 5492 O O . PRO A 1 678 ? -4.828 18.380 10.541 1.00 72.75 678 PRO A O 1
ATOM 5495 N N . THR A 1 679 ? -3.147 18.714 9.097 1.00 70.69 679 THR A N 1
ATOM 5496 C CA . THR A 1 679 ? -2.671 19.974 9.696 1.00 70.69 679 THR A CA 1
ATOM 5497 C C . THR A 1 679 ? -3.421 21.182 9.149 1.00 70.69 679 THR A C 1
ATOM 5499 O O . THR A 1 679 ? -3.499 22.226 9.800 1.00 70.69 679 THR A O 1
ATOM 5502 N N . VAL A 1 680 ? -4.008 21.028 7.964 1.00 73.31 680 VAL A N 1
ATOM 5503 C CA . VAL A 1 680 ? -4.852 22.031 7.334 1.00 73.31 680 VAL A CA 1
ATOM 5504 C C . VAL A 1 680 ? -6.310 21.750 7.733 1.00 73.31 680 VAL A C 1
ATOM 5506 O O . VAL A 1 680 ? -6.745 20.599 7.670 1.00 73.31 680 VAL A O 1
ATOM 5509 N N . PRO A 1 681 ? -7.098 22.756 8.153 1.00 67.50 681 PRO A N 1
ATOM 5510 C CA . PRO A 1 681 ? -8.542 22.610 8.365 1.00 67.50 681 PRO A CA 1
ATOM 5511 C C . PRO A 1 681 ? -9.290 22.294 7.060 1.00 67.50 681 PRO A C 1
ATOM 5513 O O . PRO A 1 681 ? -8.914 22.782 5.991 1.00 67.50 681 PRO A O 1
ATOM 5516 N N . ALA A 1 682 ? -10.311 21.438 7.095 1.00 64.44 682 ALA A N 1
ATOM 5517 C CA . ALA A 1 682 ? -11.027 20.958 5.895 1.00 64.44 682 ALA A CA 1
ATOM 5518 C C . ALA A 1 682 ? -11.898 22.029 5.211 1.00 64.44 682 ALA A C 1
ATOM 5520 O O . ALA A 1 682 ? -12.307 21.874 4.060 1.00 64.44 682 ALA A O 1
ATOM 5521 N N . GLU A 1 683 ? -12.088 23.169 5.869 1.00 65.75 683 GLU A N 1
ATOM 5522 C CA . GLU A 1 683 ? -12.686 24.380 5.312 1.00 65.75 683 GLU A CA 1
ATOM 5523 C C . GLU A 1 683 ? -11.731 25.129 4.365 1.00 65.75 683 GLU A C 1
ATOM 5525 O O . GLU A 1 683 ? -12.167 25.950 3.558 1.00 65.75 683 GLU A O 1
ATOM 5530 N N . ILE A 1 684 ? -10.419 24.869 4.442 1.00 68.44 684 ILE A N 1
ATOM 5531 C CA . ILE A 1 684 ? -9.437 25.464 3.532 1.00 68.44 684 ILE A CA 1
ATOM 5532 C C . ILE A 1 684 ? -9.392 24.630 2.249 1.00 68.44 684 ILE A C 1
ATOM 5534 O O . ILE A 1 684 ? -8.827 23.540 2.218 1.00 68.44 684 ILE A O 1
ATOM 5538 N N . HIS A 1 685 ? -9.978 25.173 1.179 1.00 65.94 685 HIS A N 1
ATOM 5539 C CA . HIS A 1 685 ? -10.128 24.497 -0.118 1.00 65.94 685 HIS A CA 1
ATOM 5540 C C . HIS A 1 685 ? -8.849 24.425 -0.972 1.00 65.94 685 HIS A C 1
ATOM 5542 O O . HIS A 1 685 ? -8.828 23.719 -1.981 1.00 65.94 685 HIS A O 1
ATOM 5548 N N . VAL A 1 686 ? -7.801 25.179 -0.619 1.00 66.44 686 VAL A N 1
ATOM 5549 C CA . VAL A 1 686 ? -6.497 25.130 -1.298 1.00 66.44 686 VAL A CA 1
ATOM 5550 C C . VAL A 1 686 ? -5.576 24.244 -0.479 1.00 66.44 686 VAL A C 1
ATOM 5552 O O . VAL A 1 686 ? -5.089 24.649 0.575 1.00 66.44 686 VAL A O 1
ATOM 5555 N N . ARG A 1 687 ? -5.363 23.027 -0.965 1.00 73.56 687 ARG A N 1
ATOM 5556 C CA . ARG A 1 687 ? -4.532 22.013 -0.323 1.00 73.56 687 ARG A CA 1
ATOM 5557 C C . ARG A 1 687 ? -3.560 21.430 -1.332 1.00 73.56 687 ARG A C 1
ATOM 5559 O O . ARG A 1 687 ? -3.712 21.631 -2.534 1.00 73.56 687 ARG A O 1
ATOM 5566 N N . HIS A 1 688 ? -2.538 20.745 -0.838 1.00 82.38 688 HIS A N 1
ATOM 5567 C CA . HIS A 1 688 ? -1.591 20.080 -1.716 1.00 82.38 688 HIS A CA 1
ATOM 5568 C C . HIS A 1 688 ? -2.249 18.904 -2.439 1.00 82.38 688 HIS A C 1
ATOM 5570 O O . HIS A 1 688 ? -3.053 18.173 -1.864 1.00 82.38 688 HIS A O 1
ATOM 5576 N N . ALA A 1 689 ? -1.865 18.711 -3.699 1.00 89.00 689 ALA A N 1
ATOM 5577 C CA . ALA A 1 689 ? -2.299 17.570 -4.482 1.00 89.00 689 ALA A CA 1
ATOM 5578 C C . ALA A 1 689 ? -1.887 16.264 -3.790 1.00 89.00 689 ALA A C 1
ATOM 5580 O O . ALA A 1 689 ? -0.727 16.095 -3.409 1.00 89.00 689 ALA A O 1
ATOM 5581 N N . GLY A 1 690 ? -2.822 15.326 -3.669 1.00 92.44 690 GLY A N 1
ATOM 5582 C CA . GLY A 1 690 ? -2.483 13.966 -3.269 1.00 92.44 690 GLY A CA 1
ATOM 5583 C C . GLY A 1 690 ? -1.714 13.237 -4.375 1.00 92.44 690 GLY A C 1
ATOM 5584 O O . GLY A 1 690 ? -1.649 13.700 -5.518 1.00 92.44 690 GLY A O 1
ATOM 5585 N N . GLN A 1 691 ? -1.150 12.072 -4.066 1.00 94.38 691 GLN A N 1
ATOM 5586 C CA . GLN A 1 691 ? -0.366 11.296 -5.029 1.00 94.38 691 GLN A CA 1
ATOM 5587 C C . GLN A 1 691 ? -0.519 9.784 -4.848 1.00 94.38 691 GLN A C 1
ATOM 5589 O O . GLN A 1 691 ? -0.701 9.304 -3.732 1.00 94.38 691 GLN A O 1
ATOM 5594 N N . LEU A 1 692 ? -0.389 9.029 -5.942 1.00 96.06 692 LEU A N 1
ATOM 5595 C CA . LEU A 1 692 ? -0.130 7.590 -5.887 1.00 96.06 692 LEU A CA 1
ATOM 5596 C C . LEU A 1 692 ? 1.376 7.335 -5.897 1.00 96.06 692 LEU A C 1
ATOM 5598 O O . LEU A 1 692 ? 2.104 7.914 -6.710 1.00 96.06 692 LEU A O 1
ATOM 5602 N N . LEU A 1 693 ? 1.824 6.431 -5.033 1.00 95.75 693 LEU A N 1
ATOM 5603 C CA . LEU A 1 693 ? 3.208 5.975 -4.953 1.00 95.75 693 LEU A CA 1
ATOM 5604 C C . LEU A 1 693 ? 3.258 4.464 -5.142 1.00 95.75 693 LEU A C 1
ATOM 5606 O O . LEU A 1 693 ? 2.496 3.733 -4.514 1.00 95.75 693 LEU A O 1
ATOM 5610 N N . VAL A 1 694 ? 4.185 4.006 -5.979 1.00 95.81 694 VAL A N 1
ATOM 5611 C CA . VAL A 1 694 ? 4.556 2.592 -6.059 1.00 95.81 694 VAL A CA 1
ATOM 5612 C C . VAL A 1 694 ? 5.786 2.388 -5.185 1.00 95.81 694 VAL A C 1
ATOM 5614 O O . VAL A 1 694 ? 6.740 3.157 -5.280 1.00 95.81 694 VAL A O 1
ATOM 5617 N N . ILE A 1 695 ? 5.764 1.377 -4.327 1.00 95.19 695 ILE A N 1
ATOM 5618 C CA . ILE A 1 695 ? 6.811 1.059 -3.360 1.00 95.19 695 ILE A CA 1
ATOM 5619 C C . ILE A 1 695 ? 7.186 -0.411 -3.528 1.00 95.19 695 ILE A C 1
ATOM 5621 O O . ILE A 1 695 ? 6.306 -1.260 -3.560 1.00 95.19 695 ILE A O 1
ATOM 5625 N N . SER A 1 696 ? 8.479 -0.717 -3.597 1.00 94.69 696 SER A N 1
ATOM 5626 C CA . SER A 1 696 ? 8.987 -2.087 -3.660 1.00 94.69 696 SER A CA 1
ATOM 5627 C C . SER A 1 696 ? 8.487 -2.893 -2.466 1.00 94.69 696 SER A C 1
ATOM 5629 O O . SER A 1 696 ? 8.784 -2.540 -1.319 1.00 94.69 696 SER A O 1
ATOM 5631 N N . GLY A 1 697 ? 7.744 -3.972 -2.718 1.00 93.38 697 GLY A N 1
ATOM 5632 C CA . GLY A 1 697 ? 7.135 -4.762 -1.643 1.00 93.38 697 GLY A CA 1
ATOM 5633 C C . GLY A 1 697 ? 8.162 -5.457 -0.753 1.00 93.38 697 GLY A C 1
ATOM 5634 O O . GLY A 1 697 ? 7.939 -5.647 0.442 1.00 93.38 697 GLY A O 1
ATOM 5635 N N . ARG A 1 698 ? 9.342 -5.761 -1.302 1.00 92.62 698 ARG A N 1
ATOM 5636 C CA . ARG A 1 698 ? 10.456 -6.340 -0.548 1.00 92.62 698 ARG A CA 1
ATOM 5637 C C . ARG A 1 698 ? 11.203 -5.331 0.310 1.00 92.62 698 ARG A C 1
ATOM 5639 O O . ARG A 1 698 ? 11.698 -5.690 1.376 1.00 92.62 698 ARG A O 1
ATOM 5646 N N . THR A 1 699 ? 11.393 -4.110 -0.190 1.00 91.88 699 THR A N 1
ATOM 5647 C CA . THR A 1 699 ? 12.369 -3.170 0.392 1.00 91.88 699 THR A CA 1
ATOM 5648 C C . THR A 1 699 ? 11.761 -1.919 1.010 1.00 91.88 699 THR A C 1
ATOM 5650 O O . THR A 1 699 ? 12.485 -1.180 1.680 1.00 91.88 699 THR A O 1
ATOM 5653 N N . GLY A 1 700 ? 10.480 -1.640 0.766 1.00 92.88 700 GLY A N 1
ATOM 5654 C CA . GLY A 1 700 ? 9.820 -0.420 1.229 1.00 92.88 700 GLY A CA 1
ATOM 5655 C C . GLY A 1 700 ? 10.288 0.851 0.513 1.00 92.88 700 GLY A C 1
ATOM 5656 O O . GLY A 1 700 ? 10.022 1.954 0.985 1.00 92.88 700 GLY A O 1
ATOM 5657 N N . ARG A 1 701 ? 11.013 0.736 -0.612 1.00 92.31 701 ARG A N 1
ATOM 5658 C CA . ARG A 1 701 ? 11.565 1.885 -1.356 1.00 92.31 701 ARG A CA 1
ATOM 5659 C C . ARG A 1 701 ? 10.670 2.312 -2.518 1.00 92.31 701 ARG A C 1
ATOM 5661 O O . ARG A 1 701 ? 10.129 1.442 -3.188 1.00 92.31 701 ARG A O 1
ATOM 5668 N N . PRO A 1 702 ? 10.562 3.613 -2.831 1.00 93.25 702 PRO A N 1
ATOM 5669 C CA . PRO A 1 702 ? 9.726 4.079 -3.931 1.00 93.25 702 PRO A CA 1
ATOM 5670 C C . PRO A 1 702 ? 10.261 3.613 -5.295 1.00 93.25 702 PRO A C 1
ATOM 5672 O O . PRO A 1 702 ? 11.470 3.619 -5.542 1.00 93.25 702 PRO A O 1
ATOM 5675 N N . ILE A 1 703 ? 9.344 3.261 -6.195 1.00 91.00 703 ILE A N 1
ATOM 5676 C CA . ILE A 1 703 ? 9.594 2.890 -7.587 1.00 91.00 703 ILE A CA 1
ATOM 5677 C C . ILE A 1 703 ? 9.080 4.013 -8.490 1.00 91.00 703 ILE A C 1
ATOM 5679 O O . ILE A 1 703 ? 7.881 4.267 -8.594 1.00 91.00 703 ILE A O 1
ATOM 5683 N N . GLY A 1 704 ? 10.006 4.661 -9.196 1.00 89.31 704 GLY A N 1
ATOM 5684 C CA . GLY A 1 704 ? 9.683 5.723 -10.144 1.00 89.31 704 GLY A CA 1
ATOM 5685 C C . GLY A 1 704 ? 9.185 7.011 -9.481 1.00 89.31 704 GLY A C 1
ATOM 5686 O O . GLY A 1 704 ? 9.445 7.277 -8.309 1.00 89.31 704 GLY A O 1
ATOM 5687 N N . ARG A 1 705 ? 8.524 7.859 -10.273 1.00 92.31 705 ARG A N 1
ATOM 5688 C CA . ARG A 1 705 ? 7.929 9.123 -9.813 1.00 92.31 705 ARG A CA 1
ATOM 5689 C C . ARG A 1 705 ? 6.481 8.933 -9.330 1.00 92.31 705 ARG A C 1
ATOM 5691 O O . ARG A 1 705 ? 5.795 8.067 -9.874 1.00 92.31 705 ARG A O 1
ATOM 5698 N N . PRO A 1 706 ? 5.991 9.775 -8.403 1.00 93.62 706 PRO A N 1
ATOM 5699 C CA . PRO A 1 706 ? 4.584 9.786 -8.005 1.00 93.62 706 PRO A CA 1
ATOM 5700 C C . PRO A 1 706 ? 3.636 10.133 -9.155 1.00 93.62 706 PRO A C 1
ATOM 5702 O O . PRO A 1 706 ? 3.984 10.930 -10.030 1.00 93.62 706 PRO A O 1
ATOM 5705 N N . VAL A 1 707 ? 2.415 9.594 -9.101 1.00 93.62 707 VAL A N 1
ATOM 5706 C CA . VAL A 1 707 ? 1.281 10.032 -9.930 1.00 93.62 707 VAL A CA 1
ATOM 5707 C C . VAL A 1 707 ? 0.474 11.057 -9.146 1.00 93.62 707 VAL A C 1
ATOM 5709 O O . VAL A 1 707 ? -0.230 10.702 -8.204 1.00 93.62 707 VAL A O 1
ATOM 5712 N N . TRP A 1 708 ? 0.559 12.324 -9.533 1.00 93.31 708 TRP A N 1
ATOM 5713 C CA . TRP A 1 708 ? -0.190 13.396 -8.879 1.00 93.31 708 TRP A CA 1
ATOM 5714 C C . TRP A 1 708 ? -1.675 13.343 -9.228 1.00 93.31 708 TRP A C 1
ATOM 5716 O O . TRP A 1 708 ? -2.050 13.090 -10.377 1.00 93.31 708 TRP A O 1
ATOM 5726 N N . MET A 1 709 ? -2.522 13.603 -8.235 1.00 93.00 709 MET A N 1
ATOM 5727 C CA . MET A 1 709 ? -3.954 13.764 -8.450 1.00 93.00 709 MET A CA 1
ATOM 5728 C C . MET A 1 709 ? -4.224 14.980 -9.350 1.00 93.00 709 MET A C 1
ATOM 5730 O O . MET A 1 709 ? -3.570 16.016 -9.208 1.00 93.00 709 MET A O 1
ATOM 5734 N N . PRO A 1 710 ? -5.184 14.887 -10.285 1.00 89.38 710 PRO A N 1
ATOM 5735 C CA . PRO A 1 710 ? -5.473 15.977 -11.208 1.00 89.38 710 PRO A CA 1
ATOM 5736 C C . PRO A 1 710 ? -6.075 17.192 -10.489 1.00 89.38 710 PRO A C 1
ATOM 5738 O O . PRO A 1 710 ? -6.753 17.053 -9.470 1.00 89.38 710 PRO A O 1
ATOM 5741 N N . ASN A 1 711 ? -5.891 18.379 -11.079 1.00 85.19 711 ASN A N 1
ATOM 5742 C CA . ASN A 1 711 ? -6.434 19.661 -10.599 1.00 85.19 711 ASN A CA 1
ATOM 5743 C C . ASN A 1 711 ? -6.051 20.005 -9.148 1.00 85.19 711 ASN A C 1
ATOM 5745 O O . ASN A 1 711 ? -6.852 20.604 -8.430 1.00 85.19 711 ASN A O 1
ATOM 5749 N N . ASP A 1 712 ? -4.865 19.579 -8.712 1.00 85.25 712 ASP A N 1
ATOM 5750 C CA . ASP A 1 712 ? -4.338 19.801 -7.363 1.00 85.25 712 ASP A CA 1
ATOM 5751 C C . ASP A 1 712 ? -5.286 19.345 -6.241 1.00 85.25 712 ASP A C 1
ATOM 5753 O O . ASP A 1 712 ? -5.357 19.939 -5.165 1.00 85.25 712 ASP A O 1
ATOM 5757 N N . ARG A 1 713 ? -6.059 18.284 -6.501 1.00 90.19 713 ARG A N 1
ATOM 5758 C CA . ARG A 1 713 ? -6.994 17.719 -5.525 1.00 90.19 713 ARG A CA 1
ATOM 5759 C C . ARG A 1 713 ? -6.294 16.766 -4.566 1.00 90.19 713 ARG A C 1
ATOM 5761 O O . ARG A 1 713 ? -5.384 16.031 -4.939 1.00 90.19 713 ARG A O 1
ATOM 5768 N N . GLU A 1 714 ? -6.755 16.741 -3.322 1.00 89.88 714 GLU A N 1
ATOM 5769 C CA . GLU A 1 714 ? -6.354 15.714 -2.360 1.00 89.88 714 GLU A CA 1
ATOM 5770 C C . GLU A 1 714 ? -6.902 14.338 -2.747 1.00 89.88 714 GLU A C 1
ATOM 5772 O O . GLU A 1 714 ? -7.752 14.206 -3.631 1.00 89.88 714 GLU A O 1
ATOM 5777 N N . THR A 1 715 ? -6.414 13.298 -2.075 1.00 92.31 715 THR A N 1
ATOM 5778 C CA . THR A 1 715 ? -7.020 11.971 -2.139 1.00 92.31 715 THR A CA 1
ATOM 5779 C C . THR A 1 715 ? -7.164 11.383 -0.743 1.00 92.31 715 THR A C 1
ATOM 5781 O O . THR A 1 715 ? -6.254 11.489 0.077 1.00 92.31 715 THR A O 1
ATOM 5784 N N . TYR A 1 716 ? -8.318 10.755 -0.517 1.00 89.44 716 TYR A N 1
ATOM 5785 C CA . TYR A 1 716 ? -8.645 9.930 0.650 1.00 89.44 716 TYR A CA 1
ATOM 5786 C C . TYR A 1 716 ? -8.884 8.465 0.256 1.00 89.44 716 TYR A C 1
ATOM 5788 O O . TYR A 1 716 ? -9.285 7.628 1.061 1.00 89.44 716 TYR A O 1
ATOM 5796 N N . PHE A 1 717 ? -8.683 8.176 -1.028 1.00 91.75 717 PHE A N 1
ATOM 5797 C CA . PHE A 1 717 ? -9.164 6.983 -1.688 1.00 91.75 717 PHE A CA 1
ATOM 5798 C C . PHE A 1 717 ? -8.088 5.902 -1.648 1.00 91.75 717 PHE A C 1
ATOM 5800 O O . PHE A 1 717 ? -6.960 6.124 -2.095 1.00 91.75 717 PHE A O 1
ATOM 5807 N N . SER A 1 718 ? -8.436 4.709 -1.169 1.00 90.94 718 SER A N 1
ATOM 5808 C CA . SER A 1 718 ? -7.540 3.547 -1.243 1.00 90.94 718 SER A CA 1
ATOM 5809 C C . SER A 1 718 ? -7.569 2.950 -2.656 1.00 90.94 718 SER A C 1
ATOM 5811 O O . SER A 1 718 ? -8.656 2.617 -3.127 1.00 90.94 718 SER A O 1
ATOM 5813 N N . PRO A 1 719 ? -6.431 2.826 -3.360 1.00 92.25 719 PRO A N 1
ATOM 5814 C CA . PRO A 1 719 ? -6.420 2.315 -4.727 1.00 92.25 719 PRO A CA 1
ATOM 5815 C C . PRO A 1 719 ? -6.834 0.839 -4.755 1.00 92.25 719 PRO A C 1
ATOM 5817 O O . PRO A 1 719 ? -6.442 0.081 -3.869 1.00 92.25 719 PRO A O 1
ATOM 5820 N N . ILE A 1 720 ? -7.585 0.418 -5.776 1.00 89.31 720 ILE A N 1
ATOM 5821 C CA . ILE A 1 720 ? -8.005 -0.986 -5.956 1.00 89.31 720 ILE A CA 1
ATOM 5822 C C . ILE A 1 720 ? -7.795 -1.463 -7.399 1.00 89.31 720 ILE A C 1
ATOM 5824 O O . ILE A 1 720 ? -7.708 -0.642 -8.315 1.00 89.31 720 ILE A O 1
ATOM 5828 N N . PHE A 1 721 ? -7.741 -2.780 -7.615 1.00 89.06 721 PHE A N 1
ATOM 5829 C CA . PHE A 1 721 ? -7.558 -3.371 -8.944 1.00 89.06 721 PHE A CA 1
ATOM 5830 C C . PHE A 1 721 ? -8.851 -3.863 -9.556 1.00 89.06 721 PHE A C 1
ATOM 5832 O O . PHE A 1 721 ? -9.671 -4.483 -8.890 1.00 89.06 721 PHE A O 1
ATOM 5839 N N . HIS A 1 722 ? -8.956 -3.668 -10.863 1.00 92.62 722 HIS A N 1
ATOM 5840 C CA . HIS A 1 722 ? -9.972 -4.280 -11.695 1.00 92.62 722 HIS A CA 1
ATOM 5841 C C . HIS A 1 722 ? -9.317 -5.101 -12.804 1.00 92.62 722 HIS A C 1
ATOM 5843 O O . HIS A 1 722 ? -8.476 -4.586 -13.548 1.00 92.62 722 HIS A O 1
ATOM 5849 N N . GLU A 1 723 ? -9.717 -6.366 -12.920 1.00 92.62 723 GLU A N 1
ATOM 5850 C CA . GLU A 1 723 ? -9.287 -7.274 -13.980 1.00 92.62 723 GLU A CA 1
ATOM 5851 C C . GLU A 1 723 ? -10.426 -7.499 -14.977 1.00 92.62 723 GLU A C 1
ATOM 5853 O O . GLU A 1 723 ? -11.562 -7.797 -14.606 1.00 92.62 723 GLU A O 1
ATOM 5858 N N . ARG A 1 724 ? -10.109 -7.368 -16.265 1.00 93.44 724 ARG A N 1
ATOM 5859 C CA . ARG A 1 724 ? -11.036 -7.637 -17.370 1.00 93.44 724 ARG A CA 1
ATOM 5860 C C . ARG A 1 724 ? -10.901 -9.059 -17.894 1.00 93.44 724 ARG A C 1
ATOM 5862 O O . ARG A 1 724 ? -9.878 -9.709 -17.695 1.00 93.44 724 ARG A O 1
ATOM 5869 N N . ARG A 1 725 ? -11.878 -9.512 -18.690 1.00 92.75 725 ARG A N 1
ATOM 5870 C CA . ARG A 1 725 ? -11.898 -10.882 -19.248 1.00 92.75 725 ARG A CA 1
ATOM 5871 C C . ARG A 1 725 ? -10.650 -11.234 -20.067 1.00 92.75 725 ARG A C 1
ATOM 5873 O O . ARG A 1 725 ? -10.281 -12.399 -20.170 1.00 92.75 725 ARG A O 1
ATOM 5880 N N . ASP A 1 726 ? -10.019 -10.245 -20.695 1.00 91.19 726 ASP A N 1
ATOM 5881 C CA . ASP A 1 726 ? -8.805 -10.439 -21.493 1.00 91.19 726 ASP A CA 1
ATOM 5882 C C . ASP A 1 726 ? -7.498 -10.406 -20.673 1.00 91.19 726 ASP A C 1
ATOM 5884 O O . ASP A 1 726 ? -6.417 -10.502 -21.261 1.00 91.19 726 ASP A O 1
ATOM 5888 N N . GLY A 1 727 ? -7.588 -10.283 -19.344 1.00 91.31 727 GLY A N 1
ATOM 5889 C CA . GLY A 1 727 ? -6.466 -10.146 -18.416 1.00 91.31 727 GLY A CA 1
ATOM 5890 C C . GLY A 1 727 ? -5.949 -8.712 -18.271 1.00 91.31 727 GLY A C 1
ATOM 5891 O O . GLY A 1 727 ? -4.908 -8.497 -17.655 1.00 91.31 727 GLY A O 1
ATOM 5892 N N . SER A 1 728 ? -6.619 -7.710 -18.856 1.00 92.38 728 SER A N 1
ATOM 5893 C CA . SER A 1 728 ? -6.204 -6.314 -18.675 1.00 92.38 728 SER A CA 1
ATOM 5894 C C . SER A 1 728 ? -6.405 -5.870 -17.229 1.00 92.38 728 SER A C 1
ATOM 5896 O O . SER A 1 728 ? -7.525 -5.934 -16.722 1.00 92.38 728 SER A O 1
ATOM 5898 N N . LEU A 1 729 ? -5.349 -5.343 -16.609 1.00 92.75 729 LEU A N 1
ATOM 5899 C CA . LEU A 1 729 ? -5.370 -4.825 -15.241 1.00 92.75 729 LEU A CA 1
ATOM 5900 C C . LEU A 1 729 ? -5.445 -3.294 -15.208 1.00 92.75 729 LEU A C 1
ATOM 5902 O O . LEU A 1 729 ? -4.618 -2.598 -15.811 1.00 92.75 729 LEU A O 1
ATOM 5906 N N . TYR A 1 730 ? -6.411 -2.772 -14.456 1.00 94.81 730 TYR A N 1
ATOM 5907 C CA . TYR A 1 730 ? -6.602 -1.346 -14.212 1.00 94.81 730 TYR A CA 1
ATOM 5908 C C . TYR A 1 730 ? -6.542 -1.039 -12.718 1.00 94.81 730 TYR A C 1
ATOM 5910 O O . TYR A 1 730 ? -7.092 -1.769 -11.901 1.00 94.81 730 TYR A O 1
ATOM 5918 N N . VAL A 1 731 ? -5.899 0.072 -12.375 1.00 95.38 731 VAL A N 1
ATOM 5919 C CA . VAL A 1 731 ? -5.939 0.673 -11.042 1.00 95.38 731 VAL A CA 1
ATOM 5920 C C . VAL A 1 731 ? -7.070 1.682 -11.018 1.00 95.38 731 VAL A C 1
ATOM 5922 O O . VAL A 1 731 ? -7.050 2.625 -11.808 1.00 95.38 731 VAL A O 1
ATOM 5925 N N . LEU A 1 732 ? -8.013 1.513 -10.101 1.00 95.88 732 LEU A N 1
ATOM 5926 C CA . LEU A 1 732 ? -9.076 2.467 -9.807 1.00 95.88 732 LEU A CA 1
ATOM 5927 C C . LEU A 1 732 ? -8.643 3.361 -8.642 1.00 95.88 732 LEU A C 1
ATOM 5929 O O . LEU A 1 732 ? -8.167 2.865 -7.620 1.00 95.88 732 LEU A O 1
ATOM 5933 N N . TYR A 1 733 ? -8.798 4.674 -8.798 1.00 95.75 733 TYR A N 1
ATOM 5934 C CA . TYR A 1 733 ? -8.427 5.665 -7.788 1.00 95.75 733 TYR A CA 1
ATOM 5935 C C . TYR A 1 733 ? -9.343 6.894 -7.834 1.00 95.75 733 TYR A C 1
ATOM 5937 O O . TYR A 1 733 ? -10.027 7.140 -8.828 1.00 95.75 733 TYR A O 1
ATOM 5945 N N . GLY A 1 734 ? -9.370 7.673 -6.753 1.00 95.00 734 GLY A N 1
ATOM 5946 C CA . GLY A 1 734 ? -10.231 8.848 -6.621 1.00 95.00 734 GLY A CA 1
ATOM 5947 C C . GLY A 1 734 ? -9.516 10.056 -6.028 1.00 95.00 734 GLY A C 1
ATOM 5948 O O . GLY A 1 734 ? -8.495 9.921 -5.351 1.00 95.00 734 GLY A O 1
ATOM 5949 N N . CYS A 1 735 ? -10.053 11.244 -6.291 1.00 94.62 735 CYS A N 1
ATOM 5950 C CA . CYS A 1 735 ? -9.582 12.504 -5.718 1.00 94.62 735 CYS A CA 1
ATOM 5951 C C . CYS A 1 735 ? -10.742 13.391 -5.238 1.00 94.62 735 CYS A C 1
ATOM 5953 O O . CYS A 1 735 ? -11.918 13.079 -5.448 1.00 94.62 735 CYS A O 1
ATOM 5955 N N . GLY A 1 736 ? -10.394 14.507 -4.599 1.00 92.31 736 GLY A N 1
ATOM 5956 C CA . GLY A 1 736 ? -11.318 15.452 -3.975 1.00 92.31 736 GLY A CA 1
ATOM 5957 C C . GLY A 1 736 ? -11.512 15.171 -2.485 1.00 92.31 736 GLY A C 1
ATOM 5958 O O . GLY A 1 736 ? -10.842 14.310 -1.918 1.00 92.31 736 GLY A O 1
ATOM 5959 N N . GLY A 1 737 ? -12.427 15.902 -1.853 1.00 89.50 737 GLY A N 1
ATOM 5960 C CA . GLY A 1 737 ? -12.660 15.830 -0.408 1.00 89.50 737 GLY A CA 1
ATOM 5961 C C . GLY A 1 737 ? -14.071 16.260 -0.019 1.00 89.50 737 GLY A C 1
ATOM 5962 O O . GLY A 1 737 ? -14.949 16.423 -0.869 1.00 89.50 737 GLY A O 1
ATOM 5963 N N . GLU A 1 738 ? -14.295 16.491 1.268 1.00 87.31 738 GLU A N 1
ATOM 5964 C CA . GLU A 1 738 ? -15.616 16.816 1.811 1.00 87.31 738 GLU A CA 1
ATOM 5965 C C . GLU A 1 738 ? -16.163 18.163 1.352 1.00 87.31 738 GLU A C 1
ATOM 5967 O O . GLU A 1 738 ? -17.362 18.413 1.439 1.00 87.31 738 GLU A O 1
ATOM 5972 N N . THR A 1 739 ? -15.304 19.065 0.891 1.00 85.44 739 THR A N 1
ATOM 5973 C CA . THR A 1 739 ? -15.679 20.439 0.536 1.00 85.44 739 THR A CA 1
ATOM 5974 C C . THR A 1 739 ? -15.174 20.859 -0.843 1.00 85.44 739 THR A C 1
ATOM 5976 O O . THR A 1 739 ? -15.350 22.010 -1.241 1.00 85.44 739 THR A O 1
ATOM 5979 N N . VAL A 1 740 ? -14.539 19.941 -1.575 1.00 87.81 740 VAL A N 1
ATOM 5980 C CA . VAL A 1 740 ? -13.918 20.198 -2.879 1.00 87.81 740 VAL A CA 1
ATOM 5981 C C . VAL A 1 740 ? -14.291 19.103 -3.868 1.00 87.81 740 VAL A C 1
ATOM 5983 O O . VAL A 1 740 ? -14.401 17.935 -3.499 1.00 87.81 740 VAL A O 1
ATOM 5986 N N . ASP A 1 741 ? -14.476 19.484 -5.131 1.00 91.94 741 ASP A N 1
ATOM 5987 C CA . ASP A 1 741 ? -14.821 18.560 -6.208 1.00 91.94 741 ASP A CA 1
ATOM 5988 C C . ASP A 1 741 ? -13.720 17.522 -6.470 1.00 91.94 741 ASP A C 1
ATOM 5990 O O . ASP A 1 741 ? -12.567 17.665 -6.048 1.00 91.94 741 ASP A O 1
ATOM 5994 N N . GLY A 1 742 ? -14.080 16.457 -7.179 1.00 93.44 742 GLY A N 1
ATOM 5995 C CA . GLY A 1 742 ? -13.172 15.353 -7.430 1.00 93.44 742 GLY A CA 1
ATOM 5996 C C . GLY A 1 742 ? -13.651 14.396 -8.508 1.00 93.44 742 GLY A C 1
ATOM 5997 O O . GLY A 1 742 ? -14.793 14.457 -8.973 1.00 93.44 742 GLY A O 1
ATOM 5998 N N . SER A 1 743 ? -12.752 13.501 -8.900 1.00 95.56 743 SER A N 1
ATOM 5999 C CA . SER A 1 743 ? -12.960 12.559 -9.996 1.00 95.56 743 SER A CA 1
ATOM 6000 C C . SER A 1 743 ? -12.698 11.125 -9.546 1.00 95.56 743 SER A C 1
ATOM 6002 O O . SER A 1 743 ? -11.834 10.870 -8.710 1.00 95.56 743 SER A O 1
ATOM 6004 N N . PHE A 1 744 ? -13.433 10.193 -10.147 1.00 97.06 744 PHE A N 1
ATOM 6005 C CA . PHE A 1 744 ? -13.155 8.763 -10.132 1.00 97.06 744 PHE A CA 1
ATOM 6006 C C . PHE A 1 744 ? -12.432 8.385 -11.425 1.00 97.06 744 PHE A C 1
ATOM 6008 O O . PHE A 1 744 ? -12.909 8.663 -12.533 1.00 97.06 744 PHE A O 1
ATOM 6015 N N . LEU A 1 745 ? -11.258 7.788 -11.276 1.00 96.62 745 LEU A N 1
ATOM 6016 C CA . LEU A 1 745 ? -10.257 7.642 -12.321 1.00 96.62 745 LEU A CA 1
ATOM 6017 C C . LEU A 1 745 ? -9.794 6.188 -12.405 1.00 96.62 745 LEU A C 1
ATOM 6019 O O . LEU A 1 745 ? -9.827 5.441 -11.427 1.00 96.62 745 LEU A O 1
ATOM 6023 N N . ALA A 1 746 ? -9.312 5.810 -13.582 1.00 97.06 746 ALA A N 1
ATOM 6024 C CA . ALA A 1 746 ? -8.608 4.558 -13.792 1.00 97.06 746 ALA A CA 1
ATOM 6025 C C . ALA A 1 746 ? -7.304 4.785 -14.554 1.00 97.06 746 ALA A C 1
ATOM 6027 O O . ALA A 1 746 ? -7.245 5.630 -15.442 1.00 97.06 746 ALA A O 1
ATOM 6028 N N . ILE A 1 747 ? -6.268 4.009 -14.260 1.00 95.56 747 ILE A N 1
ATOM 6029 C CA . ILE A 1 747 ? -5.038 3.956 -15.059 1.00 95.56 747 ILE A CA 1
ATOM 6030 C C . ILE A 1 747 ? -4.691 2.495 -15.325 1.00 95.56 747 ILE A C 1
ATOM 6032 O O . ILE A 1 747 ? -4.795 1.656 -14.432 1.00 95.56 747 ILE A O 1
ATOM 6036 N N . SER A 1 748 ? -4.324 2.159 -16.562 1.00 94.31 748 SER A N 1
ATOM 6037 C CA . SER A 1 748 ? -3.905 0.789 -16.862 1.00 94.31 748 SER A CA 1
ATOM 6038 C C . SER A 1 748 ? -2.560 0.479 -16.204 1.00 94.31 748 SER A C 1
ATOM 6040 O O . SER A 1 748 ? -1.711 1.364 -16.102 1.00 94.31 748 SER A O 1
ATOM 6042 N N . LEU A 1 749 ? -2.319 -0.766 -15.790 1.00 92.94 749 LEU A N 1
ATOM 6043 C CA . LEU A 1 749 ? -1.043 -1.130 -15.163 1.00 92.94 749 LEU A CA 1
ATOM 6044 C C . LEU A 1 749 ? 0.184 -0.860 -16.069 1.00 92.94 749 LEU A C 1
ATOM 6046 O O . LEU A 1 749 ? 1.175 -0.317 -15.573 1.00 92.94 749 LEU A O 1
ATOM 6050 N N . PRO A 1 750 ? 0.145 -1.123 -17.395 1.00 92.69 750 PRO A N 1
ATOM 6051 C CA . PRO A 1 750 ? 1.224 -0.711 -18.289 1.00 92.69 750 PRO A CA 1
ATOM 6052 C C . PRO A 1 750 ? 1.402 0.807 -18.370 1.00 92.69 750 PRO A C 1
ATOM 6054 O O . PRO A 1 750 ? 2.534 1.279 -18.447 1.00 92.69 750 PRO A O 1
ATOM 6057 N N . ASP A 1 751 ? 0.315 1.582 -18.377 1.00 93.88 751 ASP A N 1
ATOM 6058 C CA . ASP A 1 751 ? 0.422 3.040 -18.418 1.00 93.88 751 ASP A CA 1
ATOM 6059 C C . ASP A 1 751 ? 0.931 3.615 -17.099 1.00 93.88 751 ASP A C 1
ATOM 6061 O O . ASP A 1 751 ? 1.760 4.518 -17.130 1.00 93.88 751 ASP A O 1
ATOM 6065 N N . LEU A 1 752 ? 0.537 3.043 -15.959 1.00 93.81 752 LEU A N 1
ATOM 6066 C CA . LEU A 1 752 ? 1.120 3.360 -14.659 1.00 93.81 752 LEU A CA 1
ATOM 6067 C C . LEU A 1 752 ? 2.628 3.095 -14.684 1.00 93.81 752 LEU A C 1
ATOM 6069 O O . LEU A 1 752 ? 3.412 3.992 -14.380 1.00 93.81 752 LEU A O 1
ATOM 6073 N N . TYR A 1 753 ? 3.048 1.909 -15.136 1.00 91.62 753 TYR A N 1
ATOM 6074 C CA . TYR A 1 753 ? 4.463 1.559 -15.268 1.00 91.62 753 TYR A CA 1
ATOM 6075 C C . TYR A 1 753 ? 5.223 2.548 -16.160 1.00 91.62 753 TYR A C 1
ATOM 6077 O O . TYR A 1 753 ? 6.319 2.999 -15.815 1.00 91.62 753 TYR A O 1
ATOM 6085 N N . ARG A 1 754 ? 4.648 2.923 -17.309 1.00 91.44 754 ARG A N 1
ATOM 6086 C CA . ARG A 1 754 ? 5.242 3.924 -18.205 1.00 91.44 754 ARG A CA 1
ATOM 6087 C C . ARG A 1 754 ? 5.304 5.291 -17.547 1.00 91.44 754 ARG A C 1
ATOM 6089 O O . ARG A 1 754 ? 6.327 5.963 -17.654 1.00 91.44 754 ARG A O 1
ATOM 6096 N N . TYR A 1 755 ? 4.242 5.697 -16.861 1.00 92.62 755 TYR A N 1
ATOM 6097 C CA . TYR A 1 755 ? 4.160 6.990 -16.209 1.00 92.62 755 TYR A CA 1
ATOM 6098 C C . TYR A 1 755 ? 5.233 7.114 -15.131 1.00 92.62 755 TYR A C 1
ATOM 6100 O O . TYR A 1 755 ? 6.022 8.058 -15.193 1.00 92.62 755 TYR A O 1
ATOM 6108 N N . ILE A 1 756 ? 5.314 6.166 -14.191 1.00 92.50 756 ILE A N 1
ATOM 6109 C CA . ILE A 1 756 ? 6.257 6.235 -13.061 1.00 92.50 756 ILE A CA 1
ATOM 6110 C C . ILE A 1 756 ? 7.717 6.152 -13.532 1.00 92.50 756 ILE A C 1
ATOM 6112 O O . ILE A 1 756 ? 8.593 6.775 -12.937 1.00 92.50 756 ILE A O 1
ATOM 6116 N N . ASN A 1 757 ? 7.986 5.463 -14.645 1.00 89.81 757 ASN A N 1
ATOM 6117 C CA . ASN A 1 757 ? 9.326 5.354 -15.233 1.00 89.81 757 ASN A CA 1
ATOM 6118 C C . ASN A 1 757 ? 9.622 6.417 -16.309 1.00 89.81 757 ASN A C 1
ATOM 6120 O O . ASN A 1 757 ? 10.706 6.415 -16.896 1.00 89.81 757 ASN A O 1
ATOM 6124 N N . ASN A 1 758 ? 8.682 7.330 -16.579 1.00 89.38 758 ASN A N 1
ATOM 6125 C CA . ASN A 1 758 ? 8.772 8.343 -17.635 1.00 89.38 758 ASN A CA 1
ATOM 6126 C C . ASN A 1 758 ? 9.123 7.752 -19.021 1.00 89.38 758 ASN A C 1
ATOM 6128 O O . ASN A 1 758 ? 10.011 8.242 -19.727 1.00 89.38 758 ASN A O 1
ATOM 6132 N N . LEU A 1 759 ? 8.433 6.672 -19.393 1.00 87.56 759 LEU A N 1
ATOM 6133 C CA . LEU A 1 759 ? 8.605 5.949 -20.652 1.00 87.56 759 LEU A CA 1
ATOM 6134 C C . LEU A 1 759 ? 7.591 6.416 -21.715 1.00 87.56 759 LEU A C 1
ATOM 6136 O O . LEU A 1 759 ? 6.477 6.812 -21.372 1.00 87.56 759 LEU A O 1
ATOM 6140 N N . PRO A 1 760 ? 7.941 6.343 -23.013 1.00 85.94 760 PRO A N 1
ATOM 6141 C CA . PRO A 1 760 ? 7.013 6.623 -24.109 1.00 85.94 760 PRO A CA 1
ATOM 6142 C C . PRO A 1 760 ? 5.770 5.718 -24.104 1.00 85.94 760 PRO A C 1
ATOM 6144 O O . PRO A 1 760 ? 5.842 4.556 -23.703 1.00 85.94 760 PRO A O 1
ATOM 6147 N N . LYS A 1 761 ? 4.637 6.218 -24.618 1.00 80.31 761 LYS A N 1
ATOM 6148 C CA . LYS A 1 761 ? 3.352 5.486 -24.664 1.00 80.31 761 LYS A CA 1
ATOM 6149 C C . LYS A 1 761 ? 3.413 4.188 -25.488 1.00 80.31 761 LYS A C 1
ATOM 6151 O O . LYS A 1 761 ? 2.684 3.244 -25.207 1.00 80.31 761 LYS A O 1
ATOM 6156 N N . ASP A 1 762 ? 4.297 4.121 -26.480 1.00 81.25 762 ASP A N 1
ATOM 6157 C CA . ASP A 1 762 ? 4.547 2.946 -27.324 1.00 81.25 762 ASP A CA 1
ATOM 6158 C C . ASP A 1 762 ? 5.535 1.940 -26.708 1.00 81.25 762 ASP A C 1
ATOM 6160 O O . ASP A 1 762 ? 5.745 0.859 -27.261 1.00 81.25 762 ASP A O 1
ATOM 6164 N N . HIS A 1 763 ? 6.124 2.249 -25.547 1.00 84.19 763 HIS A N 1
ATOM 6165 C CA . HIS A 1 763 ? 7.002 1.323 -24.843 1.00 84.19 763 HIS A CA 1
ATOM 6166 C C . HIS A 1 763 ? 6.242 0.048 -24.449 1.00 84.19 763 HIS A C 1
ATOM 6168 O O . HIS A 1 763 ? 5.207 0.098 -23.777 1.00 84.19 763 HIS A O 1
ATOM 6174 N N . HIS A 1 764 ? 6.755 -1.112 -24.853 1.00 81.88 764 HIS A N 1
ATOM 6175 C CA . HIS A 1 764 ? 6.165 -2.398 -24.496 1.00 81.88 764 HIS A CA 1
ATOM 6176 C C . HIS A 1 764 ? 6.529 -2.774 -23.056 1.00 81.88 764 HIS A C 1
ATOM 6178 O O . HIS A 1 764 ? 7.709 -2.892 -22.737 1.00 81.88 764 HIS A O 1
ATOM 6184 N N . VAL A 1 765 ? 5.518 -2.981 -22.210 1.00 82.50 765 VAL A N 1
ATOM 6185 C CA . VAL A 1 765 ? 5.686 -3.486 -20.842 1.00 82.50 765 VAL A CA 1
ATOM 6186 C C . VAL A 1 765 ? 5.510 -5.010 -20.889 1.00 82.50 765 VAL A C 1
ATOM 6188 O O . VAL A 1 765 ? 4.420 -5.463 -21.246 1.00 82.50 765 VAL A O 1
ATOM 6191 N N . PRO A 1 766 ? 6.567 -5.806 -20.639 1.00 72.00 766 PRO A N 1
ATOM 6192 C CA . PRO A 1 766 ? 6.492 -7.261 -20.727 1.00 72.00 766 PRO A CA 1
ATOM 6193 C C . PRO A 1 766 ? 5.670 -7.851 -19.569 1.00 72.00 766 PRO A C 1
ATOM 6195 O O . PRO A 1 766 ? 5.476 -7.205 -18.546 1.00 72.00 766 PRO A O 1
ATOM 6198 N N . ASN A 1 767 ? 5.222 -9.100 -19.727 1.00 73.50 767 ASN A N 1
ATOM 6199 C CA . ASN A 1 767 ? 4.537 -9.899 -18.696 1.00 73.50 767 ASN A CA 1
ATOM 6200 C C . ASN A 1 767 ? 3.178 -9.369 -18.198 1.00 73.50 767 ASN A C 1
ATOM 6202 O O . ASN A 1 767 ? 2.685 -9.851 -17.184 1.00 73.50 767 ASN A O 1
ATOM 6206 N N . LEU A 1 768 ? 2.538 -8.446 -18.922 1.00 81.12 768 LEU A N 1
ATOM 6207 C CA . LEU A 1 768 ? 1.168 -8.013 -18.636 1.00 81.12 768 LEU A CA 1
ATOM 6208 C C . LEU A 1 768 ? 0.208 -8.510 -19.735 1.00 81.12 768 LEU A C 1
ATOM 6210 O O . LEU A 1 768 ? 0.405 -8.156 -20.903 1.00 81.12 768 LEU A O 1
ATOM 6214 N N . PRO A 1 769 ? -0.803 -9.339 -19.403 1.00 82.44 769 PRO A N 1
ATOM 6215 C CA . PRO A 1 769 ? -1.818 -9.785 -20.359 1.00 82.44 769 PRO A CA 1
ATOM 6216 C C . PRO A 1 769 ? -2.808 -8.656 -20.698 1.00 82.44 769 PRO A C 1
ATOM 6218 O O . PRO A 1 769 ? -2.802 -7.611 -20.056 1.00 82.44 769 PRO A O 1
ATOM 6221 N N . GLY A 1 770 ? -3.646 -8.851 -21.719 1.00 86.19 770 GLY A N 1
ATOM 6222 C CA . GLY A 1 770 ? -4.747 -7.934 -22.048 1.00 86.19 770 GLY A CA 1
ATOM 6223 C C . GLY A 1 770 ? -4.476 -6.849 -23.100 1.00 86.19 770 GLY A C 1
ATOM 6224 O O . GLY A 1 770 ? -3.390 -6.733 -23.678 1.00 86.19 770 GLY A O 1
ATOM 6225 N N . LYS A 1 771 ? -5.523 -6.071 -23.406 1.00 87.31 771 LYS A N 1
ATOM 6226 C CA . LYS A 1 771 ? -5.545 -4.968 -24.376 1.00 87.31 771 LYS A CA 1
ATOM 6227 C C . LYS A 1 771 ? -5.898 -3.644 -23.697 1.00 87.31 771 LYS A C 1
ATOM 6229 O O . LYS A 1 771 ? -7.032 -3.395 -23.308 1.00 87.31 771 LYS A O 1
ATOM 6234 N N . TYR A 1 772 ? -4.952 -2.711 -23.737 1.00 88.56 772 TYR A N 1
ATOM 6235 C CA . TYR A 1 772 ? -5.025 -1.456 -22.979 1.00 88.56 772 TYR A CA 1
ATOM 6236 C C . TYR A 1 772 ? -5.361 -0.208 -23.807 1.00 88.56 772 TYR A C 1
ATOM 6238 O O . TYR A 1 772 ? -5.292 0.912 -23.314 1.00 88.56 772 TYR A O 1
ATOM 6246 N N . ASN A 1 773 ? -5.725 -0.370 -25.083 1.00 85.12 773 ASN A N 1
ATOM 6247 C CA . ASN A 1 773 ? -5.954 0.770 -25.982 1.00 85.12 773 ASN A CA 1
ATOM 6248 C C . ASN A 1 773 ? -7.167 1.624 -25.574 1.00 85.12 773 ASN A C 1
ATOM 6250 O O . ASN A 1 773 ? -7.195 2.825 -25.841 1.00 85.12 773 ASN A O 1
ATOM 6254 N N . GLN A 1 774 ? -8.187 0.987 -24.997 1.00 88.00 774 GLN A N 1
ATOM 6255 C CA . GLN A 1 774 ? -9.412 1.610 -24.504 1.00 88.00 774 GLN A CA 1
ATOM 6256 C C . GLN A 1 774 ? -10.136 0.644 -23.559 1.00 88.00 774 GLN A C 1
ATOM 6258 O O . GLN A 1 774 ? -9.996 -0.575 -23.694 1.00 88.00 774 GLN A O 1
ATOM 6263 N N . TRP A 1 775 ? -10.951 1.189 -22.662 1.00 92.50 775 TRP A N 1
ATOM 6264 C CA . TRP A 1 775 ? -11.860 0.419 -21.819 1.00 92.50 775 TRP A CA 1
ATOM 6265 C C . TRP A 1 775 ? -13.290 0.832 -22.158 1.00 92.50 775 TRP A C 1
ATOM 6267 O O . TRP A 1 775 ? -13.676 1.990 -21.988 1.00 92.50 775 TRP A O 1
ATOM 6277 N N . GLY A 1 776 ? -14.041 -0.091 -22.763 1.00 88.38 776 GLY A N 1
ATOM 6278 C CA . GLY A 1 776 ? -15.338 0.234 -23.347 1.00 88.38 776 GLY A CA 1
ATOM 6279 C C . GLY A 1 776 ? -15.232 1.325 -24.414 1.00 88.38 776 GLY A C 1
ATOM 6280 O O . GLY A 1 776 ? -14.434 1.229 -25.352 1.00 88.38 776 GLY A O 1
ATOM 6281 N N . SER A 1 777 ? -16.028 2.385 -24.255 1.00 85.94 777 SER A N 1
ATOM 6282 C CA . SER A 1 777 ? -16.005 3.577 -25.113 1.00 85.94 777 SER A CA 1
ATOM 6283 C C . SER A 1 777 ? -14.996 4.646 -24.676 1.00 85.94 777 SER A C 1
ATOM 6285 O O . SER A 1 777 ? -14.810 5.637 -25.387 1.00 85.94 777 SER A O 1
ATOM 6287 N N . LYS A 1 778 ? -14.362 4.495 -23.507 1.00 90.12 778 LYS A N 1
ATOM 6288 C CA . LYS A 1 778 ? -13.461 5.494 -22.924 1.00 90.12 778 LYS A CA 1
ATOM 6289 C C . LYS A 1 778 ? -12.016 5.211 -23.333 1.00 90.12 778 LYS A C 1
ATOM 6291 O O . LYS A 1 778 ? -11.519 4.090 -23.217 1.00 90.12 778 LYS A O 1
ATOM 6296 N N . LYS A 1 779 ? -11.326 6.248 -23.813 1.00 89.25 779 LYS A N 1
ATOM 6297 C CA . LYS A 1 779 ? -9.908 6.182 -24.187 1.00 89.25 779 LYS A CA 1
ATOM 6298 C C . LYS A 1 779 ? -9.047 6.852 -23.117 1.00 89.25 779 LYS A C 1
ATOM 6300 O O . LYS A 1 779 ? -9.458 7.901 -22.622 1.00 89.25 779 LYS A O 1
ATOM 6305 N N . PRO A 1 780 ? -7.870 6.287 -22.801 1.00 91.38 780 PRO A N 1
ATOM 6306 C CA . PRO A 1 780 ? -6.932 6.922 -21.892 1.00 91.38 780 PRO A CA 1
ATOM 6307 C C . PRO A 1 780 ? -6.357 8.203 -22.504 1.00 91.38 780 PRO A C 1
ATOM 6309 O O . PRO A 1 780 ? -6.116 8.276 -23.717 1.00 91.38 780 PRO A O 1
ATOM 6312 N N . ASP A 1 781 ? -6.105 9.191 -21.653 1.00 89.88 781 ASP A N 1
ATOM 6313 C CA . ASP A 1 781 ? -5.487 10.466 -22.006 1.00 89.88 781 ASP A CA 1
ATOM 6314 C C . ASP A 1 781 ? -3.993 10.320 -22.391 1.00 89.88 781 ASP A C 1
ATOM 6316 O O . ASP A 1 781 ? -3.484 9.229 -22.694 1.00 89.88 781 ASP A O 1
ATOM 6320 N N . SER A 1 782 ? -3.263 11.438 -22.450 1.00 84.94 782 SER A N 1
ATOM 6321 C CA . SER A 1 782 ? -1.825 11.429 -22.748 1.00 84.94 782 SER A CA 1
ATOM 6322 C C . SER A 1 782 ? -0.987 10.724 -21.678 1.00 84.94 782 SER A C 1
ATOM 6324 O O . SER A 1 782 ? 0.066 10.186 -22.014 1.00 84.94 782 SER A O 1
ATOM 6326 N N . ASN A 1 783 ? -1.458 10.705 -20.431 1.00 84.00 783 ASN A N 1
ATOM 6327 C CA . ASN A 1 783 ? -0.791 10.104 -19.280 1.00 84.00 783 ASN A CA 1
ATOM 6328 C C . ASN A 1 783 ? -1.237 8.657 -19.022 1.00 84.00 783 ASN A C 1
ATOM 6330 O O . ASN A 1 783 ? -0.631 7.985 -18.193 1.00 84.00 783 ASN A O 1
ATOM 6334 N N . GLY A 1 784 ? -2.247 8.169 -19.750 1.00 87.44 784 GLY A N 1
ATOM 6335 C CA . GLY A 1 784 ? -2.778 6.816 -19.596 1.00 87.44 784 GLY A CA 1
ATOM 6336 C C . GLY A 1 784 ? -3.996 6.713 -18.678 1.00 87.44 784 GLY A C 1
ATOM 6337 O O . GLY A 1 784 ? -4.476 5.611 -18.418 1.00 87.44 784 GLY A O 1
ATOM 6338 N N . THR A 1 785 ? -4.506 7.847 -18.201 1.00 93.19 785 THR A N 1
ATOM 6339 C CA . THR A 1 785 ? -5.618 7.919 -17.255 1.00 93.19 785 THR A CA 1
ATOM 6340 C C . THR A 1 785 ? -6.957 8.014 -17.985 1.00 93.19 785 THR A C 1
ATOM 6342 O O . THR A 1 785 ? -7.088 8.659 -19.025 1.00 93.19 785 THR A O 1
ATOM 6345 N N . ILE A 1 786 ? -7.978 7.371 -17.427 1.00 95.06 786 ILE A N 1
ATOM 6346 C CA . ILE A 1 786 ? -9.372 7.407 -17.857 1.00 95.06 786 ILE A CA 1
ATOM 6347 C C . ILE A 1 786 ? -10.192 8.058 -16.742 1.00 95.06 786 ILE A C 1
ATOM 6349 O O . ILE A 1 786 ? -10.275 7.517 -15.644 1.00 95.06 786 ILE A O 1
ATOM 6353 N N . GLU A 1 787 ? -10.841 9.189 -17.024 1.00 95.19 787 GLU A N 1
ATOM 6354 C CA . GLU A 1 787 ? -11.854 9.755 -16.124 1.00 95.19 787 GLU A CA 1
ATOM 6355 C C . GLU A 1 787 ? -13.197 9.041 -16.340 1.00 95.19 787 GLU A C 1
ATOM 6357 O O . GLU A 1 787 ? -13.847 9.163 -17.393 1.00 95.19 787 GLU A O 1
ATOM 6362 N N . ILE A 1 788 ? -13.594 8.255 -15.337 1.00 96.31 788 ILE A N 1
ATOM 6363 C CA . ILE A 1 788 ? -14.843 7.492 -15.338 1.00 96.31 788 ILE A CA 1
ATOM 6364 C C . ILE A 1 788 ? -15.988 8.424 -14.943 1.00 96.31 788 ILE A C 1
ATOM 6366 O O . ILE A 1 788 ? -16.957 8.555 -15.695 1.00 96.31 788 ILE A O 1
ATOM 6370 N N . PHE A 1 789 ? -15.829 9.132 -13.823 1.00 96.06 789 PHE A N 1
ATOM 6371 C CA . PHE A 1 789 ? -16.829 10.039 -13.266 1.00 96.06 789 PHE A CA 1
ATOM 6372 C C . PHE A 1 789 ? -16.179 11.287 -12.666 1.00 96.06 789 PHE A C 1
ATOM 6374 O O . PHE A 1 789 ? -15.060 11.228 -12.164 1.00 96.06 789 PHE A O 1
ATOM 6381 N N . LYS A 1 790 ? -16.903 12.407 -12.683 1.00 94.88 790 LYS A N 1
ATOM 6382 C CA . LYS A 1 790 ? -16.504 13.657 -12.036 1.00 94.88 790 LYS A CA 1
ATOM 6383 C C . LYS A 1 790 ? -17.679 14.235 -11.256 1.00 94.88 790 LYS A C 1
ATOM 6385 O O . LYS A 1 790 ? -18.713 14.551 -11.848 1.00 94.88 790 LYS A O 1
ATOM 6390 N N . SER A 1 791 ? -17.505 14.399 -9.947 1.00 92.62 791 SER A N 1
ATOM 6391 C CA . SER A 1 791 ? -18.439 15.164 -9.120 1.00 92.62 791 SER A CA 1
ATOM 6392 C C . SER A 1 791 ? -18.101 16.652 -9.214 1.00 92.62 791 SER A C 1
ATOM 6394 O O . SER A 1 791 ? -16.959 17.030 -9.464 1.00 92.62 791 SER A O 1
ATOM 6396 N N . LYS A 1 792 ? -19.113 17.512 -9.070 1.00 87.38 792 LYS A N 1
ATOM 6397 C CA . LYS A 1 792 ? -18.973 18.972 -9.213 1.00 87.38 792 LYS A CA 1
ATOM 6398 C C . LYS A 1 792 ? -18.683 19.694 -7.904 1.00 87.38 792 LYS A C 1
ATOM 6400 O O . LYS A 1 792 ? -18.149 20.796 -7.944 1.00 87.38 792 LYS A O 1
ATOM 6405 N N . ASN A 1 793 ? -19.087 19.105 -6.779 1.00 85.81 793 ASN A N 1
ATOM 6406 C CA . ASN A 1 793 ? -19.138 19.801 -5.492 1.00 85.81 793 ASN A CA 1
ATOM 6407 C C . ASN A 1 793 ? -18.328 19.095 -4.397 1.00 85.81 793 ASN A C 1
ATOM 6409 O O . ASN A 1 793 ? -17.963 19.741 -3.420 1.00 85.81 793 ASN A O 1
ATOM 6413 N N . LYS A 1 794 ? -18.096 17.783 -4.529 1.00 91.44 794 LYS A N 1
ATOM 6414 C CA . LYS A 1 794 ? -17.477 16.934 -3.502 1.00 91.44 794 LYS A CA 1
ATOM 6415 C C . LYS A 1 794 ? -16.546 15.901 -4.139 1.00 91.44 794 LYS A C 1
ATOM 6417 O O . LYS A 1 794 ? -16.566 15.712 -5.355 1.00 91.44 794 LYS A O 1
ATOM 6422 N N . GLY A 1 795 ? -15.744 15.228 -3.325 1.00 92.75 795 GLY A N 1
ATOM 6423 C CA . GLY A 1 795 ? -14.798 14.216 -3.774 1.00 92.75 795 GLY A CA 1
ATOM 6424 C C . GLY A 1 795 ? -15.401 12.841 -4.060 1.00 92.75 795 GLY A C 1
ATOM 6425 O O . GLY A 1 795 ? -16.543 12.519 -3.715 1.00 92.75 795 GLY A O 1
ATOM 6426 N N . VAL A 1 796 ? -14.575 11.986 -4.661 1.00 94.75 796 VAL A N 1
ATOM 6427 C CA . VAL A 1 796 ? -14.770 10.532 -4.668 1.00 94.75 796 VAL A CA 1
ATOM 6428 C C . VAL A 1 796 ? -13.727 9.942 -3.726 1.00 94.75 796 VAL A C 1
ATOM 6430 O O . VAL A 1 796 ? -12.559 9.808 -4.083 1.00 94.75 796 VAL A O 1
ATOM 6433 N N . MET A 1 797 ? -14.148 9.669 -2.492 1.00 89.81 797 MET A N 1
ATOM 6434 C CA . MET A 1 797 ? -13.247 9.357 -1.374 1.00 89.81 797 MET A CA 1
ATOM 6435 C C . MET A 1 797 ? -13.274 7.881 -0.972 1.00 89.81 797 MET A C 1
ATOM 6437 O O . MET A 1 797 ? -12.285 7.376 -0.452 1.00 89.81 797 MET A O 1
ATOM 6441 N N . VAL A 1 798 ? -14.387 7.190 -1.222 1.00 88.06 798 VAL A N 1
ATOM 6442 C CA . VAL A 1 798 ? -14.578 5.788 -0.837 1.00 88.06 798 VAL A CA 1
ATOM 6443 C C . VAL A 1 798 ? -14.257 4.885 -2.035 1.00 88.06 798 VAL A C 1
ATOM 6445 O O . VAL A 1 798 ? -14.764 5.149 -3.131 1.00 88.06 798 VAL A O 1
ATOM 6448 N N . PRO A 1 799 ? -13.433 3.832 -1.866 1.00 89.56 799 PRO A N 1
ATOM 6449 C CA . PRO A 1 799 ? -13.204 2.833 -2.907 1.00 89.56 799 PRO A CA 1
ATOM 6450 C C . PRO A 1 799 ? -14.509 2.164 -3.367 1.00 89.56 799 PRO A C 1
ATOM 6452 O O . PRO A 1 799 ? -15.393 1.933 -2.540 1.00 89.56 799 PRO A O 1
ATOM 6455 N N . PRO A 1 800 ? -14.666 1.841 -4.663 1.00 92.00 800 PRO A N 1
ATOM 6456 C CA . PRO A 1 800 ? -15.845 1.145 -5.145 1.00 92.00 800 PRO A CA 1
ATOM 6457 C C . PRO A 1 800 ? -15.826 -0.324 -4.717 1.00 92.00 800 PRO A C 1
ATOM 6459 O O . PRO A 1 800 ? -14.775 -0.903 -4.446 1.00 92.00 800 PRO A O 1
ATOM 6462 N N . VAL A 1 801 ? -17.004 -0.937 -4.717 1.00 90.94 801 VAL A N 1
ATOM 6463 C CA . VAL A 1 801 ? -17.174 -2.373 -4.472 1.00 90.94 801 VAL A CA 1
ATOM 6464 C C . VAL A 1 801 ? -17.176 -3.108 -5.804 1.00 90.94 801 VAL A C 1
ATOM 6466 O O . VAL A 1 801 ? -17.870 -2.691 -6.733 1.00 90.94 801 VAL A O 1
ATOM 6469 N N . LEU A 1 802 ? -16.409 -4.195 -5.886 1.00 91.81 802 LEU A N 1
ATOM 6470 C CA . LEU A 1 802 ? -16.299 -5.021 -7.086 1.00 91.81 802 LEU A CA 1
ATOM 6471 C C . LEU A 1 802 ? -17.089 -6.322 -6.913 1.00 91.81 802 LEU A C 1
ATOM 6473 O O . LEU A 1 802 ? -16.728 -7.160 -6.087 1.00 91.81 802 LEU A O 1
ATOM 6477 N N . ALA A 1 803 ? -18.156 -6.509 -7.692 1.00 91.38 803 ALA A N 1
ATOM 6478 C CA . ALA A 1 803 ? -19.025 -7.689 -7.630 1.00 91.38 803 ALA A CA 1
ATOM 6479 C C . ALA A 1 803 ? -19.543 -8.050 -9.029 1.00 91.38 803 ALA A C 1
ATOM 6481 O O . ALA A 1 803 ? -19.875 -7.162 -9.796 1.00 91.38 803 ALA A O 1
ATOM 6482 N N . ASP A 1 804 ? -19.623 -9.336 -9.379 1.00 92.25 804 ASP A N 1
ATOM 6483 C CA . ASP A 1 804 ? -20.148 -9.767 -10.689 1.00 92.25 804 ASP A CA 1
ATOM 6484 C C . ASP A 1 804 ? -21.686 -9.760 -10.650 1.00 92.25 804 ASP A C 1
ATOM 6486 O O . ASP A 1 804 ? -22.315 -10.742 -10.250 1.00 92.25 804 ASP A O 1
ATOM 6490 N N . VAL A 1 805 ? -22.288 -8.614 -10.979 1.00 94.06 805 VAL A N 1
ATOM 6491 C CA . VAL A 1 805 ? -23.741 -8.388 -10.944 1.00 94.06 805 VAL A CA 1
ATOM 6492 C C . VAL A 1 805 ? -24.381 -8.871 -12.247 1.00 94.06 805 VAL A C 1
ATOM 6494 O O . VAL A 1 805 ? -25.481 -9.430 -12.235 1.00 94.06 805 VAL A O 1
ATOM 6497 N N . THR A 1 806 ? -23.690 -8.683 -13.372 1.00 93.75 806 THR A N 1
ATOM 6498 C CA . THR A 1 806 ? -24.135 -9.087 -14.714 1.00 93.75 806 THR A CA 1
ATOM 6499 C C . THR A 1 806 ? -23.969 -10.583 -14.994 1.00 93.75 806 THR A C 1
ATOM 6501 O O . THR A 1 806 ? -24.597 -11.096 -15.926 1.00 93.75 806 THR A O 1
ATOM 6504 N N . LYS A 1 807 ? -23.198 -11.297 -14.162 1.00 91.56 807 LYS A N 1
ATOM 6505 C CA . LYS A 1 807 ? -22.854 -12.725 -14.286 1.00 91.56 807 LYS A CA 1
ATOM 6506 C C . LYS A 1 807 ? -22.077 -13.052 -15.548 1.00 91.56 807 LYS A C 1
ATOM 6508 O O . LYS A 1 807 ? -22.235 -14.131 -16.130 1.00 91.56 807 LYS A O 1
ATOM 6513 N N . ASP A 1 808 ? -21.264 -12.114 -16.002 1.00 92.88 808 ASP A N 1
ATOM 6514 C CA . ASP A 1 808 ? -20.469 -12.282 -17.207 1.00 92.88 808 ASP A CA 1
ATOM 6515 C C . ASP A 1 808 ? -19.043 -12.793 -16.896 1.00 92.88 808 ASP A C 1
ATOM 6517 O O . ASP A 1 808 ? -18.253 -13.067 -17.810 1.00 92.88 808 ASP A O 1
ATOM 6521 N N . GLY A 1 809 ? -18.726 -12.997 -15.612 1.00 91.12 809 GLY A N 1
ATOM 6522 C CA . GLY A 1 809 ? -17.424 -13.437 -15.126 1.00 91.12 809 GLY A CA 1
ATOM 6523 C C . GLY A 1 809 ? -16.413 -12.304 -14.938 1.00 91.12 809 GLY A C 1
ATOM 6524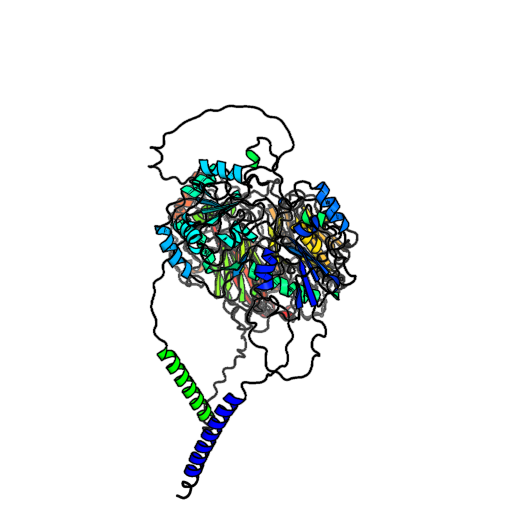 O O . GLY A 1 809 ? -15.267 -12.588 -14.592 1.00 91.12 809 GLY A O 1
ATOM 6525 N N . VAL A 1 810 ? -16.804 -11.046 -15.163 1.00 93.56 810 VAL A N 1
ATOM 6526 C CA . VAL A 1 810 ? -16.027 -9.839 -14.859 1.00 93.56 810 VAL A CA 1
ATOM 6527 C C . VAL A 1 810 ? -16.718 -9.100 -13.713 1.00 93.56 810 VAL A C 1
ATOM 6529 O O . VAL A 1 810 ? -17.936 -9.005 -13.655 1.00 93.56 810 VAL A O 1
ATOM 6532 N N . LYS A 1 811 ? -15.945 -8.589 -12.751 1.00 94.38 811 LYS A N 1
ATOM 6533 C CA . LYS A 1 811 ? -16.520 -7.873 -11.605 1.00 94.38 811 LYS A CA 1
ATOM 6534 C C . LYS A 1 811 ? -17.014 -6.488 -12.034 1.00 94.38 811 LYS A C 1
ATOM 6536 O O . LYS A 1 811 ? -16.239 -5.690 -12.542 1.00 94.38 811 LYS A O 1
ATOM 6541 N N . ASP A 1 812 ? -18.281 -6.185 -11.804 1.00 96.12 812 ASP A N 1
ATOM 6542 C CA . ASP A 1 812 ? -18.867 -4.862 -12.017 1.00 96.12 812 ASP A CA 1
ATOM 6543 C C . ASP A 1 812 ? -18.462 -3.896 -10.897 1.00 96.12 812 ASP A C 1
ATOM 6545 O O . ASP A 1 812 ? -18.098 -4.312 -9.796 1.00 96.12 812 ASP A O 1
ATOM 6549 N N . ILE A 1 813 ? -18.505 -2.594 -11.183 1.00 96.38 813 ILE A N 1
ATOM 6550 C CA . ILE A 1 813 ? -17.929 -1.546 -10.331 1.00 96.38 813 ILE A CA 1
ATOM 6551 C C . ILE A 1 813 ? -19.051 -0.694 -9.738 1.00 96.38 813 ILE A C 1
ATOM 6553 O O . ILE A 1 813 ? -19.645 0.130 -10.438 1.00 96.38 813 ILE A O 1
ATOM 6557 N N . LEU A 1 814 ? -19.312 -0.838 -8.437 1.00 95.62 814 LEU A N 1
ATOM 6558 C CA . LEU A 1 814 ? -20.235 0.026 -7.701 1.00 95.62 814 LEU A CA 1
ATOM 6559 C C . LEU A 1 814 ? -19.478 1.191 -7.056 1.00 95.62 814 LEU A C 1
ATOM 6561 O O . LEU A 1 814 ? -18.827 1.029 -6.025 1.00 95.62 814 LEU A O 1
ATOM 6565 N N . MET A 1 815 ? -19.579 2.376 -7.654 1.00 95.56 815 MET A N 1
ATOM 6566 C CA . MET A 1 815 ? -18.933 3.599 -7.175 1.00 95.56 815 MET A CA 1
ATOM 6567 C C . MET A 1 815 ? -19.886 4.433 -6.313 1.00 95.56 815 MET A C 1
ATOM 6569 O O . MET A 1 815 ? -20.997 4.745 -6.744 1.00 95.56 815 MET A O 1
ATOM 6573 N N . SER A 1 816 ? -19.394 4.883 -5.156 1.00 92.25 816 SER A N 1
ATOM 6574 C CA . SER A 1 816 ? -20.060 5.855 -4.280 1.00 92.25 816 SER A CA 1
ATOM 6575 C C . SER A 1 816 ? -19.271 7.165 -4.241 1.00 92.25 816 SER A C 1
ATOM 6577 O O . SER A 1 816 ? -18.127 7.203 -3.790 1.00 92.25 816 SER A O 1
ATOM 6579 N N . SER A 1 817 ? -19.872 8.257 -4.711 1.00 94.31 817 SER A N 1
ATOM 6580 C CA . SER A 1 817 ? -19.336 9.607 -4.522 1.00 94.31 817 SER A CA 1
ATOM 6581 C C . SER A 1 817 ? -19.835 10.188 -3.203 1.00 94.31 817 SER A C 1
ATOM 6583 O O . SER A 1 817 ? -20.959 9.916 -2.778 1.00 94.31 817 SER A O 1
ATOM 6585 N N . PHE A 1 818 ? -19.009 11.027 -2.574 1.00 93.06 818 PHE A N 1
ATOM 6586 C CA . PHE A 1 818 ? -19.320 11.619 -1.276 1.00 93.06 818 PHE A CA 1
ATOM 6587 C C . PHE A 1 818 ? -20.578 12.497 -1.304 1.00 93.06 818 PHE A C 1
ATOM 6589 O O . PHE A 1 818 ? -21.233 12.650 -0.286 1.00 93.06 818 PHE A O 1
ATOM 6596 N N . ASP A 1 819 ? -20.960 13.027 -2.468 1.00 90.75 819 ASP A N 1
ATOM 6597 C CA . ASP A 1 819 ? -22.143 13.879 -2.624 1.00 90.75 819 ASP A CA 1
ATOM 6598 C C . ASP A 1 819 ? -23.493 13.134 -2.625 1.00 90.75 819 ASP A C 1
ATOM 6600 O O . ASP A 1 819 ? -24.505 13.746 -2.971 1.00 90.75 819 ASP A O 1
ATOM 6604 N N . GLY A 1 820 ? -23.521 11.826 -2.356 1.00 92.75 820 GLY A N 1
ATOM 6605 C CA . GLY A 1 820 ? -24.746 11.019 -2.395 1.00 92.75 820 GLY A CA 1
ATOM 6606 C C . GLY A 1 820 ? -25.016 10.330 -3.734 1.00 92.75 820 GLY A C 1
ATOM 6607 O O . GLY A 1 820 ? -26.075 9.728 -3.910 1.00 92.75 820 GLY A O 1
ATOM 6608 N N . THR A 1 821 ? -24.112 10.431 -4.714 1.00 95.19 821 THR A N 1
ATOM 6609 C CA . THR A 1 821 ? -24.262 9.749 -6.013 1.00 95.19 821 THR A CA 1
ATOM 6610 C C . THR A 1 821 ? -23.704 8.329 -5.957 1.00 95.19 821 THR A C 1
ATOM 6612 O O . THR A 1 821 ? -22.518 8.145 -5.688 1.00 95.19 821 THR A O 1
ATOM 6615 N N . MET A 1 822 ? -24.523 7.335 -6.304 1.00 95.56 822 MET A N 1
ATOM 6616 C CA . MET A 1 822 ? -24.105 5.947 -6.519 1.00 95.56 822 MET A CA 1
ATOM 6617 C C . MET A 1 822 ? -24.319 5.528 -7.968 1.00 95.56 822 MET A C 1
ATOM 6619 O O . MET A 1 822 ? -25.381 5.779 -8.544 1.00 95.56 822 MET A O 1
ATOM 6623 N N . ILE A 1 823 ? -23.322 4.871 -8.556 1.00 97.50 823 ILE A N 1
ATOM 6624 C CA . ILE A 1 823 ? -23.374 4.402 -9.942 1.00 97.50 823 ILE A CA 1
ATOM 6625 C C . ILE A 1 823 ? -22.821 2.985 -10.010 1.00 97.50 823 ILE A C 1
ATOM 6627 O O . ILE A 1 823 ? -21.696 2.746 -9.571 1.00 97.50 823 ILE A O 1
ATOM 6631 N N . LEU A 1 824 ? -23.594 2.073 -10.599 1.00 98.25 824 LEU A N 1
ATOM 6632 C CA . LEU A 1 824 ? -23.117 0.744 -10.964 1.00 98.25 824 LEU A CA 1
ATOM 6633 C C . LEU A 1 824 ? -22.680 0.751 -12.431 1.00 98.25 824 LEU A C 1
ATOM 6635 O O . LEU A 1 824 ? -23.481 1.051 -13.322 1.00 98.25 824 LEU A O 1
ATOM 6639 N N . TYR A 1 825 ? -21.417 0.417 -12.674 1.00 97.94 825 TYR A N 1
ATOM 6640 C CA . TYR A 1 825 ? -20.845 0.259 -14.006 1.00 97.94 825 TYR A CA 1
ATOM 6641 C C . TYR A 1 825 ? -20.622 -1.214 -14.322 1.00 97.94 825 TYR A C 1
ATOM 6643 O O . TYR A 1 825 ? -20.089 -1.944 -13.492 1.00 97.94 825 TYR A O 1
ATOM 6651 N N . ASP A 1 826 ? -20.934 -1.607 -15.550 1.00 97.00 826 ASP A N 1
ATOM 6652 C CA . ASP A 1 826 ? -20.483 -2.871 -16.125 1.00 97.00 826 ASP A CA 1
ATOM 6653 C C . ASP A 1 826 ? -18.944 -2.898 -16.162 1.00 97.00 826 ASP A C 1
ATOM 6655 O O . ASP A 1 826 ? -18.309 -1.992 -16.716 1.00 97.00 826 ASP A O 1
ATOM 6659 N N . GLY A 1 827 ? -18.332 -3.906 -15.543 1.00 95.62 827 GLY A N 1
ATOM 6660 C CA . GLY A 1 827 ? -16.879 -3.978 -15.361 1.00 95.62 827 GLY A CA 1
ATOM 6661 C C . GLY A 1 827 ? -16.104 -4.216 -16.657 1.00 95.62 827 GLY A C 1
ATOM 6662 O O . GLY A 1 827 ? -14.952 -3.798 -16.804 1.00 95.62 827 GLY A O 1
ATOM 6663 N N . GLU A 1 828 ? -16.717 -4.853 -17.649 1.00 95.19 828 GLU A N 1
ATOM 6664 C CA . GLU A 1 828 ? -16.068 -5.138 -18.927 1.00 95.19 828 GLU A CA 1
ATOM 6665 C C . GLU A 1 828 ? -16.141 -3.930 -19.875 1.00 95.19 828 GLU A C 1
ATOM 6667 O O . GLU A 1 828 ? -15.190 -3.638 -20.610 1.00 95.19 828 GLU A O 1
ATOM 6672 N N . THR A 1 829 ? -17.250 -3.189 -19.840 1.00 94.19 829 THR A N 1
ATOM 6673 C CA . THR A 1 829 ? -17.594 -2.162 -20.834 1.00 94.19 829 THR A CA 1
ATOM 6674 C C . THR A 1 829 ? -17.651 -0.732 -20.298 1.00 94.19 829 THR A C 1
ATOM 6676 O O . THR A 1 829 ? -17.697 0.195 -21.107 1.00 94.19 829 THR A O 1
ATOM 6679 N N . LEU A 1 830 ? -17.632 -0.524 -18.977 1.00 95.38 830 LEU A N 1
ATOM 6680 C CA . LEU A 1 830 ? -17.889 0.761 -18.304 1.00 95.38 830 LEU A CA 1
ATOM 6681 C C . LEU A 1 830 ? -19.250 1.395 -18.644 1.00 95.38 830 LEU A C 1
ATOM 6683 O O . LEU A 1 830 ? -19.439 2.601 -18.463 1.00 95.38 830 LEU A O 1
ATOM 6687 N N . ASN A 1 831 ? -20.209 0.615 -19.144 1.00 96.06 831 ASN A N 1
ATOM 6688 C CA . ASN A 1 831 ? -21.567 1.106 -19.337 1.00 96.06 831 ASN A CA 1
ATOM 6689 C C . ASN A 1 831 ? -22.247 1.293 -17.980 1.00 96.06 831 ASN A C 1
ATOM 6691 O O . ASN A 1 831 ? -22.135 0.446 -17.101 1.00 96.06 831 ASN A O 1
ATOM 6695 N N . VAL A 1 832 ? -22.981 2.390 -17.816 1.00 97.38 832 VAL A N 1
ATOM 6696 C CA . VAL A 1 832 ? -23.798 2.602 -16.617 1.00 97.38 832 VAL A CA 1
ATOM 6697 C C . VAL A 1 832 ? -24.977 1.633 -16.653 1.00 97.38 832 VAL A C 1
ATOM 6699 O O . VAL A 1 832 ? -25.802 1.709 -17.564 1.00 97.38 832 VAL A O 1
ATOM 6702 N N . LEU A 1 833 ? -25.061 0.749 -15.659 1.00 97.31 833 LEU A N 1
ATOM 6703 C CA . LEU A 1 833 ? -26.200 -0.148 -15.463 1.00 97.31 833 LEU A CA 1
ATOM 6704 C C . LEU A 1 833 ? -27.354 0.602 -14.794 1.00 97.31 833 LEU A C 1
ATOM 6706 O O . LEU A 1 833 ? -28.485 0.562 -15.277 1.00 97.31 833 LEU A O 1
ATOM 6710 N N . TRP A 1 834 ? -27.057 1.359 -13.735 1.00 98.12 834 TRP A N 1
ATOM 6711 C CA . TRP A 1 834 ? -28.000 2.280 -13.103 1.00 98.12 834 TRP A CA 1
ATOM 6712 C C . TRP A 1 834 ? -27.280 3.382 -12.317 1.00 98.12 834 TRP A C 1
ATOM 6714 O O . TRP A 1 834 ? -26.080 3.323 -12.044 1.00 98.12 834 TRP A O 1
ATOM 6724 N N . THR A 1 835 ? -28.024 4.431 -11.968 1.00 97.69 835 THR A N 1
ATOM 6725 C CA . THR A 1 835 ? -27.552 5.553 -11.146 1.00 97.69 835 THR A CA 1
ATOM 6726 C C . THR A 1 835 ? -28.628 5.931 -10.143 1.00 97.69 835 THR A C 1
ATOM 6728 O O . THR A 1 835 ? -29.791 6.090 -10.512 1.00 97.69 835 THR A O 1
ATOM 6731 N N . VAL A 1 836 ? -28.224 6.116 -8.890 1.00 96.69 836 VAL A N 1
ATOM 6732 C CA . VAL A 1 836 ? -29.084 6.577 -7.798 1.00 96.69 836 VAL A CA 1
ATOM 6733 C C . VAL A 1 836 ? -28.443 7.804 -7.163 1.00 96.69 836 VAL A C 1
ATOM 6735 O O . VAL A 1 836 ? -27.228 7.863 -6.981 1.00 96.69 836 VAL A O 1
ATOM 6738 N N . LYS A 1 837 ? -29.267 8.797 -6.831 1.00 94.75 837 LYS A N 1
ATOM 6739 C CA . LYS A 1 837 ? -28.845 10.003 -6.122 1.00 94.75 837 LYS A CA 1
ATOM 6740 C C . LYS A 1 837 ? -29.624 10.122 -4.821 1.00 94.75 837 LYS A C 1
ATOM 6742 O O . LYS A 1 837 ? -30.853 10.161 -4.841 1.00 94.75 837 LYS A O 1
ATOM 6747 N N . PHE A 1 838 ? -28.903 10.213 -3.712 1.00 93.50 838 PHE A N 1
ATOM 6748 C CA . PHE A 1 838 ? -29.458 10.510 -2.400 1.00 93.50 838 PHE A CA 1
ATOM 6749 C C . PHE A 1 838 ? -29.189 11.975 -2.064 1.00 93.50 838 PHE A C 1
ATOM 6751 O O . PHE A 1 838 ? -28.089 12.338 -1.659 1.00 93.50 838 PHE A O 1
ATOM 6758 N N . GLU A 1 839 ? -30.188 12.828 -2.279 1.00 91.56 839 GLU A N 1
ATOM 6759 C CA . GLU A 1 839 ? -30.068 14.256 -1.974 1.00 91.56 839 GLU A CA 1
ATOM 6760 C C . GLU A 1 839 ? -29.877 14.487 -0.466 1.00 91.56 839 GLU A C 1
ATOM 6762 O O . GLU A 1 839 ? -30.481 13.804 0.372 1.00 91.56 839 GLU A O 1
ATOM 6767 N N . ASP A 1 840 ? -29.034 15.465 -0.126 1.00 89.88 840 ASP A N 1
ATOM 6768 C CA . ASP A 1 840 ? -28.657 15.813 1.250 1.00 89.88 840 ASP A CA 1
ATOM 6769 C C . ASP A 1 840 ? -28.112 14.618 2.057 1.00 89.88 840 ASP A C 1
ATOM 6771 O O . ASP A 1 840 ? -28.398 14.474 3.256 1.00 89.88 840 ASP A O 1
ATOM 6775 N N . ARG A 1 841 ? -27.401 13.704 1.383 1.00 92.06 841 ARG A N 1
ATOM 6776 C CA . ARG A 1 841 ? -26.707 12.570 1.995 1.00 92.06 841 ARG A CA 1
ATOM 6777 C C . ARG A 1 841 ? -25.237 12.543 1.618 1.00 92.06 841 ARG A C 1
ATOM 6779 O O . ARG A 1 841 ? -24.885 12.760 0.464 1.00 92.06 841 ARG A O 1
ATOM 6786 N N . GLU A 1 842 ? -24.409 12.193 2.593 1.00 91.94 842 GLU A N 1
ATOM 6787 C CA . GLU A 1 842 ? -22.970 11.987 2.436 1.00 91.94 842 GLU A CA 1
ATOM 6788 C C . GLU A 1 842 ? -22.559 10.682 3.135 1.00 91.94 842 GLU A C 1
ATOM 6790 O O . GLU A 1 842 ? -23.242 10.222 4.054 1.00 91.94 842 GLU A O 1
ATOM 6795 N N . SER A 1 843 ? -21.481 10.033 2.691 1.00 88.38 843 SER A N 1
ATOM 6796 C CA . SER A 1 843 ? -21.043 8.769 3.297 1.00 88.38 843 SER A CA 1
ATOM 6797 C C . SER A 1 843 ? -19.547 8.521 3.152 1.00 88.38 843 SER A C 1
ATOM 6799 O O . SER A 1 843 ? -18.955 8.778 2.104 1.00 88.38 843 SER A O 1
ATOM 6801 N N . TYR A 1 844 ? -18.968 7.968 4.218 1.00 83.50 844 TYR A N 1
ATOM 6802 C CA . TYR A 1 844 ? -17.620 7.394 4.254 1.00 83.50 844 TYR A CA 1
ATOM 6803 C C . TYR A 1 844 ? -17.645 5.858 4.182 1.00 83.50 844 TYR A C 1
ATOM 6805 O O . TYR A 1 844 ? -16.594 5.219 4.207 1.00 83.50 844 TYR A O 1
ATOM 6813 N N . SER A 1 845 ? -18.836 5.259 4.124 1.00 83.69 845 SER A N 1
ATOM 6814 C CA . SER A 1 845 ? -19.030 3.819 4.260 1.00 83.69 845 SER A CA 1
ATOM 6815 C C . SER A 1 845 ? -18.927 3.104 2.916 1.00 83.69 845 SER A C 1
ATOM 6817 O O . SER A 1 845 ? -19.465 3.551 1.902 1.00 83.69 845 SER A O 1
ATOM 6819 N N . SER A 1 846 ? -18.264 1.948 2.921 1.00 85.25 846 SER A N 1
ATOM 6820 C CA . SER A 1 846 ? -18.247 1.030 1.781 1.00 85.25 846 SER A CA 1
ATOM 6821 C C . SER A 1 846 ? -19.538 0.191 1.757 1.00 85.25 846 SER A C 1
ATOM 6823 O O . SER A 1 846 ? -19.920 -0.330 2.808 1.00 85.25 846 SER A O 1
ATOM 6825 N N . PRO A 1 847 ? -20.211 0.039 0.600 1.00 89.06 847 PRO A N 1
ATOM 6826 C CA . PRO A 1 847 ? -21.360 -0.857 0.457 1.00 89.06 847 PRO A CA 1
ATOM 6827 C C . PRO A 1 847 ? -21.037 -2.328 0.754 1.00 89.06 847 PRO A C 1
ATOM 6829 O O . PRO A 1 847 ? -19.926 -2.788 0.497 1.00 89.06 847 PRO A O 1
ATOM 6832 N N . SER A 1 848 ? -22.032 -3.090 1.209 1.00 89.12 848 SER A N 1
ATOM 6833 C CA . SER A 1 848 ? -21.945 -4.545 1.379 1.00 89.12 848 SER A CA 1
ATOM 6834 C C . SER A 1 848 ? -22.748 -5.283 0.303 1.00 89.12 848 SER A C 1
ATOM 6836 O O . SER A 1 848 ? -23.970 -5.131 0.273 1.00 89.12 848 SER A O 1
ATOM 6838 N N . PRO A 1 849 ? -22.104 -6.073 -0.573 1.00 91.69 849 PRO A N 1
ATOM 6839 C CA . PRO A 1 849 ? -22.782 -6.885 -1.582 1.00 91.69 849 PRO A CA 1
ATOM 6840 C C . PRO A 1 849 ? -23.298 -8.215 -1.009 1.00 91.69 849 PRO A C 1
ATOM 6842 O O . PRO A 1 849 ? -22.543 -8.937 -0.365 1.00 91.69 849 PRO A O 1
ATOM 6845 N N . GLY A 1 850 ? -24.545 -8.588 -1.304 1.00 91.19 850 GLY A N 1
ATOM 6846 C CA . GLY A 1 850 ? -25.124 -9.882 -0.921 1.00 91.19 850 GLY A CA 1
ATOM 6847 C C . GLY A 1 850 ? -26.485 -10.151 -1.557 1.00 91.19 850 GLY A C 1
ATOM 6848 O O . GLY A 1 850 ? -27.171 -9.229 -1.983 1.00 91.19 850 GLY A O 1
ATOM 6849 N N . HIS A 1 851 ? -26.911 -11.412 -1.626 1.00 91.75 851 HIS A N 1
ATOM 6850 C CA . HIS A 1 851 ? -28.248 -11.741 -2.128 1.00 91.75 851 HIS A CA 1
ATOM 6851 C C . HIS A 1 851 ? -29.320 -11.471 -1.068 1.00 91.75 851 HIS A C 1
ATOM 6853 O O . HIS A 1 851 ? -29.422 -12.207 -0.084 1.00 91.75 851 HIS A O 1
ATOM 6859 N N . PHE A 1 852 ? -30.153 -10.447 -1.267 1.00 91.69 852 PHE A N 1
ATOM 6860 C CA . PHE A 1 852 ? -31.193 -10.088 -0.300 1.00 91.69 852 PHE A CA 1
ATOM 6861 C C . PHE A 1 852 ? -32.581 -10.544 -0.730 1.00 91.69 852 PHE A C 1
ATOM 6863 O O . PHE A 1 852 ? -33.385 -11.002 0.088 1.00 91.69 852 PHE A O 1
ATOM 6870 N N . ASN A 1 853 ? -32.881 -10.401 -2.018 1.00 88.62 853 ASN A N 1
ATOM 6871 C CA . ASN A 1 853 ? -34.183 -10.717 -2.582 1.00 88.62 853 ASN A CA 1
ATOM 6872 C C . ASN A 1 853 ? -34.181 -12.097 -3.295 1.00 88.62 853 ASN A C 1
ATOM 6874 O O . ASN A 1 853 ? -33.247 -12.873 -3.137 1.00 88.62 853 ASN A O 1
ATOM 6878 N N . ASN A 1 854 ? -35.281 -12.486 -3.951 1.00 84.94 854 ASN A N 1
ATOM 6879 C CA . ASN A 1 854 ? -35.439 -13.822 -4.561 1.00 84.94 854 ASN A CA 1
ATOM 6880 C C . ASN A 1 854 ? -34.886 -13.936 -5.989 1.00 84.94 854 ASN A C 1
ATOM 6882 O O . ASN A 1 854 ? -35.012 -14.997 -6.607 1.00 84.94 854 ASN A O 1
ATOM 6886 N N . ASP A 1 855 ? -34.373 -12.849 -6.554 1.00 88.88 855 ASP A N 1
ATOM 6887 C CA . ASP A 1 855 ? -33.648 -12.919 -7.807 1.00 88.88 855 ASP A CA 1
ATOM 6888 C C . ASP A 1 855 ? -32.249 -13.500 -7.585 1.00 88.88 855 ASP A C 1
ATOM 6890 O O . ASP A 1 855 ? -31.883 -13.935 -6.494 1.00 88.88 855 ASP A O 1
ATOM 6894 N N . GLU A 1 856 ? -31.501 -13.625 -8.669 1.00 89.00 856 GLU A N 1
ATOM 6895 C CA . GLU A 1 856 ? -30.145 -14.144 -8.606 1.00 89.00 856 GLU A CA 1
ATOM 6896 C C . GLU A 1 856 ? -29.089 -13.039 -8.700 1.00 89.00 856 GLU A C 1
ATOM 6898 O O . GLU A 1 856 ? -27.931 -13.338 -8.995 1.00 89.00 856 GLU A O 1
ATOM 6903 N N . ILE A 1 857 ? -29.494 -11.781 -8.539 1.00 92.56 857 ILE A N 1
ATOM 6904 C CA . ILE A 1 857 ? -28.648 -10.602 -8.669 1.00 92.56 857 ILE A CA 1
ATOM 6905 C C . ILE A 1 857 ? -28.161 -10.224 -7.263 1.00 92.56 857 ILE A C 1
ATOM 6907 O O . ILE A 1 857 ? -28.815 -10.491 -6.256 1.00 92.56 857 ILE A O 1
ATOM 6911 N N . ILE A 1 858 ? -26.941 -9.704 -7.178 1.00 93.12 858 ILE A N 1
ATOM 6912 C CA . ILE A 1 858 ? -26.354 -9.254 -5.913 1.00 93.12 858 ILE A CA 1
ATOM 6913 C C . ILE A 1 858 ? -26.942 -7.884 -5.567 1.00 93.12 858 ILE A C 1
ATOM 6915 O O . ILE A 1 858 ? -26.845 -6.965 -6.372 1.00 93.12 858 ILE A O 1
ATOM 6919 N N . ASP A 1 859 ? -27.502 -7.748 -4.369 1.00 94.56 859 ASP A N 1
ATOM 6920 C CA . ASP A 1 859 ? -28.026 -6.503 -3.804 1.00 94.56 859 ASP A CA 1
ATOM 6921 C C . ASP A 1 859 ? -26.966 -5.815 -2.926 1.00 94.56 859 ASP A C 1
ATOM 6923 O O . ASP A 1 859 ? -25.953 -6.419 -2.565 1.00 94.56 859 ASP A O 1
ATOM 6927 N N . PHE A 1 860 ? -27.190 -4.550 -2.553 1.00 94.25 860 PHE A N 1
ATOM 6928 C CA . PHE A 1 860 ? -26.192 -3.754 -1.828 1.00 94.25 860 PHE A CA 1
ATOM 6929 C C . PHE A 1 860 ? -26.763 -3.065 -0.592 1.00 94.25 860 PHE A C 1
ATOM 6931 O O . PHE A 1 860 ? -27.656 -2.228 -0.713 1.00 94.25 860 PHE A O 1
ATOM 6938 N N . MET A 1 861 ? -26.216 -3.358 0.589 1.00 93.50 861 MET A N 1
ATOM 6939 C CA . MET A 1 861 ? -26.490 -2.588 1.805 1.00 93.50 861 MET A CA 1
ATOM 6940 C C . MET A 1 861 ? -25.539 -1.390 1.922 1.00 93.50 861 MET A C 1
ATOM 6942 O O . MET A 1 861 ? -24.345 -1.527 1.659 1.00 93.50 861 MET A O 1
ATOM 6946 N N . VAL A 1 862 ? -26.064 -0.216 2.277 1.00 91.56 862 VAL A N 1
ATOM 6947 C CA . VAL A 1 862 ? -25.318 1.046 2.367 1.00 91.56 862 VAL A CA 1
ATOM 6948 C C . VAL A 1 862 ? -25.787 1.922 3.526 1.00 91.56 862 VAL A C 1
ATOM 6950 O O . VAL A 1 862 ? -26.981 1.984 3.821 1.00 91.56 862 VAL A O 1
ATOM 6953 N N . HIS A 1 863 ? -24.857 2.691 4.093 1.00 90.44 863 HIS A N 1
ATOM 6954 C CA . HIS A 1 863 ? -25.132 3.749 5.063 1.00 90.44 863 HIS A CA 1
ATOM 6955 C C . HIS A 1 863 ? -24.968 5.139 4.454 1.00 90.44 863 HIS A C 1
ATOM 6957 O O . HIS A 1 863 ? -23.938 5.441 3.849 1.00 90.44 863 HIS A O 1
ATOM 6963 N N . TRP A 1 864 ? -25.958 6.002 4.671 1.00 91.94 864 TRP A N 1
ATOM 6964 C CA . TRP A 1 864 ? -25.959 7.396 4.232 1.00 91.94 864 TRP A CA 1
ATOM 6965 C C . TRP A 1 864 ? -26.251 8.337 5.394 1.00 91.94 864 TRP A C 1
ATOM 6967 O O . TRP A 1 864 ? -27.334 8.302 5.976 1.00 91.94 864 TRP A O 1
ATOM 6977 N N . SER A 1 865 ? -25.314 9.227 5.699 1.00 89.75 865 SER A N 1
ATOM 6978 C CA . SER A 1 865 ? -25.490 10.249 6.727 1.00 89.75 865 SER A CA 1
ATOM 6979 C C . SER A 1 865 ? -26.263 11.431 6.162 1.00 89.75 865 SER A C 1
ATOM 6981 O O . SER A 1 865 ? -25.904 11.996 5.130 1.00 89.75 865 SER A O 1
ATOM 6983 N N . LYS A 1 866 ? -27.336 11.828 6.845 1.00 89.50 866 LYS A N 1
ATOM 6984 C CA . LYS A 1 866 ? -28.125 13.014 6.514 1.00 89.50 866 LYS A CA 1
ATOM 6985 C C . LYS A 1 866 ? -27.498 14.268 7.081 1.00 89.50 866 LYS A C 1
ATOM 6987 O O . LYS A 1 866 ? -27.344 14.383 8.296 1.00 89.50 866 LYS A O 1
ATOM 6992 N N . GLY A 1 867 ? -27.251 15.230 6.206 1.00 86.38 867 GLY A N 1
ATOM 6993 C CA . GLY A 1 867 ? -26.622 16.498 6.539 1.00 86.38 867 GLY A CA 1
ATOM 6994 C C . GLY A 1 867 ? -25.517 16.816 5.546 1.00 86.38 867 GLY A C 1
ATOM 6995 O O . GLY A 1 867 ? -25.493 16.283 4.439 1.00 86.38 867 GLY A O 1
ATOM 6996 N N . ALA A 1 868 ? -24.621 17.699 5.957 1.00 84.38 868 ALA A N 1
ATOM 6997 C CA . ALA A 1 868 ? -23.457 18.067 5.179 1.00 84.38 868 ALA A CA 1
ATOM 6998 C C . ALA A 1 868 ? -22.291 18.269 6.133 1.00 84.38 868 ALA A C 1
ATOM 7000 O O . ALA A 1 868 ? -22.448 18.878 7.196 1.00 84.38 868 ALA A O 1
ATOM 7001 N N . TRP A 1 869 ? -21.122 17.787 5.735 1.00 80.94 869 TRP A N 1
ATOM 7002 C CA . TRP A 1 869 ? -19.900 17.920 6.498 1.00 80.94 869 TRP A CA 1
ATOM 7003 C C . TRP A 1 869 ? -19.707 19.362 7.023 1.00 80.94 869 TRP A C 1
ATOM 7005 O O . TRP A 1 869 ? -19.894 20.318 6.260 1.00 80.94 869 TRP A O 1
ATOM 7015 N N . PRO A 1 870 ? -19.329 19.539 8.306 1.00 73.56 870 PRO A N 1
ATOM 7016 C CA . PRO A 1 870 ? -18.986 18.493 9.276 1.00 73.56 870 PRO A CA 1
ATOM 7017 C C . PRO A 1 870 ? -20.169 17.983 10.118 1.00 73.56 870 PRO A C 1
ATOM 7019 O O . PRO A 1 870 ? -19.919 17.267 11.083 1.00 73.56 870 PRO A O 1
ATOM 7022 N N . PHE A 1 871 ? -21.422 18.342 9.813 1.00 75.62 871 PHE A N 1
ATOM 7023 C CA . PHE A 1 871 ? -22.581 18.071 10.672 1.00 75.62 871 PHE A CA 1
ATOM 7024 C C . PHE A 1 871 ? -23.580 17.080 10.063 1.00 75.62 871 PHE A C 1
ATOM 7026 O O . PHE A 1 871 ? -24.142 17.310 8.989 1.00 75.62 871 PHE A O 1
ATOM 7033 N N . TYR A 1 872 ? -23.878 16.019 10.815 1.00 79.75 872 TYR A N 1
ATOM 7034 C CA . TYR A 1 872 ? -24.872 15.010 10.467 1.00 79.75 872 TYR A CA 1
ATOM 7035 C C . TYR A 1 872 ? -25.898 14.798 11.574 1.00 79.75 872 TYR A C 1
ATOM 7037 O O . TYR A 1 872 ? -25.625 14.961 12.765 1.00 79.75 872 TYR A O 1
ATOM 7045 N N . ASN A 1 873 ? -27.095 14.394 11.159 1.00 77.69 873 ASN A N 1
ATOM 7046 C CA . ASN A 1 873 ? -28.255 14.307 12.040 1.00 77.69 873 ASN A CA 1
ATOM 7047 C C . ASN A 1 873 ? -28.681 12.855 12.249 1.00 77.69 873 ASN A C 1
ATOM 7049 O O . ASN A 1 873 ? -28.822 12.399 13.377 1.00 77.69 873 ASN A O 1
ATOM 7053 N N . THR A 1 874 ? -28.875 12.129 11.153 1.00 84.62 874 THR A N 1
ATOM 7054 C CA . THR A 1 874 ? -29.401 10.759 11.128 1.00 84.62 874 THR A CA 1
ATOM 7055 C C . THR A 1 874 ? -28.604 9.928 10.136 1.00 84.62 874 THR A C 1
ATOM 7057 O O . THR A 1 874 ? -28.013 10.495 9.216 1.00 84.62 874 THR A O 1
ATOM 7060 N N . THR A 1 875 ? -28.643 8.606 10.265 1.00 88.75 875 THR A N 1
ATOM 7061 C CA . THR A 1 875 ? -28.119 7.691 9.245 1.00 88.75 875 THR A CA 1
ATOM 7062 C C . THR A 1 875 ? -29.262 6.883 8.648 1.00 88.75 875 THR A C 1
ATOM 7064 O O . THR A 1 875 ? -30.119 6.374 9.366 1.00 88.75 875 THR A O 1
ATOM 7067 N N . ASP A 1 876 ? -29.281 6.789 7.325 1.00 92.62 876 ASP A N 1
ATOM 7068 C CA . ASP A 1 876 ? -30.147 5.881 6.584 1.00 92.62 876 ASP A CA 1
ATOM 7069 C C . ASP A 1 876 ? -29.350 4.609 6.257 1.00 92.62 876 ASP A C 1
ATOM 7071 O O . ASP A 1 876 ? -28.371 4.668 5.512 1.00 92.62 876 ASP A O 1
ATOM 7075 N N . THR A 1 877 ? -29.762 3.468 6.812 1.00 94.00 877 THR A N 1
ATOM 7076 C CA . THR A 1 877 ? -29.306 2.131 6.406 1.00 94.00 877 THR A CA 1
ATOM 7077 C C . THR A 1 877 ? -30.249 1.617 5.326 1.00 94.00 877 THR A C 1
ATOM 7079 O O . THR A 1 877 ? -31.441 1.416 5.572 1.00 94.00 877 THR A O 1
ATOM 7082 N N . ILE A 1 878 ? -29.739 1.409 4.117 1.00 94.94 878 ILE A N 1
ATOM 7083 C CA . ILE A 1 878 ? -30.538 1.128 2.922 1.00 94.94 878 ILE A CA 1
ATOM 7084 C C . ILE A 1 878 ? -30.051 -0.159 2.263 1.00 94.94 878 ILE A C 1
ATOM 7086 O O . ILE A 1 878 ? -28.853 -0.364 2.138 1.00 94.94 878 ILE A O 1
ATOM 7090 N N . VAL A 1 879 ? -30.973 -0.992 1.775 1.00 95.88 879 VAL A N 1
ATOM 7091 C CA . VAL A 1 879 ? -30.665 -2.065 0.818 1.00 95.88 879 VAL A CA 1
ATOM 7092 C C . VAL A 1 879 ? -31.157 -1.659 -0.565 1.00 95.88 879 VAL A C 1
ATOM 7094 O O . VAL A 1 879 ? -32.341 -1.352 -0.738 1.00 95.88 879 VAL A O 1
ATOM 7097 N N . LEU A 1 880 ? -30.254 -1.666 -1.539 1.00 96.12 880 LEU A N 1
ATOM 7098 C CA . LEU A 1 880 ? -30.497 -1.375 -2.946 1.00 96.12 880 LEU A CA 1
ATOM 7099 C C . LEU A 1 880 ? -30.587 -2.658 -3.769 1.00 96.12 880 LEU A C 1
ATOM 7101 O O . LEU A 1 880 ? -29.757 -3.549 -3.618 1.00 96.12 880 LEU A O 1
ATOM 7105 N N . ASP A 1 881 ? -31.574 -2.698 -4.661 1.00 95.50 881 ASP A N 1
ATOM 7106 C CA . ASP A 1 881 ? -31.760 -3.741 -5.667 1.00 95.50 881 ASP A CA 1
ATOM 7107 C C . ASP A 1 881 ? -30.607 -3.678 -6.674 1.00 95.50 881 ASP A C 1
ATOM 7109 O O . ASP A 1 881 ? -30.422 -2.660 -7.351 1.00 95.50 881 ASP A O 1
ATOM 7113 N N . GLY A 1 882 ? -29.829 -4.752 -6.792 1.00 94.88 882 GLY A N 1
ATOM 7114 C CA . GLY A 1 882 ? -28.704 -4.800 -7.727 1.00 94.88 882 GLY A CA 1
ATOM 7115 C C . GLY A 1 882 ? -29.110 -4.628 -9.186 1.00 94.88 882 GLY A C 1
ATOM 7116 O O . GLY A 1 882 ? -28.312 -4.178 -10.011 1.00 94.88 882 GLY A O 1
ATOM 7117 N N . LYS A 1 883 ? -30.365 -4.952 -9.512 1.00 94.19 883 LYS A N 1
ATOM 7118 C CA . LYS A 1 883 ? -30.891 -4.936 -10.874 1.00 94.19 883 LYS A CA 1
ATOM 7119 C C . LYS A 1 883 ? -31.108 -3.532 -11.423 1.00 94.19 883 LYS A C 1
ATOM 7121 O O . LYS A 1 883 ? -30.865 -3.295 -12.604 1.00 94.19 883 LYS A O 1
ATOM 7126 N N . ASP A 1 884 ? -31.651 -2.632 -10.607 1.00 94.81 884 ASP A N 1
ATOM 7127 C CA . ASP A 1 884 ? -32.099 -1.308 -11.056 1.00 94.81 884 ASP A CA 1
ATOM 7128 C C . ASP A 1 884 ? -31.859 -0.170 -10.051 1.00 94.81 884 ASP A C 1
ATOM 7130 O O . ASP A 1 884 ? -32.260 0.966 -10.311 1.00 94.81 884 ASP A O 1
ATOM 7134 N N . GLY A 1 885 ? -31.203 -0.445 -8.921 1.00 95.25 885 GLY A N 1
ATOM 7135 C CA . GLY A 1 885 ? -30.919 0.541 -7.881 1.00 95.25 885 GLY A CA 1
ATOM 7136 C C . GLY A 1 885 ? -32.144 0.945 -7.055 1.00 95.25 885 GLY A C 1
ATOM 7137 O O . GLY A 1 885 ? -32.101 1.949 -6.345 1.00 95.25 885 GLY A O 1
ATOM 7138 N N . ALA A 1 886 ? -33.264 0.216 -7.132 1.00 95.44 886 ALA A N 1
ATOM 7139 C CA . ALA A 1 886 ? -34.431 0.516 -6.309 1.00 95.44 886 ALA A CA 1
ATOM 7140 C C . ALA A 1 886 ? -34.150 0.271 -4.817 1.00 95.44 886 ALA A C 1
ATOM 7142 O O . ALA A 1 886 ? -33.569 -0.738 -4.433 1.00 95.44 886 ALA A O 1
ATOM 7143 N N . VAL A 1 887 ? -34.637 1.157 -3.948 1.00 95.69 887 VAL A N 1
ATOM 7144 C CA . VAL A 1 887 ? -34.573 0.952 -2.493 1.00 95.69 887 VAL A CA 1
ATOM 7145 C C . VAL A 1 887 ? -35.516 -0.186 -2.099 1.00 95.69 887 VAL A C 1
ATOM 7147 O O . VAL A 1 887 ? -36.738 -0.028 -2.147 1.00 95.69 887 VAL A O 1
ATOM 7150 N N . LEU A 1 888 ? -34.953 -1.328 -1.701 1.00 94.75 888 LEU A N 1
ATOM 7151 C CA . LEU A 1 888 ? -35.684 -2.507 -1.237 1.00 94.75 888 LEU A CA 1
ATOM 7152 C C . LEU A 1 888 ? -36.076 -2.390 0.236 1.00 94.75 888 LEU A C 1
ATOM 7154 O O . LEU A 1 888 ? -37.191 -2.752 0.617 1.00 94.75 888 LEU A O 1
ATOM 7158 N N . TRP A 1 889 ? -35.177 -1.867 1.060 1.00 95.81 889 TRP A N 1
ATOM 7159 C CA . TRP A 1 889 ? -35.367 -1.729 2.498 1.00 95.81 889 TRP A CA 1
ATOM 7160 C C . TRP A 1 889 ? -34.651 -0.473 2.994 1.00 95.81 889 TRP A C 1
ATOM 7162 O O . TRP A 1 889 ? -33.591 -0.140 2.475 1.00 95.81 889 TRP A O 1
ATOM 7172 N N . ASN A 1 890 ? -35.237 0.240 3.956 1.00 95.25 890 ASN A N 1
ATOM 7173 C CA . ASN A 1 890 ? -34.644 1.448 4.532 1.00 95.25 890 ASN A CA 1
ATOM 7174 C C . ASN A 1 890 ? -34.992 1.586 6.019 1.00 95.25 890 ASN A C 1
ATOM 7176 O O . ASN A 1 890 ? -36.172 1.520 6.384 1.00 95.25 890 ASN A O 1
ATOM 7180 N N . LEU A 1 891 ? -33.984 1.848 6.842 1.00 93.31 891 LEU A N 1
ATOM 7181 C CA . LEU A 1 891 ? -34.093 2.223 8.245 1.00 93.31 891 LEU A CA 1
ATOM 7182 C C . LEU A 1 891 ? -33.375 3.554 8.476 1.00 93.31 891 LEU A C 1
ATOM 7184 O O . LEU A 1 891 ? -32.182 3.662 8.228 1.00 93.31 891 LEU A O 1
ATOM 7188 N N . THR A 1 892 ? -34.080 4.529 9.045 1.00 91.06 892 THR A N 1
ATOM 7189 C CA . THR A 1 892 ? -33.474 5.783 9.507 1.00 91.06 892 THR A CA 1
ATOM 7190 C C . THR A 1 892 ? -33.240 5.709 11.014 1.00 91.06 892 THR A C 1
ATOM 7192 O O . THR A 1 892 ? -34.189 5.530 11.781 1.00 91.06 892 THR A O 1
ATOM 7195 N N . SER A 1 893 ? -31.989 5.847 11.448 1.00 86.19 893 SER A N 1
ATOM 7196 C CA . SER A 1 893 ? -31.613 5.962 12.859 1.00 86.19 893 SER A CA 1
ATOM 7197 C C . SER A 1 893 ? -31.815 7.390 13.379 1.00 86.19 893 SER A C 1
ATOM 7199 O O . SER A 1 893 ? -31.819 8.358 12.621 1.00 86.19 893 SER A O 1
ATOM 7201 N N . HIS A 1 894 ? -31.938 7.547 14.699 1.00 79.44 894 HIS A N 1
ATOM 7202 C CA . HIS A 1 894 ? -32.062 8.867 15.335 1.00 79.44 894 HIS A CA 1
ATOM 7203 C C . HIS A 1 894 ? -30.724 9.593 15.518 1.00 79.44 894 HIS A C 1
ATOM 7205 O O . HIS A 1 894 ? -30.708 10.744 15.945 1.00 79.44 894 HIS A O 1
ATOM 7211 N N . ARG A 1 895 ? -29.609 8.936 15.181 1.00 79.62 895 ARG A N 1
ATOM 7212 C CA . ARG A 1 895 ? -28.262 9.492 15.270 1.00 79.62 895 ARG A CA 1
ATOM 7213 C C . ARG A 1 895 ? -27.406 9.027 14.104 1.00 79.62 895 ARG A C 1
ATOM 7215 O O . ARG A 1 895 ? -27.584 7.911 13.620 1.00 79.62 895 ARG A O 1
ATOM 7222 N N . TYR A 1 896 ? -26.484 9.878 13.669 1.00 79.88 896 TYR A N 1
ATOM 7223 C CA . TYR A 1 896 ? -25.525 9.503 12.641 1.00 79.88 896 TYR A CA 1
ATOM 7224 C C . TYR A 1 896 ? -24.564 8.398 13.125 1.00 79.88 896 TYR A C 1
ATOM 7226 O O . TYR A 1 896 ? -24.205 8.326 14.298 1.00 79.88 896 TYR A O 1
ATOM 7234 N N . ASP A 1 897 ? -24.160 7.553 12.189 1.00 79.88 897 ASP A N 1
ATOM 7235 C CA . ASP A 1 897 ? -23.195 6.463 12.300 1.00 79.88 897 ASP A CA 1
ATOM 7236 C C . ASP A 1 897 ? -22.493 6.347 10.932 1.00 79.88 897 ASP A C 1
ATOM 7238 O O . ASP A 1 897 ? -23.139 6.524 9.893 1.00 79.88 897 ASP A O 1
ATOM 7242 N N . VAL A 1 898 ? -21.177 6.118 10.920 1.00 77.00 898 VAL A N 1
ATOM 7243 C CA . VAL A 1 898 ? -20.333 6.109 9.704 1.00 77.00 898 VAL A CA 1
ATOM 7244 C C . VAL A 1 898 ? -19.638 4.760 9.497 1.00 77.00 898 VAL A C 1
ATOM 7246 O O . VAL A 1 898 ? -18.530 4.676 8.969 1.00 77.00 898 VAL A O 1
ATOM 7249 N N . THR A 1 899 ? -20.288 3.683 9.930 1.00 77.94 899 THR A N 1
ATOM 7250 C CA . THR A 1 899 ? -19.781 2.316 9.793 1.00 77.94 899 THR A CA 1
ATOM 7251 C C . THR A 1 899 ? -20.138 1.686 8.450 1.00 77.94 899 THR A C 1
ATOM 7253 O O . THR A 1 899 ? -21.154 2.012 7.833 1.00 77.94 899 THR A O 1
ATOM 7256 N N . SER A 1 900 ? -19.273 0.797 7.954 1.00 81.62 900 SER A N 1
ATOM 7257 C CA . SER A 1 900 ? -19.580 -0.017 6.769 1.00 81.62 900 SER A CA 1
ATOM 7258 C C . SER A 1 900 ? -20.229 -1.331 7.193 1.00 81.62 900 SER A C 1
ATOM 7260 O O . SER A 1 900 ? -19.870 -1.895 8.227 1.00 81.62 900 SER A O 1
ATOM 7262 N N . ASP A 1 901 ? -21.172 -1.798 6.387 1.00 84.19 901 ASP A N 1
ATOM 7263 C CA . ASP A 1 901 ? -21.941 -3.017 6.629 1.00 84.19 901 ASP A CA 1
ATOM 7264 C C . ASP A 1 901 ? -21.159 -4.273 6.248 1.00 84.19 901 ASP A C 1
ATOM 7266 O O . ASP A 1 901 ? -20.182 -4.205 5.494 1.00 84.19 901 ASP A O 1
ATOM 7270 N N . LEU A 1 902 ? -21.621 -5.436 6.715 1.00 83.88 902 LEU A N 1
ATOM 7271 C CA . LEU A 1 902 ? -21.020 -6.737 6.408 1.00 83.88 902 LEU A CA 1
ATOM 7272 C C . LEU A 1 902 ? -22.046 -7.738 5.870 1.00 83.88 902 LEU A C 1
ATOM 7274 O O . LEU A 1 902 ? -23.216 -7.720 6.248 1.00 83.88 902 LEU A O 1
ATOM 7278 N N . THR A 1 903 ? -21.577 -8.657 5.024 1.00 88.38 903 THR A N 1
ATOM 7279 C CA . THR A 1 903 ? -22.393 -9.733 4.443 1.00 88.38 903 THR A CA 1
ATOM 7280 C C . THR A 1 903 ? -21.847 -11.096 4.832 1.00 88.38 903 THR A C 1
ATOM 7282 O O . THR A 1 903 ? -20.687 -11.405 4.564 1.00 88.38 903 THR A O 1
ATOM 7285 N N . VAL A 1 904 ? -22.699 -11.946 5.403 1.00 89.75 904 VAL A N 1
ATOM 7286 C CA . VAL A 1 904 ? -22.389 -13.343 5.713 1.00 89.75 904 VAL A CA 1
ATOM 7287 C C . VAL A 1 904 ? -23.053 -14.241 4.675 1.00 89.75 904 VAL A C 1
ATOM 7289 O O . VAL A 1 904 ? -24.284 -14.324 4.609 1.00 89.75 904 VAL A O 1
ATOM 7292 N N . LYS A 1 905 ? -22.237 -14.951 3.886 1.00 89.44 905 LYS A N 1
ATOM 7293 C CA . LYS A 1 905 ? -22.745 -15.868 2.864 1.00 89.44 905 LYS A CA 1
ATOM 7294 C C . LYS A 1 905 ? -23.331 -17.123 3.487 1.00 89.44 905 LYS A C 1
ATOM 7296 O O . LYS A 1 905 ? -22.761 -17.700 4.425 1.00 89.44 905 LYS A O 1
ATOM 7301 N N . THR A 1 906 ? -24.441 -17.593 2.928 1.00 90.31 906 THR A N 1
ATOM 7302 C CA . THR A 1 906 ? -25.099 -18.814 3.403 1.00 90.31 906 THR A CA 1
ATOM 7303 C C . THR A 1 906 ? -25.120 -19.914 2.347 1.00 90.31 906 THR A C 1
ATOM 7305 O O . THR A 1 906 ? -24.859 -19.706 1.169 1.00 90.31 906 THR A O 1
ATOM 7308 N N . THR A 1 907 ? -25.411 -21.135 2.788 1.00 90.44 907 THR A N 1
ATOM 7309 C CA . THR A 1 907 ? -25.675 -22.278 1.896 1.00 90.44 907 THR A CA 1
ATOM 7310 C C . THR A 1 907 ? -27.058 -22.214 1.242 1.00 90.44 907 THR A C 1
ATOM 7312 O O . THR A 1 907 ? -27.371 -23.047 0.391 1.00 90.44 907 THR A O 1
ATOM 7315 N N . SER A 1 908 ? -27.905 -21.268 1.657 1.00 88.00 908 SER A N 1
ATOM 7316 C CA . SER A 1 908 ? -29.239 -21.090 1.097 1.00 88.00 908 SER A CA 1
ATOM 7317 C C . SER A 1 908 ? -29.141 -20.434 -0.274 1.00 88.00 908 SER A C 1
ATOM 7319 O O . SER A 1 908 ? -28.346 -19.526 -0.493 1.00 88.00 908 SER A O 1
ATOM 7321 N N . TRP A 1 909 ? -29.974 -20.888 -1.204 1.00 85.62 909 TRP A N 1
ATOM 7322 C CA . TRP A 1 909 ? -29.999 -20.343 -2.556 1.00 85.62 909 TRP A CA 1
ATOM 7323 C C . TRP A 1 909 ? -30.461 -18.875 -2.553 1.00 85.62 909 TRP A C 1
ATOM 7325 O O . TRP A 1 909 ? -31.535 -18.578 -2.023 1.00 85.62 909 TRP A O 1
ATOM 7335 N N . ASN A 1 910 ? -29.638 -17.991 -3.134 1.00 87.00 910 ASN A N 1
ATOM 7336 C CA . ASN A 1 910 ? -29.841 -16.539 -3.249 1.00 87.00 910 ASN A CA 1
ATOM 7337 C C . ASN A 1 910 ? -30.368 -15.898 -1.963 1.00 87.00 910 ASN A C 1
ATOM 7339 O O . ASN A 1 910 ? -31.401 -15.223 -1.953 1.00 87.00 910 ASN A O 1
ATOM 7343 N N . ARG A 1 911 ? -29.712 -16.194 -0.844 1.00 89.56 911 ARG A N 1
ATOM 7344 C CA . ARG A 1 911 ? -30.094 -15.651 0.453 1.00 89.56 911 ARG A CA 1
ATOM 7345 C C . ARG A 1 911 ? -28.864 -15.544 1.332 1.00 89.56 911 ARG A C 1
ATOM 7347 O O . ARG A 1 911 ? -28.416 -16.535 1.906 1.00 89.56 911 ARG A O 1
ATOM 7354 N N . ASP A 1 912 ? -28.377 -14.327 1.457 1.00 92.19 912 ASP A N 1
ATOM 7355 C CA . ASP A 1 912 ? -27.309 -13.955 2.365 1.00 92.19 912 ASP A CA 1
ATOM 7356 C C . ASP A 1 912 ? -27.867 -13.165 3.549 1.00 92.19 912 ASP A C 1
ATOM 7358 O O . ASP A 1 912 ? -29.013 -12.704 3.547 1.00 92.19 912 ASP A O 1
ATOM 7362 N N . MET A 1 913 ? -27.060 -13.059 4.599 1.00 92.06 913 MET A N 1
ATOM 7363 C CA . MET A 1 913 ? -27.406 -12.305 5.796 1.00 92.06 913 MET A CA 1
ATOM 7364 C C . MET A 1 913 ? -26.572 -11.032 5.845 1.00 92.06 913 MET A C 1
ATOM 7366 O O . MET A 1 913 ? -25.344 -11.102 5.826 1.00 92.06 913 MET A O 1
ATOM 7370 N N . PHE A 1 914 ? -27.230 -9.884 5.974 1.00 91.94 914 PHE A N 1
ATOM 7371 C CA . PHE A 1 914 ? -26.540 -8.629 6.236 1.00 91.94 914 PHE A CA 1
ATOM 7372 C C . PHE A 1 914 ? -26.426 -8.370 7.732 1.00 91.94 914 PHE A C 1
ATOM 7374 O O . PHE A 1 914 ? -27.327 -8.692 8.514 1.00 91.94 914 PHE A O 1
ATOM 7381 N N . MET A 1 915 ? -25.319 -7.747 8.111 1.00 89.88 915 MET A N 1
ATOM 7382 C CA . MET A 1 915 ? -25.055 -7.249 9.447 1.00 89.88 915 MET A CA 1
ATOM 7383 C C . MET A 1 915 ? -24.799 -5.750 9.386 1.00 89.88 915 MET A C 1
ATOM 7385 O O . MET A 1 915 ? -23.929 -5.304 8.639 1.00 89.88 915 MET A O 1
ATOM 7389 N N . PHE A 1 916 ? -25.537 -4.997 10.196 1.00 89.94 916 PHE A N 1
ATOM 7390 C CA . PHE A 1 916 ? -25.457 -3.539 10.236 1.00 89.94 916 PHE A CA 1
ATOM 7391 C C . PHE A 1 916 ? -25.508 -3.030 11.672 1.00 89.94 916 PHE A C 1
ATOM 7393 O O . PHE A 1 916 ? -26.141 -3.631 12.551 1.00 89.94 916 PHE A O 1
ATOM 7400 N N . ARG A 1 917 ? -24.828 -1.911 11.911 1.00 88.69 917 ARG A N 1
ATOM 7401 C CA . ARG A 1 917 ? -24.793 -1.237 13.208 1.00 88.69 917 ARG A CA 1
ATOM 7402 C C . ARG A 1 917 ? -25.755 -0.056 13.209 1.00 88.69 917 ARG A C 1
ATOM 7404 O O . ARG A 1 917 ? -25.891 0.648 12.218 1.00 88.69 917 ARG A O 1
ATOM 7411 N N . VAL A 1 918 ? -26.407 0.170 14.344 1.00 88.69 918 VAL A N 1
ATOM 7412 C CA . VAL A 1 918 ? -27.260 1.339 14.575 1.00 88.69 918 VAL A CA 1
ATOM 7413 C C . VAL A 1 918 ? -26.867 1.994 15.888 1.00 88.69 918 VAL A C 1
ATOM 7415 O O . VAL A 1 918 ? -26.695 1.307 16.898 1.00 88.69 918 VAL A O 1
ATOM 7418 N N . GLN A 1 919 ? -26.789 3.324 15.896 1.00 84.69 919 GLN A N 1
ATOM 7419 C CA . GLN A 1 919 ? -26.607 4.101 17.116 1.00 84.69 919 GLN A CA 1
ATOM 7420 C C . GLN A 1 919 ? -27.873 4.881 17.491 1.00 84.69 919 GLN A C 1
ATOM 7422 O O . GLN A 1 919 ? -28.544 5.471 16.644 1.00 84.69 919 GLN A O 1
ATOM 7427 N N . GLY A 1 920 ? -28.197 4.885 18.786 1.00 82.25 920 GLY A N 1
ATOM 7428 C CA . GLY A 1 920 ? -29.220 5.758 19.365 1.00 82.25 920 GLY A CA 1
ATOM 7429 C C . GLY A 1 920 ? -30.656 5.442 18.945 1.00 82.25 920 GLY A C 1
ATOM 7430 O O . GLY A 1 920 ? -31.508 6.319 19.009 1.00 82.25 920 GLY A O 1
ATOM 7431 N N . ARG A 1 921 ? -30.958 4.204 18.528 1.00 85.06 921 ARG A N 1
ATOM 7432 C CA . ARG A 1 921 ? -32.267 3.809 17.967 1.00 85.06 921 ARG A CA 1
ATOM 7433 C C . ARG A 1 921 ? -33.482 4.154 18.841 1.00 85.06 921 ARG A C 1
ATOM 7435 O O . ARG A 1 921 ? -34.548 4.397 18.294 1.00 85.06 921 ARG A O 1
ATOM 7442 N N . ASN A 1 922 ? -33.348 4.134 20.169 1.00 77.50 922 ASN A N 1
ATOM 7443 C CA . ASN A 1 922 ? -34.448 4.435 21.102 1.00 77.50 922 ASN A CA 1
ATOM 7444 C C . ASN A 1 922 ? -34.301 5.798 21.799 1.00 77.50 922 ASN A C 1
ATOM 7446 O O . ASN A 1 922 ? -35.103 6.106 22.676 1.00 77.50 922 ASN A O 1
ATOM 7450 N N . GLY A 1 923 ? -33.265 6.569 21.466 1.00 72.19 923 GLY A N 1
ATOM 7451 C CA . GLY A 1 923 ? -33.010 7.861 22.089 1.00 72.19 923 GLY A CA 1
ATOM 7452 C C . GLY A 1 923 ? -33.740 8.986 21.358 1.00 72.19 923 GLY A C 1
ATOM 7453 O O . GLY A 1 923 ? -33.690 9.063 20.131 1.00 72.19 923 GLY A O 1
ATOM 7454 N N . GLU A 1 924 ? -34.393 9.877 22.100 1.00 63.25 924 GLU A N 1
ATOM 7455 C CA . GLU A 1 924 ? -34.981 11.100 21.543 1.00 63.25 924 GLU A CA 1
ATOM 7456 C C . GLU A 1 924 ? -33.946 12.236 21.598 1.00 63.25 924 GLU A C 1
ATOM 7458 O O . GLU A 1 924 ? -33.713 12.824 22.655 1.00 63.25 924 GLU A O 1
ATOM 7463 N N . ASP A 1 925 ? -33.306 12.560 20.468 1.00 59.09 925 ASP A N 1
ATOM 7464 C CA . ASP A 1 925 ? -32.414 13.725 20.382 1.00 59.09 925 ASP A CA 1
ATOM 7465 C C . ASP A 1 925 ? -33.193 14.991 19.975 1.00 59.09 925 ASP A C 1
ATOM 7467 O O . ASP A 1 925 ? -33.732 15.112 18.872 1.00 59.09 925 ASP A O 1
ATOM 7471 N N . ILE A 1 926 ? -33.268 15.953 20.896 1.00 48.84 926 ILE A N 1
ATOM 7472 C CA . ILE A 1 926 ? -34.165 17.115 20.826 1.00 48.84 926 ILE A CA 1
ATOM 7473 C C . ILE A 1 926 ? -33.599 18.224 19.906 1.00 48.84 926 ILE A C 1
ATOM 7475 O O . ILE A 1 926 ? -34.348 19.098 19.473 1.00 48.84 926 ILE A O 1
ATOM 7479 N N . THR A 1 927 ? -32.311 18.190 19.524 1.00 50.97 927 THR A N 1
ATOM 7480 C CA . THR A 1 927 ? -31.701 19.196 18.620 1.00 50.97 927 THR A CA 1
ATOM 7481 C C . THR A 1 927 ? -30.611 18.598 17.715 1.00 50.97 927 THR A C 1
ATOM 7483 O O . THR A 1 927 ? -29.572 18.130 18.177 1.00 50.97 927 THR A O 1
ATOM 7486 N N . HIS A 1 928 ? -30.887 18.639 16.406 1.00 49.03 928 HIS A N 1
ATOM 7487 C CA . HIS A 1 928 ? -30.373 17.763 15.347 1.00 49.03 928 HIS A CA 1
ATOM 7488 C C . HIS A 1 928 ? -29.044 18.227 14.712 1.00 49.03 928 HIS A C 1
ATOM 7490 O O . HIS A 1 928 ? -29.052 18.657 13.564 1.00 49.03 928 HIS A O 1
ATOM 7496 N N . SER A 1 929 ? -27.905 18.172 15.400 1.00 50.84 929 SER A N 1
ATOM 7497 C CA . SER A 1 929 ? -26.612 18.329 14.704 1.00 50.84 929 SER A CA 1
ATOM 7498 C C . SER A 1 929 ? -25.464 17.726 15.508 1.00 50.84 929 SER A C 1
ATOM 7500 O O . SER A 1 929 ? -25.014 18.318 16.490 1.00 50.84 929 SER A O 1
ATOM 7502 N N . GLY A 1 930 ? -24.975 16.561 15.085 1.00 53.31 930 GLY A N 1
ATOM 7503 C CA . GLY A 1 930 ? -23.711 15.996 15.544 1.00 53.31 930 GLY A CA 1
ATOM 7504 C C . GLY A 1 930 ? -22.595 16.386 14.581 1.00 53.31 930 GLY A C 1
ATOM 7505 O O . GLY A 1 930 ? -22.707 16.123 13.388 1.00 53.31 930 GLY A O 1
ATOM 7506 N N . ALA A 1 931 ? -21.535 17.036 15.062 1.00 51.09 931 ALA A N 1
ATOM 7507 C CA . ALA A 1 931 ? -20.315 17.161 14.262 1.00 51.09 931 ALA A CA 1
ATOM 7508 C C . ALA A 1 931 ? -19.655 15.777 14.123 1.00 51.09 931 ALA A C 1
ATOM 7510 O O . ALA A 1 931 ? -19.854 14.941 14.993 1.00 51.09 931 ALA A O 1
ATOM 7511 N N . ILE A 1 932 ? -18.851 15.529 13.089 1.00 50.78 932 ILE A N 1
ATOM 7512 C CA . ILE A 1 932 ? -17.988 14.337 12.999 1.00 50.78 932 ILE A CA 1
ATOM 7513 C C . ILE A 1 932 ? -16.791 14.490 13.948 1.00 50.78 932 ILE A C 1
ATOM 7515 O O . ILE A 1 932 ? -16.189 15.569 14.012 1.00 50.78 932 ILE A O 1
ATOM 7519 N N . HIS A 1 933 ? -16.398 13.425 14.665 1.00 48.78 933 HIS A N 1
ATOM 7520 C CA . HIS A 1 933 ? -15.174 13.421 15.472 1.00 48.78 933 HIS A CA 1
ATOM 7521 C C . HIS A 1 933 ? -13.952 13.803 14.606 1.00 48.78 933 HIS A C 1
ATOM 7523 O O . HIS A 1 933 ? -13.477 13.022 13.783 1.00 48.78 933 HIS A O 1
ATOM 7529 N N . GLY A 1 934 ? -13.450 15.031 14.766 1.00 40.56 934 GLY A N 1
ATOM 7530 C CA . GLY A 1 934 ? -12.302 15.550 14.010 1.00 40.56 934 GLY A CA 1
ATOM 7531 C C . GLY A 1 934 ? -12.253 17.074 13.890 1.00 40.56 934 GLY A C 1
ATOM 7532 O O . GLY A 1 934 ? -11.168 17.647 13.844 1.00 40.56 934 GLY A O 1
ATOM 7533 N N . ALA A 1 935 ? -13.400 17.754 13.926 1.00 32.00 935 ALA A N 1
ATOM 7534 C CA . ALA A 1 935 ? -13.435 19.212 13.956 1.00 32.00 935 ALA A CA 1
ATOM 7535 C C . ALA A 1 935 ? -13.285 19.723 15.401 1.00 32.00 935 ALA A C 1
ATOM 7537 O O . ALA A 1 935 ? -14.186 19.582 16.224 1.00 32.00 935 ALA A O 1
ATOM 7538 N N . THR A 1 936 ? -12.158 20.385 15.674 1.00 32.81 936 THR A N 1
ATOM 7539 C CA . THR A 1 936 ? -11.910 21.305 16.805 1.00 32.81 936 THR A CA 1
ATOM 7540 C C . THR A 1 936 ? -11.525 20.686 18.166 1.00 32.81 936 THR A C 1
ATOM 7542 O O . THR A 1 936 ? -12.328 20.561 19.085 1.00 32.81 936 THR A O 1
ATOM 7545 N N . GLY A 1 937 ? -10.232 20.389 18.366 1.00 35.84 937 GLY A N 1
ATOM 7546 C CA . GLY A 1 937 ? -9.659 20.382 19.722 1.00 35.84 937 GLY A CA 1
ATOM 7547 C C . GLY A 1 937 ? -8.373 19.579 19.925 1.00 35.84 937 GLY A C 1
ATOM 7548 O O . GLY A 1 937 ? -8.249 18.457 19.448 1.00 35.84 937 GLY A O 1
ATOM 7549 N N . ILE A 1 938 ? -7.449 20.150 20.711 1.00 36.50 938 ILE A N 1
ATOM 7550 C CA . ILE A 1 938 ? -6.215 19.501 21.188 1.00 36.50 938 ILE A CA 1
ATOM 7551 C C . ILE A 1 938 ? -6.593 18.327 22.094 1.00 36.50 938 ILE A C 1
ATOM 7553 O O . ILE A 1 938 ? -7.031 18.546 23.221 1.00 36.50 938 ILE A O 1
ATOM 7557 N N . GLN A 1 939 ? -6.408 17.092 21.643 1.00 49.00 939 GLN A N 1
ATOM 7558 C CA . GLN A 1 939 ? -6.742 15.885 22.402 1.00 49.00 939 GLN A CA 1
ATOM 7559 C C . GLN A 1 939 ? -5.579 15.482 23.321 1.00 49.00 939 GLN A C 1
ATOM 7561 O O . GLN A 1 939 ? -4.472 15.214 22.864 1.00 49.00 939 GLN A O 1
ATOM 7566 N N . ARG A 1 940 ? -5.811 15.438 24.639 1.00 46.84 940 ARG A N 1
ATOM 7567 C CA . ARG A 1 940 ? -4.791 15.106 25.657 1.00 46.84 940 ARG A CA 1
ATOM 7568 C C . ARG A 1 940 ? -5.146 13.780 26.337 1.00 46.84 940 ARG A C 1
ATOM 7570 O O . ARG A 1 940 ? -6.290 13.626 26.748 1.00 46.84 940 ARG A O 1
ATOM 7577 N N . VAL A 1 941 ? -4.190 12.852 26.466 1.00 49.56 941 VAL A N 1
ATOM 7578 C CA . VAL A 1 941 ? -4.411 11.448 26.898 1.00 49.56 941 VAL A CA 1
ATOM 7579 C C . VAL A 1 941 ? -4.442 11.255 28.423 1.00 49.56 941 VAL A C 1
ATOM 7581 O O . VAL A 1 941 ? -3.625 11.827 29.148 1.00 49.56 941 VAL A O 1
ATOM 7584 N N . ILE A 1 942 ? -5.380 10.400 28.866 1.00 46.91 942 ILE A N 1
ATOM 7585 C CA . ILE A 1 942 ? -5.618 9.768 30.186 1.00 46.91 942 ILE A CA 1
ATOM 7586 C C . ILE A 1 942 ? -4.428 9.718 31.170 1.00 46.91 942 ILE A C 1
ATOM 7588 O O . ILE A 1 942 ? -4.384 10.423 32.176 1.00 46.91 942 ILE A O 1
ATOM 7592 N N . ASN A 1 943 ? -3.434 8.873 30.876 1.00 46.19 943 ASN A N 1
ATOM 7593 C CA . ASN A 1 943 ? -2.460 8.399 31.864 1.00 46.19 943 ASN A CA 1
ATOM 7594 C C . ASN A 1 943 ? -1.073 8.058 31.279 1.00 46.19 943 ASN A C 1
ATOM 7596 O O . ASN A 1 943 ? -0.905 7.855 30.083 1.00 46.19 943 ASN A O 1
ATOM 7600 N N . ARG A 1 944 ? -0.070 7.983 32.170 1.00 45.59 944 ARG A N 1
ATOM 7601 C CA . ARG A 1 944 ? 1.372 7.752 31.908 1.00 45.59 944 ARG A CA 1
ATOM 7602 C C . ARG A 1 944 ? 1.773 6.279 31.690 1.00 45.59 944 ARG A C 1
ATOM 7604 O O . ARG A 1 944 ? 2.930 5.930 31.919 1.00 45.59 944 ARG A O 1
ATOM 7611 N N . ARG A 1 945 ? 0.845 5.373 31.363 1.00 48.06 945 ARG A N 1
ATOM 7612 C CA . ARG A 1 945 ? 1.155 3.931 31.308 1.00 48.06 945 ARG A CA 1
ATOM 7613 C C . ARG A 1 945 ? 1.328 3.469 29.868 1.00 48.06 945 ARG A C 1
ATOM 7615 O O . ARG A 1 945 ? 0.392 3.497 29.080 1.00 48.06 945 ARG A O 1
ATOM 7622 N N . GLY A 1 946 ? 2.547 3.052 29.538 1.00 45.97 946 GLY A N 1
ATOM 7623 C CA . GLY A 1 946 ? 2.832 2.398 28.268 1.00 45.97 946 GLY A CA 1
ATOM 7624 C C . GLY A 1 946 ? 2.248 0.987 28.226 1.00 45.97 946 GLY A C 1
ATOM 7625 O O . GLY A 1 946 ? 2.190 0.303 29.245 1.00 45.97 946 GLY A O 1
ATOM 7626 N N . LEU A 1 947 ? 1.903 0.530 27.021 1.00 52.97 947 LEU A N 1
ATOM 7627 C CA . LEU A 1 947 ? 1.542 -0.858 26.674 1.00 52.97 947 LEU A CA 1
ATOM 7628 C C . LEU A 1 947 ? 2.642 -1.904 26.996 1.00 52.97 947 LEU A C 1
ATOM 7630 O O . LEU A 1 947 ? 2.547 -3.035 26.540 1.00 52.97 947 LEU A O 1
ATOM 7634 N N . ASP A 1 948 ? 3.733 -1.523 27.664 1.00 47.97 948 ASP A N 1
ATOM 7635 C CA . ASP A 1 948 ? 4.916 -2.365 27.904 1.00 47.97 948 ASP A CA 1
ATOM 7636 C C . ASP A 1 948 ? 4.888 -3.058 29.280 1.00 47.97 948 ASP A C 1
ATOM 7638 O O . ASP A 1 948 ? 5.753 -3.876 29.580 1.00 47.97 948 ASP A O 1
ATOM 7642 N N . ASN A 1 949 ? 3.892 -2.754 30.120 1.00 49.47 949 ASN A N 1
ATOM 7643 C CA . ASN A 1 949 ? 3.636 -3.506 31.345 1.00 49.47 949 ASN A CA 1
ATOM 7644 C C . ASN A 1 949 ? 2.694 -4.675 31.018 1.00 49.47 949 ASN A C 1
ATOM 7646 O O . ASN A 1 949 ? 1.478 -4.484 30.948 1.00 49.47 949 ASN A O 1
ATOM 7650 N N . GLU A 1 950 ? 3.256 -5.875 30.834 1.00 40.69 950 GLU A N 1
ATOM 7651 C CA . GLU A 1 950 ? 2.524 -7.123 30.528 1.00 40.69 950 GLU A CA 1
ATOM 7652 C C . GLU A 1 950 ? 1.347 -7.390 31.491 1.00 40.69 950 GLU A C 1
ATOM 7654 O O . GLU A 1 950 ? 0.324 -7.931 31.078 1.00 40.69 950 GLU A O 1
ATOM 7659 N N . ASP A 1 951 ? 1.433 -6.908 32.736 1.00 36.66 951 ASP A N 1
ATOM 7660 C CA . ASP A 1 951 ? 0.398 -7.047 33.772 1.00 36.66 951 ASP A CA 1
ATOM 7661 C C . ASP A 1 951 ? -0.844 -6.146 33.582 1.00 36.66 951 ASP A C 1
ATOM 7663 O O . ASP A 1 951 ? -1.764 -6.206 34.392 1.00 36.66 951 ASP A O 1
ATOM 7667 N N . THR A 1 952 ? -0.892 -5.281 32.558 1.00 41.50 952 THR A N 1
ATOM 7668 C CA . THR A 1 952 ? -1.975 -4.277 32.395 1.00 41.50 952 THR A CA 1
ATOM 7669 C C . THR A 1 952 ? -2.884 -4.465 31.178 1.00 41.50 952 THR A C 1
ATOM 7671 O O . THR A 1 952 ? -3.826 -3.694 31.004 1.00 41.50 952 THR A O 1
ATOM 7674 N N . LEU A 1 953 ? -2.645 -5.487 30.349 1.00 42.59 953 LEU A N 1
ATOM 7675 C CA . LEU A 1 953 ? -3.517 -5.833 29.209 1.00 42.59 953 LEU A CA 1
ATOM 7676 C C . LEU A 1 953 ? -4.725 -6.691 29.606 1.00 42.59 953 LEU A C 1
ATOM 7678 O O . LEU A 1 953 ? -5.662 -6.844 28.828 1.00 42.59 953 LEU A O 1
ATOM 7682 N N . LEU A 1 954 ? -4.697 -7.253 30.812 1.00 43.28 954 LEU A N 1
ATOM 7683 C CA . LEU A 1 954 ? -5.745 -8.081 31.392 1.00 43.28 954 LEU A CA 1
ATOM 7684 C C . LEU A 1 954 ? -6.089 -7.489 32.758 1.00 43.28 954 LEU A C 1
ATOM 7686 O O . LEU A 1 954 ? -5.182 -7.037 33.452 1.00 43.28 954 LEU A O 1
ATOM 7690 N N . ASP A 1 955 ? -7.380 -7.465 33.107 1.00 40.97 955 ASP A N 1
ATOM 7691 C CA . ASP A 1 955 ? -7.910 -6.931 34.371 1.00 40.97 955 ASP A CA 1
ATOM 7692 C C . ASP A 1 955 ? -6.987 -7.261 35.561 1.00 40.97 955 ASP A C 1
ATOM 7694 O O . ASP A 1 955 ? -6.922 -8.399 36.032 1.00 40.97 955 ASP A O 1
ATOM 7698 N N . GLY A 1 956 ? -6.257 -6.245 36.023 1.00 33.91 956 GLY A N 1
ATOM 7699 C CA . GLY A 1 956 ? -5.236 -6.341 37.058 1.00 33.91 956 GLY A CA 1
ATOM 7700 C C . GLY A 1 956 ? -5.273 -5.104 37.948 1.00 33.91 956 GLY A C 1
ATOM 7701 O O . GLY A 1 956 ? -4.733 -4.060 37.593 1.00 33.91 956 GLY A O 1
ATOM 7702 N N . ASP A 1 957 ? -5.966 -5.253 39.078 1.00 37.12 957 ASP A N 1
ATOM 7703 C CA . ASP A 1 957 ? -6.022 -4.410 40.277 1.00 37.12 957 ASP A CA 1
ATOM 7704 C C . ASP A 1 957 ? -5.556 -2.943 40.173 1.00 37.12 957 ASP A C 1
ATOM 7706 O O . ASP A 1 957 ? -4.368 -2.604 40.195 1.00 37.12 957 ASP A O 1
ATOM 7710 N N . ASP A 1 958 ? -6.570 -2.074 40.217 1.00 44.69 958 ASP A N 1
ATOM 7711 C CA . ASP A 1 958 ? -6.607 -0.721 40.777 1.00 44.69 958 ASP A CA 1
ATOM 7712 C C . ASP A 1 958 ? -5.383 -0.322 41.623 1.00 44.69 958 ASP A C 1
ATOM 7714 O O . ASP A 1 958 ? -5.355 -0.441 42.851 1.00 44.69 958 ASP A O 1
ATOM 7718 N N . LYS A 1 959 ? -4.390 0.291 40.976 1.00 37.66 959 LYS A N 1
ATOM 7719 C CA . LYS A 1 959 ? -3.412 1.150 41.657 1.00 37.66 959 LYS A CA 1
ATOM 7720 C C . LYS A 1 959 ? -3.538 2.592 41.173 1.00 37.66 959 LYS A C 1
ATOM 7722 O O . LYS A 1 959 ? -2.942 2.987 40.181 1.00 37.66 959 LYS A O 1
ATOM 7727 N N . GLU A 1 960 ? -4.379 3.328 41.894 1.00 43.00 960 GLU A N 1
ATOM 7728 C CA . GLU A 1 960 ? -4.217 4.710 42.387 1.00 43.00 960 GLU A CA 1
ATOM 7729 C C . GLU A 1 960 ? -3.969 5.927 41.464 1.00 43.00 960 GLU A C 1
ATOM 7731 O O . GLU A 1 960 ? -3.833 7.021 42.007 1.00 43.00 960 GLU A O 1
ATOM 7736 N N . ASP A 1 961 ? -4.063 5.850 40.132 1.00 40.62 961 ASP A N 1
ATOM 7737 C CA . ASP A 1 961 ? -4.023 7.057 39.272 1.00 40.62 961 ASP A CA 1
ATOM 7738 C C . ASP A 1 961 ? -5.301 7.222 38.428 1.00 40.62 961 ASP A C 1
ATOM 7740 O O . ASP A 1 961 ? -5.603 6.387 37.579 1.00 40.62 961 ASP A O 1
ATOM 7744 N N . GLY A 1 962 ? -6.061 8.308 38.643 1.00 48.88 962 GLY A N 1
ATOM 7745 C CA . GLY A 1 962 ? -7.260 8.622 37.846 1.00 48.88 962 GLY A CA 1
ATOM 7746 C C . GLY A 1 962 ? -8.401 7.606 37.985 1.00 48.88 962 GLY A C 1
ATOM 7747 O O . GLY A 1 962 ? -9.084 7.342 37.002 1.00 48.88 962 GLY A O 1
ATOM 7748 N N . LEU A 1 963 ? -8.575 7.029 39.186 1.00 47.06 963 LEU A N 1
ATOM 7749 C CA . LEU A 1 963 ? -9.575 6.005 39.528 1.00 47.06 963 LEU A CA 1
ATOM 7750 C C . LEU A 1 963 ? -10.930 6.275 38.862 1.00 47.06 963 LEU A C 1
ATOM 7752 O O . LEU A 1 963 ? -11.668 7.174 39.269 1.00 47.06 963 LEU A O 1
ATOM 7756 N N . ILE A 1 964 ? -11.223 5.459 37.853 1.00 50.94 964 ILE A N 1
ATOM 7757 C CA . ILE A 1 964 ? -12.534 5.311 37.243 1.00 50.94 964 ILE A CA 1
ATOM 7758 C C . ILE A 1 964 ? -13.255 4.270 38.084 1.00 50.94 964 ILE A C 1
ATOM 7760 O O . ILE A 1 964 ? -12.942 3.086 38.007 1.00 50.94 964 ILE A O 1
ATOM 7764 N N . LEU A 1 965 ? -14.189 4.704 38.925 1.00 53.84 965 LEU A N 1
ATOM 7765 C CA . LEU A 1 965 ? -15.010 3.764 39.682 1.00 53.84 965 LEU A CA 1
ATOM 7766 C C . LEU A 1 965 ? -16.256 3.426 38.854 1.00 53.84 965 LEU A C 1
ATOM 7768 O O . LEU A 1 965 ? -17.036 4.338 38.561 1.00 53.84 965 LEU A O 1
ATOM 7772 N N . PRO A 1 966 ? -16.481 2.147 38.490 1.00 54.16 966 PRO A N 1
ATOM 7773 C CA . PRO A 1 966 ? -17.780 1.720 37.998 1.00 54.16 966 PRO A CA 1
ATOM 7774 C C . PRO A 1 966 ? -18.825 1.923 39.101 1.00 54.16 966 PRO A C 1
ATOM 7776 O O . PRO A 1 966 ? -18.530 1.776 40.290 1.00 54.16 966 PRO A O 1
ATOM 7779 N N . GLU A 1 967 ? -20.072 2.202 38.727 1.00 52.34 967 GLU A N 1
ATOM 7780 C CA . GLU A 1 967 ? -21.170 2.444 39.678 1.00 52.34 967 GLU A CA 1
ATOM 7781 C C . GLU A 1 967 ? -21.331 1.306 40.717 1.00 52.34 967 GLU A C 1
ATOM 7783 O O . GLU A 1 967 ? -21.675 1.535 41.883 1.00 52.34 967 GLU A O 1
ATOM 7788 N N . SER A 1 968 ? -21.005 0.067 40.330 1.00 52.47 968 SER A N 1
ATOM 7789 C CA . SER A 1 968 ? -21.022 -1.115 41.202 1.00 52.47 968 SER A CA 1
ATOM 7790 C C . SER A 1 968 ? -20.072 -1.003 42.404 1.00 52.47 968 SER A C 1
ATOM 7792 O O . SER A 1 968 ? -20.420 -1.464 43.493 1.00 52.47 968 SER A O 1
ATOM 7794 N N . HIS A 1 969 ? -18.928 -0.328 42.255 1.00 52.09 969 HIS A N 1
ATOM 7795 C CA . HIS A 1 969 ? -17.944 -0.113 43.322 1.00 52.09 969 HIS A CA 1
ATOM 7796 C C . HIS A 1 969 ? -18.356 0.973 44.328 1.00 52.09 969 HIS A C 1
ATOM 7798 O O . HIS A 1 969 ? -17.842 1.012 45.448 1.00 52.09 969 HIS A O 1
ATOM 7804 N N . LEU A 1 970 ? -19.316 1.836 43.982 1.00 52.16 970 LEU A N 1
ATOM 7805 C CA . LEU A 1 970 ? -19.785 2.911 44.863 1.00 52.16 970 LEU A CA 1
ATOM 7806 C C . LEU A 1 970 ? -20.908 2.479 45.804 1.00 52.16 970 LEU A C 1
ATOM 7808 O O . LEU A 1 970 ? -21.047 3.044 46.893 1.00 52.16 970 LEU A O 1
ATOM 7812 N N . LYS A 1 971 ? -21.660 1.424 45.462 1.00 48.38 971 LYS A N 1
ATOM 7813 C CA . LYS A 1 971 ? -22.700 0.869 46.349 1.00 48.38 971 LYS A CA 1
ATOM 7814 C C . LYS A 1 971 ? -22.134 0.355 47.682 1.00 48.38 971 LYS A C 1
ATOM 7816 O O . LYS A 1 971 ? -22.849 0.412 48.680 1.00 48.38 971 LYS A O 1
ATOM 7821 N N . SER A 1 972 ? -20.860 -0.051 47.742 1.00 48.84 972 SER A N 1
ATOM 7822 C CA . SER A 1 972 ? -20.189 -0.484 48.983 1.00 48.84 972 SER A CA 1
ATOM 7823 C C . SER A 1 972 ? -19.579 0.664 49.811 1.00 48.84 972 SER A C 1
ATOM 7825 O O . SER A 1 972 ? -19.378 0.503 51.013 1.00 48.84 972 SER A O 1
ATOM 7827 N N . LYS A 1 973 ? -19.335 1.844 49.213 1.00 46.84 973 LYS A N 1
ATOM 7828 C CA . LYS A 1 973 ? -18.651 3.002 49.839 1.00 46.84 973 LYS A CA 1
ATOM 7829 C C . LYS A 1 973 ? -19.525 4.257 49.987 1.00 46.84 973 LYS A C 1
ATOM 7831 O O . LYS A 1 973 ? -19.009 5.351 50.201 1.00 46.84 973 LYS A O 1
ATOM 7836 N N . ARG A 1 974 ? -20.852 4.102 49.943 1.00 42.50 974 ARG A N 1
ATOM 7837 C CA . ARG A 1 974 ? -21.896 5.154 49.927 1.00 42.50 974 ARG A CA 1
ATOM 7838 C C . ARG A 1 974 ? -21.887 6.216 51.050 1.00 42.50 974 ARG A C 1
ATOM 7840 O O . ARG A 1 974 ? -22.838 6.986 51.126 1.00 42.50 974 ARG A O 1
ATOM 7847 N N . ARG A 1 975 ? -20.886 6.283 51.938 1.00 42.22 975 ARG A N 1
ATOM 7848 C CA . ARG A 1 975 ? -20.880 7.231 53.068 1.00 42.22 975 ARG A CA 1
ATOM 7849 C C . ARG A 1 975 ? -20.067 8.511 52.898 1.00 42.22 975 ARG A C 1
ATOM 7851 O O . ARG A 1 975 ? -20.351 9.427 53.654 1.00 42.22 975 ARG A O 1
ATOM 7858 N N . VAL A 1 976 ? -19.162 8.644 51.927 1.00 45.25 976 VAL A N 1
ATOM 7859 C CA . VAL A 1 976 ? -18.542 9.947 51.601 1.00 45.25 976 VAL A CA 1
ATOM 7860 C C . VAL A 1 976 ? -18.086 9.927 50.136 1.00 45.25 976 VAL A C 1
ATOM 7862 O O . VAL A 1 976 ? -16.991 9.454 49.841 1.00 45.25 976 VAL A O 1
ATOM 7865 N N . ILE A 1 977 ? -18.912 10.406 49.199 1.00 50.41 977 ILE A N 1
ATOM 7866 C CA . ILE A 1 977 ? -18.381 10.846 47.899 1.00 50.41 977 ILE A CA 1
ATOM 7867 C C . ILE A 1 977 ? -17.712 12.190 48.192 1.00 50.41 977 ILE A C 1
ATOM 7869 O O . ILE A 1 977 ? -18.376 13.197 48.416 1.00 50.41 977 ILE A O 1
ATOM 7873 N N . ASP A 1 978 ? -16.392 12.138 48.345 1.00 54.16 978 ASP A N 1
ATOM 7874 C CA . ASP A 1 978 ? -15.515 13.277 48.607 1.00 54.16 978 ASP A CA 1
ATOM 7875 C C . ASP A 1 978 ? -15.679 14.352 47.513 1.00 54.16 978 ASP A C 1
ATOM 7877 O O . ASP A 1 978 ? -15.984 14.019 46.365 1.00 54.16 978 ASP A O 1
ATOM 7881 N N . ALA A 1 979 ? -15.403 15.624 47.818 1.00 54.53 979 ALA A N 1
ATOM 7882 C CA . ALA A 1 979 ? -15.506 16.771 46.894 1.00 54.53 979 ALA A CA 1
ATOM 7883 C C . ALA A 1 979 ? -14.538 16.706 45.682 1.00 54.53 979 ALA A C 1
ATOM 7885 O O . ALA A 1 979 ? -14.350 17.680 44.956 1.00 54.53 9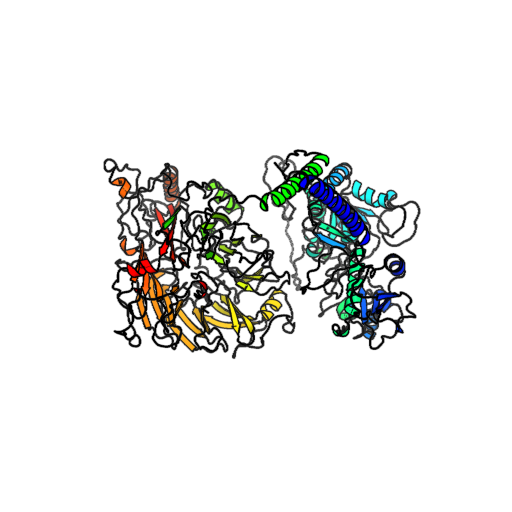79 ALA A O 1
ATOM 7886 N N . ASN A 1 980 ? -13.891 15.558 45.488 1.00 59.25 980 ASN A N 1
ATOM 7887 C CA . ASN A 1 980 ? -12.823 15.283 44.539 1.00 59.25 980 ASN A CA 1
ATOM 7888 C C . ASN A 1 980 ? -13.260 14.401 43.353 1.00 59.25 980 ASN A C 1
ATOM 7890 O O . ASN A 1 980 ? -12.432 14.144 42.477 1.00 59.25 980 ASN A O 1
ATOM 7894 N N . TYR A 1 981 ? -14.515 13.935 43.327 1.00 65.12 981 TYR A N 1
ATOM 7895 C CA . TYR A 1 981 ? -15.076 13.121 42.243 1.00 65.12 981 TYR A CA 1
ATOM 7896 C C . TYR A 1 981 ? -16.066 13.918 41.393 1.00 65.12 981 TYR A C 1
ATOM 7898 O O . TYR A 1 981 ? -16.867 14.688 41.921 1.00 65.12 981 TYR A O 1
ATOM 7906 N N . ILE A 1 982 ? -16.016 13.697 40.080 1.00 66.12 982 ILE A N 1
ATOM 7907 C CA . ILE A 1 982 ? -16.941 14.270 39.100 1.00 66.12 982 ILE A CA 1
ATOM 7908 C C . ILE A 1 982 ? -17.831 13.152 38.546 1.00 66.12 982 ILE A C 1
ATOM 7910 O O . ILE A 1 982 ? -17.326 12.089 38.183 1.00 66.12 982 ILE A O 1
ATOM 7914 N N . GLU A 1 983 ? -19.139 13.411 38.479 1.00 64.00 983 GLU A N 1
ATOM 7915 C CA . GLU A 1 983 ? -20.181 12.512 37.967 1.00 64.00 983 GLU A CA 1
ATOM 7916 C C . GLU A 1 983 ? -21.020 13.228 36.903 1.00 64.00 983 GLU A C 1
ATOM 7918 O O . GLU A 1 983 ? -21.146 14.455 36.921 1.00 64.00 983 GLU A O 1
ATOM 7923 N N . CYS A 1 984 ? -21.620 12.455 35.994 1.00 62.22 984 CYS A N 1
ATOM 7924 C CA . CYS A 1 984 ? -22.567 12.980 35.032 1.00 62.22 984 CYS A CA 1
ATOM 7925 C C . CYS A 1 984 ? -23.787 12.106 34.763 1.00 62.22 984 CYS A C 1
ATOM 7927 O O . CYS A 1 984 ? -23.717 10.880 34.812 1.00 62.22 984 CYS A O 1
ATOM 7929 N N . GLU A 1 985 ? -24.880 12.755 34.360 1.00 55.31 985 GLU A N 1
ATOM 7930 C CA . GLU A 1 985 ? -26.108 12.103 33.923 1.00 55.31 985 GLU A CA 1
ATOM 7931 C C . GLU A 1 985 ? -26.576 12.665 32.569 1.00 55.31 985 GLU A C 1
ATOM 7933 O O . GLU A 1 985 ? -26.840 13.864 32.435 1.00 55.31 985 GLU A O 1
ATOM 7938 N N . THR A 1 986 ? -26.673 11.781 31.570 1.00 61.62 986 THR A N 1
ATOM 7939 C CA . THR A 1 986 ? -27.314 12.009 30.262 1.00 61.62 986 THR A CA 1
ATOM 7940 C C . THR A 1 986 ? -28.277 10.861 29.966 1.00 61.62 986 THR A C 1
ATOM 7942 O O . THR A 1 986 ? -28.251 9.833 30.653 1.00 61.62 986 THR A O 1
ATOM 7945 N N . ASP A 1 987 ? -29.110 11.018 28.934 1.00 64.88 987 ASP A N 1
ATOM 7946 C CA . ASP A 1 987 ? -29.839 9.886 28.370 1.00 64.88 987 ASP A CA 1
ATOM 7947 C C . ASP A 1 987 ? -28.861 8.916 27.687 1.00 64.88 987 ASP A C 1
ATOM 7949 O O . ASP A 1 987 ? -28.388 9.136 26.571 1.00 64.88 987 ASP A O 1
ATOM 7953 N N . GLN A 1 988 ? -28.556 7.823 28.384 1.00 69.69 988 GLN A N 1
ATOM 7954 C CA . GLN A 1 988 ? -27.633 6.792 27.919 1.00 69.69 988 GLN A CA 1
ATOM 7955 C C . GLN A 1 988 ? -28.149 6.034 26.687 1.00 69.69 988 GLN A C 1
ATOM 7957 O O . GLN A 1 988 ? -27.365 5.414 25.962 1.00 69.69 988 GLN A O 1
ATOM 7962 N N . THR A 1 989 ? -29.460 6.080 26.425 1.00 73.25 989 THR A N 1
ATOM 7963 C CA . THR A 1 989 ? -30.080 5.338 25.321 1.00 73.25 989 THR A CA 1
ATOM 7964 C C . THR A 1 989 ? -29.714 5.926 23.954 1.00 73.25 989 THR A C 1
ATOM 7966 O O . THR A 1 989 ? -29.503 5.167 23.007 1.00 73.25 989 THR A O 1
ATOM 7969 N N . VAL A 1 990 ? -29.486 7.244 23.868 1.00 74.81 990 VAL A N 1
ATOM 7970 C CA . VAL A 1 990 ? -29.012 7.960 22.659 1.00 74.81 990 VAL A CA 1
ATOM 7971 C C . VAL A 1 990 ? -27.599 7.517 22.234 1.00 74.81 990 VAL A C 1
ATOM 7973 O O . VAL A 1 990 ? -27.209 7.627 21.069 1.00 74.81 990 VAL A O 1
ATOM 7976 N N . PHE A 1 991 ? -26.817 6.972 23.168 1.00 76.88 991 PHE A N 1
ATOM 7977 C CA . PHE A 1 991 ? -25.444 6.513 22.938 1.00 76.88 991 PHE A CA 1
ATOM 7978 C C . PHE A 1 991 ? -25.334 5.001 22.748 1.00 76.88 991 PHE A C 1
ATOM 7980 O O . PHE A 1 991 ? -24.229 4.491 22.591 1.00 76.88 991 PHE A O 1
ATOM 7987 N N . THR A 1 992 ? -26.455 4.278 22.750 1.00 85.94 992 THR A N 1
ATOM 7988 C CA . THR A 1 992 ? -26.431 2.821 22.602 1.00 85.94 992 THR A CA 1
ATOM 7989 C C . THR A 1 992 ? -26.082 2.439 21.173 1.00 85.94 992 THR A C 1
ATOM 7991 O O . THR A 1 992 ? -26.771 2.847 20.241 1.00 85.94 992 THR A O 1
ATOM 7994 N N . ALA A 1 993 ? -25.003 1.676 21.020 1.00 88.00 993 ALA A N 1
ATOM 7995 C CA . ALA A 1 993 ? -24.620 1.015 19.785 1.00 88.00 993 ALA A CA 1
ATOM 7996 C C . ALA A 1 993 ? -25.192 -0.406 19.786 1.00 88.00 993 ALA A C 1
ATOM 7998 O O . ALA A 1 993 ? -24.985 -1.157 20.739 1.00 88.00 993 ALA A O 1
ATOM 7999 N N . GLU A 1 994 ? -25.896 -0.775 18.724 1.00 90.81 994 GLU A N 1
ATOM 8000 C CA . GLU A 1 994 ? -26.498 -2.095 18.535 1.00 90.81 994 GLU A CA 1
ATOM 8001 C C . GLU A 1 994 ? -26.021 -2.685 17.203 1.00 90.81 994 GLU A C 1
ATOM 8003 O O . GLU A 1 994 ? -25.911 -1.967 16.211 1.00 90.81 994 GLU A O 1
ATOM 8008 N N . LEU A 1 995 ? -25.760 -3.991 17.173 1.00 91.56 995 LEU A N 1
ATOM 8009 C CA . LEU A 1 995 ? -25.438 -4.749 15.964 1.00 91.56 995 LEU A CA 1
ATOM 8010 C C . LEU A 1 995 ? -26.597 -5.694 15.644 1.00 91.56 995 LEU A C 1
ATOM 8012 O O . LEU A 1 995 ? -26.995 -6.503 16.488 1.00 91.56 995 LEU A O 1
ATOM 8016 N N . PHE A 1 996 ? -27.117 -5.610 14.425 1.00 93.38 996 PHE A N 1
ATOM 8017 C CA . PHE A 1 996 ? -28.255 -6.395 13.961 1.00 93.38 996 PHE A CA 1
ATOM 8018 C C . PHE A 1 996 ? -27.867 -7.331 12.823 1.00 93.38 996 PHE A C 1
ATOM 8020 O O . PHE A 1 996 ? -27.053 -6.977 11.978 1.00 93.38 996 PHE A O 1
ATOM 8027 N N . ALA A 1 997 ? -28.507 -8.498 12.783 1.00 94.19 997 ALA A N 1
ATOM 8028 C CA . ALA A 1 997 ? -28.556 -9.382 11.627 1.00 94.19 997 ALA A CA 1
ATOM 8029 C C . ALA A 1 997 ? -29.938 -9.317 10.973 1.00 94.19 997 ALA A C 1
ATOM 8031 O O . ALA A 1 997 ? -30.967 -9.389 11.659 1.00 94.19 997 ALA A O 1
ATOM 8032 N N . ILE A 1 998 ? -29.952 -9.216 9.646 1.00 93.38 998 ILE A N 1
ATOM 8033 C CA . ILE A 1 998 ? -31.172 -9.129 8.849 1.00 93.38 998 ILE A CA 1
ATOM 8034 C C . ILE A 1 998 ? -31.067 -9.935 7.559 1.00 93.38 998 ILE A C 1
ATOM 8036 O O . ILE A 1 998 ? -30.024 -10.018 6.914 1.00 93.38 998 ILE A O 1
ATOM 8040 N N . ASP A 1 999 ? -32.209 -10.479 7.167 1.00 92.12 999 ASP A N 1
ATOM 8041 C CA . ASP A 1 999 ? -32.477 -10.980 5.829 1.00 92.12 999 ASP A CA 1
ATOM 8042 C C . ASP A 1 999 ? -33.950 -10.713 5.469 1.00 92.12 999 ASP A C 1
ATOM 8044 O O . ASP A 1 999 ? -34.702 -10.081 6.225 1.00 92.12 999 ASP A O 1
ATOM 8048 N N . ARG A 1 1000 ? -34.404 -11.240 4.329 1.00 87.12 1000 ARG A N 1
ATOM 8049 C CA . ARG A 1 1000 ? -35.795 -11.093 3.877 1.00 87.12 1000 ARG A CA 1
ATOM 8050 C C . ARG A 1 1000 ? -36.867 -11.694 4.801 1.00 87.12 1000 ARG A C 1
ATOM 8052 O O . ARG A 1 1000 ? -38.043 -11.384 4.619 1.00 87.12 1000 ARG A O 1
ATOM 8059 N N . THR A 1 1001 ? -36.504 -12.500 5.803 1.00 87.69 1001 THR A N 1
ATOM 8060 C CA . THR A 1 1001 ? -37.449 -13.078 6.781 1.00 87.69 1001 THR A CA 1
ATOM 8061 C C . THR A 1 1001 ? -37.612 -12.223 8.036 1.00 87.69 1001 THR A C 1
ATOM 8063 O O . THR A 1 1001 ? -38.637 -12.309 8.713 1.00 87.69 1001 THR A O 1
ATOM 8066 N N . THR A 1 1002 ? -36.649 -11.345 8.327 1.00 90.50 1002 THR A N 1
ATOM 8067 C CA . THR A 1 1002 ? -36.615 -10.530 9.554 1.00 90.50 1002 THR A CA 1
ATOM 8068 C C . THR A 1 1002 ? -36.713 -9.021 9.301 1.00 90.50 1002 THR A C 1
ATOM 8070 O O . THR A 1 1002 ? -36.416 -8.219 10.180 1.00 90.50 1002 THR A O 1
ATOM 8073 N N . LEU A 1 1003 ? -37.246 -8.613 8.142 1.00 89.94 1003 LEU A N 1
ATOM 8074 C CA . LEU A 1 1003 ? -37.298 -7.223 7.649 1.00 89.94 1003 LEU A CA 1
ATOM 8075 C C . LEU A 1 1003 ? -37.779 -6.156 8.652 1.00 89.94 1003 LEU A C 1
ATOM 8077 O O . LEU A 1 1003 ? -37.343 -5.009 8.583 1.00 89.94 1003 LEU A O 1
ATOM 8081 N N . ARG A 1 1004 ? -38.712 -6.501 9.547 1.00 90.50 1004 ARG A N 1
ATOM 8082 C CA . ARG A 1 1004 ? -39.254 -5.592 10.580 1.00 90.50 1004 ARG A CA 1
ATOM 8083 C C . ARG A 1 1004 ? -38.793 -5.924 11.995 1.00 90.50 1004 ARG A C 1
ATOM 8085 O O . ARG A 1 1004 ? -39.000 -5.121 12.896 1.00 90.50 1004 ARG A O 1
ATOM 8092 N N . ASN A 1 1005 ? -38.228 -7.112 12.184 1.00 92.31 1005 ASN A N 1
ATOM 8093 C CA . ASN A 1 1005 ? -37.834 -7.655 13.478 1.00 92.31 1005 ASN A CA 1
ATOM 8094 C C . ASN A 1 1005 ? -36.465 -8.349 13.344 1.00 92.31 1005 ASN A C 1
ATOM 8096 O O . ASN A 1 1005 ? -36.401 -9.573 13.498 1.00 92.31 1005 ASN A O 1
ATOM 8100 N N . PRO A 1 1006 ? -35.390 -7.615 12.994 1.00 94.25 1006 PRO A N 1
ATOM 8101 C CA . PRO A 1 1006 ? -34.049 -8.178 12.893 1.00 94.25 1006 PRO A CA 1
ATOM 8102 C C . PRO A 1 1006 ? -33.588 -8.763 14.227 1.00 94.25 1006 PRO A C 1
ATOM 8104 O O . PRO A 1 1006 ? -34.097 -8.422 15.304 1.00 94.25 1006 PRO A O 1
ATOM 8107 N N . ILE A 1 1007 ? -32.599 -9.647 14.150 1.00 95.62 1007 ILE A N 1
ATOM 8108 C CA . ILE A 1 1007 ? -32.005 -10.271 15.329 1.00 95.62 1007 ILE A CA 1
ATOM 8109 C C . ILE A 1 1007 ? -30.917 -9.353 15.868 1.00 95.62 1007 ILE A C 1
ATOM 8111 O O . ILE A 1 1007 ? -29.945 -9.070 15.172 1.00 95.62 1007 ILE A O 1
ATOM 8115 N N . LYS A 1 1008 ? -31.063 -8.895 17.112 1.00 94.81 1008 LYS A N 1
ATOM 8116 C CA . LYS A 1 1008 ? -30.000 -8.151 17.792 1.00 94.81 1008 LYS A CA 1
ATOM 8117 C C . LYS A 1 1008 ? -28.908 -9.122 18.234 1.00 94.81 1008 LYS A C 1
ATOM 8119 O O . LYS A 1 1008 ? -29.177 -10.007 19.045 1.00 94.81 1008 LYS A O 1
ATOM 8124 N N . LEU A 1 1009 ? -27.705 -8.952 17.694 1.00 92.88 1009 LEU A N 1
ATOM 8125 C CA . LEU A 1 1009 ? -26.547 -9.803 17.972 1.00 92.88 1009 LEU A CA 1
ATOM 8126 C C . LEU A 1 1009 ? -25.736 -9.301 19.166 1.00 92.88 1009 LEU A C 1
ATOM 8128 O O . LEU A 1 1009 ? -25.218 -10.098 19.942 1.00 92.88 1009 LEU A O 1
ATOM 8132 N N . TRP A 1 1010 ? -25.616 -7.982 19.302 1.00 92.25 1010 TRP A N 1
ATOM 8133 C CA . TRP A 1 1010 ? -24.782 -7.345 20.316 1.00 92.25 1010 TRP A CA 1
ATOM 8134 C C . TRP A 1 1010 ? -25.278 -5.926 20.604 1.00 92.25 1010 TRP A C 1
ATOM 8136 O O . TRP A 1 1010 ? -25.853 -5.277 19.729 1.00 92.25 1010 TRP A O 1
ATOM 8146 N N . GLU A 1 1011 ? -25.060 -5.441 21.826 1.00 91.31 1011 GLU A N 1
ATOM 8147 C CA . GLU A 1 1011 ? -25.315 -4.049 22.194 1.00 91.31 1011 GLU A CA 1
ATOM 8148 C C . GLU A 1 1011 ? -24.336 -3.543 23.254 1.00 91.31 1011 GLU A C 1
ATOM 8150 O O . GLU A 1 1011 ? -23.899 -4.292 24.132 1.00 91.31 1011 GLU A O 1
ATOM 8155 N N . LYS A 1 1012 ? -24.041 -2.244 23.208 1.00 87.69 1012 LYS A N 1
ATOM 8156 C CA . LYS A 1 1012 ? -23.318 -1.530 24.259 1.00 87.69 1012 LYS A CA 1
ATOM 8157 C C . LYS A 1 1012 ? -23.836 -0.100 24.374 1.00 87.69 1012 LYS A C 1
ATOM 8159 O O . LYS A 1 1012 ? -23.805 0.671 23.419 1.00 87.69 1012 LYS A O 1
ATOM 8164 N N . GLY A 1 1013 ? -24.311 0.244 25.567 1.00 83.75 1013 GLY A N 1
ATOM 8165 C CA . GLY A 1 1013 ? -24.699 1.603 25.944 1.00 83.75 1013 GLY A CA 1
ATOM 8166 C C . GLY A 1 1013 ? -23.515 2.455 26.390 1.00 83.75 1013 GLY A C 1
ATOM 8167 O O . GLY A 1 1013 ? -22.415 1.949 26.619 1.00 83.75 1013 GLY A O 1
ATOM 8168 N N . SER A 1 1014 ? -23.760 3.751 26.590 1.00 77.06 1014 SER A N 1
ATOM 8169 C CA . SER A 1 1014 ? -22.842 4.568 27.386 1.00 77.06 1014 SER A CA 1
ATOM 8170 C C . SER A 1 1014 ? -22.848 4.119 28.844 1.00 77.06 1014 SER A C 1
ATOM 8172 O O . SER A 1 1014 ? -23.895 3.752 29.378 1.00 77.06 1014 SER A O 1
ATOM 8174 N N . GLU A 1 1015 ? -21.711 4.241 29.514 1.00 71.88 1015 GLU A N 1
ATOM 8175 C CA . GLU A 1 1015 ? -21.566 3.901 30.928 1.00 71.88 1015 GLU A CA 1
ATOM 8176 C C . GLU A 1 1015 ? -21.302 5.165 31.764 1.00 71.88 1015 GLU A C 1
ATOM 8178 O O . GLU A 1 1015 ? -20.650 6.113 31.311 1.00 71.88 1015 GLU A O 1
ATOM 8183 N N . LYS A 1 1016 ? -21.852 5.197 32.989 1.00 68.50 1016 LYS A N 1
ATOM 8184 C CA . LYS A 1 1016 ? -21.559 6.242 33.981 1.00 68.50 1016 LYS A CA 1
ATOM 8185 C C . LYS A 1 1016 ? -20.219 5.937 34.638 1.00 68.50 1016 LYS A C 1
ATOM 8187 O O . LYS A 1 1016 ? -19.998 4.817 35.099 1.00 68.50 1016 LYS A O 1
ATOM 8192 N N . PHE A 1 1017 ? -19.369 6.953 34.748 1.00 66.31 1017 PHE A N 1
ATOM 8193 C CA . PHE A 1 1017 ? -18.093 6.842 35.444 1.00 66.31 1017 PHE A CA 1
ATOM 8194 C C . PHE A 1 1017 ? -17.898 7.977 36.427 1.00 66.31 1017 PHE A C 1
ATOM 8196 O O . PHE A 1 1017 ? -18.313 9.110 36.194 1.00 66.31 1017 PHE A O 1
ATOM 8203 N N . TYR A 1 1018 ? -17.203 7.652 37.511 1.00 66.50 1018 TYR A N 1
ATOM 8204 C CA . TYR A 1 1018 ? -16.767 8.617 38.504 1.00 66.50 1018 TYR A CA 1
ATOM 8205 C C . TYR A 1 1018 ? -15.276 8.830 38.325 1.00 66.50 1018 TYR A C 1
ATOM 8207 O O . TYR A 1 1018 ? -14.505 7.880 38.451 1.00 66.50 1018 TYR A O 1
ATOM 8215 N N . TYR A 1 1019 ? -14.880 10.067 38.032 1.00 68.38 1019 TYR A N 1
ATOM 8216 C CA . TYR A 1 1019 ? -13.482 10.421 37.800 1.00 68.38 1019 TYR A CA 1
ATOM 8217 C C . TYR A 1 1019 ? -12.926 11.220 38.972 1.00 68.38 1019 TYR A C 1
ATOM 8219 O O . TYR A 1 1019 ? -13.487 12.249 39.358 1.00 68.38 1019 TYR A O 1
ATOM 8227 N N . LYS A 1 1020 ? -11.801 10.763 39.527 1.00 70.94 1020 LYS A N 1
ATOM 8228 C CA . LYS A 1 1020 ? -11.069 11.480 40.575 1.00 70.94 1020 LYS A CA 1
ATOM 8229 C C . LYS A 1 1020 ? -10.079 12.467 39.953 1.00 70.94 1020 LYS A C 1
ATOM 8231 O O . LYS A 1 1020 ? -9.097 12.048 39.345 1.00 70.94 1020 LYS A O 1
ATOM 8236 N N . LEU A 1 1021 ? -10.276 13.768 40.173 1.00 67.50 1021 LEU A N 1
ATOM 8237 C CA . LEU A 1 1021 ? -9.352 14.797 39.679 1.00 67.50 1021 LEU A CA 1
ATOM 8238 C C . LEU A 1 1021 ? -7.979 14.709 40.366 1.00 67.50 1021 LEU A C 1
ATOM 8240 O O . LEU A 1 1021 ? -7.871 14.919 41.580 1.00 67.50 1021 LEU A O 1
ATOM 8244 N N . THR A 1 1022 ? -6.917 14.493 39.585 1.00 68.62 1022 THR A N 1
ATOM 8245 C CA . THR A 1 1022 ? -5.529 14.569 40.072 1.00 68.62 1022 THR A CA 1
ATOM 8246 C C . THR A 1 1022 ? -5.054 16.022 40.213 1.00 68.62 1022 THR A C 1
ATOM 8248 O O . THR A 1 1022 ? -5.645 16.948 39.655 1.00 68.62 1022 THR A O 1
ATOM 8251 N N . ASN A 1 1023 ? -3.943 16.255 40.923 1.00 67.88 1023 ASN A N 1
ATOM 8252 C CA . ASN A 1 1023 ? -3.332 17.593 40.998 1.00 67.88 1023 ASN A CA 1
ATOM 8253 C C . ASN A 1 1023 ? -2.872 18.102 39.619 1.00 67.88 1023 ASN A C 1
ATOM 8255 O O . ASN A 1 1023 ? -2.942 19.300 39.352 1.00 67.88 1023 ASN A O 1
ATOM 8259 N N . SER A 1 1024 ? -2.435 17.202 38.732 1.00 67.75 1024 SER A N 1
ATOM 8260 C CA . SER A 1 1024 ? -2.123 17.534 37.339 1.00 67.75 1024 SER A CA 1
ATOM 8261 C C . SER A 1 1024 ? -3.365 17.920 36.547 1.00 67.75 1024 SER A C 1
ATOM 8263 O O . SER A 1 1024 ? -3.307 18.896 35.805 1.00 67.75 1024 SER A O 1
ATOM 8265 N N . ASP A 1 1025 ? -4.484 17.212 36.731 1.00 68.19 1025 ASP A N 1
ATOM 8266 C CA . ASP A 1 1025 ? -5.735 17.541 36.042 1.00 68.19 1025 ASP A CA 1
ATOM 8267 C C . ASP A 1 1025 ? -6.268 18.897 36.510 1.00 68.19 1025 ASP A C 1
ATOM 8269 O O . ASP A 1 1025 ? -6.682 19.700 35.685 1.00 68.19 1025 ASP A O 1
ATOM 8273 N N . ARG A 1 1026 ? -6.173 19.211 37.809 1.00 73.81 1026 ARG A N 1
ATOM 8274 C CA . ARG A 1 1026 ? -6.545 20.538 38.335 1.00 73.81 1026 ARG A CA 1
ATOM 8275 C C . ARG A 1 1026 ? -5.706 21.652 37.724 1.00 73.81 1026 ARG A C 1
ATOM 8277 O O . ARG A 1 1026 ? -6.256 22.641 37.260 1.00 73.81 1026 ARG A O 1
ATOM 8284 N N . LYS A 1 1027 ? -4.387 21.461 37.645 1.00 74.31 1027 LYS A N 1
ATOM 8285 C CA . LYS A 1 1027 ? -3.500 22.420 36.976 1.00 74.31 1027 LYS A CA 1
ATOM 8286 C C . LYS A 1 1027 ? -3.873 22.590 35.499 1.00 74.31 1027 LYS A C 1
ATOM 8288 O O . LYS A 1 1027 ? -3.877 23.708 35.003 1.00 74.31 1027 LYS A O 1
ATOM 8293 N N . LEU A 1 1028 ? -4.212 21.496 34.814 1.00 71.31 1028 LEU A N 1
ATOM 8294 C CA . LEU A 1 1028 ? -4.641 21.522 33.416 1.00 71.31 1028 LEU A CA 1
ATOM 8295 C C . LEU A 1 1028 ? -5.939 22.316 33.236 1.00 71.31 1028 LEU A C 1
ATOM 8297 O O . LEU A 1 1028 ? -6.024 23.137 32.329 1.00 71.31 1028 LEU A O 1
ATOM 8301 N N . VAL A 1 1029 ? -6.918 22.084 34.113 1.00 73.00 1029 VAL A N 1
ATOM 8302 C CA . VAL A 1 1029 ? -8.177 22.835 34.181 1.00 73.00 1029 VAL A CA 1
ATOM 8303 C C . VAL A 1 1029 ? -7.890 24.327 34.383 1.00 73.00 1029 VAL A C 1
ATOM 8305 O O . VAL A 1 1029 ? -8.392 25.149 33.624 1.00 73.00 1029 VAL A O 1
ATOM 8308 N N . ASP A 1 1030 ? -7.030 24.687 35.338 1.00 76.00 1030 ASP A N 1
ATOM 8309 C CA . ASP A 1 1030 ? -6.671 26.085 35.610 1.00 76.00 1030 ASP A CA 1
ATOM 8310 C C . ASP A 1 1030 ? -5.927 26.747 34.437 1.00 76.00 1030 ASP A C 1
ATOM 8312 O O . ASP A 1 1030 ? -6.158 27.917 34.124 1.00 76.00 1030 ASP A O 1
ATOM 8316 N N . ASP A 1 1031 ? -5.039 26.014 33.764 1.00 73.19 1031 ASP A N 1
ATOM 8317 C CA . ASP A 1 1031 ? -4.306 26.502 32.592 1.00 73.19 1031 ASP A CA 1
ATOM 8318 C C . ASP A 1 1031 ? -5.249 26.723 31.392 1.00 73.19 1031 ASP A C 1
ATOM 8320 O O . ASP A 1 1031 ? -5.104 27.707 30.662 1.00 73.19 1031 ASP A O 1
ATOM 8324 N N . VAL A 1 1032 ? -6.246 25.848 31.206 1.00 69.81 1032 VAL A N 1
ATOM 8325 C CA . VAL A 1 1032 ? -7.301 25.992 30.186 1.00 69.81 1032 VAL A CA 1
ATOM 8326 C C . VAL A 1 1032 ? -8.167 27.219 30.477 1.00 69.81 1032 VAL A C 1
ATOM 8328 O O . VAL A 1 1032 ? -8.345 28.045 29.580 1.00 69.81 1032 VAL A O 1
ATOM 8331 N N . LYS A 1 1033 ? -8.600 27.413 31.730 1.00 72.12 1033 LYS A N 1
ATOM 8332 C CA . LYS A 1 1033 ? -9.343 28.613 32.153 1.00 72.12 1033 LYS A CA 1
ATOM 8333 C C . LYS A 1 1033 ? -8.575 29.898 31.884 1.00 72.12 1033 LYS A C 1
ATOM 8335 O O . LYS A 1 1033 ? -9.137 30.850 31.355 1.00 72.12 1033 LYS A O 1
ATOM 8340 N N . LYS A 1 1034 ? -7.274 29.930 32.194 1.00 77.62 1034 LYS A N 1
ATOM 8341 C CA . LYS A 1 1034 ? -6.417 31.093 31.901 1.00 77.62 1034 LYS A CA 1
ATOM 8342 C C . LYS A 1 1034 ? -6.294 31.371 30.406 1.00 77.62 1034 LYS A C 1
ATOM 8344 O O . LYS A 1 1034 ? -6.170 32.529 30.022 1.00 77.62 1034 LYS A O 1
ATOM 8349 N N . LYS A 1 1035 ? -6.280 30.324 29.575 1.00 70.19 1035 LYS A N 1
ATOM 8350 C CA . LYS A 1 1035 ? -6.087 30.445 28.127 1.00 70.19 1035 LYS A CA 1
ATOM 8351 C C . LYS A 1 1035 ? -7.348 30.914 27.398 1.00 70.19 1035 LYS A C 1
ATOM 8353 O O . LYS A 1 1035 ? -7.234 31.758 26.516 1.00 70.19 1035 LYS A O 1
ATOM 8358 N N . TYR A 1 1036 ? -8.511 30.355 27.731 1.00 65.94 1036 TYR A N 1
ATOM 8359 C CA . TYR A 1 1036 ? -9.765 30.615 27.008 1.00 65.94 1036 TYR A CA 1
ATOM 8360 C C . TYR A 1 1036 ? -10.715 31.576 27.746 1.00 65.94 1036 TYR A C 1
ATOM 8362 O O . TYR A 1 1036 ? -11.613 32.140 27.128 1.00 65.94 1036 TYR A O 1
ATOM 8370 N N . GLY A 1 1037 ? -10.463 31.849 29.030 1.00 64.00 1037 GLY A N 1
ATOM 8371 C CA . GLY A 1 1037 ? -11.216 32.798 29.848 1.00 64.00 1037 GLY A CA 1
ATOM 8372 C C . GLY A 1 1037 ? -12.535 32.244 30.398 1.00 64.00 1037 GLY A C 1
ATOM 8373 O O . GLY A 1 1037 ? -13.077 31.254 29.917 1.00 64.00 1037 GLY A O 1
ATOM 8374 N N . GLU A 1 1038 ? -13.074 32.928 31.409 1.00 65.88 1038 GLU A N 1
ATOM 8375 C CA . GLU A 1 1038 ? -14.342 32.583 32.084 1.00 65.88 1038 GLU A CA 1
ATOM 8376 C C . GLU A 1 1038 ? -15.591 33.004 31.278 1.00 65.88 1038 GLU A C 1
ATOM 8378 O O . GLU A 1 1038 ? -16.716 32.646 31.615 1.00 65.88 1038 GLU A O 1
ATOM 8383 N N . ASN A 1 1039 ? -15.403 33.756 30.186 1.00 53.44 1039 ASN A N 1
ATOM 8384 C CA . ASN A 1 1039 ? -16.486 34.307 29.362 1.00 53.44 1039 ASN A CA 1
ATOM 8385 C C . ASN A 1 1039 ? -16.831 33.455 28.127 1.00 53.44 1039 ASN A C 1
ATOM 8387 O O . ASN A 1 1039 ? -17.797 33.767 27.432 1.00 53.44 1039 ASN A O 1
ATOM 8391 N N . HIS A 1 1040 ? -16.059 32.409 27.817 1.00 53.75 1040 HIS A N 1
ATOM 8392 C CA . HIS A 1 1040 ? -16.272 31.569 26.634 1.00 53.75 1040 HIS A CA 1
ATOM 8393 C C . HIS A 1 1040 ? -17.200 30.395 26.971 1.00 53.75 1040 HIS A C 1
ATOM 8395 O O . HIS A 1 1040 ? -16.793 29.240 27.022 1.00 53.75 1040 HIS A O 1
ATOM 8401 N N . THR A 1 1041 ? -18.471 30.694 27.250 1.00 53.09 1041 THR A N 1
ATOM 8402 C CA . THR A 1 1041 ? -19.493 29.649 27.377 1.00 53.09 1041 THR A CA 1
ATOM 8403 C C . THR A 1 1041 ? -19.800 29.116 25.984 1.00 53.09 1041 THR A C 1
ATOM 8405 O O . THR A 1 1041 ? -20.637 29.671 25.278 1.00 53.09 1041 THR A O 1
ATOM 8408 N N . MET A 1 1042 ? -19.109 28.047 25.574 1.00 51.62 1042 MET A N 1
ATOM 8409 C CA . MET A 1 1042 ? -19.481 27.336 24.350 1.00 51.62 1042 MET A CA 1
ATOM 8410 C C . MET A 1 1042 ? -20.942 26.889 24.468 1.00 51.62 1042 MET A C 1
ATOM 8412 O O . MET A 1 1042 ? -21.346 26.275 25.467 1.00 51.62 1042 MET A O 1
ATOM 8416 N N . THR A 1 1043 ? -21.736 27.231 23.460 1.00 47.59 1043 THR A N 1
ATOM 8417 C CA . THR A 1 1043 ? -23.151 26.876 23.371 1.00 47.59 1043 THR A CA 1
ATOM 8418 C C . THR A 1 1043 ? -23.321 25.354 23.308 1.00 47.59 1043 THR A C 1
ATOM 8420 O O . THR A 1 1043 ? -22.428 24.622 22.881 1.00 47.59 1043 THR A O 1
ATOM 8423 N N . GLU A 1 1044 ? -24.486 24.839 23.713 1.00 44.59 1044 GLU A N 1
ATOM 8424 C CA . GLU A 1 1044 ? -24.795 23.400 23.606 1.00 44.59 1044 GLU A CA 1
ATOM 8425 C C . GLU A 1 1044 ? -24.775 22.873 22.157 1.00 44.59 1044 GLU A C 1
ATOM 8427 O O . GLU A 1 1044 ? -24.688 21.666 21.945 1.00 44.59 1044 GLU A O 1
ATOM 8432 N N . ASN A 1 1045 ? -24.815 23.770 21.165 1.00 42.31 1045 ASN A N 1
ATOM 8433 C CA . ASN A 1 1045 ? -24.696 23.452 19.740 1.00 42.31 1045 ASN A CA 1
ATOM 8434 C C . ASN A 1 1045 ? -23.234 23.437 19.260 1.00 42.31 1045 ASN A C 1
ATOM 8436 O O . ASN A 1 1045 ? -22.895 22.691 18.349 1.00 42.31 1045 ASN A O 1
ATOM 8440 N N . GLU A 1 1046 ? -22.350 24.210 19.899 1.00 47.09 1046 GLU A N 1
ATOM 8441 C CA . GLU A 1 1046 ? -20.896 24.181 19.659 1.00 47.09 1046 GLU A CA 1
ATOM 8442 C C . GLU A 1 1046 ? -20.225 22.973 20.337 1.00 47.09 1046 GLU A C 1
ATOM 8444 O O . GLU A 1 1046 ? -19.043 22.700 20.124 1.00 47.09 1046 GLU A O 1
ATOM 8449 N N . VAL A 1 1047 ? -20.979 22.227 21.155 1.00 50.84 1047 VAL A N 1
ATOM 8450 C CA . VAL A 1 1047 ? -20.508 21.044 21.877 1.00 50.84 1047 VAL A CA 1
ATOM 8451 C C . VAL A 1 1047 ? -21.510 19.880 21.766 1.00 50.84 1047 VAL A C 1
ATOM 8453 O O . VAL A 1 1047 ? -22.215 19.571 22.729 1.00 50.84 1047 VAL A O 1
ATOM 8456 N N . PRO A 1 1048 ? -21.551 19.172 20.625 1.00 45.81 1048 PRO A N 1
ATOM 8457 C CA . PRO A 1 1048 ? -22.499 18.072 20.405 1.00 45.81 1048 PRO A CA 1
ATOM 8458 C C . PRO A 1 1048 ? -22.348 16.883 21.378 1.00 45.81 1048 PRO A C 1
ATOM 8460 O O . PRO A 1 1048 ? -23.279 16.119 21.599 1.00 45.81 1048 PRO A O 1
ATOM 8463 N N . TRP A 1 1049 ? -21.168 16.722 21.984 1.00 49.75 1049 TRP A N 1
ATOM 8464 C CA . TRP A 1 1049 ? -20.709 15.476 22.619 1.00 49.75 1049 TRP A CA 1
ATOM 8465 C C . TRP A 1 1049 ? -21.035 15.322 24.110 1.00 49.75 1049 TRP A C 1
ATOM 8467 O O . TRP A 1 1049 ? -20.603 14.352 24.725 1.00 49.75 1049 TRP A O 1
ATOM 8477 N N . SER A 1 1050 ? -21.690 16.300 24.740 1.00 47.78 1050 SER A N 1
ATOM 8478 C CA . SER A 1 1050 ? -21.823 16.316 26.205 1.00 47.78 1050 SER A CA 1
ATOM 8479 C C . SER A 1 1050 ? -23.085 17.022 26.698 1.00 47.78 1050 SER A C 1
ATOM 8481 O O . SER A 1 1050 ? -23.008 17.934 27.528 1.00 47.78 1050 SER A O 1
ATOM 8483 N N . ARG A 1 1051 ? -24.261 16.617 26.212 1.00 53.03 1051 ARG A N 1
ATOM 8484 C CA . ARG A 1 1051 ? -25.538 17.093 26.771 1.00 53.03 1051 ARG A CA 1
ATOM 8485 C C . ARG A 1 1051 ? -25.883 16.366 28.068 1.00 53.03 1051 ARG A C 1
ATOM 8487 O O . ARG A 1 1051 ? -26.787 15.539 28.095 1.00 53.03 1051 ARG A O 1
ATOM 8494 N N . GLY A 1 1052 ? -25.138 16.664 29.133 1.00 48.19 1052 GLY A N 1
ATOM 8495 C CA . GLY A 1 1052 ? -25.486 16.305 30.514 1.00 48.19 1052 GLY A CA 1
ATOM 8496 C C . GLY A 1 1052 ? -26.116 17.473 31.248 1.00 48.19 1052 GLY A C 1
ATOM 8497 O O . GLY A 1 1052 ? -25.796 18.628 30.964 1.00 48.19 1052 GLY A O 1
ATOM 8498 N N . LYS A 1 1053 ? -27.008 17.187 32.206 1.00 43.03 1053 LYS A N 1
ATOM 8499 C CA . LYS A 1 1053 ? -27.545 18.220 33.105 1.00 43.03 1053 LYS A CA 1
ATOM 8500 C C . LYS A 1 1053 ? -26.376 18.921 33.808 1.00 43.03 1053 LYS A C 1
ATOM 8502 O O . LYS A 1 1053 ? -25.635 18.283 34.552 1.00 43.03 1053 LYS A O 1
ATOM 8507 N N . ARG A 1 1054 ? -26.198 20.225 33.570 1.00 51.03 1054 ARG A N 1
ATOM 8508 C CA . ARG A 1 1054 ? -25.170 21.035 34.242 1.00 51.03 1054 ARG A CA 1
ATOM 8509 C C . ARG A 1 1054 ? -25.677 21.479 35.616 1.00 51.03 1054 ARG A C 1
ATOM 8511 O O . ARG A 1 1054 ? -26.720 22.122 35.706 1.00 51.03 1054 ARG A O 1
ATOM 8518 N N . GLU A 1 1055 ? -24.919 21.199 36.673 1.00 48.62 1055 GLU A N 1
ATOM 8519 C CA . GLU A 1 1055 ? -25.059 21.910 37.948 1.00 48.62 1055 GLU A CA 1
ATOM 8520 C C . GLU A 1 1055 ? -24.156 23.150 37.925 1.00 48.62 1055 GLU A C 1
ATOM 8522 O O . GLU A 1 1055 ? -22.957 23.053 37.655 1.00 48.62 1055 GLU A O 1
ATOM 8527 N N . ALA A 1 1056 ? -24.726 24.328 38.189 1.00 48.22 1056 ALA A N 1
ATOM 8528 C CA . ALA A 1 1056 ? -23.973 25.578 38.202 1.00 48.22 1056 ALA A CA 1
ATOM 8529 C C . ALA A 1 1056 ? -22.846 25.536 39.256 1.00 48.22 1056 ALA A C 1
ATOM 8531 O O . ALA A 1 1056 ? -23.093 25.230 40.422 1.00 48.22 1056 ALA A O 1
ATOM 8532 N N . GLY A 1 1057 ? -21.614 25.868 38.847 1.00 52.94 1057 GLY A N 1
ATOM 8533 C CA . GLY A 1 1057 ? -20.456 25.980 39.744 1.00 52.94 1057 GLY A CA 1
ATOM 8534 C C . GLY A 1 1057 ? -19.674 24.686 40.014 1.00 52.94 1057 GLY A C 1
ATOM 8535 O O . GLY A 1 1057 ? -18.851 24.677 40.929 1.00 52.94 1057 GLY A O 1
ATOM 8536 N N . LYS A 1 1058 ? -19.891 23.604 39.248 1.00 56.12 1058 LYS A N 1
ATOM 8537 C CA . LYS A 1 1058 ? -19.107 22.355 39.348 1.00 56.12 1058 LYS A CA 1
ATOM 8538 C C . LYS A 1 1058 ? -18.347 22.022 38.046 1.00 56.12 1058 LYS A C 1
ATOM 8540 O O . LYS A 1 1058 ? -18.879 22.271 36.963 1.00 56.12 1058 LYS A O 1
ATOM 8545 N N . PRO A 1 1059 ? -17.124 21.449 38.127 1.00 53.78 1059 PRO A N 1
ATOM 8546 C CA . PRO A 1 1059 ? -16.385 20.948 36.963 1.00 53.78 1059 PRO A CA 1
ATOM 8547 C C . PRO A 1 1059 ? -17.111 19.758 36.302 1.00 53.78 1059 PRO A C 1
ATOM 8549 O O . PRO A 1 1059 ? -17.852 19.029 36.960 1.00 53.78 1059 PRO A O 1
ATOM 8552 N N . PHE A 1 1060 ? -16.943 19.599 34.987 1.00 63.38 1060 PHE A N 1
ATOM 8553 C CA . PHE A 1 1060 ? -17.906 18.934 34.099 1.00 63.38 1060 PHE A CA 1
ATOM 8554 C C . PHE A 1 1060 ? -17.838 17.407 34.033 1.00 63.38 1060 PHE A C 1
ATOM 8556 O O . PHE A 1 1060 ? -16.768 16.817 34.039 1.00 63.38 1060 PHE A O 1
ATOM 8563 N N . CYS A 1 1061 ? -19.014 16.840 33.770 1.00 60.47 1061 CYS A N 1
ATOM 8564 C CA . CYS A 1 1061 ? -19.358 15.560 33.152 1.00 60.47 1061 CYS A CA 1
ATOM 8565 C C . CYS A 1 1061 ? -18.262 14.677 32.520 1.00 60.47 1061 CYS A C 1
ATOM 8567 O O . CYS A 1 1061 ? -17.611 15.121 31.579 1.00 60.47 1061 CYS A O 1
ATOM 8569 N N . ILE A 1 1062 ? -18.195 13.388 32.891 1.00 62.97 1062 ILE A N 1
ATOM 8570 C CA . ILE A 1 1062 ? -17.560 12.325 32.088 1.00 62.97 1062 ILE A CA 1
ATOM 8571 C C . ILE A 1 1062 ? -18.561 11.185 31.880 1.00 62.97 1062 ILE A C 1
ATOM 8573 O O . ILE A 1 1062 ? -19.037 10.573 32.833 1.00 62.97 1062 ILE A O 1
ATOM 8577 N N . LEU A 1 1063 ? -18.840 10.876 30.619 1.00 66.06 1063 LEU A N 1
ATOM 8578 C CA . LEU A 1 1063 ? -19.490 9.644 30.184 1.00 66.06 1063 LEU A CA 1
ATOM 8579 C C . LEU A 1 1063 ? -18.607 9.009 29.134 1.00 66.06 1063 LEU A C 1
ATOM 8581 O O . LEU A 1 1063 ? -18.094 9.740 28.287 1.00 66.06 1063 LEU A O 1
ATOM 8585 N N . THR A 1 1064 ? -18.444 7.686 29.168 1.00 72.81 1064 THR A N 1
ATOM 8586 C CA . THR A 1 1064 ? -17.875 7.012 28.001 1.00 72.81 1064 THR A CA 1
ATOM 8587 C C . THR A 1 1064 ? -19.004 6.522 27.125 1.00 72.81 1064 THR A C 1
ATOM 8589 O O . THR A 1 1064 ? -19.876 5.774 27.574 1.00 72.81 1064 THR A O 1
ATOM 8592 N N . GLN A 1 1065 ? -18.972 6.943 25.873 1.00 76.19 1065 GLN A N 1
ATOM 8593 C CA . GLN A 1 1065 ? -19.938 6.557 24.860 1.00 76.19 1065 GLN A CA 1
ATOM 8594 C C . GLN A 1 1065 ? -19.235 5.820 23.718 1.00 76.19 1065 GLN A C 1
ATOM 8596 O O . GLN A 1 1065 ? -18.100 6.181 23.402 1.00 76.19 1065 GLN A O 1
ATOM 8601 N N . PRO A 1 1066 ? -19.894 4.840 23.081 1.00 79.94 1066 PRO A N 1
ATOM 8602 C CA . PRO A 1 1066 ? -19.452 4.287 21.807 1.00 79.94 1066 PRO A CA 1
ATOM 8603 C C . PRO A 1 1066 ? -19.180 5.379 20.764 1.00 79.94 1066 PRO A C 1
ATOM 8605 O O . PRO A 1 1066 ? -20.045 6.224 20.511 1.00 79.94 1066 PRO A O 1
ATOM 8608 N N . ASP A 1 1067 ? -17.992 5.342 20.167 1.00 79.06 1067 ASP A N 1
ATOM 8609 C CA . ASP A 1 1067 ? -17.605 6.143 19.001 1.00 79.06 1067 ASP A CA 1
ATOM 8610 C C . ASP A 1 1067 ? -18.397 5.679 17.763 1.00 79.06 1067 ASP A C 1
ATOM 8612 O O . ASP A 1 1067 ? -18.807 4.517 17.673 1.00 79.06 1067 ASP A O 1
ATOM 8616 N N . GLU A 1 1068 ? -18.645 6.570 16.808 1.00 72.56 1068 GLU A N 1
ATOM 8617 C CA . GLU A 1 1068 ? -19.313 6.246 15.543 1.00 72.56 1068 GLU A CA 1
ATOM 8618 C C . GLU A 1 1068 ? -18.430 5.484 14.528 1.00 72.56 1068 GLU A C 1
ATOM 8620 O O . GLU A 1 1068 ? -18.942 5.051 13.498 1.00 72.56 1068 GLU A O 1
ATOM 8625 N N . ARG A 1 1069 ? -17.119 5.317 14.774 1.00 71.38 1069 ARG A N 1
ATOM 8626 C CA . ARG A 1 1069 ? -16.139 4.706 13.844 1.00 71.38 1069 ARG A CA 1
ATOM 8627 C C . ARG A 1 1069 ? -15.677 3.308 14.263 1.00 71.38 1069 ARG A C 1
ATOM 8629 O O . ARG A 1 1069 ? -14.485 3.014 14.305 1.00 71.38 1069 ARG A O 1
ATOM 8636 N N . THR A 1 1070 ? -16.614 2.433 14.600 1.00 69.38 1070 THR A N 1
ATOM 8637 C CA . THR A 1 1070 ? -16.305 1.067 15.059 1.00 69.38 1070 THR A CA 1
ATOM 8638 C C . THR A 1 1070 ? -16.084 0.106 13.903 1.00 69.38 1070 THR A C 1
ATOM 8640 O O . THR A 1 1070 ? -16.829 0.146 12.925 1.00 69.38 1070 THR A O 1
ATOM 8643 N N . THR A 1 1071 ? -15.140 -0.818 14.053 1.00 75.12 1071 THR A N 1
ATOM 8644 C CA . THR A 1 1071 ? -14.864 -1.858 13.057 1.00 75.12 1071 THR A CA 1
ATOM 8645 C C . THR A 1 1071 ? -15.233 -3.243 13.589 1.00 75.12 1071 THR A C 1
ATOM 8647 O O . THR A 1 1071 ? -15.627 -3.409 14.746 1.00 75.12 1071 THR A O 1
ATOM 8650 N N . GLY A 1 1072 ? -15.157 -4.261 12.741 1.00 81.19 1072 GLY A N 1
ATOM 8651 C CA . GLY A 1 1072 ? -15.417 -5.635 13.144 1.00 81.19 1072 GLY A CA 1
ATOM 8652 C C . GLY A 1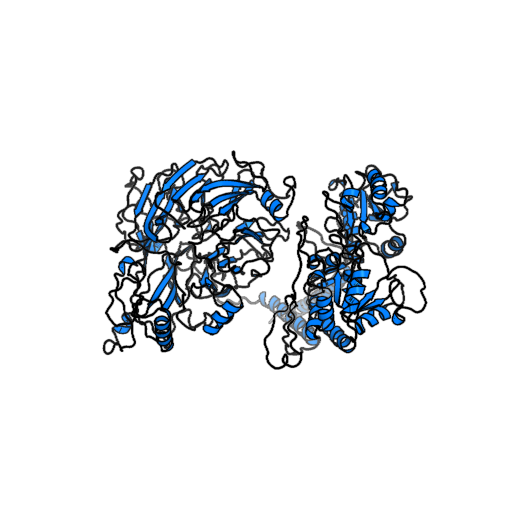 1072 ? -14.843 -6.624 12.148 1.00 81.19 1072 GLY A C 1
ATOM 8653 O O . GLY A 1 1072 ? -14.332 -6.238 11.101 1.00 81.19 1072 GLY A O 1
ATOM 8654 N N . ALA A 1 1073 ? -14.916 -7.897 12.502 1.00 85.31 1073 ALA A N 1
ATOM 8655 C CA . ALA A 1 1073 ? -14.611 -9.013 11.622 1.00 85.31 1073 ALA A CA 1
ATOM 8656 C C . ALA A 1 1073 ? -15.437 -10.224 12.048 1.00 85.31 1073 ALA A C 1
ATOM 8658 O O . ALA A 1 1073 ? -16.091 -10.228 13.092 1.00 85.31 1073 ALA A O 1
ATOM 8659 N N . PHE A 1 1074 ? -15.403 -11.266 11.236 1.00 86.38 1074 PHE A N 1
ATOM 8660 C CA . PHE A 1 1074 ? -15.951 -12.563 11.583 1.00 86.38 1074 PHE A CA 1
ATOM 8661 C C . PHE A 1 1074 ? -15.107 -13.647 10.925 1.00 86.38 1074 PHE A C 1
ATOM 8663 O O . PHE A 1 1074 ? -14.468 -13.411 9.898 1.00 86.38 1074 PHE A O 1
ATOM 8670 N N . GLY A 1 1075 ? -15.058 -14.808 11.561 1.00 86.69 1075 GLY A N 1
ATOM 8671 C CA . GLY A 1 1075 ? -14.176 -15.910 11.193 1.00 86.69 1075 GLY A CA 1
ATOM 8672 C C . GLY A 1 1075 ? -14.165 -16.977 12.276 1.00 86.69 1075 GLY A C 1
ATOM 8673 O O . GLY A 1 1075 ? -14.836 -16.819 13.291 1.00 86.69 1075 GLY A O 1
ATOM 8674 N N . ASP A 1 1076 ? -13.441 -18.065 12.055 1.00 87.69 1076 ASP A N 1
ATOM 8675 C CA . ASP A 1 1076 ? -13.328 -19.159 13.025 1.00 87.69 1076 ASP A CA 1
ATOM 8676 C C . ASP A 1 1076 ? -12.091 -18.923 13.904 1.00 87.69 1076 ASP A C 1
ATOM 8678 O O . ASP A 1 1076 ? -10.980 -19.339 13.566 1.00 87.69 1076 ASP A O 1
ATOM 8682 N N . VAL A 1 1077 ? -12.260 -18.161 14.991 1.00 89.31 1077 VAL A N 1
ATOM 8683 C CA . VAL A 1 1077 ? -11.134 -17.725 15.842 1.00 89.31 1077 VAL A CA 1
ATOM 8684 C C . VAL A 1 1077 ? -10.852 -18.671 17.007 1.00 89.31 1077 VAL A C 1
ATOM 8686 O O . VAL A 1 1077 ? -9.863 -18.501 17.717 1.00 89.31 1077 VAL A O 1
ATOM 8689 N N . ASP A 1 1078 ? -11.714 -19.660 17.245 1.00 86.56 1078 ASP A N 1
ATOM 8690 C CA . ASP A 1 1078 ? -11.474 -20.697 18.251 1.00 86.56 1078 ASP A CA 1
ATOM 8691 C C . ASP A 1 1078 ? -11.342 -22.122 17.690 1.00 86.56 1078 ASP A C 1
ATOM 8693 O O . ASP A 1 1078 ? -11.136 -23.074 18.457 1.00 86.56 1078 ASP A O 1
ATOM 8697 N N . GLY A 1 1079 ? -11.383 -22.243 16.361 1.00 84.06 1079 GLY A N 1
ATOM 8698 C CA . GLY A 1 1079 ? -11.142 -23.452 15.583 1.00 84.06 1079 GLY A CA 1
ATOM 8699 C C . GLY A 1 1079 ? -12.307 -24.442 15.597 1.00 84.06 1079 GLY A C 1
ATOM 8700 O O . GLY A 1 1079 ? -12.129 -25.586 15.164 1.00 84.06 1079 GLY A O 1
ATOM 8701 N N . ASP A 1 1080 ? -13.466 -24.082 16.162 1.00 86.06 1080 ASP A N 1
ATOM 8702 C CA . ASP A 1 1080 ? -14.596 -24.997 16.344 1.00 86.06 1080 ASP A CA 1
ATOM 8703 C C . ASP A 1 1080 ? -15.372 -25.300 15.046 1.00 86.06 1080 ASP A C 1
ATOM 8705 O O . ASP A 1 1080 ? -16.226 -26.198 15.023 1.00 86.06 1080 ASP A O 1
ATOM 8709 N N . GLY A 1 1081 ? -15.011 -24.632 13.946 1.00 84.75 1081 GLY A N 1
ATOM 8710 C CA . GLY A 1 1081 ? -15.618 -24.767 12.628 1.00 84.75 1081 GLY A CA 1
ATOM 8711 C C . GLY A 1 1081 ? -16.886 -23.933 12.436 1.00 84.75 1081 GLY A C 1
ATOM 8712 O O . GLY A 1 1081 ? -17.485 -23.994 11.355 1.00 84.75 1081 GLY A O 1
ATOM 8713 N N . GLU A 1 1082 ? -17.329 -23.182 13.447 1.00 87.62 1082 GLU A N 1
ATOM 8714 C CA . GLU A 1 1082 ? -18.398 -22.191 13.356 1.00 87.62 1082 GLU A CA 1
ATOM 8715 C C . GLU A 1 1082 ? -17.822 -20.770 13.202 1.00 87.62 1082 GLU A C 1
ATOM 8717 O O . GLU A 1 1082 ? -16.669 -20.488 13.503 1.00 87.62 1082 GLU A O 1
ATOM 8722 N N . LEU A 1 1083 ? -18.634 -19.844 12.682 1.00 89.75 1083 LEU A N 1
ATOM 8723 C CA . LEU A 1 1083 ? -18.232 -18.439 12.586 1.00 89.75 1083 LEU A CA 1
ATOM 8724 C C . LEU A 1 1083 ? -18.418 -17.742 13.940 1.00 89.75 1083 LEU A C 1
ATOM 8726 O O . LEU A 1 1083 ? -19.503 -17.778 14.531 1.00 89.75 1083 LEU A O 1
ATOM 8730 N N . ASP A 1 1084 ? -17.390 -17.029 14.372 1.00 91.06 1084 ASP A N 1
ATOM 8731 C CA . ASP A 1 1084 ? -17.418 -16.062 15.460 1.00 91.06 1084 ASP A CA 1
ATOM 8732 C C . ASP A 1 1084 ? -17.522 -14.635 14.928 1.00 91.06 1084 ASP A C 1
ATOM 8734 O O . ASP A 1 1084 ? -17.094 -14.326 13.818 1.00 91.06 1084 ASP A O 1
ATOM 8738 N N . VAL A 1 1085 ? -18.075 -13.747 15.749 1.00 90.62 1085 VAL A N 1
ATOM 8739 C CA . VAL A 1 1085 ? -18.137 -12.306 15.514 1.00 90.62 1085 VAL A CA 1
ATOM 8740 C C . VAL A 1 1085 ? -17.140 -11.614 16.428 1.00 90.62 1085 VAL A C 1
ATOM 8742 O O . VAL A 1 1085 ? -17.133 -11.839 17.642 1.00 90.62 1085 VAL A O 1
ATOM 8745 N N . ILE A 1 1086 ? -16.342 -10.733 15.832 1.00 91.00 1086 ILE A N 1
ATOM 8746 C CA . ILE A 1 1086 ? -15.391 -9.865 16.505 1.00 91.00 1086 ILE A CA 1
ATOM 8747 C C . ILE A 1 1086 ? -15.892 -8.429 16.366 1.00 91.00 1086 ILE A C 1
ATOM 8749 O O . ILE A 1 1086 ? -15.992 -7.902 15.257 1.00 91.00 1086 ILE A O 1
ATOM 8753 N N . VAL A 1 1087 ? -16.203 -7.786 17.489 1.00 89.00 1087 VAL A N 1
ATOM 8754 C CA . VAL A 1 1087 ? -16.627 -6.378 17.525 1.00 89.00 1087 VAL A CA 1
ATOM 8755 C C . VAL A 1 1087 ? -15.513 -5.552 18.143 1.00 89.00 1087 VAL A C 1
ATOM 8757 O O . VAL A 1 1087 ? -15.147 -5.789 19.293 1.00 89.00 1087 VAL A O 1
ATOM 8760 N N . ASN A 1 1088 ? -15.005 -4.572 17.396 1.00 87.62 1088 ASN A N 1
ATOM 8761 C CA . ASN A 1 1088 ? -14.083 -3.565 17.902 1.00 87.62 1088 ASN A CA 1
ATOM 8762 C C . ASN A 1 1088 ? -14.850 -2.274 18.203 1.00 87.62 1088 ASN A C 1
ATOM 8764 O O . ASN A 1 1088 ? -15.356 -1.599 17.306 1.00 87.62 1088 ASN A O 1
ATOM 8768 N N . LEU A 1 1089 ? -14.923 -1.929 19.483 1.00 86.69 1089 LEU A N 1
ATOM 8769 C CA . LEU A 1 1089 ? -15.638 -0.767 19.975 1.00 86.69 1089 LEU A CA 1
ATOM 8770 C C . LEU A 1 1089 ? -14.676 0.206 20.651 1.00 86.69 1089 LEU A C 1
ATOM 8772 O O . LEU A 1 1089 ? -14.188 -0.058 21.748 1.00 86.69 1089 LEU A O 1
ATOM 8776 N N . VAL A 1 1090 ? -14.503 1.386 20.064 1.00 84.19 1090 VAL A N 1
ATOM 8777 C CA . VAL A 1 1090 ? -13.889 2.512 20.772 1.00 84.19 1090 VAL A CA 1
ATOM 8778 C C . VAL A 1 1090 ? -14.953 3.220 21.599 1.00 84.19 1090 VAL A C 1
ATOM 8780 O O . VAL A 1 1090 ? -16.039 3.522 21.110 1.00 84.19 1090 VAL A O 1
ATOM 8783 N N . SER A 1 1091 ? -14.640 3.493 22.860 1.00 80.69 1091 SER A N 1
ATOM 8784 C CA . SER A 1 1091 ? -15.434 4.346 23.738 1.00 80.69 1091 SER A CA 1
ATOM 8785 C C . SER A 1 1091 ? -14.677 5.629 24.050 1.00 80.69 1091 SER A C 1
ATOM 8787 O O . SER A 1 1091 ? -13.500 5.593 24.412 1.00 80.69 1091 SER A O 1
ATOM 8789 N N . VAL A 1 1092 ? -15.365 6.764 23.945 1.00 76.56 1092 VAL A N 1
ATOM 8790 C CA . VAL A 1 1092 ? -14.794 8.098 24.154 1.00 76.56 1092 VAL A CA 1
ATOM 8791 C C . VAL A 1 1092 ? -15.416 8.742 25.380 1.00 76.56 1092 VAL A C 1
ATOM 8793 O O . VAL A 1 1092 ? -16.639 8.788 25.498 1.00 76.56 1092 VAL A O 1
ATOM 8796 N N . GLY A 1 1093 ? -14.580 9.274 26.273 1.00 74.19 1093 GLY A N 1
ATOM 8797 C CA . GLY A 1 1093 ? -15.005 10.129 27.382 1.00 74.19 1093 GLY A CA 1
ATOM 8798 C C . GLY A 1 1093 ? -14.280 11.468 27.381 1.00 74.19 1093 GLY A C 1
ATOM 8799 O O . GLY A 1 1093 ? -13.074 11.524 27.159 1.00 74.19 1093 GLY A O 1
ATOM 8800 N N . VAL A 1 1094 ? -14.998 12.562 27.633 1.00 70.81 1094 VAL A N 1
ATOM 8801 C CA . VAL A 1 1094 ? -14.451 13.929 27.582 1.00 70.81 1094 VAL A CA 1
ATOM 8802 C C . VAL A 1 1094 ? -14.535 14.584 28.955 1.00 70.81 1094 VAL A C 1
ATOM 8804 O O . VAL A 1 1094 ? -15.597 14.576 29.559 1.00 70.81 1094 VAL A O 1
ATOM 8807 N N . LEU A 1 1095 ? -13.438 15.191 29.416 1.00 71.44 1095 LEU A N 1
ATOM 8808 C CA . LEU A 1 1095 ? -13.380 16.035 30.612 1.00 71.44 1095 LEU A CA 1
ATOM 8809 C C . LEU A 1 1095 ? -13.366 17.518 30.209 1.00 71.44 1095 LEU A C 1
ATOM 8811 O O . LEU A 1 1095 ? -12.615 17.919 29.310 1.00 71.44 1095 LEU A O 1
ATOM 8815 N N . ARG A 1 1096 ? -14.155 18.342 30.907 1.00 71.38 1096 ARG A N 1
ATOM 8816 C CA . ARG A 1 1096 ? -14.252 19.799 30.697 1.00 71.38 1096 ARG A CA 1
ATOM 8817 C C . ARG A 1 1096 ? -14.175 20.577 32.016 1.00 71.38 1096 ARG A C 1
ATOM 8819 O O . ARG A 1 1096 ? -14.353 20.012 33.096 1.00 71.38 1096 ARG A O 1
ATOM 8826 N N . ASP A 1 1097 ? -13.890 21.872 31.925 1.00 70.00 1097 ASP A N 1
ATOM 8827 C CA . ASP A 1 1097 ? -13.979 22.804 33.060 1.00 70.00 1097 ASP A CA 1
ATOM 8828 C C . ASP A 1 1097 ? -15.393 23.379 33.210 1.00 70.00 1097 ASP A C 1
ATOM 8830 O O . ASP A 1 1097 ? -16.204 23.187 32.312 1.00 70.00 1097 ASP A O 1
ATOM 8834 N N . GLU A 1 1098 ? -15.683 24.114 34.294 1.00 68.31 1098 GLU A N 1
ATOM 8835 C CA . GLU A 1 1098 ? -17.007 24.697 34.581 1.00 68.31 1098 GLU A CA 1
ATOM 8836 C C . GLU A 1 1098 ? -17.556 25.700 33.531 1.00 68.31 1098 GLU A C 1
ATOM 8838 O O . GLU A 1 1098 ? -18.726 26.083 33.606 1.00 68.31 1098 GLU A O 1
ATOM 8843 N N . TYR A 1 1099 ? -16.757 26.092 32.533 1.00 67.75 1099 TYR A N 1
ATOM 8844 C CA . TYR A 1 1099 ? -17.147 26.991 31.439 1.00 67.75 1099 TYR A CA 1
ATOM 8845 C C . TYR A 1 1099 ? -17.346 26.254 30.105 1.00 67.75 1099 TYR A C 1
ATOM 8847 O O . TYR A 1 1099 ? -17.615 26.882 29.084 1.00 67.75 1099 TYR A O 1
ATOM 8855 N N . ALA A 1 1100 ? -17.297 24.918 30.121 1.00 64.62 1100 ALA A N 1
ATOM 8856 C CA . ALA A 1 1100 ? -17.378 24.027 28.964 1.00 64.62 1100 ALA A CA 1
ATOM 8857 C C . ALA A 1 1100 ? -16.134 23.987 28.080 1.00 64.62 1100 ALA A C 1
ATOM 8859 O O . ALA A 1 1100 ? -16.185 23.367 27.011 1.00 64.62 1100 ALA A O 1
ATOM 8860 N N . ASN A 1 1101 ? -15.010 24.544 28.533 1.00 67.19 1101 ASN A N 1
ATOM 8861 C CA . ASN A 1 1101 ? -13.759 24.431 27.803 1.00 67.19 1101 ASN A CA 1
ATOM 8862 C C . ASN A 1 1101 ? -13.271 22.979 27.831 1.00 67.19 1101 ASN A C 1
ATOM 8864 O O . ASN A 1 1101 ? -13.328 22.289 28.853 1.00 67.19 1101 ASN A O 1
ATOM 8868 N N . PHE A 1 1102 ? -12.766 22.510 26.691 1.00 67.62 1102 PHE A N 1
ATOM 8869 C CA . PHE A 1 1102 ? -12.170 21.185 26.581 1.00 67.62 1102 PHE A CA 1
ATOM 8870 C C . PHE A 1 1102 ? -10.892 21.092 27.424 1.00 67.62 1102 PHE A C 1
ATOM 8872 O O . PHE A 1 1102 ? -9.963 21.881 27.243 1.00 67.62 1102 PHE A O 1
ATOM 8879 N N . VAL A 1 1103 ? -10.824 20.095 28.310 1.00 67.31 1103 VAL A N 1
ATOM 8880 C CA . VAL A 1 1103 ? -9.646 19.848 29.154 1.00 67.31 1103 VAL A CA 1
ATOM 8881 C C . VAL A 1 1103 ? -8.883 18.626 28.655 1.00 67.31 1103 VAL A C 1
ATOM 8883 O O . VAL A 1 1103 ? -7.667 18.699 28.452 1.00 67.31 1103 VAL A O 1
ATOM 8886 N N . LYS A 1 1104 ? -9.577 17.493 28.478 1.00 68.75 1104 LYS A N 1
ATOM 8887 C CA . LYS A 1 1104 ? -8.944 16.196 28.206 1.00 68.75 1104 LYS A CA 1
ATOM 8888 C C . LYS A 1 1104 ? -9.925 15.175 27.620 1.00 68.75 1104 LYS A C 1
ATOM 8890 O O . LYS A 1 1104 ? -11.129 15.321 27.802 1.00 68.75 1104 LYS A O 1
ATOM 8895 N N . MET A 1 1105 ? -9.422 14.126 26.965 1.00 70.88 1105 MET A N 1
ATOM 8896 C CA . MET A 1 1105 ? -10.237 13.025 26.433 1.00 70.88 1105 MET A CA 1
ATOM 8897 C C . MET A 1 1105 ? -9.606 11.666 26.765 1.00 70.88 1105 MET A C 1
ATOM 8899 O O . MET A 1 1105 ? -8.384 11.536 26.837 1.00 70.88 1105 MET A O 1
ATOM 8903 N N . LYS A 1 1106 ? -10.447 10.658 26.992 1.00 71.88 1106 LYS A N 1
ATOM 8904 C CA . LYS A 1 1106 ? -10.073 9.259 27.191 1.00 71.88 1106 LYS A CA 1
ATOM 8905 C C . LYS A 1 1106 ? -10.649 8.426 26.058 1.00 71.88 1106 LYS A C 1
ATOM 8907 O O . LYS A 1 1106 ? -11.826 8.573 25.739 1.00 71.88 1106 LYS A O 1
ATOM 8912 N N . PHE A 1 1107 ? -9.821 7.544 25.520 1.00 75.50 1107 PHE A N 1
ATOM 8913 C CA . PHE A 1 1107 ? -10.218 6.504 24.586 1.00 75.50 1107 PHE A CA 1
ATOM 8914 C C . PHE A 1 1107 ? -9.983 5.162 25.254 1.00 75.50 1107 PHE A C 1
ATOM 8916 O O . PHE A 1 1107 ? -8.908 4.956 25.805 1.00 75.50 1107 PHE A O 1
ATOM 8923 N N . ASP A 1 1108 ? -10.959 4.271 25.203 1.00 78.31 1108 ASP A N 1
ATOM 8924 C CA . ASP A 1 1108 ? -10.754 2.865 25.525 1.00 78.31 1108 ASP A CA 1
ATOM 8925 C C . ASP A 1 1108 ? -11.229 2.035 24.336 1.00 78.31 1108 ASP A C 1
ATOM 8927 O O . ASP A 1 1108 ? -12.293 2.305 23.780 1.00 78.31 1108 ASP A O 1
ATOM 8931 N N . THR A 1 1109 ? -10.455 1.024 23.964 1.00 85.31 1109 THR A N 1
ATOM 8932 C CA . THR A 1 1109 ? -10.821 0.074 22.915 1.00 85.31 1109 THR A CA 1
ATOM 8933 C C . THR A 1 1109 ? -11.260 -1.231 23.562 1.00 85.31 1109 THR A C 1
ATOM 8935 O O . THR A 1 1109 ? -10.516 -1.820 24.341 1.00 85.31 1109 THR A O 1
ATOM 8938 N N . ASP A 1 1110 ? -12.465 -1.687 23.246 1.00 88.06 1110 ASP A N 1
ATOM 8939 C CA . ASP A 1 1110 ? -12.995 -2.979 23.658 1.00 88.06 1110 ASP A CA 1
ATOM 8940 C C . ASP A 1 1110 ? -13.116 -3.909 22.453 1.00 88.06 1110 ASP A C 1
ATOM 8942 O O . ASP A 1 1110 ? -13.794 -3.585 21.480 1.00 88.06 1110 ASP A O 1
ATOM 8946 N N . ILE A 1 1111 ? -12.511 -5.090 22.551 1.00 91.44 1111 ILE A N 1
ATOM 8947 C CA . ILE A 1 1111 ? -12.627 -6.151 21.551 1.00 91.44 1111 ILE A CA 1
ATOM 8948 C C . ILE A 1 1111 ? -13.465 -7.272 22.154 1.00 91.44 1111 ILE A C 1
ATOM 8950 O O . ILE A 1 1111 ? -13.096 -7.837 23.185 1.00 91.44 1111 ILE A O 1
ATOM 8954 N N . TYR A 1 1112 ? -14.596 -7.576 21.523 1.00 92.62 1112 TYR A N 1
ATOM 8955 C CA . TYR A 1 1112 ? -15.507 -8.648 21.923 1.00 92.62 1112 TYR A CA 1
ATOM 8956 C C . TYR A 1 1112 ? -15.425 -9.798 20.930 1.00 92.62 1112 TYR A C 1
ATOM 8958 O O . TYR A 1 1112 ? -15.445 -9.547 19.729 1.00 92.62 1112 TYR A O 1
ATOM 8966 N N . LYS A 1 1113 ? -15.436 -11.036 21.429 1.00 93.38 1113 LYS A N 1
ATOM 8967 C CA . LYS A 1 1113 ? -15.582 -12.262 20.632 1.00 93.38 1113 LYS A CA 1
ATOM 8968 C C . LYS A 1 1113 ? -16.791 -13.045 21.116 1.00 93.38 1113 LYS A C 1
ATOM 8970 O O . LYS A 1 1113 ? -16.912 -13.311 22.314 1.00 93.38 1113 LYS A O 1
ATOM 8975 N N . PHE A 1 1114 ? -17.670 -13.448 20.203 1.00 93.06 1114 PHE A N 1
ATOM 8976 C CA . PHE A 1 1114 ? -18.790 -14.345 20.503 1.00 93.06 1114 PHE A CA 1
ATOM 8977 C C . PHE A 1 1114 ? -19.208 -15.175 19.283 1.00 93.06 1114 PHE A C 1
ATOM 8979 O O . PHE A 1 1114 ? -19.088 -14.721 18.152 1.00 93.06 1114 PHE A O 1
ATOM 8986 N N . SER A 1 1115 ? -19.761 -16.369 19.513 1.00 92.69 1115 SER A N 1
ATOM 8987 C CA . SER A 1 1115 ? -20.243 -17.245 18.435 1.00 92.69 1115 SER A CA 1
ATOM 8988 C C . SER A 1 1115 ? -21.460 -16.643 17.726 1.00 92.69 1115 SER A C 1
ATOM 8990 O O . SER A 1 1115 ? -22.462 -16.308 18.370 1.00 92.69 1115 SER A O 1
ATOM 8992 N N . LEU A 1 1116 ? -21.409 -16.551 16.392 1.00 92.25 1116 LEU A N 1
ATOM 8993 C CA . LEU A 1 1116 ? -22.514 -16.038 15.575 1.00 92.25 1116 LEU A CA 1
ATOM 8994 C C . LEU A 1 1116 ? -23.757 -16.923 15.707 1.00 92.25 1116 LEU A C 1
ATOM 8996 O O . LEU A 1 1116 ? -24.879 -16.428 15.826 1.00 92.25 1116 LEU A O 1
ATOM 9000 N N . SER A 1 1117 ? -23.559 -18.243 15.716 1.00 90.25 1117 SER A N 1
ATOM 9001 C CA . SER A 1 1117 ? -24.654 -19.211 15.793 1.00 90.25 1117 SER A CA 1
ATOM 9002 C C . SER A 1 1117 ? -25.395 -19.125 17.135 1.00 90.25 1117 SER A C 1
ATOM 9004 O O . SER A 1 1117 ? -26.619 -19.284 17.180 1.00 90.25 1117 SER A O 1
ATOM 9006 N N . ASP A 1 1118 ? -24.684 -18.834 18.227 1.00 90.62 1118 ASP A N 1
ATOM 9007 C CA . ASP A 1 1118 ? -25.287 -18.629 19.545 1.00 90.62 1118 ASP A CA 1
ATOM 9008 C C . ASP A 1 1118 ? -25.971 -17.271 19.650 1.00 90.62 1118 ASP A C 1
ATOM 9010 O O . ASP A 1 1118 ? -27.082 -17.201 20.186 1.00 90.62 1118 ASP A O 1
ATOM 9014 N N . ALA A 1 1119 ? -25.344 -16.216 19.122 1.00 92.06 1119 ALA A N 1
ATOM 9015 C CA . ALA A 1 1119 ? -25.916 -14.875 19.095 1.00 92.06 1119 ALA A CA 1
ATOM 9016 C C . ALA A 1 1119 ? -27.220 -14.837 18.290 1.00 92.06 1119 ALA A C 1
ATOM 9018 O O . ALA A 1 1119 ? -28.183 -14.210 18.717 1.00 92.06 1119 ALA A O 1
ATOM 9019 N N . LEU A 1 1120 ? -27.313 -15.577 17.183 1.00 93.31 1120 LEU A N 1
ATOM 9020 C CA . LEU A 1 1120 ? -28.560 -15.711 16.430 1.00 93.31 1120 LEU A CA 1
ATOM 9021 C C . LEU A 1 1120 ? -29.626 -16.486 17.212 1.00 93.31 1120 LEU A C 1
ATOM 9023 O O . LEU A 1 1120 ? -30.777 -16.052 17.298 1.00 93.31 1120 LEU A O 1
ATOM 9027 N N . ARG A 1 1121 ? -29.252 -17.625 17.810 1.00 91.31 1121 ARG A N 1
ATOM 9028 C CA . ARG A 1 1121 ? -30.181 -18.485 18.561 1.00 91.31 1121 ARG A CA 1
ATOM 9029 C C . ARG A 1 1121 ? -30.808 -17.775 19.760 1.00 91.31 1121 ARG A C 1
ATOM 9031 O O . ARG A 1 1121 ? -32.006 -17.931 19.986 1.00 91.31 1121 ARG A O 1
ATOM 9038 N N . HIS A 1 1122 ? -30.019 -17.002 20.503 1.00 89.31 1122 HIS A N 1
ATOM 9039 C CA . HIS A 1 1122 ? -30.466 -16.312 21.718 1.00 89.31 1122 HIS A CA 1
ATOM 9040 C C . HIS A 1 1122 ? -30.826 -14.840 21.487 1.00 89.31 1122 HIS A C 1
ATOM 9042 O O . HIS A 1 1122 ? -31.419 -14.209 22.362 1.00 89.31 1122 HIS A O 1
ATOM 9048 N N . GLY A 1 1123 ? -30.486 -14.296 20.318 1.00 88.69 1123 GLY A N 1
ATOM 9049 C CA . GLY A 1 1123 ? -30.724 -12.908 19.962 1.00 88.69 1123 GLY A CA 1
ATOM 9050 C C . GLY A 1 1123 ? -32.209 -12.563 19.946 1.00 88.69 1123 GLY A C 1
ATOM 9051 O O . GLY A 1 1123 ? -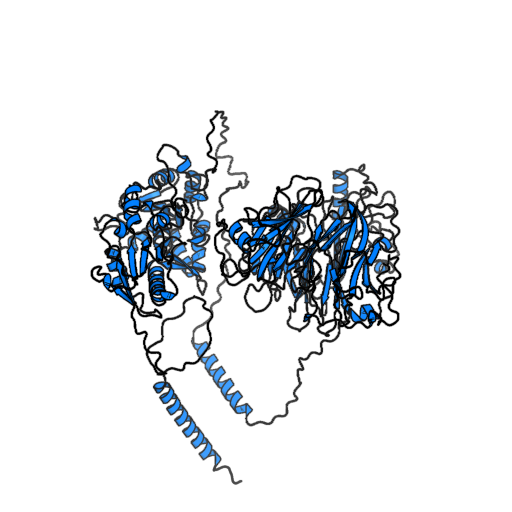33.055 -13.275 19.380 1.00 88.69 1123 GLY A O 1
ATOM 9052 N N . ALA A 1 1124 ? -32.529 -11.433 20.574 1.00 91.06 1124 ALA A N 1
ATOM 9053 C CA . ALA A 1 1124 ? -33.883 -10.915 20.614 1.00 91.06 1124 ALA A CA 1
ATOM 9054 C C . ALA A 1 1124 ? -34.281 -10.369 19.236 1.00 91.06 1124 ALA A C 1
ATOM 9056 O O . ALA A 1 1124 ? -33.570 -9.551 18.644 1.00 91.06 1124 ALA A O 1
ATOM 9057 N N . GLN A 1 1125 ? -35.454 -10.783 18.755 1.00 92.06 1125 GLN A N 1
ATOM 9058 C CA . GLN A 1 1125 ? -36.120 -10.102 17.649 1.00 92.06 1125 GLN A CA 1
ATOM 9059 C C . GLN A 1 1125 ? -36.529 -8.714 18.123 1.00 92.06 1125 GLN A C 1
ATOM 9061 O O . GLN A 1 1125 ? -37.318 -8.578 19.058 1.00 92.06 1125 GLN A O 1
ATOM 9066 N N . THR A 1 1126 ? -35.956 -7.693 17.500 1.00 92.94 1126 THR A N 1
ATOM 9067 C CA . THR A 1 1126 ? -36.138 -6.309 17.928 1.00 92.94 1126 THR A CA 1
ATOM 9068 C C . THR A 1 1126 ? -36.949 -5.575 16.873 1.00 92.94 1126 THR A C 1
ATOM 9070 O O . THR A 1 1126 ? -36.468 -5.448 15.750 1.00 92.94 1126 THR A O 1
ATOM 9073 N N . PRO A 1 1127 ? -38.163 -5.095 17.188 1.00 91.88 1127 PRO A N 1
ATOM 9074 C CA . PRO A 1 1127 ? -38.952 -4.335 16.233 1.00 91.88 1127 PRO A CA 1
ATOM 9075 C C . PRO A 1 1127 ? -38.235 -3.054 15.810 1.00 91.88 1127 PRO A C 1
ATOM 9077 O O . PRO A 1 1127 ? -37.769 -2.282 16.652 1.00 91.88 1127 PRO A O 1
ATOM 9080 N N . ILE A 1 1128 ? -38.195 -2.809 14.504 1.00 90.50 1128 ILE A N 1
ATOM 9081 C CA . ILE A 1 1128 ? -37.659 -1.580 13.920 1.00 90.50 1128 ILE A CA 1
ATOM 9082 C C . ILE A 1 1128 ? -38.649 -0.978 12.924 1.00 90.50 1128 ILE A C 1
ATOM 9084 O O . ILE A 1 1128 ? -39.368 -1.684 12.208 1.00 90.50 1128 ILE A O 1
ATOM 9088 N N . ASN A 1 1129 ? -38.681 0.352 12.863 1.00 89.00 1129 ASN A N 1
ATOM 9089 C CA . ASN A 1 1129 ? -39.548 1.075 11.941 1.00 89.00 1129 ASN A CA 1
ATOM 9090 C C . ASN A 1 1129 ? -38.886 1.214 10.562 1.00 89.00 1129 ASN A C 1
ATOM 9092 O O . ASN A 1 1129 ? -38.437 2.291 10.181 1.00 89.00 1129 ASN A O 1
ATOM 9096 N N . ALA A 1 1130 ? -38.801 0.101 9.833 1.00 91.62 1130 ALA A N 1
ATOM 9097 C CA . ALA A 1 1130 ? -38.232 0.072 8.491 1.00 91.62 1130 ALA A CA 1
ATOM 9098 C C . ALA A 1 1130 ? -39.300 0.215 7.392 1.00 91.62 1130 ALA A C 1
ATOM 9100 O O . ALA A 1 1130 ? -40.404 -0.354 7.460 1.00 91.62 1130 ALA A O 1
ATOM 9101 N N . THR A 1 1131 ? -38.936 0.934 6.331 1.00 93.06 1131 THR A N 1
ATOM 9102 C CA . THR A 1 1131 ? -39.687 0.965 5.074 1.00 93.06 1131 THR A CA 1
ATOM 9103 C C . THR A 1 1131 ? -39.300 -0.250 4.242 1.00 93.06 1131 THR A C 1
ATOM 9105 O O . THR A 1 1131 ? -38.122 -0.498 4.009 1.00 93.06 1131 THR A O 1
ATOM 9108 N N . VAL A 1 1132 ? -40.298 -1.011 3.789 1.00 92.00 1132 VAL A N 1
ATOM 9109 C CA . VAL A 1 1132 ? -40.107 -2.249 3.022 1.00 92.00 1132 VAL A CA 1
ATOM 9110 C C . VAL A 1 1132 ? -40.753 -2.083 1.655 1.00 92.00 1132 VAL A C 1
ATOM 9112 O O . VAL A 1 1132 ? -41.944 -1.771 1.556 1.00 92.00 1132 VAL A O 1
ATOM 9115 N N . HIS A 1 1133 ? -39.978 -2.289 0.598 1.00 91.25 1133 HIS A N 1
ATOM 9116 C CA . HIS A 1 1133 ? -40.455 -2.194 -0.771 1.00 91.25 1133 HIS A CA 1
ATOM 9117 C C . HIS A 1 1133 ? -41.413 -3.338 -1.116 1.00 91.25 1133 HIS A C 1
ATOM 9119 O O . HIS A 1 1133 ? -41.248 -4.470 -0.668 1.00 91.25 1133 HIS A O 1
ATOM 9125 N N . ARG A 1 1134 ? -42.388 -3.083 -1.998 1.00 84.88 1134 ARG A N 1
ATOM 9126 C CA . ARG A 1 1134 ? -43.404 -4.083 -2.394 1.00 84.88 1134 ARG A CA 1
ATOM 9127 C C . ARG A 1 1134 ? -42.826 -5.325 -3.089 1.00 84.88 1134 ARG A C 1
ATOM 9129 O O . ARG A 1 1134 ? -43.515 -6.339 -3.165 1.00 84.88 1134 ARG A O 1
ATOM 9136 N N . ARG A 1 1135 ? -41.603 -5.234 -3.632 1.00 84.00 1135 ARG A N 1
ATOM 9137 C CA . ARG A 1 1135 ? -40.884 -6.370 -4.245 1.00 84.00 1135 ARG A CA 1
ATOM 9138 C C . ARG A 1 1135 ? -40.425 -7.392 -3.201 1.00 84.00 1135 ARG A C 1
ATOM 9140 O O . ARG A 1 1135 ? -40.381 -8.576 -3.516 1.00 84.00 1135 ARG A O 1
ATOM 9147 N N . LEU A 1 1136 ? -40.158 -6.958 -1.968 1.00 83.06 1136 LEU A N 1
ATOM 9148 C CA . LEU A 1 1136 ? -39.856 -7.854 -0.859 1.00 83.06 1136 LEU A CA 1
ATOM 9149 C C . LEU A 1 1136 ? -41.167 -8.448 -0.338 1.00 83.06 1136 LEU A C 1
ATOM 9151 O O . LEU A 1 1136 ? -41.855 -7.870 0.505 1.00 83.06 1136 LEU A O 1
ATOM 9155 N N . LYS A 1 1137 ? -41.554 -9.597 -0.894 1.00 64.50 1137 LYS A N 1
ATOM 9156 C CA . LYS A 1 1137 ? -42.652 -10.394 -0.349 1.00 64.50 1137 LYS A CA 1
ATOM 9157 C C . LYS A 1 1137 ? -42.119 -11.273 0.772 1.00 64.50 1137 LYS A C 1
ATOM 9159 O O . LYS A 1 1137 ? -41.153 -12.002 0.572 1.00 64.50 1137 LYS A O 1
ATOM 9164 N N . TYR A 1 1138 ? -42.792 -11.229 1.917 1.00 59.19 1138 TYR A N 1
ATOM 9165 C CA . TYR A 1 1138 ? -42.619 -12.230 2.961 1.00 59.19 1138 TYR A CA 1
ATOM 9166 C C . TYR A 1 1138 ? -43.009 -13.600 2.391 1.00 59.19 1138 TYR A C 1
ATOM 9168 O O . TYR A 1 1138 ? -44.076 -13.740 1.788 1.00 59.19 1138 TYR A O 1
ATOM 9176 N N . LEU A 1 1139 ? -42.120 -14.582 2.519 1.00 63.06 1139 LEU A N 1
ATOM 9177 C CA . LEU A 1 1139 ? -42.377 -15.959 2.119 1.00 63.06 1139 LEU A CA 1
ATOM 9178 C C . LEU A 1 1139 ? -42.682 -16.765 3.383 1.00 63.06 1139 LEU A C 1
ATOM 9180 O O . LEU A 1 1139 ? -41.772 -17.107 4.130 1.00 63.06 1139 LEU A O 1
ATOM 9184 N N . ASP A 1 1140 ? -43.962 -17.085 3.603 1.00 53.59 1140 ASP A N 1
ATOM 9185 C CA . ASP A 1 1140 ? -44.459 -17.758 4.821 1.00 53.59 1140 ASP A CA 1
ATOM 9186 C C . ASP A 1 1140 ? -43.807 -19.131 5.105 1.00 53.59 1140 ASP A C 1
ATOM 9188 O O . ASP A 1 1140 ? -43.902 -19.642 6.217 1.00 53.59 1140 ASP A O 1
ATOM 9192 N N . ASN A 1 1141 ? -43.136 -19.732 4.113 1.00 61.50 1141 ASN A N 1
ATOM 9193 C CA . ASN A 1 1141 ? -42.522 -21.063 4.196 1.00 61.50 1141 ASN A CA 1
ATOM 9194 C C . ASN A 1 1141 ? -40.982 -21.040 4.228 1.00 61.50 1141 ASN A C 1
ATOM 9196 O O . ASN A 1 1141 ? -40.358 -22.089 4.062 1.00 61.50 1141 ASN A O 1
ATOM 9200 N N . GLU A 1 1142 ? -40.350 -19.875 4.383 1.00 75.19 1142 GLU A N 1
ATOM 9201 C CA . GLU A 1 1142 ? -38.894 -19.813 4.515 1.00 75.19 1142 GLU A CA 1
ATOM 9202 C C . GLU A 1 1142 ? -38.426 -20.091 5.942 1.00 75.19 1142 GLU A C 1
ATOM 9204 O O . GLU A 1 1142 ? -39.001 -19.628 6.924 1.00 75.19 1142 GLU A O 1
ATOM 9209 N N . ASN A 1 1143 ? -37.327 -20.838 6.041 1.00 75.69 1143 ASN A N 1
ATOM 9210 C CA . ASN A 1 1143 ? -36.656 -21.117 7.302 1.00 75.69 1143 ASN A CA 1
ATOM 9211 C C . ASN A 1 1143 ? -36.252 -19.814 8.012 1.00 75.69 1143 ASN A C 1
ATOM 9213 O O . ASN A 1 1143 ? -35.757 -18.889 7.363 1.00 75.69 1143 ASN A O 1
ATOM 9217 N N . ASP A 1 1144 ? -36.420 -19.764 9.336 1.00 84.69 1144 ASP A N 1
ATOM 9218 C CA . ASP A 1 1144 ? -35.998 -18.642 10.188 1.00 84.69 1144 ASP A CA 1
ATOM 9219 C C . ASP A 1 1144 ? -34.482 -18.401 10.033 1.00 84.69 1144 ASP A C 1
ATOM 9221 O O . ASP A 1 1144 ? -33.707 -19.362 9.953 1.00 84.69 1144 ASP A O 1
ATOM 9225 N N . ILE A 1 1145 ? -34.059 -17.131 10.012 1.00 88.75 1145 ILE A N 1
ATOM 9226 C CA . ILE A 1 1145 ? -32.650 -16.699 9.967 1.00 88.75 1145 ILE A CA 1
ATOM 9227 C C . ILE A 1 1145 ? -31.757 -17.461 10.972 1.00 88.75 1145 ILE A C 1
ATOM 9229 O O . ILE A 1 1145 ? -30.606 -17.770 10.679 1.00 88.75 1145 ILE A O 1
ATOM 9233 N N . ARG A 1 1146 ? -32.302 -17.870 12.128 1.00 89.62 1146 ARG A N 1
ATOM 9234 C CA . ARG A 1 1146 ? -31.617 -18.652 13.179 1.00 89.62 1146 ARG A CA 1
ATOM 9235 C C . ARG A 1 1146 ? -31.215 -20.066 12.771 1.00 89.62 1146 ARG A C 1
ATOM 9237 O O . ARG A 1 1146 ? -30.439 -20.712 13.469 1.00 89.62 1146 ARG A O 1
ATOM 9244 N N . THR A 1 1147 ? -31.790 -20.573 11.688 1.00 86.81 1147 THR A N 1
ATOM 9245 C CA . THR A 1 1147 ? -31.539 -21.924 11.168 1.00 86.81 1147 THR A CA 1
ATOM 9246 C C . THR A 1 1147 ? -30.663 -21.917 9.916 1.00 86.81 1147 THR A C 1
ATOM 9248 O O . THR A 1 1147 ? -30.400 -22.980 9.347 1.00 86.81 1147 THR A O 1
ATOM 9251 N N . LEU A 1 1148 ? -30.199 -20.735 9.489 1.00 86.94 1148 LEU A N 1
ATOM 9252 C CA . LEU A 1 1148 ? -29.280 -20.601 8.368 1.00 86.94 1148 LEU A CA 1
ATOM 9253 C C . LEU A 1 1148 ? -27.978 -21.346 8.650 1.00 86.94 1148 LEU A C 1
ATOM 9255 O O . LEU A 1 1148 ? -27.422 -21.309 9.746 1.00 86.94 1148 LEU A O 1
ATOM 9259 N N . LYS A 1 1149 ? -27.488 -22.022 7.613 1.00 90.06 1149 LYS A N 1
ATOM 9260 C CA . LYS A 1 1149 ? -26.163 -22.634 7.605 1.00 90.06 1149 LYS A CA 1
ATOM 9261 C C . LYS A 1 1149 ? -25.238 -21.762 6.779 1.00 90.06 1149 LYS A C 1
ATOM 9263 O O . LYS A 1 1149 ? -25.510 -21.533 5.597 1.00 90.06 1149 LYS A O 1
ATOM 9268 N N . PHE A 1 1150 ? -24.161 -21.306 7.396 1.00 90.75 1150 PHE A N 1
ATOM 9269 C CA . PHE A 1 1150 ? -23.169 -20.445 6.766 1.00 90.75 1150 PHE A CA 1
ATOM 9270 C C . PHE A 1 1150 ? -22.198 -21.251 5.909 1.00 90.75 1150 PHE A C 1
ATOM 9272 O O . PHE A 1 1150 ? -21.982 -22.443 6.147 1.00 90.75 1150 PHE A O 1
ATOM 9279 N N . LEU A 1 1151 ? -21.636 -20.607 4.887 1.00 88.19 1151 LEU A N 1
ATOM 9280 C CA . LEU A 1 1151 ? -20.484 -21.171 4.190 1.00 88.19 1151 LEU A CA 1
ATOM 9281 C C . LEU A 1 1151 ? -19.272 -21.189 5.130 1.00 88.19 1151 LEU A C 1
ATOM 9283 O O . LEU A 1 1151 ? -19.161 -20.340 6.016 1.00 88.19 1151 LEU A O 1
ATOM 9287 N N . SER A 1 1152 ? -18.378 -22.156 4.923 1.00 80.56 1152 SER A N 1
ATOM 9288 C CA . SER A 1 1152 ? -17.107 -22.242 5.642 1.00 80.56 1152 SER A CA 1
ATOM 9289 C C . SER A 1 1152 ? -16.233 -21.019 5.366 1.00 80.56 1152 SER A C 1
ATOM 9291 O O . SER A 1 1152 ? -16.382 -20.373 4.330 1.00 80.56 1152 SER A O 1
ATOM 9293 N N . MET A 1 1153 ? -15.318 -20.718 6.286 1.00 77.56 1153 MET A N 1
ATOM 9294 C CA . MET A 1 1153 ? -14.434 -19.548 6.248 1.00 77.56 1153 MET A CA 1
ATOM 9295 C C . MET A 1 1153 ? -13.713 -19.359 4.895 1.00 77.56 1153 MET A C 1
ATOM 9297 O O . MET A 1 1153 ? -13.666 -18.253 4.372 1.00 77.56 1153 MET A O 1
ATOM 9301 N N . ASP A 1 1154 ? -13.239 -20.442 4.271 1.00 75.81 1154 ASP A N 1
ATOM 9302 C CA . ASP A 1 1154 ? -12.572 -20.450 2.955 1.00 75.81 1154 ASP A CA 1
ATOM 9303 C C . ASP A 1 1154 ? -13.485 -20.085 1.769 1.00 75.81 1154 ASP A C 1
ATOM 9305 O O . ASP A 1 1154 ? -13.006 -19.755 0.687 1.00 75.81 1154 ASP A O 1
ATOM 9309 N N . LYS A 1 1155 ? -14.804 -20.168 1.958 1.00 81.38 1155 LYS A N 1
ATOM 9310 C CA . LYS A 1 1155 ? -15.835 -19.868 0.947 1.00 81.38 1155 LYS A CA 1
ATOM 9311 C C . LYS A 1 1155 ? -16.557 -18.560 1.209 1.00 81.38 1155 LYS A C 1
ATOM 9313 O O . LYS A 1 1155 ? -17.460 -18.179 0.460 1.00 81.38 1155 LYS A O 1
ATOM 9318 N N . GLN A 1 1156 ? -16.211 -17.907 2.301 1.00 82.12 1156 GLN A N 1
ATOM 9319 C CA . GLN A 1 1156 ? -16.671 -16.574 2.572 1.00 82.12 1156 GLN A CA 1
ATOM 9320 C C . GLN A 1 1156 ? -15.783 -15.580 1.818 1.00 82.12 1156 GLN A C 1
ATOM 9322 O O . GLN A 1 1156 ? -14.573 -15.756 1.729 1.00 82.12 1156 GLN A O 1
ATOM 9327 N N . SER A 1 1157 ? -16.384 -14.536 1.255 1.00 67.00 1157 SER A N 1
ATOM 9328 C CA . SER A 1 1157 ? -15.660 -13.512 0.504 1.00 67.00 1157 SER A CA 1
ATOM 9329 C C . SER A 1 1157 ? -16.087 -12.146 1.002 1.00 67.00 1157 SER A C 1
ATOM 9331 O O . SER A 1 1157 ? -17.242 -11.758 0.814 1.00 67.00 1157 SER A O 1
ATOM 9333 N N . TRP A 1 1158 ? -15.178 -11.429 1.649 1.00 65.06 1158 TRP A N 1
ATOM 9334 C CA . TRP A 1 1158 ? -15.493 -10.155 2.284 1.00 65.06 1158 TRP A CA 1
ATOM 9335 C C . TRP A 1 1158 ? -14.520 -9.090 1.811 1.00 65.06 1158 TRP A C 1
ATOM 9337 O O . TRP A 1 1158 ? -13.403 -8.975 2.319 1.00 65.06 1158 TRP A O 1
ATOM 9347 N N . GLY A 1 1159 ? -14.975 -8.314 0.835 1.00 49.81 1159 GLY A N 1
ATOM 9348 C CA . GLY A 1 1159 ? -14.310 -7.096 0.410 1.00 49.81 1159 GLY A CA 1
ATOM 9349 C C . GLY A 1 1159 ? -14.665 -5.920 1.324 1.00 49.81 1159 GLY A C 1
ATOM 9350 O O . GLY A 1 1159 ? -15.730 -5.884 1.936 1.00 49.81 1159 GLY A O 1
ATOM 9351 N N . GLY A 1 1160 ? -13.773 -4.934 1.392 1.00 50.62 1160 GLY A N 1
ATOM 9352 C CA . GLY A 1 1160 ? -14.039 -3.593 1.918 1.00 50.62 1160 GLY A CA 1
ATOM 9353 C C . GLY A 1 1160 ? -13.194 -3.232 3.138 1.00 50.62 1160 GLY A C 1
ATOM 9354 O O . GLY A 1 1160 ? -12.481 -4.066 3.695 1.00 50.62 1160 GLY A O 1
ATOM 9355 N N . TYR A 1 1161 ? -13.307 -1.974 3.575 1.00 47.19 1161 TYR A N 1
ATOM 9356 C CA . TYR A 1 1161 ? -12.573 -1.424 4.725 1.00 47.19 1161 TYR A CA 1
ATOM 9357 C C . TYR A 1 1161 ? -12.847 -2.184 6.045 1.00 47.19 1161 TYR A C 1
ATOM 9359 O O . TYR A 1 1161 ? -12.002 -2.191 6.932 1.00 47.19 1161 TYR A O 1
ATOM 9367 N N . MET A 1 1162 ? -13.985 -2.885 6.149 1.00 48.47 1162 MET A N 1
ATOM 9368 C CA . MET A 1 1162 ? -14.396 -3.693 7.313 1.00 48.47 1162 MET A CA 1
ATOM 9369 C C . MET A 1 1162 ? -14.294 -5.218 7.105 1.00 48.47 1162 MET A C 1
ATOM 9371 O O . MET A 1 1162 ? -14.563 -5.972 8.033 1.00 48.47 1162 MET A O 1
ATOM 9375 N N . GLY A 1 1163 ? -13.960 -5.704 5.904 1.00 56.97 1163 GLY A N 1
ATOM 9376 C CA . GLY A 1 1163 ? -13.903 -7.145 5.618 1.00 56.97 1163 GLY A CA 1
ATOM 9377 C C . GLY A 1 1163 ? -12.585 -7.772 6.071 1.00 56.97 1163 GLY A C 1
ATOM 9378 O O . GLY A 1 1163 ? -11.559 -7.095 6.051 1.00 56.97 1163 GLY A O 1
ATOM 9379 N N . THR A 1 1164 ? -12.582 -9.060 6.434 1.00 56.38 1164 THR A N 1
ATOM 9380 C CA . THR A 1 1164 ? -11.376 -9.770 6.912 1.00 56.38 1164 THR A CA 1
ATOM 9381 C C . THR A 1 1164 ? -10.243 -9.777 5.879 1.00 56.38 1164 THR A C 1
ATOM 9383 O O . THR A 1 1164 ? -9.089 -9.692 6.275 1.00 56.38 1164 THR A O 1
ATOM 9386 N N . PHE A 1 1165 ? -10.551 -9.801 4.573 1.00 60.75 1165 PHE A N 1
ATOM 9387 C CA . PHE A 1 1165 ? -9.545 -9.869 3.500 1.00 60.75 1165 PHE A CA 1
ATOM 9388 C C . PHE A 1 1165 ? -9.100 -8.500 2.954 1.00 60.75 1165 PHE A C 1
ATOM 9390 O O . PHE A 1 1165 ? -7.953 -8.357 2.537 1.00 60.75 1165 PHE A O 1
ATOM 9397 N N . GLY A 1 1166 ? -9.956 -7.473 3.034 1.00 52.81 1166 GLY A N 1
ATOM 9398 C CA . GLY A 1 1166 ? -9.554 -6.070 2.867 1.00 52.81 1166 GLY A CA 1
ATOM 9399 C C . GLY A 1 1166 ? -9.364 -5.537 1.438 1.00 52.81 1166 GLY A C 1
ATOM 9400 O O . GLY A 1 1166 ? -8.783 -4.465 1.290 1.00 52.81 1166 GLY A O 1
ATOM 9401 N N . ASP A 1 1167 ? -9.844 -6.211 0.391 1.00 53.00 1167 ASP A N 1
ATOM 9402 C CA . ASP A 1 1167 ? -9.545 -5.881 -1.019 1.00 53.00 1167 ASP A CA 1
ATOM 9403 C C . ASP A 1 1167 ? -10.711 -5.253 -1.819 1.00 53.00 1167 ASP A C 1
ATOM 9405 O O . ASP A 1 1167 ? -10.588 -5.005 -3.013 1.00 53.00 1167 ASP A O 1
ATOM 9409 N N . SER A 1 1168 ? -11.834 -4.917 -1.171 1.00 54.50 1168 SER A N 1
ATOM 9410 C CA . SER A 1 1168 ? -13.085 -4.413 -1.804 1.00 54.50 1168 SER A CA 1
ATOM 9411 C C . SER A 1 1168 ? -13.663 -5.318 -2.907 1.00 54.50 1168 SER A C 1
ATOM 9413 O O . SER A 1 1168 ? -14.587 -4.916 -3.619 1.00 54.50 1168 SER A O 1
ATOM 9415 N N . ILE A 1 1169 ? -13.163 -6.553 -3.021 1.00 53.03 1169 ILE A N 1
ATOM 9416 C CA . ILE A 1 1169 ? -13.566 -7.536 -4.024 1.00 53.03 1169 ILE A CA 1
ATOM 9417 C C . ILE A 1 1169 ? -14.515 -8.551 -3.386 1.00 53.03 1169 ILE A C 1
ATOM 9419 O O . ILE A 1 1169 ? -14.259 -9.106 -2.319 1.00 53.03 1169 ILE A O 1
ATOM 9423 N N . PHE A 1 1170 ? -15.631 -8.819 -4.060 1.00 48.66 1170 PHE A N 1
ATOM 9424 C CA . PHE A 1 1170 ? -16.588 -9.848 -3.676 1.00 48.66 1170 PHE A CA 1
ATOM 9425 C C . PHE A 1 1170 ? -16.613 -10.949 -4.737 1.00 48.66 1170 PHE A C 1
ATOM 9427 O O . PHE A 1 1170 ? -17.039 -10.724 -5.875 1.00 48.66 1170 PHE A O 1
ATOM 9434 N N . SER A 1 1171 ? -16.108 -12.137 -4.382 1.00 39.81 1171 SER A N 1
ATOM 9435 C CA . SER A 1 1171 ? -15.931 -13.272 -5.302 1.00 39.81 1171 SER A CA 1
ATOM 9436 C C . SER A 1 1171 ? -17.220 -14.032 -5.566 1.00 39.81 1171 SER A C 1
ATOM 9438 O O . SER A 1 1171 ? -17.879 -14.425 -4.572 1.00 39.81 1171 SER A O 1
#

Radius of gyration: 37.53 Å; chains: 1; bounding box: 107×125×97 Å